Protein 8SMU (pdb70)

Solvent-accessible surface area: 63539 Å² total

Organism: Aequorea victoria (NCBI:txid6100)

B-factor: mean 62.25, std 14.94, range [24.39, 120.97]

Sequence (1572 aa):
SKGEELFTGVVPILVELDGDVNGHKFSVSGEGEGDATYGGSGVTQAHAAWGLKKSFQSYITGSIAKGQWNLDGVGYSNGEFTFSGASGAVDPQAKSGFVKFGGTMRFSGHHGILDLNISNPEIVFNGATGTLFAQVRSSDMEGKKSDYGRVAIGNLTFSSLNASETAASGKATMTLHPDGAGAFAGFYEAGSDLDPITFDAQLGGGKLTLKFICTTGKLPVPWPTLVTTLVQCFSRYPDHMKQHDFFKSAMPEGYVQERTIFFKDDGNYKTRAEVKFEGDTLVNRIELKGIDFKEDGNILGHKLEYNYNSHNVYIMADKQKNGIKVNFKIRHNIEDGSVQLADHYQQNTPIGDGPVLLPDNHYLSTQSALSKDPNEKRDHMVLKEFVTAAGITMSKGEELFTGVVPILVELDGDVNGHKFSVSGEGEGDATYGGSGVTQAHAAWGLKKSFQSYITGSIAKGQWNLDGVGYSNGEFTFSGASGAVDPQAKSGFVKFGGTMRFSGHHGILDLNISNPEIVFNGATGTLFAQVRSSDMEGKKSDYGRVAIGNLTFSSLNASETAASGKATMTLHPDGAGAFAGFYEAGSDLDPITFDAQLGGGKLTLKFICTTGKLPVPWPTLVTTLVQCFSRYPDHMKQHDFFKSAMPEGYVQERTIFFKDDGNYKTRAEVKFEGDTLVNRIELKGIDFKEDGNILGHKLEYNYNSHNVYIMADKQKNGIKVNFKIRHNIEDGSVQLADHYQQNTPIGDGPVLLPDNHYLSTQSALSKDPNEKRDHMVLKEFVTAAGISKGEELFTGVVPILVELDGDVNGHKFSVSGEGEGDATYGGSGVTQAHAAWGLKKSFQSYITGSIAKGQWNLDGVGYSNGEFTFSGASGAVDPQAKSGFVKFGGTMRFSGHHGILDLNISNPEIVFNGATGTLFAQVRSSDMEGKKSDYGRVAIGNLTFSSLNASETAASGKATMTLHPDGAGAFAGFYEAGSDLDPITFDAQLGGGKLTLKFICTTGKLPVPWPTLVTTLVQCFSRYPDHMKQHDFFKSAMPEGYVQERTIFFKDDGNYKTRAEVKFEGDTLVNRIELKGIDFKEDGNILGHKLEYNYNSHNVYIMADKQKNGIKVNFKIRHNIEDGSVQLADHYQQNTPIGDGPVLLPDNHYLSTQSALSKDPNEKRDHMVLKEFVTAAGIMSKGEELFTGVVPILVELDGDVNGHKFSVSGEGEGDATYGGSGVTQAHAAWGLKKSFQSYITGSIAKGQWNLDGVGYSNGEFTFSGASGAVDPQAKSGFVKFGGTMRFSGHHGILDLNISNPEIVFNGATGTLFAQVRSSDMEGKKSDYGRVAIGNLTFSSLNASETAASGKATMTLHPDGAGAFAGFYEAGSDLDPITFDAQLGGGKLTLKFICTTGKLPVPWPTLVTTLVQCFSRYPDHMKQHDFFKSAMPEGYVQERTIFFKDDGNYKTRAEVKFEGDTLVNRIELKGIDFKEDGNILGHKLEYNYNSHNVYIMADKQKNGIKVNFKIRHNIEDGSVQLADHYQQNTPIGDGPVLLPDNHYLSTQSALSKDPNEKRDHMVLKEFVTAAGIT

Foldseek 3Di:
DVLVVLQQAKFKAWEWEWEAAANDTFIKIKIFIWRLAWFDFWFQKKKKWFLFALVVQCVLVDPQFVHDKDKFQWPADPNTIMWMFGGWGADQVQLWIKTKTFMWMWGHGDPQLWTWIWTTWMWTDGFAKIWIWTFIKTHANVSHIDGLGTWTFWIWGWPDWHGDRFKIKTKTWIFGAQSCCVRVRVPDDGRHTTTIMIMMTTTFFTKIWMKMFTPVFADQWDPVVCVVVRACLSTHEPPVFPLARQQSQLPQQFKWKWKWKQWPVAKIKTKIWTWHDDDRYTYIYMYIYIDGGDCCDCTSVVFFDQWFAKWKKKWAFDVVQLWIWIWTWGWTQGNVSHTIIITMTMIMHHSDPDHGRGHHIWIKTKDKGWDDDPPDPGHMIIIMMGIYIGDDD/DAPLVVLQQAKFKAWEWEWEAAANDTFIKIKIFIWRLADFAFWFAKKKKKFLFAQVVQCVLVDPPFVWDKDKDQWDDDPNIIMWMDGGWGAPQVQLWIKDWTFIWIWRAGDPQQWTWIWTTWMWTDGPQWIWIWTFIWIHEPRSHIDTLGTWTFWIWGWPDWHGDSWKIWTKTWTFGDQSCCVRVNVPHDGRHTTTIMIMMTTGFWTKIWMKMFTPVFADQWDPVVCVVVRACLSTHEPPVFPLARQQSQLPQQFKWKWKWKQWPVAKIKTKIWTWHDDDRYTYIYMYIYIDRGDCCDCTSVVQFDQWFDKWKKKWAFDVVQLWIWIWTWGWTQGNVRHTIIITMTMIMHHNDPDHGRGHHIWIKTKDKGWDDDPPDPGDMIIIIMHIYIGDD/DVLVVLQQAKFKAWEWEWEAAANDTWIKIKIFIWRLAWFAFWFQKKKKKFLFALVVQCVLVDPPFVHDKDKAQWPADPNTIMWMFGGKGADQVQLWIKTKTFIWMWGAGPPQQWTKIWTTWMWTDGFFKIWIWTFIWTHENRNHIDTLGTWTFWIWGWPDWHGDRFKIWTKTWIFGDCSNCVRVRVPDDGRHTTTIMIMMTTTFFIKIWMKMFTPVFADQWDPVVCVVVRACLSTHEPPVFPLARQQSQLPQQFKWKWKWKQWPPAKIKTKIWTWHDDDRYTYIYMYIYIDGGDCCDCTSVVQFDQWFDKWKKKWAFDVVQLWIWIWTWGWTQGNVSHTIIITMTMIMHHNDPDHGRGHHIWIKTKDKGWDDDPPDPGDMIIIIMGIYIGDD/DAPLVVLQQAKFKAWEWEWEAAANDTFIKIKIFIKHQPDFFFWFQKKKKWFLFALVVQCVLVDPPFVHDKDKFQWPADPNTIMWMDGTKGAPQVQLWIKTKTFIWIWGHGPVQLWTWIWTTWMWTDGPFKIWIWTFIWTHENRSHIGTLGTWTFWIWGWPDWHGDRFKIWTKTWTFGDCSNCVRVRVPHDGRHTTTIMIMMTTGFWIKIWMKMFTPVFADQWDPVVCVVVRACLSTHEPPVFPLARQQSQLPQQFKWKWKWKQWPVAKIKTKIWTWHDDDRYTYIYMYIYIDRGDCCDCTSVVQFDQWFDKWKKKWAFDVVQLWIWIWTWGWTQGNVGHTIIITMTMIMHHSDPDHGRGHHIWIKTKHKGWDDDPPDPGDMIIIIMGIYIGDDD

InterPro domains:
  IPR000786 Green fluorescent protein, GFP [PR01229] (3-27)
  IPR000786 Green fluorescent protein, GFP [PR01229] (28-48)
  IPR000786 Green fluorescent protein, GFP [PR01229] (49-69)
  IPR000786 Green fluorescent protein, GFP [PR01229] (70-85)
  IPR000786 Green fluorescent protein, GFP [PR01229] (86-108)
  IPR000786 Green fluorescent protein, GFP [PR01229] (109-129)
  IPR000786 Green fluorescent protein, GFP [PR01229] (130-149)
  IPR000786 Green fluorescent protein, GFP [PR01229] (150-171)
  IPR000786 Green fluorescent protein, GFP [PR01229] (173-192)
  IPR000786 Green fluorescent protein, GFP [PR01229] (193-211)
  IPR000786 Green fluorescent protein, GFP [PR01229] (214-237)
  IPR009017 Green fluorescent protein [G3DSA:2.40.155.10] (1-145)
  IPR009017 Green fluorescent protein [G3DSA:2.40.155.10] (146-238)
  IPR009017 Green fluorescent protein [SSF54511] (2-228)
  IPR011584 Green fluorescent protein-related [PF01353] (14-227)

Radius of gyration: 45.18 Å; Cα contacts (8 Å, |Δi|>4): 4596; chains: 4; bounding box: 117×134×80 Å

Secondary structure (DSSP, 8-state):
-TTGGGGSS-EEEEEEEEEEETTEEEEEEEEEEEETT---SBEEEEEEEE-S-HHHHHHHTSTTT--EEEEES---BTTBEEEEEEEEEEETTTTEEEEEEE-EEEEEEGGGTEEEEEEEEEEEE-SSEEEEEEEEEEE-TTS-EEEEEEEEEEEEEEEEEEE-SSEEEEEEEEEE-HHHHGGGTTSS-TT-EEEEEEEEEEES-EEEEEEEEETTSS-SS-GGGGTTT--GGGSB--GGGGGG-HHHHTTTT-EEEEEEEEETTS-EEEEEEEEEEETTEEEEEEEEEEES--TTSTTTTT-B-S----EEEEEEEEGGGTEEEEEEEEEEEBTTS-EEEEEEEEEEEESSSS----PPSEEEEEEEEEE--TT--SSEEEEEEEEEEE---/--HHHHTTSS-EEEEEEEEEEETTEEEEEEEEEEEETT---SBEEEEEEEE-S-HHHHHHHTSTTT--EEEEES-EEETTEEEEEE-EEEEEGGGTEEEEE---EEEEEEGGGTEEEEEEEEEEEEETTEEEEEEEEEEE-TT--EEEEEEEEEEEEEEEEEEEETTEEEEEEEEEE-HHHHGGGTTSS-TT-EEEEEEEEEEE--EEEEEEEEETTSS-SS-GGGGTTT--GGGSB--GGGGGG-HHHHTTTT-EEEEEEEEETTS-EEEEEEEEEEETTEEEEEEEEEEES--TTSTTTTT-B-S----EEEEEEEEGGGTEEEEEEEEEEEBTTS-EEEEEEEEEEEESSSS----PPSEEEEEEEEEE--TT--SSEEEEEEEEEEE--/-HHHHTTSS-EEEEEEEEEEETTEEEEEEEEEEEETT---SBEEEEEEEE-S-HHHHHHHHSTTT--EEEEES-EEETTEEEEEEEEEEEETTTTEEEEEEE-EEEEEEGGGTEEEEEEEEEEEE-SSEEEEEEEEEEE-TT--EEEEEEEEEEEEEEEEEEE-SSEEEEEEEEEE-GGGGGGGTTSS-TT-EEEEEEEEEEES-EEEEEEEEETTSS-SS-GGGGTTT--GGGSB--GGGGGG-HHHHTTTT-EEEEEEEEETTS-EEEEEEEEEEETTEEEEEEEEEEES--TTSTTTTT-B-S----EEEEEEEEGGGTEEEEEEEEEEEBTTS-EEEEEEEEEEEESSSS----PPSEEEEEEEEEE--TT--SSEEEEEEEEEEE--/--TTGGGGSS-EEEEEEEEEEETTEEEEEEEEEEEETT---SBEEEEEEEE-S-HHHHHHHTSTTT--EEEEES-EE-SS-EEEEEEEEEEEGGGTEEEEEEE-EEEEEEGGGTEEEEEEEEEEEEETTEEEEEEEEEEE-TT--EEEEEEEEEEEEEEEEEEE-SSEEEEEEEEEE-GGGGGGGTTSS-TT-EEEEEEEEEEES-EEEEEEEEETTSS-SS-GGGGTTT--GGG-B--GGGGGG-HHHHTTTT-EEEEEEEEETTS-EEEEEEEEEEETTEEEEEEEEEEES--TTSTTTTT-B-S----EEEEEEEEGGGTEEEEEEEEEEEBTTS-EEEEEEEEEEEESSSS----PPSEEEEEEEEEE--TT--SSEEEEEEEEEEES--

GO terms:
  GO:0006091 generation of precursor metabolites and energy (P, TAS)
  GO:0008218 bioluminescence (P, TAS)

Structure (mmCIF, N/CA/C/O backbone):
data_8SMU
#
_entry.id   8SMU
#
_cell.length_a   63.826
_cell.length_b   272.783
_cell.length_c   73.518
_cell.angle_alpha   90
_cell.angle_beta   114.22
_cell.angle_gamma   90
#
_symmetry.space_group_name_H-M   'P 1 21 1'
#
loop_
_entity.id
_entity.type
_entity.pdbx_description
1 polymer 'HtaACR2 integral fusion within enhanced green fluorescent protein'
2 non-polymer 'PROTOPORPHYRIN IX CONTAINING FE'
3 non-polymer GLYCEROL
4 non-polymer 'PENTAETHYLENE GLYCOL'
5 non-polymer 'CHLORIDE ION'
6 water water
#
loop_
_atom_site.group_PDB
_atom_site.id
_atom_site.type_symbol
_atom_site.label_atom_id
_atom_site.label_alt_id
_atom_site.label_comp_id
_atom_site.label_asym_id
_atom_site.label_entity_id
_atom_site.label_seq_id
_atom_site.pdbx_PDB_ins_code
_atom_site.Cartn_x
_atom_site.Cartn_y
_atom_site.Cartn_z
_atom_site.occupancy
_atom_site.B_iso_or_equiv
_atom_site.auth_seq_id
_atom_site.auth_comp_id
_atom_site.auth_asym_id
_atom_site.auth_atom_id
_atom_site.pdbx_PDB_model_num
ATOM 1 N N . SER A 1 2 ? -47.611 190.948 3.311 1 83.38 2 SER A N 1
ATOM 2 C CA . SER A 1 2 ? -47.146 192.077 4.106 1 84.18 2 SER A CA 1
ATOM 3 C C . SER A 1 2 ? -48.193 192.498 5.152 1 83.77 2 SER A C 1
ATOM 4 O O . SER A 1 2 ? -47.858 192.662 6.328 1 84.17 2 SER A O 1
ATOM 7 N N . LYS A 1 3 ? -49.46 192.667 4.731 1 82.71 3 LYS A N 1
ATOM 8 C CA . LYS A 1 3 ? -50.529 193.02 5.67 1 81.71 3 LYS A CA 1
ATOM 9 C C . LYS A 1 3 ? -50.829 191.824 6.596 1 80.14 3 LYS A C 1
ATOM 10 O O . LYS A 1 3 ? -51.034 192.018 7.792 1 80.02 3 LYS A O 1
ATOM 12 N N . GLY A 1 4 ? -50.803 190.608 6.045 1 78.79 4 GLY A N 1
ATOM 13 C CA . GLY A 1 4 ? -51.035 189.387 6.812 1 77.94 4 GLY A CA 1
ATOM 14 C C . GLY A 1 4 ? -49.892 189.045 7.754 1 76.52 4 GLY A C 1
ATOM 15 O O . GLY A 1 4 ? -50.126 188.689 8.906 1 76.24 4 GLY A O 1
ATOM 16 N N . GLU A 1 5 ? -48.643 189.176 7.273 1 75.5 5 GLU A N 1
ATOM 17 C CA . GLU A 1 5 ? -47.416 188.933 8.039 1 74.99 5 GLU A CA 1
ATOM 18 C C . GLU A 1 5 ? -47.352 189.82 9.289 1 73.31 5 GLU A C 1
ATOM 19 O O . GLU A 1 5 ? -46.918 189.364 10.341 1 73.4 5 GLU A O 1
ATOM 25 N N . GLU A 1 6 ? -47.743 191.098 9.161 1 71.57 6 GLU A N 1
ATOM 26 C CA . GLU A 1 6 ? -47.722 192.064 10.259 1 70.56 6 GLU A CA 1
ATOM 27 C C . GLU A 1 6 ? -48.575 191.645 11.459 1 69.3 6 GLU A C 1
ATOM 28 O O . GLU A 1 6 ? -48.285 192.041 12.586 1 69.63 6 GLU A O 1
ATOM 30 N N . LEU A 1 7 ? -49.61 190.837 11.231 1 67.65 7 LEU A N 1
ATOM 31 C CA . LEU A 1 7 ? -50.472 190.362 12.31 1 66.32 7 LEU A CA 1
ATOM 32 C C . LEU A 1 7 ? -49.784 189.35 13.229 1 65.21 7 LEU A C 1
ATOM 33 O O . LEU A 1 7 ? -50.27 189.125 14.325 1 65.4 7 LEU A O 1
ATOM 38 N N . PHE A 1 8 ? -48.665 188.751 12.797 1 63.83 8 PHE A N 1
ATOM 39 C CA . PHE A 1 8 ? -47.983 187.686 13.526 1 62.72 8 PHE A CA 1
ATOM 40 C C . PHE A 1 8 ? -46.607 188.044 14.089 1 62.54 8 PHE A C 1
ATOM 41 O O . PHE A 1 8 ? -45.891 187.154 14.554 1 62.11 8 PHE A O 1
ATOM 49 N N . THR A 1 9 ? -46.247 189.334 14.08 1 62.78 9 THR A N 1
ATOM 50 C CA . THR A 1 9 ? -44.941 189.789 14.575 1 63.59 9 THR A CA 1
ATOM 51 C C . THR A 1 9 ? -44.744 189.63 16.096 1 63.63 9 THR A C 1
ATOM 52 O O . THR A 1 9 ? -43.606 189.651 16.575 1 63.98 9 THR A O 1
ATOM 56 N N . GLY A 1 10 ? -45.839 189.477 16.83 1 62.81 10 GLY A N 1
ATOM 57 C CA . GLY A 1 10 ? -45.787 189.306 18.272 1 62.24 10 GLY A CA 1
ATOM 58 C C . GLY A 1 10 ? -46.564 188.095 18.72 1 61.65 10 GLY A C 1
ATOM 59 O O . GLY A 1 10 ? -46.858 187.201 17.918 1 62.22 10 GLY A O 1
ATOM 60 N N . VAL A 1 11 ? -46.89 188.047 20.012 1 60.51 11 VAL A N 1
ATOM 61 C CA . VAL A 1 11 ? -47.656 186.942 20.58 1 59.8 11 VAL A CA 1
ATOM 62 C C . VAL A 1 11 ? -49.14 187.181 20.32 1 59.37 11 VAL A C 1
ATOM 63 O O . VAL A 1 11 ? -49.656 188.232 20.684 1 60.43 11 VAL A O 1
ATOM 67 N N . VAL A 1 12 ? -49.811 186.227 19.674 1 57.96 12 VAL A N 1
ATOM 68 C CA . VAL A 1 12 ? -51.218 186.333 19.301 1 57.19 12 VAL A CA 1
ATOM 69 C C . VAL A 1 12 ? -52.059 185.336 20.087 1 56.7 12 VAL A C 1
ATOM 70 O O . VAL A 1 12 ? -51.748 184.142 20.071 1 56.8 12 VAL A O 1
ATOM 74 N N . PRO A 1 13 ? -53.156 185.789 20.73 1 55.55 13 PRO A N 1
ATOM 75 C CA . PRO A 1 13 ? -54.02 184.831 21.439 1 54.3 13 PRO A CA 1
ATOM 76 C C . PRO A 1 13 ? -54.757 183.912 20.469 1 53.08 13 PRO A C 1
ATOM 77 O O . PRO A 1 13 ? -55.087 184.312 19.356 1 52.9 13 PRO A O 1
ATOM 81 N N . ILE A 1 14 ? -54.948 182.649 20.871 1 51.96 14 ILE A N 1
ATOM 82 C CA . ILE A 1 14 ? -55.617 181.645 20.07 1 51.36 14 ILE A CA 1
ATOM 83 C C . ILE A 1 14 ? -56.814 181.049 20.806 1 52.17 14 ILE A C 1
ATOM 84 O O . ILE A 1 14 ? -56.761 180.824 22.016 1 52.41 14 ILE A O 1
ATOM 89 N N . LEU A 1 15 ? -57.88 180.763 20.061 1 52.31 15 LEU A N 1
ATOM 90 C CA . LEU A 1 15 ? -59.064 180.093 20.571 1 52.83 15 LEU A CA 1
ATOM 91 C C . LEU A 1 15 ? -59.424 178.984 19.58 1 52.4 15 LEU A C 1
ATOM 92 O O . LEU A 1 15 ? -59.444 179.216 18.378 1 52.85 15 LEU A O 1
ATOM 97 N N . VAL A 1 16 ? -59.613 177.759 20.068 1 51.39 16 VAL A N 1
ATOM 98 C CA . VAL A 1 16 ? -59.948 176.62 19.214 1 50.8 16 VAL A CA 1
ATOM 99 C C . VAL A 1 16 ? -61.274 176.033 19.682 1 50.62 16 VAL A C 1
ATOM 100 O O . VAL A 1 16 ? -61.484 175.858 20.881 1 50.74 16 VAL A O 1
ATOM 104 N N . GLU A 1 17 ? -62.197 175.782 18.754 1 50.24 17 GLU A N 1
ATOM 105 C CA . GLU A 1 17 ? -63.487 175.18 19.092 1 50.13 17 GLU A CA 1
ATOM 106 C C . GLU A 1 17 ? -63.749 174.019 18.133 1 48.69 17 GLU A C 1
ATOM 107 O O . GLU A 1 17 ? -63.793 174.231 16.933 1 48.73 17 GLU A O 1
ATOM 113 N N . LEU A 1 18 ? -63.888 172.803 18.655 1 47.46 18 LEU A N 1
ATOM 114 C CA . LEU A 1 18 ? -64.108 171.625 17.829 1 47.76 18 LEU A CA 1
ATOM 115 C C . LEU A 1 18 ? -65.374 170.889 18.226 1 47.54 18 LEU A C 1
ATOM 116 O O . LEU A 1 18 ? -65.553 170.587 19.397 1 47.59 18 LEU A O 1
ATOM 121 N N . ASP A 1 19 ? -66.216 170.542 17.25 1 47.14 19 ASP A N 1
ATOM 122 C CA . ASP A 1 19 ? -67.379 169.696 17.485 1 47.4 19 ASP A CA 1
ATOM 123 C C . ASP A 1 19 ? -67.139 168.435 16.659 1 47.05 19 ASP A C 1
ATOM 124 O O . ASP A 1 19 ? -66.907 168.527 15.452 1 47.58 19 ASP A O 1
ATOM 129 N N . GLY A 1 20 ? -67.164 167.277 17.306 1 45.71 20 GLY A N 1
ATOM 130 C CA . GLY A 1 20 ? -66.907 166.013 16.631 1 44.51 20 GLY A CA 1
ATOM 131 C C . GLY A 1 20 ? -67.973 164.955 16.786 1 43.26 20 GLY A C 1
ATOM 132 O O . GLY A 1 20 ? -68.776 164.999 17.71 1 42.49 20 GLY A O 1
ATOM 133 N N . ASP A 1 21 ? -67.976 163.995 15.869 1 43.22 21 ASP A N 1
ATOM 134 C CA . ASP A 1 21 ? -68.873 162.838 15.883 1 43.54 21 ASP A CA 1
ATOM 135 C C . ASP A 1 21 ? -68.067 161.693 15.322 1 43.7 21 ASP A C 1
ATOM 136 O O . ASP A 1 21 ? -67.875 161.646 14.123 1 44.43 21 ASP A O 1
ATOM 141 N N . VAL A 1 22 ? -67.6 160.774 16.162 1 43.01 22 VAL A N 1
ATOM 142 C CA . VAL A 1 22 ? -66.831 159.626 15.699 1 42.81 22 VAL A CA 1
ATOM 143 C C . VAL A 1 22 ? -67.635 158.383 16.013 1 43.2 22 VAL A C 1
ATOM 144 O O . VAL A 1 22 ? -67.886 158.107 17.184 1 42.91 22 VAL A O 1
ATOM 148 N N . ASN A 1 23 ? -68.105 157.674 14.968 1 43.3 23 ASN A N 1
ATOM 149 C CA . ASN A 1 23 ? -68.934 156.484 15.103 1 43.3 23 ASN A CA 1
ATOM 150 C C . ASN A 1 23 ? -70.172 156.739 15.967 1 43.04 23 ASN A C 1
ATOM 151 O O . ASN A 1 23 ? -70.589 155.852 16.713 1 43.05 23 ASN A O 1
ATOM 156 N N . GLY A 1 24 ? -70.757 157.926 15.846 1 42.5 24 GLY A N 1
ATOM 157 C CA . GLY A 1 24 ? -71.958 158.268 16.601 1 43.17 24 GLY A CA 1
ATOM 158 C C . GLY A 1 24 ? -71.695 158.825 17.982 1 44.34 24 GLY A C 1
ATOM 159 O O . GLY A 1 24 ? -72.636 159.228 18.664 1 44.58 24 GLY A O 1
ATOM 160 N N . HIS A 1 25 ? -70.414 158.835 18.417 1 44.77 25 HIS A N 1
ATOM 161 C CA . HIS A 1 25 ? -69.992 159.389 19.701 1 44.82 25 HIS A CA 1
ATOM 162 C C . HIS A 1 25 ? -69.719 160.862 19.484 1 43.99 25 HIS A C 1
ATOM 163 O O . HIS A 1 25 ? -68.73 161.21 18.852 1 43.42 25 HIS A O 1
ATOM 170 N N . LYS A 1 26 ? -70.616 161.728 19.978 1 43.74 26 LYS A N 1
ATOM 171 C CA . LYS A 1 26 ? -70.455 163.169 19.82 1 43.31 26 LYS A CA 1
ATOM 172 C C . LYS A 1 26 ? -69.659 163.75 20.985 1 44.53 26 LYS A C 1
ATOM 173 O O . LYS A 1 26 ? -69.795 163.308 22.121 1 45.27 26 LYS A O 1
ATOM 179 N N . PHE A 1 27 ? -68.828 164.737 20.704 1 44.54 27 PHE A N 1
ATOM 180 C CA . PHE A 1 27 ? -68.003 165.379 21.719 1 44.57 27 PHE A CA 1
ATOM 181 C C . PHE A 1 27 ? -67.602 166.785 21.282 1 45.55 27 PHE A C 1
ATOM 182 O O . PHE A 1 27 ? -67.685 167.12 20.1 1 46.09 27 PHE A O 1
ATOM 190 N N . SER A 1 28 ? -67.162 167.612 22.233 1 45.3 28 SER A N 1
ATOM 191 C CA . SER A 1 28 ? -66.704 168.968 21.933 1 45.03 28 SER A CA 1
ATOM 192 C C . SER A 1 28 ? -65.422 169.263 22.688 1 44.58 28 SER A C 1
ATOM 193 O O . SER A 1 28 ? -65.236 168.805 23.815 1 44.8 28 SER A O 1
ATOM 196 N N . VAL A 1 29 ? -64.519 170.012 22.055 1 43.83 29 VAL A N 1
ATOM 197 C CA . VAL A 1 29 ? -63.232 170.382 22.634 1 43.45 29 VAL A CA 1
ATOM 198 C C . VAL A 1 29 ? -63.042 171.89 22.488 1 43.89 29 VAL A C 1
ATOM 199 O O . VAL A 1 29 ? -63.26 172.437 21.411 1 43.75 29 VAL A O 1
ATOM 203 N N . SER A 1 30 ? -62.67 172.564 23.575 1 44.42 30 SER A N 1
ATOM 204 C CA . SER A 1 30 ? -62.358 173.987 23.525 1 45.62 30 SER A CA 1
ATOM 205 C C . SER A 1 30 ? -60.889 174.126 23.887 1 46.74 30 SER A C 1
ATOM 206 O O . SER A 1 30 ? -60.393 173.4 24.745 1 47.24 30 SER A O 1
ATOM 209 N N . GLY A 1 31 ? -60.203 175.044 23.234 1 46.86 31 GLY A N 1
ATOM 210 C CA . GLY A 1 31 ? -58.795 175.278 23.481 1 47.81 31 GLY A CA 1
ATOM 211 C C . GLY A 1 31 ? -58.48 176.748 23.578 1 48.58 31 GLY A C 1
ATOM 212 O O . GLY A 1 31 ? -59.152 177.581 22.971 1 48.52 31 GLY A O 1
ATOM 213 N N . GLU A 1 32 ? -57.46 177.062 24.333 1 49.67 32 GLU A N 1
ATOM 214 C CA . GLU A 1 32 ? -56.99 178.431 24.578 1 51.33 32 GLU A CA 1
ATOM 215 C C . GLU A 1 32 ? -55.479 178.402 24.615 1 52.33 32 GLU A C 1
ATOM 216 O O . GLU A 1 32 ? -54.878 177.389 24.99 1 52.8 32 GLU A O 1
ATOM 222 N N . GLY A 1 33 ? -54.875 179.529 24.284 1 52.1 33 GLY A N 1
ATOM 223 C CA . GLY A 1 33 ? -53.433 179.643 24.334 1 52.46 33 GLY A CA 1
ATOM 224 C C . GLY A 1 33 ? -52.933 180.782 23.496 1 52.96 33 GLY A C 1
ATOM 225 O O . GLY A 1 33 ? -53.646 181.769 23.293 1 53.62 33 GLY A O 1
ATOM 226 N N . GLU A 1 34 ? -51.71 180.648 22.993 1 52.65 34 GLU A N 1
ATOM 227 C CA . GLU A 1 34 ? -51.12 181.708 22.194 1 52.64 34 GLU A CA 1
ATOM 228 C C . GLU A 1 34 ? -50.072 181.189 21.249 1 51.5 34 GLU A C 1
ATOM 229 O O . GLU A 1 34 ? -49.572 180.083 21.411 1 51.1 34 GLU A O 1
ATOM 235 N N . GLY A 1 35 ? -49.797 181.984 20.225 1 51.21 35 GLY A N 1
ATOM 236 C CA . GLY A 1 35 ? -48.819 181.644 19.206 1 51.49 35 GLY A CA 1
ATOM 237 C C . GLY A 1 35 ? -47.831 182.768 18.981 1 51.54 35 GLY A C 1
ATOM 238 O O . GLY A 1 35 ? -48.18 183.945 19.061 1 51.88 35 GLY A O 1
ATOM 239 N N . ASP A 1 36 ? -46.596 182.41 18.691 1 51.06 36 ASP A N 1
ATOM 240 C CA . ASP A 1 36 ? -45.534 183.359 18.44 1 51.07 36 ASP A CA 1
ATOM 241 C C . ASP A 1 36 ? -44.795 182.861 17.213 1 51.93 36 ASP A C 1
ATOM 242 O O . ASP A 1 36 ? -43.776 182.185 17.34 1 52.7 36 ASP A O 1
ATOM 247 N N . ALA A 1 37 ? -45.313 183.155 16.025 1 52.2 37 ALA A N 1
ATOM 248 C CA . ALA A 1 37 ? -44.68 182.713 14.785 1 53.85 37 ALA A CA 1
ATOM 249 C C . ALA A 1 37 ? -43.226 183.203 14.614 1 56.17 37 ALA A C 1
ATOM 250 O O . ALA A 1 37 ? -42.514 182.691 13.767 1 56.59 37 ALA A O 1
ATOM 252 N N . THR A 1 38 ? -42.796 184.205 15.389 1 57.72 38 THR A N 1
ATOM 253 C CA . THR A 1 38 ? -41.446 184.747 15.286 1 59.44 38 THR A CA 1
ATOM 254 C C . THR A 1 38 ? -40.47 184.175 16.338 1 60.51 38 THR A C 1
ATOM 255 O O . THR A 1 38 ? -39.316 184.622 16.379 1 61.33 38 THR A O 1
ATOM 259 N N . TYR A 1 39 ? -40.9 183.203 17.166 1 59.89 39 TYR A N 1
ATOM 260 C CA . TYR A 1 39 ? -40.034 182.683 18.216 1 60.44 39 TYR A CA 1
ATOM 261 C C . TYR A 1 39 ? -38.85 181.934 17.636 1 61.32 39 TYR A C 1
ATOM 262 O O . TYR A 1 39 ? -38.979 181.247 16.623 1 62.99 39 TYR A O 1
ATOM 271 N N . GLY A 1 40 ? -37.713 182.027 18.296 1 59.92 40 GLY A N 1
ATOM 272 C CA . GLY A 1 40 ? -36.535 181.3 17.858 1 58.43 40 GLY A CA 1
ATOM 273 C C . GLY A 1 40 ? -35.295 181.789 18.539 1 56.59 40 GLY A C 1
ATOM 274 O O . GLY A 1 40 ? -35.141 182.987 18.794 1 57.46 40 GLY A O 1
ATOM 275 N N . GLY A 1 41 ? -34.437 180.853 18.848 1 54.11 41 GLY A N 1
ATOM 276 C CA . GLY A 1 41 ? -33.155 181.136 19.448 1 52.6 41 GLY A CA 1
ATOM 277 C C . GLY A 1 41 ? -32.17 180.188 18.822 1 50.99 41 GLY A C 1
ATOM 278 O O . GLY A 1 41 ? -32.166 179.997 17.604 1 51.73 41 GLY A O 1
ATOM 279 N N . SER A 1 42 ? -31.378 179.551 19.654 1 48.74 42 SER A N 1
ATOM 280 C CA . SER A 1 42 ? -30.394 178.568 19.243 1 47.56 42 SER A CA 1
ATOM 281 C C . SER A 1 42 ? -30.713 177.134 19.721 1 45.45 42 SER A C 1
ATOM 282 O O . SER A 1 42 ? -29.99 176.218 19.36 1 45.24 42 SER A O 1
ATOM 285 N N . GLY A 1 43 ? -31.732 176.973 20.565 1 43.46 43 GLY A N 1
ATOM 286 C CA . GLY A 1 43 ? -32.106 175.694 21.121 1 42.16 43 GLY A CA 1
ATOM 287 C C . GLY A 1 43 ? -32.656 174.798 20.053 1 41.27 43 GLY A C 1
ATOM 288 O O . GLY A 1 43 ? -33.392 175.249 19.176 1 41.58 43 GLY A O 1
ATOM 289 N N . VAL A 1 44 ? -32.282 173.532 20.12 1 40.04 44 VAL A N 1
ATOM 290 C CA . VAL A 1 44 ? -32.707 172.534 19.171 1 39.85 44 VAL A CA 1
ATOM 291 C C . VAL A 1 44 ? -34.085 172.082 19.599 1 41.55 44 VAL A C 1
ATOM 292 O O . VAL A 1 44 ? -34.241 171.511 20.677 1 41.96 44 VAL A O 1
ATOM 296 N N . THR A 1 45 ? -35.1 172.436 18.82 1 42.28 45 THR A N 1
ATOM 297 C CA . THR A 1 45 ? -36.468 172.017 19.114 1 43.46 45 THR A CA 1
ATOM 298 C C . THR A 1 45 ? -36.804 170.68 18.443 1 44.66 45 THR A C 1
ATOM 299 O O . THR A 1 45 ? -37.813 170.066 18.783 1 45.7 45 THR A O 1
ATOM 303 N N . GLN A 1 46 ? -35.972 170.226 17.501 1 44.08 46 GLN A N 1
ATOM 304 C CA . GLN A 1 46 ? -36.165 168.989 16.772 1 44.16 46 GLN A CA 1
ATOM 305 C C . GLN A 1 46 ? -34.852 168.671 16.058 1 43.83 46 GLN A C 1
ATOM 306 O O . GLN A 1 46 ? -34.178 169.586 15.6 1 44.01 46 GLN A O 1
ATOM 312 N N . ALA A 1 47 ? -34.491 167.394 15.948 1 43.27 47 ALA A N 1
ATOM 313 C CA . ALA A 1 47 ? -33.285 166.964 15.226 1 43.21 47 ALA A CA 1
ATOM 314 C C . ALA A 1 47 ? -33.409 165.518 14.729 1 42.69 47 ALA A C 1
ATOM 315 O O . ALA A 1 47 ? -34.196 164.756 15.269 1 42.02 47 ALA A O 1
ATOM 317 N N . HIS A 1 48 ? -32.636 165.143 13.707 1 43.02 48 HIS A N 1
ATOM 318 C CA . HIS A 1 48 ? -32.653 163.794 13.15 1 43.88 48 HIS A CA 1
ATOM 319 C C . HIS A 1 48 ? -31.255 163.395 12.679 1 43.5 48 HIS A C 1
ATOM 320 O O . HIS A 1 48 ? -30.549 164.218 12.115 1 43.51 48 HIS A O 1
ATOM 327 N N . ALA A 1 49 ? -30.848 162.144 12.91 1 43.1 49 ALA A N 1
ATOM 328 C CA . ALA A 1 49 ? -29.548 161.657 12.441 1 42.85 49 ALA A CA 1
ATOM 329 C C . ALA A 1 49 ? -29.691 160.322 11.724 1 43.27 49 ALA A C 1
ATOM 330 O O . ALA A 1 49 ? -30.663 159.61 11.943 1 43.92 49 ALA A O 1
ATOM 332 N N . ALA A 1 50 ? -28.752 159.993 10.834 1 42.81 50 ALA A N 1
ATOM 333 C CA . ALA A 1 50 ? -28.742 158.694 10.156 1 42.72 50 ALA A CA 1
ATOM 334 C C . ALA A 1 50 ? -27.323 158.174 10.22 1 42.13 50 ALA A C 1
ATOM 335 O O . ALA A 1 50 ? -26.378 158.915 9.928 1 42.76 50 ALA A O 1
ATOM 337 N N . TRP A 1 51 ? -27.17 156.916 10.628 1 40.65 51 TRP A N 1
ATOM 338 C CA . TRP A 1 51 ? -25.872 156.309 10.797 1 39.8 51 TRP A CA 1
ATOM 339 C C . TRP A 1 51 ? -26.029 154.804 10.724 1 40.06 51 TRP A C 1
ATOM 340 O O . TRP A 1 51 ? -26.798 154.212 11.486 1 40.1 51 TRP A O 1
ATOM 351 N N . GLY A 1 52 ? -25.318 154.183 9.8 1 39.91 52 GLY A N 1
ATOM 352 C CA . GLY A 1 52 ? -25.356 152.739 9.652 1 39.73 52 GLY A CA 1
ATOM 353 C C . GLY A 1 52 ? -24.473 151.97 10.613 1 39.77 52 GLY A C 1
ATOM 354 O O . GLY A 1 52 ? -24.441 150.744 10.546 1 41.2 52 GLY A O 1
ATOM 355 N N . LEU A 1 53 ? -23.78 152.646 11.52 1 38.9 53 LEU A N 1
ATOM 356 C CA . LEU A 1 53 ? -22.808 152.069 12.453 1 39.52 53 LEU A CA 1
ATOM 357 C C . LEU A 1 53 ? -21.557 151.688 11.641 1 40.3 53 LEU A C 1
ATOM 358 O O . LEU A 1 53 ? -20.589 152.448 11.619 1 39.93 53 LEU A O 1
ATOM 363 N N . LYS A 1 54 ? -21.6 150.541 10.945 1 40.89 54 LYS A N 1
ATOM 364 C CA . LYS A 1 54 ? -20.581 150.084 10.019 1 41.72 54 LYS A CA 1
ATOM 365 C C . LYS A 1 54 ? -21.287 149.115 9.092 1 44 54 LYS A C 1
ATOM 366 O O . LYS A 1 54 ? -21.966 148.206 9.57 1 44.61 54 LYS A O 1
ATOM 372 N N . LYS A 1 55 ? -21.157 149.295 7.765 1 45.08 55 LYS A N 1
ATOM 373 C CA . LYS A 1 55 ? -21.842 148.451 6.788 1 46.41 55 LYS A CA 1
ATOM 374 C C . LYS A 1 55 ? -21.475 147.004 6.975 1 47.73 55 LYS A C 1
ATOM 375 O O . LYS A 1 55 ? -22.373 146.159 7.025 1 48.74 55 LYS A O 1
ATOM 381 N N . SER A 1 56 ? -20.168 146.722 7.178 1 47.52 56 SER A N 1
ATOM 382 C CA . SER A 1 56 ? -19.708 145.348 7.382 1 47.58 56 SER A CA 1
ATOM 383 C C . SER A 1 56 ? -20.169 144.764 8.724 1 47.52 56 SER A C 1
ATOM 384 O O . SER A 1 56 ? -20.287 143.544 8.831 1 47.81 56 SER A O 1
ATOM 387 N N . PHE A 1 57 ? -20.418 145.609 9.746 1 46.72 57 PHE A N 1
ATOM 388 C CA . PHE A 1 57 ? -20.905 145.098 11.022 1 46.73 57 PHE A CA 1
ATOM 389 C C . PHE A 1 57 ? -22.339 144.595 10.845 1 48.07 57 PHE A C 1
ATOM 390 O O . PHE A 1 57 ? -22.658 143.52 11.337 1 48.42 57 PHE A O 1
ATOM 398 N N . GLN A 1 58 ? -23.183 145.324 10.08 1 48.44 58 GLN A N 1
ATOM 399 C CA . GLN A 1 58 ? -24.555 144.899 9.802 1 48.93 58 GLN A CA 1
ATOM 400 C C . GLN A 1 58 ? -24.58 143.55 9.096 1 50.9 58 GLN A C 1
ATOM 401 O O . GLN A 1 58 ? -25.344 142.667 9.506 1 52.26 58 GLN A O 1
ATOM 407 N N . SER A 1 59 ? -23.757 143.362 8.035 1 50.81 59 SER A N 1
ATOM 408 C CA . SER A 1 59 ? -23.744 142.064 7.352 1 51.01 59 SER A CA 1
ATOM 409 C C . SER A 1 59 ? -23.229 140.974 8.263 1 51.15 59 SER A C 1
ATOM 410 O O . SER A 1 59 ? -23.685 139.85 8.132 1 52.21 59 SER A O 1
ATOM 413 N N . TYR A 1 60 ? -22.316 141.292 9.207 1 50.16 60 TYR A N 1
ATOM 414 C CA . TYR A 1 60 ? -21.782 140.33 10.171 1 49.42 60 TYR A CA 1
ATOM 415 C C . TYR A 1 60 ? -22.903 139.857 11.096 1 51.56 60 TYR A C 1
ATOM 416 O O . TYR A 1 60 ? -23.135 138.653 11.186 1 50.94 60 TYR A O 1
ATOM 425 N N . ILE A 1 61 ? -23.622 140.802 11.75 1 53.5 61 ILE A N 1
ATOM 426 C CA . ILE A 1 61 ? -24.719 140.474 12.669 1 55.57 61 ILE A CA 1
ATOM 427 C C . ILE A 1 61 ? -25.78 139.594 11.989 1 58.87 61 ILE A C 1
ATOM 428 O O . ILE A 1 61 ? -26.213 138.594 12.555 1 58.94 61 ILE A O 1
ATOM 433 N N . THR A 1 62 ? -26.138 139.923 10.749 1 61.25 62 THR A N 1
ATOM 434 C CA . THR A 1 62 ? -27.14 139.154 10.007 1 63.74 62 THR A CA 1
ATOM 435 C C . THR A 1 62 ? -26.555 138.033 9.132 1 65.44 62 THR A C 1
ATOM 436 O O . THR A 1 62 ? -27.296 137.358 8.418 1 66.49 62 THR A O 1
ATOM 440 N N . GLY A 1 63 ? -25.249 137.81 9.233 1 65.78 63 GLY A N 1
ATOM 441 C CA . GLY A 1 63 ? -24.524 136.797 8.479 1 66.06 63 GLY A CA 1
ATOM 442 C C . GLY A 1 63 ? -24.498 135.458 9.161 1 66.34 63 GLY A C 1
ATOM 443 O O . GLY A 1 63 ? -25.011 135.318 10.274 1 66.27 63 GLY A O 1
ATOM 444 N N . SER A 1 64 ? -23.894 134.454 8.485 1 66.48 64 SER A N 1
ATOM 445 C CA . SER A 1 64 ? -23.865 133.08 8.97 1 66.78 64 SER A CA 1
ATOM 446 C C . SER A 1 64 ? -22.829 132.78 10.077 1 66.18 64 SER A C 1
ATOM 447 O O . SER A 1 64 ? -22.774 131.634 10.534 1 66.85 64 SER A O 1
ATOM 450 N N . ILE A 1 65 ? -22.017 133.758 10.5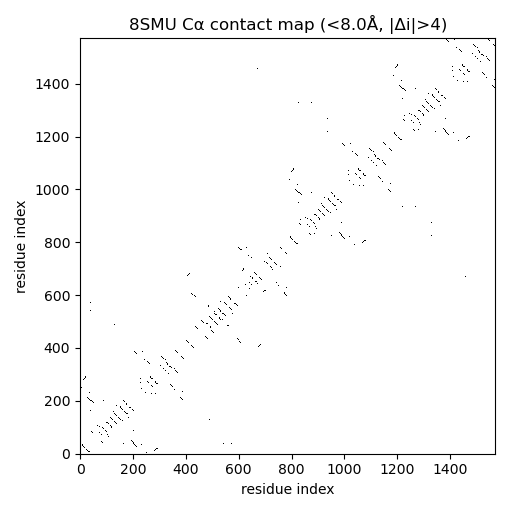01 1 65 65 ILE A N 1
ATOM 451 C CA . ILE A 1 65 ? -21.08 133.543 11.604 1 64.37 65 ILE A CA 1
ATOM 452 C C . ILE A 1 65 ? -21.806 133.985 12.879 1 65.92 65 ILE A C 1
ATOM 453 O O . ILE A 1 65 ? -21.969 133.169 13.789 1 65.88 65 ILE A O 1
ATOM 458 N N . ALA A 1 66 ? -22.313 135.245 12.926 1 66.74 66 ALA A N 1
ATOM 459 C CA . ALA A 1 66 ? -23.045 135.686 14.116 1 68.24 66 ALA A CA 1
ATOM 460 C C . ALA A 1 66 ? -24.454 135.048 14.251 1 70.17 66 ALA A C 1
ATOM 461 O O . ALA A 1 66 ? -24.86 134.684 15.357 1 70.43 66 ALA A O 1
ATOM 463 N N . LYS A 1 67 ? -25.175 134.877 13.123 1 71.18 67 LYS A N 1
ATOM 464 C CA . LYS A 1 67 ? -26.53 134.315 13.079 1 72.58 67 LYS A CA 1
ATOM 465 C C . LYS A 1 67 ? -27.46 135.057 14.041 1 73.73 67 LYS A C 1
ATOM 466 O O . LYS A 1 67 ? -28.132 134.448 14.873 1 73.97 67 LYS A O 1
ATOM 468 N N . GLY A 1 68 ? -27.429 136.377 13.954 1 74.25 68 GLY A N 1
ATOM 469 C CA . GLY A 1 68 ? -28.188 137.221 14.86 1 75.12 68 GLY A CA 1
ATOM 470 C C . GLY A 1 68 ? -29.136 138.227 14.246 1 75.5 68 GLY A C 1
ATOM 471 O O . GLY A 1 68 ? -29.668 138.023 13.153 1 76.35 68 GLY A O 1
ATOM 472 N N . GLN A 1 69 ? -29.36 139.319 14.965 1 74.79 69 GLN A N 1
ATOM 473 C CA . GLN A 1 69 ? -30.316 140.328 14.537 1 74.55 69 GLN A CA 1
ATOM 474 C C . GLN A 1 69 ? -30.175 141.639 15.328 1 73.1 69 GLN A C 1
ATOM 475 O O . GLN A 1 69 ? -29.35 141.737 16.226 1 72.92 69 GLN A O 1
ATOM 481 N N . TRP A 1 70 ? -30.98 142.64 14.99 1 72.05 70 TRP A N 1
ATOM 482 C CA . TRP A 1 70 ? -31.039 143.876 15.748 1 71.72 70 TRP A CA 1
ATOM 483 C C . TRP A 1 70 ? -32.473 144.229 16.124 1 72.84 70 TRP A C 1
ATOM 484 O O . TRP A 1 70 ? -33.406 143.898 15.39 1 73.51 70 TRP A O 1
ATOM 495 N N . ASN A 1 71 ? -32.656 144.831 17.308 1 72.63 71 ASN A N 1
ATOM 496 C CA . ASN A 1 71 ? -33.972 145.238 17.808 1 72.61 71 ASN A CA 1
ATOM 497 C C . ASN A 1 71 ? -33.881 146.708 18.224 1 71.86 71 ASN A C 1
ATOM 498 O O . ASN A 1 71 ? -33.019 147.098 19.012 1 71.98 71 ASN A O 1
ATOM 503 N N . LEU A 1 72 ? -34.772 147.522 17.677 1 70.36 72 LEU A N 1
ATOM 504 C CA . LEU A 1 72 ? -34.735 148.949 17.834 1 69.27 72 LEU A CA 1
ATOM 505 C C . LEU A 1 72 ? -35.945 149.505 18.593 1 70.03 72 LEU A C 1
ATOM 506 O O . LEU A 1 72 ? -37.08 149.163 18.285 1 70.08 72 LEU A O 1
ATOM 511 N N . ASP A 1 73 ? -35.694 150.381 19.575 1 70.33 73 ASP A N 1
ATOM 512 C CA . ASP A 1 73 ? -36.725 151.048 20.363 1 71.07 73 ASP A CA 1
ATOM 513 C C . ASP A 1 73 ? -36.413 152.545 20.236 1 70.87 73 ASP A C 1
ATOM 514 O O . ASP A 1 73 ? -35.435 153.027 20.812 1 70.81 73 ASP A O 1
ATOM 519 N N . GLY A 1 74 ? -37.217 153.253 19.451 1 70.22 74 GLY A N 1
ATOM 520 C CA . GLY A 1 74 ? -37.003 154.674 19.199 1 69.74 74 GLY A CA 1
ATOM 521 C C . GLY A 1 74 ? -36.098 154.968 18.012 1 69.29 74 GLY A C 1
ATOM 522 O O . GLY A 1 74 ? -35.95 156.13 17.623 1 69.43 74 GLY A O 1
ATOM 523 N N . VAL A 1 75 ? -35.463 153.921 17.434 1 68.45 75 VAL A N 1
ATOM 524 C CA . VAL A 1 75 ? -34.573 154.02 16.271 1 68.13 75 VAL A CA 1
ATOM 525 C C . VAL A 1 75 ? -35.269 153.371 15.068 1 68.74 75 VAL A C 1
ATOM 526 O O . VAL A 1 75 ? -35.976 152.384 15.23 1 68.98 75 VAL A O 1
ATOM 530 N N . GLY A 1 76 ? -35.101 153.939 13.883 1 68.97 76 GLY A N 1
ATOM 531 C CA . GLY A 1 76 ? -35.675 153.37 12.667 1 69.68 76 GLY A CA 1
ATOM 532 C C . GLY A 1 76 ? -34.606 152.737 11.795 1 70.4 76 GLY A C 1
ATOM 533 O O . GLY A 1 76 ? -33.492 152.479 12.259 1 70.71 76 GLY A O 1
ATOM 534 N N . TYR A 1 77 ? -34.905 152.532 10.515 1 70.48 77 TYR A N 1
ATOM 535 C CA . TYR A 1 77 ? -33.938 151.96 9.584 1 71.08 77 TYR A CA 1
ATOM 536 C C . TYR A 1 77 ? -34.376 152.23 8.151 1 72.04 77 TYR A C 1
ATOM 537 O O . TYR A 1 77 ? -35.426 151.754 7.72 1 72.88 77 TYR A O 1
ATOM 546 N N . SER A 1 78 ? -33.578 152.996 7.415 1 71.64 78 SER A N 1
ATOM 547 C CA . SER A 1 78 ? -33.878 153.302 6.021 1 71.55 78 SER A CA 1
ATOM 548 C C . SER A 1 78 ? -32.576 153.536 5.264 1 71.25 78 SER A C 1
ATOM 549 O O . SER A 1 78 ? -31.645 154.153 5.804 1 71.64 78 SER A O 1
ATOM 552 N N . ASN A 1 79 ? -32.5 153.006 4.025 1 70.07 79 ASN A N 1
ATOM 553 C CA . ASN A 1 79 ? -31.334 153.127 3.141 1 68.78 79 ASN A CA 1
ATOM 554 C C . ASN A 1 79 ? -30.071 152.609 3.813 1 66.47 79 ASN A C 1
ATOM 555 O O . ASN A 1 79 ? -29.022 153.258 3.757 1 66.57 7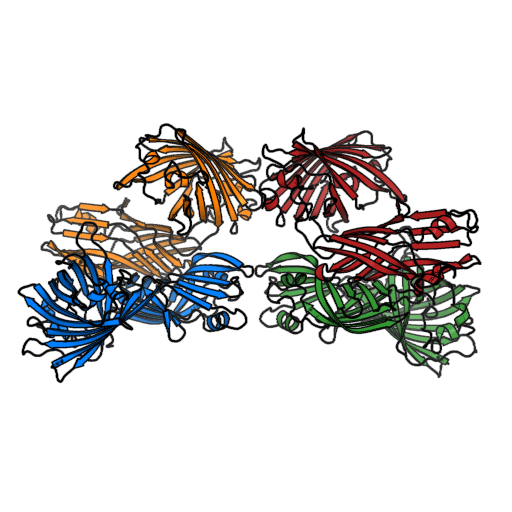9 ASN A O 1
ATOM 557 N N . GLY A 1 80 ? -30.205 151.476 4.5 1 64.1 80 GLY A N 1
ATOM 558 C CA . GLY A 1 80 ? -29.103 150.852 5.226 1 62.25 80 GLY A CA 1
ATOM 559 C C . GLY A 1 80 ? -28.579 151.596 6.446 1 59.83 80 GLY A C 1
ATOM 560 O O . GLY A 1 80 ? -27.515 151.25 6.97 1 59.54 80 GLY A O 1
ATOM 561 N N . GLU A 1 81 ? -29.299 152.633 6.909 1 58.01 81 GLU A N 1
ATOM 562 C CA . GLU A 1 81 ? -28.854 153.413 8.065 1 56.55 81 GLU A CA 1
ATOM 563 C C . GLU A 1 81 ? -29.88 153.404 9.184 1 55.34 81 GLU A C 1
ATOM 564 O O . GLU A 1 81 ? -31.082 153.393 8.919 1 55.13 81 GLU A O 1
ATOM 570 N N . PHE A 1 82 ? -29.408 153.423 10.432 1 54.35 82 PHE A N 1
ATOM 571 C CA . PHE A 1 82 ? -30.281 153.48 11.593 1 54.27 82 PHE A CA 1
ATOM 572 C C . PHE A 1 82 ? -30.593 154.951 11.8 1 54.98 82 PHE A C 1
ATOM 573 O O . PHE A 1 82 ? -29.68 155.765 11.882 1 55.17 82 PHE A O 1
ATOM 581 N N . THR A 1 83 ? -31.878 155.31 11.805 1 54.95 83 THR A N 1
ATOM 582 C CA . THR A 1 83 ? -32.3 156.703 11.925 1 54.81 83 THR A CA 1
ATOM 583 C C . THR A 1 83 ? -32.726 157.038 13.351 1 55.01 83 THR A C 1
ATOM 584 O O . THR A 1 83 ? -33.431 156.257 13.991 1 55.49 83 THR A O 1
ATOM 588 N N . PHE A 1 84 ? -32.258 158.178 13.864 1 54.57 84 PHE A N 1
ATOM 589 C CA . PHE A 1 84 ? -32.519 158.627 15.228 1 54.72 84 PHE A CA 1
ATOM 590 C C . PHE A 1 84 ? -33.225 159.985 15.236 1 56.15 84 PHE A C 1
ATOM 591 O O . PHE A 1 84 ? -33.172 160.737 14.262 1 56.33 84 PHE A O 1
ATOM 599 N N . SER A 1 85 ? -33.909 160.285 16.34 1 56.81 85 SER A N 1
ATOM 600 C CA . SER A 1 85 ? -34.601 161.547 16.525 1 57.59 85 SER A CA 1
ATOM 601 C C . SER A 1 85 ? -34.222 162.145 17.85 1 58.08 85 SER A C 1
ATOM 602 O O . SER A 1 85 ? -34.019 161.443 18.837 1 58.04 85 SER A O 1
ATOM 605 N N . GLY A 1 86 ? -34.17 163.463 17.864 1 58.45 86 GLY A N 1
ATOM 606 C CA . GLY A 1 86 ? -33.863 164.251 19.045 1 58.59 86 GLY A CA 1
ATOM 607 C C . GLY A 1 86 ? -34.755 165.47 19.138 1 58.38 86 GLY A C 1
ATOM 608 O O . GLY A 1 86 ? -35.636 165.701 18.291 1 58.99 86 GLY A O 1
ATOM 609 N N . ALA A 1 87 ? -34.542 166.25 20.197 1 56.75 87 ALA A N 1
ATOM 610 C CA . ALA A 1 87 ? -35.269 167.487 20.499 1 54.98 87 ALA A CA 1
ATOM 611 C C . ALA A 1 87 ? -34.603 168.216 21.658 1 52.6 87 ALA A C 1
ATOM 612 O O . ALA A 1 87 ? -35.288 168.893 22.443 1 53.3 87 ALA A O 1
ATOM 614 N N . SER A 1 88 ? -33.272 168.11 21.746 1 49.53 88 SER A N 1
ATOM 615 C CA . SER A 1 88 ? -32.484 168.754 22.764 1 47.46 88 SER A CA 1
ATOM 616 C C . SER A 1 88 ? -31.135 169.129 22.182 1 45.52 88 SER A C 1
ATOM 617 O O . SER A 1 88 ? -30.539 168.349 21.437 1 45.42 88 SER A O 1
ATOM 620 N N . GLY A 1 89 ? -30.656 170.315 22.539 1 43.82 89 GLY A N 1
ATOM 621 C CA . GLY A 1 89 ? -29.368 170.81 22.083 1 42.69 89 GLY A CA 1
ATOM 622 C C . GLY A 1 89 ? -29.307 172.311 21.98 1 41.97 89 GLY A C 1
ATOM 623 O O . GLY A 1 89 ? -30.223 173.012 22.421 1 42.42 89 GLY A O 1
ATOM 624 N N . ALA A 1 90 ? -28.233 172.818 21.382 1 40.76 90 ALA A N 1
ATOM 625 C CA . ALA A 1 90 ? -28.016 174.238 21.176 1 40.1 90 ALA A CA 1
ATOM 626 C C . ALA A 1 90 ? -26.986 174.419 20.091 1 39.89 90 ALA A C 1
ATOM 627 O O . ALA A 1 90 ? -25.955 173.758 20.117 1 39.85 90 ALA A O 1
ATOM 629 N N . VAL A 1 91 ? -27.236 175.332 19.147 1 39.9 91 VAL A N 1
ATOM 630 C CA . VAL A 1 91 ? -26.309 175.61 18.054 1 40.24 91 VAL A CA 1
ATOM 631 C C . VAL A 1 91 ? -25.973 177.109 17.948 1 41.91 91 VAL A C 1
ATOM 632 O O . VAL A 1 91 ? -26.858 177.959 18.03 1 42.27 91 VAL A O 1
ATOM 636 N N . ASP A 1 92 ? -24.692 177.44 17.768 1 42.77 92 ASP A N 1
ATOM 637 C CA . ASP A 1 92 ? -24.271 178.814 17.511 1 44.13 92 ASP A CA 1
ATOM 638 C C . ASP A 1 92 ? -24.096 178.872 15.984 1 46.24 92 ASP A C 1
ATOM 639 O O . ASP A 1 92 ? -23.097 178.372 15.466 1 46.77 92 ASP A O 1
ATOM 644 N N . PRO A 1 93 ? -25.082 179.389 15.233 1 47.21 93 PRO A N 1
ATOM 645 C CA . PRO A 1 93 ? -24.97 179.348 13.764 1 48.11 93 PRO A CA 1
ATOM 646 C C . PRO A 1 93 ? -23.791 180.118 13.183 1 49.39 93 PRO A C 1
ATOM 647 O O . PRO A 1 93 ? -23.205 179.694 12.186 1 50.01 93 PRO A O 1
ATOM 651 N N . GLN A 1 94 ? -23.438 181.249 13.797 1 49.36 94 GLN A N 1
ATOM 652 C CA . GLN A 1 94 ? -22.321 182.056 13.333 1 50.08 94 GLN A CA 1
ATOM 653 C C . GLN A 1 94 ? -21.019 181.27 13.413 1 49.88 94 GLN A C 1
ATOM 654 O O . GLN A 1 94 ? -20.212 181.312 12.484 1 50.43 94 GLN A O 1
ATOM 660 N N . ALA A 1 95 ? -20.832 180.531 14.511 1 48.79 95 ALA A N 1
ATOM 661 C CA . ALA A 1 95 ? -19.619 179.779 14.742 1 48.74 95 ALA A CA 1
ATOM 662 C C . ALA A 1 95 ? -19.63 178.374 14.157 1 49.62 95 ALA A C 1
ATOM 663 O O . ALA A 1 95 ? -18.582 177.722 14.143 1 50.52 95 ALA A O 1
ATOM 665 N N . LYS A 1 96 ? -20.802 177.892 13.693 1 49.18 96 LYS A N 1
ATOM 666 C CA . LYS A 1 96 ? -21.01 176.544 13.178 1 49.23 96 LYS A CA 1
ATOM 667 C C . LYS A 1 96 ? -20.609 175.52 14.251 1 48.32 96 LYS A C 1
ATOM 668 O O . LYS A 1 96 ? -19.983 174.52 13.944 1 49.01 96 LYS A O 1
ATOM 674 N N . SER A 1 97 ? -20.935 175.789 15.518 1 46.8 97 SER A N 1
ATOM 675 C CA . SER A 1 97 ? -20.599 174.9 16.622 1 45.81 97 SER A CA 1
ATOM 676 C C . SER A 1 97 ? -21.808 174.704 17.531 1 44.21 97 SER A C 1
ATOM 677 O O . SER A 1 97 ? -22.661 175.565 17.599 1 44.47 97 SER A O 1
ATOM 680 N N . GLY A 1 98 ? -21.858 173.589 18.242 1 42.81 98 GLY A N 1
ATOM 681 C CA . GLY A 1 98 ? -22.956 173.288 19.145 1 42 98 GLY A CA 1
ATOM 682 C C . GLY A 1 98 ? -23.052 171.812 19.475 1 41.66 98 GLY A C 1
ATOM 683 O O . GLY A 1 98 ? -22.094 171.063 19.299 1 41.78 98 GLY A O 1
ATOM 684 N N . PHE A 1 99 ? -24.209 171.383 19.969 1 40.96 99 PHE A N 1
ATOM 685 C CA . PHE A 1 99 ? -24.437 170.002 20.34 1 40.23 99 PHE A CA 1
ATOM 686 C C . PHE A 1 99 ? -25.897 169.579 20.117 1 39.84 99 PHE A C 1
ATOM 687 O O . PHE A 1 99 ? -26.813 170.394 20.205 1 38.78 99 PHE A O 1
ATOM 695 N N . VAL A 1 100 ? -26.101 168.3 19.778 1 40.15 100 VAL A N 1
ATOM 696 C CA . VAL A 1 100 ? -27.436 167.753 19.544 1 40.52 100 VAL A CA 1
ATOM 697 C C . VAL A 1 100 ? -27.551 166.432 20.311 1 41.16 100 VAL A C 1
ATOM 698 O O . VAL A 1 100 ? -26.658 165.616 20.216 1 41.35 100 VAL A O 1
ATOM 702 N N . LYS A 1 101 ? -28.582 166.258 21.133 1 41.72 101 LYS A N 1
ATOM 703 C CA . LYS A 1 101 ? -28.774 165.039 21.903 1 42.91 101 LYS A CA 1
ATOM 704 C C . LYS A 1 101 ? -29.932 164.261 21.298 1 44.52 101 LYS A C 1
ATOM 705 O O . LYS A 1 101 ? -30.964 164.848 20.983 1 45.23 101 LYS A O 1
ATOM 711 N N . PHE A 1 102 ? -29.774 162.944 21.126 1 45.02 102 PHE A N 1
ATOM 712 C CA . PHE A 1 102 ? -30.802 162.118 20.501 1 45.83 102 PHE A CA 1
ATOM 713 C C . PHE A 1 102 ? -31.344 161.06 21.449 1 48.3 102 PHE A C 1
ATOM 714 O O . PHE A 1 102 ? -30.833 160.893 22.562 1 49.19 102 PHE A O 1
ATOM 722 N N . GLY A 1 103 ? -32.395 160.375 21.004 1 49.13 103 GLY A N 1
ATOM 723 C CA . GLY A 1 103 ? -33.001 159.265 21.714 1 50.28 103 GLY A CA 1
ATOM 724 C C . GLY A 1 103 ? -33.055 157.991 20.878 1 51.78 103 GLY A C 1
ATOM 725 O O . GLY A 1 103 ? -32.898 158.011 19.646 1 51.1 103 GLY A O 1
ATOM 726 N N . GLY A 1 104 ? -33.313 156.882 21.572 1 53.21 104 GLY A N 1
ATOM 727 C CA . GLY A 1 104 ? -33.432 155.566 20.972 1 54.78 104 GLY A CA 1
ATOM 728 C C . GLY A 1 104 ? -32.395 154.586 21.469 1 56.42 104 GLY A C 1
ATOM 729 O O . GLY A 1 104 ? -31.438 154.982 22.134 1 57.04 104 GLY A O 1
ATOM 730 N N . THR A 1 105 ? -32.582 153.298 21.151 1 56.79 105 THR A N 1
ATOM 731 C CA . THR A 1 105 ? -31.65 152.225 21.481 1 57.59 105 THR A CA 1
ATOM 732 C C . THR A 1 105 ? -31.56 151.302 20.299 1 57.22 105 THR A C 1
ATOM 733 O O . THR A 1 105 ? -32.57 150.982 19.671 1 57.38 105 THR A O 1
ATOM 737 N N . MET A 1 106 ? -30.361 150.812 20.039 1 56.61 106 MET A N 1
ATOM 738 C CA . MET A 1 106 ? -30.093 149.795 19.036 1 55.99 106 MET A CA 1
ATOM 739 C C . MET A 1 106 ? -29.541 148.62 19.818 1 56.47 106 MET A C 1
ATOM 740 O O . MET A 1 106 ? -28.619 148.816 20.612 1 56.57 106 MET A O 1
ATOM 745 N N . ARG A 1 107 ? -30.058 147.413 19.602 1 56.98 107 ARG A N 1
ATOM 746 C CA . ARG A 1 107 ? -29.505 146.236 20.266 1 58.03 107 ARG A CA 1
ATOM 747 C C . ARG A 1 107 ? -29.086 145.264 19.196 1 58.35 107 ARG A C 1
ATOM 748 O O . ARG A 1 107 ? -29.857 144.997 18.294 1 58.47 107 ARG A O 1
ATOM 756 N N . PHE A 1 108 ? -27.858 144.772 19.265 1 58.31 108 PHE A N 1
ATOM 757 C CA . PHE A 1 108 ? -27.339 143.823 18.304 1 58.92 108 PHE A CA 1
ATOM 758 C C . PHE A 1 108 ? -27.114 142.488 19.017 1 61.86 108 PHE A C 1
ATOM 759 O O . PHE A 1 108 ? -26.528 142.47 20.102 1 62.45 108 PHE A O 1
ATOM 767 N N . SER A 1 109 ? -27.632 141.379 18.448 1 63.29 109 SER A N 1
ATOM 768 C CA . SER A 1 109 ? -27.5 140.045 19.044 1 65.1 109 SER A CA 1
ATOM 769 C C . SER A 1 109 ? -26.777 139.102 18.11 1 66.49 109 SER A C 1
ATOM 770 O O . SER A 1 109 ? -26.946 139.159 16.898 1 67.06 109 SER A O 1
ATOM 773 N N . GLY A 1 110 ? -25.991 138.225 18.682 1 67.01 110 GLY A N 1
ATOM 774 C CA . GLY A 1 110 ? -25.27 137.224 17.916 1 68.42 110 GLY A CA 1
ATOM 775 C C . GLY A 1 110 ? -24.71 136.136 18.796 1 69.74 110 GLY A C 1
ATOM 776 O O . GLY A 1 110 ? -24.816 136.204 20.022 1 70.42 110 GLY A O 1
ATOM 777 N N . HIS A 1 111 ? -24.144 135.101 18.185 1 69.98 111 HIS A N 1
ATOM 778 C CA . HIS A 1 111 ? -23.521 133.993 18.89 1 71.02 111 HIS A CA 1
ATOM 779 C C . HIS A 1 111 ? -24.332 133.48 20.095 1 73.82 111 HIS A C 1
ATOM 780 O O . HIS A 1 111 ? -23.862 133.542 21.221 1 74.17 111 HIS A O 1
ATOM 787 N N . HIS A 1 112 ? -25.578 133.059 19.856 1 75.46 112 HIS A N 1
ATOM 788 C CA . HIS A 1 112 ? -26.474 132.523 20.887 1 77.57 112 HIS A CA 1
ATOM 789 C C . HIS A 1 112 ? -26.596 133.426 22.126 1 78.15 112 HIS A C 1
ATOM 790 O O . HIS A 1 112 ? -26.716 132.908 23.241 1 79.7 112 HIS A O 1
ATOM 797 N N . GLY A 1 113 ? -26.549 134.743 21.949 1 76.88 113 GLY A N 1
ATOM 798 C CA . GLY A 1 113 ? -26.669 135.657 23.077 1 76.14 113 GLY A CA 1
ATOM 799 C C . GLY A 1 113 ? -25.357 136.133 23.673 1 75.31 113 GLY A C 1
ATOM 800 O O . GLY A 1 113 ? -25.36 137.07 24.477 1 75.58 113 GLY A O 1
ATOM 801 N N . ILE A 1 114 ? -24.217 135.522 23.277 1 73.9 114 ILE A N 1
ATOM 802 C CA . ILE A 1 114 ? -22.876 135.933 23.734 1 72.79 114 ILE A CA 1
ATOM 803 C C . ILE A 1 114 ? -22.634 137.401 23.384 1 72.05 114 ILE A C 1
ATOM 804 O O . ILE A 1 114 ? -22.129 138.154 24.214 1 72.42 114 ILE A O 1
ATOM 809 N N . LEU A 1 115 ? -23.063 137.814 22.17 1 70.72 115 LEU A N 1
ATOM 810 C CA . LEU A 1 115 ? -22.946 139.171 21.639 1 69.37 115 LEU A CA 1
ATOM 811 C C . LEU A 1 115 ? -24.238 139.908 21.965 1 68.38 115 LEU A C 1
ATOM 812 O O . LEU A 1 115 ? -25.311 139.491 21.526 1 68.57 115 LEU A O 1
ATOM 817 N N . ASP A 1 116 ? -24.136 141.006 22.727 1 67.02 116 ASP A N 1
ATOM 818 C CA . ASP A 1 116 ? -25.289 141.82 23.097 1 65.9 116 ASP A CA 1
ATOM 819 C C . ASP A 1 116 ? -24.847 143.276 23.194 1 63.53 116 ASP A C 1
ATOM 820 O O . ASP A 1 116 ? -24.663 143.806 24.291 1 63.75 116 ASP A O 1
ATOM 825 N N . LEU A 1 117 ? -24.679 143.918 22.034 1 61.07 117 LEU A N 1
ATOM 826 C CA . LEU A 1 117 ? -24.225 145.296 21.945 1 59.22 117 LEU A CA 1
ATOM 827 C C . LEU A 1 117 ? -25.412 146.235 21.965 1 59.16 117 LEU A C 1
ATOM 828 O O . LEU A 1 117 ? -26.319 146.095 21.162 1 59.66 117 LEU A O 1
ATOM 833 N N . ASN A 1 118 ? -25.412 147.182 22.899 1 58.14 118 ASN A N 1
ATOM 834 C CA . ASN A 1 118 ? -26.461 148.164 23.113 1 57.09 118 ASN A CA 1
ATOM 835 C C . ASN A 1 118 ? -25.895 149.557 23.032 1 55.14 118 ASN A C 1
ATOM 836 O O . ASN A 1 118 ? -25.047 149.925 23.833 1 54.98 118 ASN A O 1
ATOM 841 N N . ILE A 1 119 ? -26.371 150.341 22.071 1 53.54 119 ILE A N 1
ATOM 842 C CA . ILE A 1 119 ? -25.95 151.725 21.885 1 52.27 119 ILE A CA 1
ATOM 843 C C . ILE A 1 119 ? -27.222 152.543 22.019 1 50.91 119 ILE A C 1
ATOM 844 O O . ILE A 1 119 ? -28.187 152.281 21.308 1 51.13 119 ILE A O 1
ATOM 849 N N . SER A 1 120 ? -27.249 153.48 22.967 1 49.31 120 SER A N 1
ATOM 850 C CA . SER A 1 120 ? -28.44 154.258 23.257 1 48.43 120 SER A CA 1
ATOM 851 C C . SER A 1 120 ? -28.156 155.757 23.353 1 47.94 120 SER A C 1
ATOM 852 O O . SER A 1 120 ? -27.035 156.178 23.636 1 47.98 120 SER A O 1
ATOM 855 N N . ASN A 1 121 ? -29.188 156.559 23.115 1 46.97 121 ASN A N 1
ATOM 856 C CA . ASN A 1 121 ? -29.16 158.011 23.242 1 46.6 121 ASN A CA 1
ATOM 857 C C . ASN A 1 121 ? -27.892 158.69 22.698 1 45.09 121 ASN A C 1
ATOM 858 O O . ASN A 1 121 ? -27.142 159.3 23.459 1 44.91 121 ASN A O 1
ATOM 863 N N . PRO A 1 122 ? -27.621 158.591 21.389 1 43.54 122 PRO A N 1
ATOM 864 C CA . PRO A 1 122 ? -26.425 159.231 20.852 1 42.53 122 PRO A CA 1
ATOM 865 C C . PRO A 1 122 ? -26.469 160.758 20.95 1 42.59 122 PRO A C 1
ATOM 866 O O . PRO A 1 122 ? -27.536 161.349 20.969 1 43.71 122 PRO A O 1
ATOM 870 N N . GLU A 1 123 ? -25.314 161.394 21.096 1 41.3 123 GLU A N 1
ATOM 871 C CA . GLU A 1 123 ? -25.185 162.844 21.212 1 40.63 123 GLU A CA 1
ATOM 872 C C . GLU A 1 123 ? -24 163.283 20.355 1 40.52 123 GLU A C 1
ATOM 873 O O . GLU A 1 123 ? -23.01 162.568 20.282 1 40.23 123 GLU A O 1
ATOM 879 N N . ILE A 1 124 ? -24.044 164.493 19.791 1 40.41 124 ILE A N 1
ATOM 880 C CA . ILE A 1 124 ? -22.981 165.013 18.928 1 40.66 124 ILE A CA 1
ATOM 881 C C . ILE A 1 124 ? -22.43 166.352 19.423 1 40.04 124 ILE A C 1
ATOM 882 O O . ILE A 1 124 ? -23.231 167.218 19.688 1 40.29 124 ILE A O 1
ATOM 887 N N . VAL A 1 125 ? -21.092 166.538 19.553 1 39.33 125 VAL A N 1
ATOM 888 C CA . VAL A 1 125 ? -20.493 167.86 19.798 1 39.19 125 VAL A CA 1
ATOM 889 C C . VAL A 1 125 ? -19.845 168.172 18.484 1 39.68 125 VAL A C 1
ATOM 890 O O . VAL A 1 125 ? -19.195 167.297 17.93 1 39.68 125 VAL A O 1
ATOM 894 N N . PHE A 1 126 ? -20.029 169.383 17.951 1 40.16 126 PHE A N 1
ATOM 895 C CA . PHE A 1 126 ? -19.471 169.717 16.649 1 40.94 126 PHE A CA 1
ATOM 896 C C . PHE A 1 126 ? -18.902 171.121 16.578 1 43.69 126 PHE A C 1
ATOM 897 O O . PHE A 1 126 ? -19.23 171.984 17.417 1 43.74 126 PHE A O 1
ATOM 905 N N . ASN A 1 127 ? -18.025 171.355 15.57 1 45.22 127 ASN A N 1
ATOM 906 C CA . ASN A 1 127 ? -17.418 172.661 15.434 1 46.8 127 ASN A CA 1
ATOM 907 C C . ASN A 1 127 ? -17.199 173.128 14.006 1 48.95 127 ASN A C 1
ATOM 908 O O . ASN A 1 127 ? -16.683 174.237 13.839 1 51.06 127 ASN A O 1
ATOM 913 N N . GLY A 1 128 ? -17.605 172.366 13.002 1 48.58 128 GLY A N 1
ATOM 914 C CA . GLY A 1 128 ? -17.407 172.823 11.62 1 48.99 128 GLY A CA 1
ATOM 915 C C . GLY A 1 128 ? -16.241 172.156 10.931 1 49 128 GLY A C 1
ATOM 916 O O . GLY A 1 128 ? -16.207 172.061 9.698 1 49.76 128 GLY A O 1
ATOM 917 N N . ALA A 1 129 ? -15.273 171.688 11.72 1 47.55 129 ALA A N 1
ATOM 918 C CA . ALA A 1 129 ? -14.169 170.929 11.184 1 46.37 129 ALA A CA 1
ATOM 919 C C . ALA A 1 129 ? -14.372 169.481 11.744 1 45.83 129 ALA A C 1
ATOM 920 O O . ALA A 1 129 ? -14.659 168.566 10.96 1 46.38 129 ALA A O 1
ATOM 922 N N . THR A 1 130 ? -14.355 169.299 13.086 1 44.03 130 THR A N 1
ATOM 923 C CA . THR A 1 130 ? -14.528 167.998 13.668 1 43.4 130 THR A CA 1
ATOM 924 C C . THR A 1 130 ? -15.743 167.976 14.61 1 41.99 130 THR A C 1
ATOM 925 O O . THR A 1 130 ? -16.542 168.9 14.624 1 42.05 130 THR A O 1
ATOM 929 N N . GLY A 1 131 ? -15.915 166.857 15.308 1 40.67 131 GLY A N 1
ATOM 930 C CA . GLY A 1 131 ? -16.935 166.593 16.299 1 39.03 131 GLY A CA 1
ATOM 931 C C . GLY A 1 131 ? -16.718 165.223 16.907 1 37.47 131 GLY A C 1
ATOM 932 O O . GLY A 1 131 ? -15.845 164.451 16.481 1 37.71 131 GLY A O 1
ATOM 933 N N . THR A 1 132 ? -17.495 164.919 17.922 1 35.37 132 THR A N 1
ATOM 934 C CA . THR A 1 132 ? -17.467 163.616 18.554 1 33.22 132 THR A CA 1
ATOM 935 C C . THR A 1 132 ? -18.881 163.128 18.676 1 32.59 132 THR A C 1
ATOM 936 O O . THR A 1 132 ? -19.786 163.897 18.968 1 31.64 132 THR A O 1
ATOM 940 N N . LEU A 1 133 ? -19.076 161.838 18.459 1 33.47 133 LEU A N 1
ATOM 941 C CA . LEU A 1 133 ? -20.358 161.19 18.643 1 34.15 133 LEU A CA 1
ATOM 942 C C . LEU A 1 133 ? -20.22 160.39 19.927 1 35.66 133 LEU A C 1
ATOM 943 O O . LEU A 1 133 ? -19.294 159.594 20.062 1 36.81 133 LEU A O 1
ATOM 948 N N . PHE A 1 134 ? -21.105 160.629 20.883 1 35.82 134 PHE A N 1
ATOM 949 C CA . PHE A 1 134 ? -21.13 159.918 22.156 1 36.69 134 PHE A CA 1
ATOM 950 C C . PHE A 1 134 ? -22.372 159.052 22.197 1 38.56 134 PHE A C 1
ATOM 951 O O . PHE A 1 134 ? -23.354 159.355 21.531 1 38.77 134 PHE A O 1
ATOM 959 N N . ALA A 1 135 ? -22.347 157.984 22.989 1 39.9 135 ALA A N 1
ATOM 960 C CA . ALA A 1 135 ? -23.49 157.109 23.144 1 41.56 135 ALA A CA 1
ATOM 961 C C . ALA A 1 135 ? -23.388 156.351 24.467 1 44.02 135 ALA A C 1
ATOM 962 O O . ALA A 1 135 ? -22.302 156.225 25.032 1 43.85 135 ALA A O 1
ATOM 964 N N . GLN A 1 136 ? -24.518 155.853 24.974 1 45.73 136 GLN A N 1
ATOM 965 C CA . GLN A 1 136 ? -24.526 155.027 26.175 1 47.33 136 GLN A CA 1
ATOM 966 C C . GLN A 1 136 ? -24.352 153.625 25.669 1 49.4 136 GLN A C 1
ATOM 967 O O . GLN A 1 136 ? -25.163 153.169 24.871 1 49.67 136 GLN A O 1
ATOM 973 N N . VAL A 1 137 ? -23.244 152.967 26.037 1 51.02 137 VAL A N 1
ATOM 974 C CA . VAL A 1 137 ? -22.926 151.665 25.471 1 52.95 137 VAL A CA 1
ATOM 975 C C . VAL A 1 137 ? -22.797 150.564 26.472 1 56.66 137 VAL A C 1
ATOM 976 O O . VAL A 1 137 ? -22.099 150.695 27.464 1 57.11 137 VAL A O 1
ATOM 980 N N . ARG A 1 138 ? -23.46 149.455 26.193 1 59.43 138 ARG A N 1
ATOM 981 C CA . ARG A 1 138 ? -23.381 148.221 26.967 1 62.69 138 ARG A CA 1
ATOM 982 C C . ARG A 1 138 ? -23.017 147.151 25.971 1 65.1 138 ARG A C 1
ATOM 983 O O . ARG A 1 138 ? -23.606 147.11 24.901 1 65.18 138 ARG A O 1
ATOM 991 N N . SER A 1 139 ? -22.038 146.306 26.283 1 66.97 139 SER A N 1
ATOM 992 C CA . SER A 1 139 ? -21.657 145.242 25.355 1 68.97 139 SER A CA 1
ATOM 993 C C . SER A 1 139 ? -21.48 143.908 26.106 1 71.44 139 SER A C 1
ATOM 994 O O . SER A 1 139 ? -22.195 143.672 27.081 1 71.1 139 SER A O 1
ATOM 997 N N . SER A 1 140 ? -20.597 143.026 25.619 1 73.81 140 SER A N 1
ATOM 998 C CA . SER A 1 140 ? -20.297 141.724 26.2 1 76.47 140 SER A CA 1
ATOM 999 C C . SER A 1 140 ? -18.989 141.197 25.603 1 78.37 140 SER A C 1
ATOM 1000 O O . SER A 1 140 ? -18.626 141.562 24.478 1 78.45 140 SER A O 1
ATOM 1003 N N . ASP A 1 141 ? -18.286 140.332 26.348 1 79.74 141 ASP A N 1
ATOM 1004 C CA . ASP A 1 141 ? -17.054 139.714 25.843 1 81.46 141 ASP A CA 1
ATOM 1005 C C . ASP A 1 141 ? -17.351 138.389 25.124 1 83.23 141 ASP A C 1
ATOM 1006 O O . ASP A 1 141 ? -18.49 137.914 25.142 1 83.15 141 ASP A O 1
ATOM 1011 N N . MET A 1 142 ? -16.33 137.779 24.511 1 84.65 142 MET A N 1
ATOM 1012 C CA . MET A 1 142 ? -16.488 136.514 23.812 1 86.38 142 MET A CA 1
ATOM 1013 C C . MET A 1 142 ? -17.008 135.379 24.68 1 87.42 142 MET A C 1
ATOM 1014 O O . MET A 1 142 ? -17.471 134.387 24.133 1 87.78 142 MET A O 1
ATOM 1019 N N . GLU A 1 143 ? -16.968 135.517 26.016 1 87.92 143 GLU A N 1
ATOM 1020 C CA . GLU A 1 143 ? -17.531 134.497 26.909 1 88.84 143 GLU A CA 1
ATOM 1021 C C . GLU A 1 143 ? -18.954 134.869 27.429 1 89.84 143 GLU A C 1
ATOM 1022 O O . GLU A 1 143 ? -19.46 134.23 28.349 1 90.47 143 GLU A O 1
ATOM 1024 N N . GLY A 1 144 ? -19.578 135.887 26.848 1 89.86 144 GLY A N 1
ATOM 1025 C CA . GLY A 1 144 ? -20.914 136.305 27.241 1 90.35 144 GLY A CA 1
ATOM 1026 C C . GLY A 1 144 ? -20.987 137.416 28.27 1 90.52 144 GLY A C 1
ATOM 1027 O O . GLY A 1 144 ? -21.955 138.186 28.257 1 90.82 144 GLY A O 1
ATOM 1028 N N . LYS A 1 145 ? -19.979 137.509 29.178 1 89.99 145 LYS A N 1
ATOM 1029 C CA . LYS A 1 145 ? -19.953 138.521 30.252 1 89.73 145 LYS A CA 1
ATOM 1030 C C . LYS A 1 145 ? -20.117 139.98 29.759 1 89.06 145 LYS A C 1
ATOM 1031 O O . LYS A 1 145 ? -19.241 140.545 29.09 1 88.92 145 LYS A O 1
ATOM 1033 N N . LYS A 1 146 ? -21.262 140.577 30.131 1 88.16 146 LYS A N 1
ATOM 1034 C CA . LYS A 1 146 ? -21.643 141.942 29.798 1 87.68 146 LYS A CA 1
ATOM 1035 C C . LYS A 1 146 ? -20.705 142.982 30.42 1 86.53 146 LYS A C 1
ATOM 1036 O O . LYS A 1 146 ? -20.015 142.7 31.407 1 86.64 146 LYS A O 1
ATOM 1042 N N . SER A 1 147 ? -20.709 144.198 29.848 1 85.16 147 SER A N 1
ATOM 1043 C CA . SER A 1 147 ? -19.934 145.323 30.35 1 84.33 147 SER A CA 1
ATOM 1044 C C . SER A 1 147 ? -20.685 146.626 30.116 1 82.52 147 SER A C 1
ATOM 1045 O O . SER A 1 147 ? -21.244 146.832 29.035 1 82.37 147 SER A O 1
ATOM 1048 N N . ASP A 1 148 ? -20.688 147.509 31.125 1 80.66 148 ASP A N 1
ATOM 1049 C CA . ASP A 1 148 ? -21.326 148.804 30.973 1 79.21 148 ASP A CA 1
ATOM 1050 C C . ASP A 1 148 ? -20.256 149.851 30.803 1 76.59 148 ASP A C 1
ATOM 1051 O O . ASP A 1 148 ? -19.459 150.087 31.708 1 77.18 148 ASP A O 1
ATOM 1056 N N . TYR A 1 149 ? -20.227 150.456 29.63 1 73.52 149 TYR A N 1
ATOM 1057 C CA . TYR A 1 149 ? -19.276 151.508 29.296 1 71.12 149 TYR A CA 1
ATOM 1058 C C . TYR A 1 149 ? -19.796 152.92 29.654 1 68.34 149 TYR A C 1
ATOM 1059 O O . TYR A 1 149 ? -19.016 153.869 29.619 1 68.18 149 TYR A O 1
ATOM 1068 N N . GLY A 1 150 ? -21.089 153.042 29.979 1 65.54 150 GLY A N 1
ATOM 1069 C CA . GLY A 1 150 ? -21.73 154.302 30.316 1 62.63 150 GLY A CA 1
ATOM 1070 C C . GLY A 1 150 ? -21.8 155.208 29.116 1 59.26 150 GLY A C 1
ATOM 1071 O O . GLY A 1 150 ? -21.86 154.717 27.991 1 59.28 150 GLY A O 1
ATOM 1072 N N . ARG A 1 151 ? -21.791 156.533 29.342 1 56.16 151 ARG A N 1
ATOM 1073 C CA . ARG A 1 151 ? -21.771 157.512 28.256 1 53.49 151 ARG A CA 1
ATOM 1074 C C . ARG A 1 151 ? -20.327 157.504 27.792 1 51.45 151 ARG A C 1
ATOM 1075 O O . ARG A 1 151 ? -19.434 157.772 28.588 1 51.47 151 ARG A O 1
ATOM 1083 N N . VAL A 1 152 ? -20.088 157.131 26.538 1 49.54 152 VAL A N 1
ATOM 1084 C CA . VAL A 1 152 ? -18.736 156.961 26.03 1 47.95 152 VAL A CA 1
ATOM 1085 C C . VAL A 1 152 ? -18.568 157.601 24.641 1 46.63 152 VAL A C 1
ATOM 1086 O O . VAL A 1 152 ? -19.538 157.692 23.892 1 47.27 152 VAL A O 1
ATOM 1090 N N . ALA A 1 153 ? -17.364 158.093 24.318 1 44.2 153 ALA A N 1
ATOM 1091 C CA . ALA A 1 153 ? -17.107 158.685 23.015 1 42.52 153 ALA A CA 1
ATOM 1092 C C . ALA A 1 153 ? -16.844 157.527 22.057 1 41.27 153 ALA A C 1
ATOM 1093 O O . ALA A 1 153 ? -15.925 156.74 22.285 1 41.4 153 ALA A O 1
ATOM 1095 N N . ILE A 1 154 ? -17.692 157.362 21.035 1 40.27 154 ILE A N 1
ATOM 1096 C CA . ILE A 1 154 ? -17.546 156.246 20.109 1 39.91 154 ILE A CA 1
ATOM 1097 C C . ILE A 1 154 ? -17.011 156.633 18.738 1 38.82 154 ILE A C 1
ATOM 1098 O O . ILE A 1 154 ? -16.352 155.801 18.101 1 38.89 154 ILE A O 1
ATOM 1103 N N . GLY A 1 155 ? -17.233 157.871 18.304 1 37.51 155 GLY A N 1
ATOM 1104 C CA . GLY A 1 155 ? -16.783 158.285 16.983 1 37.02 155 GLY A CA 1
ATOM 1105 C C . GLY A 1 155 ? -16.152 159.653 16.862 1 37.25 155 GLY A C 1
ATOM 1106 O O . GLY A 1 155 ? -16.637 160.642 17.415 1 37.56 155 GLY A O 1
ATOM 1107 N N . ASN A 1 156 ? -15.082 159.71 16.096 1 36.71 156 ASN A N 1
ATOM 1108 C CA . ASN A 1 156 ? -14.37 160.923 15.791 1 36.97 156 ASN A CA 1
ATOM 1109 C C . ASN A 1 156 ? -14.935 161.401 14.457 1 38.56 156 ASN A C 1
ATOM 1110 O O . ASN A 1 156 ? -14.773 160.712 13.45 1 39.23 156 ASN A O 1
ATOM 1115 N N . LEU A 1 157 ? -15.606 162.563 14.44 1 38.89 157 LEU A N 1
ATOM 1116 C CA . LEU A 1 157 ? -16.249 163.117 13.245 1 39.53 157 LEU A CA 1
ATOM 1117 C C . LEU A 1 157 ? -15.374 164.125 12.496 1 41.37 157 LEU A C 1
ATOM 1118 O O . LEU A 1 157 ? -14.648 164.891 13.105 1 41.8 157 LEU A O 1
ATOM 1123 N N . THR A 1 158 ? -15.456 164.111 11.167 1 42.19 158 THR A N 1
ATOM 1124 C CA . THR A 1 158 ? -14.768 165.032 10.275 1 43.94 158 THR A CA 1
ATOM 1125 C C . THR A 1 158 ? -15.812 165.424 9.248 1 45.47 158 THR A C 1
ATOM 1126 O O . THR A 1 158 ? -16.177 164.608 8.408 1 46.01 158 THR A O 1
ATOM 1130 N N . PHE A 1 159 ? -16.342 166.644 9.347 1 45.83 159 PHE A N 1
ATOM 1131 C CA . PHE A 1 159 ? -17.425 167.085 8.483 1 46.26 159 PHE A CA 1
ATOM 1132 C C . PHE A 1 159 ? -17.035 167.388 7.054 1 48.1 159 PHE A C 1
ATOM 1133 O O . PHE A 1 159 ? -16.182 168.233 6.809 1 48.38 159 PHE A O 1
ATOM 1141 N N . SER A 1 160 ? -17.665 166.684 6.104 1 49.39 160 SER A N 1
ATOM 1142 C CA . SER A 1 160 ? -17.567 166.946 4.655 1 50.92 160 SER A CA 1
ATOM 1143 C C . SER A 1 160 ? -18.318 168.275 4.404 1 53.03 160 SER A C 1
ATOM 1144 O O . SER A 1 160 ? -17.868 169.095 3.599 1 53.87 160 SER A O 1
ATOM 1147 N N . SER A 1 161 ? -19.463 168.49 5.114 1 53.51 161 SER A N 1
ATOM 1148 C CA . SER A 1 161 ? -20.267 169.709 5.059 1 53.94 161 SER A CA 1
ATOM 1149 C C . SER A 1 161 ? -20.887 169.991 6.425 1 54.09 161 SER A C 1
ATOM 1150 O O . SER A 1 161 ? -21.232 169.072 7.176 1 54.53 161 SER A O 1
ATOM 1153 N N . LEU A 1 162 ? -21.005 171.269 6.752 1 53.54 162 LEU A N 1
ATOM 1154 C CA . LEU A 1 162 ? -21.655 171.725 7.967 1 53.16 162 LEU A CA 1
ATOM 1155 C C . LEU A 1 162 ? -22.226 173.083 7.64 1 54.53 162 LEU A C 1
ATOM 1156 O O . LEU A 1 162 ? -21.504 174.013 7.259 1 54.97 162 LEU A O 1
ATOM 1161 N N . ASN A 1 163 ? -23.543 173.169 7.687 1 54.92 163 ASN A N 1
ATOM 1162 C CA . ASN A 1 163 ? -24.264 174.403 7.393 1 55.32 163 ASN A CA 1
ATOM 1163 C C . ASN A 1 163 ? -25.137 174.762 8.58 1 54.99 163 ASN A C 1
ATOM 1164 O O . ASN A 1 163 ? -25.6 173.88 9.301 1 55.06 163 ASN A O 1
ATOM 1169 N N . ALA A 1 164 ? -25.307 176.05 8.821 1 54.32 164 ALA A N 1
ATOM 1170 C CA . ALA A 1 164 ? -26.087 176.528 9.94 1 54.2 164 ALA A CA 1
ATOM 1171 C C . ALA A 1 164 ? -26.561 177.914 9.605 1 54.75 164 ALA A C 1
ATOM 1172 O O . ALA A 1 164 ? -25.789 178.74 9.103 1 55.49 164 ALA A O 1
ATOM 1174 N N . SER A 1 165 ? -27.851 178.15 9.856 1 53.94 165 SER A N 1
ATOM 1175 C CA . SER A 1 165 ? -28.574 179.393 9.65 1 53.24 165 SER A CA 1
ATOM 1176 C C . SER A 1 165 ? -29.348 179.723 10.951 1 53.41 165 SER A C 1
ATOM 1177 O O . SER A 1 165 ? -29.247 178.999 11.938 1 53.48 165 SER A O 1
ATOM 1180 N N . GLU A 1 166 ? -30.108 180.815 10.958 1 53.45 166 GLU A N 1
ATOM 1181 C CA . GLU A 1 166 ? -30.871 181.263 12.106 1 53.81 166 GLU A CA 1
ATOM 1182 C C . GLU A 1 166 ? -31.907 180.217 12.593 1 53.21 166 GLU A C 1
ATOM 1183 O O . GLU A 1 166 ? -32.134 180.084 13.801 1 53.71 166 GLU A O 1
ATOM 1189 N N . THR A 1 167 ? -32.489 179.445 11.658 1 51.84 167 THR A N 1
ATOM 1190 C CA . THR A 1 167 ? -33.535 178.47 11.958 1 51.64 167 THR A CA 1
ATOM 1191 C C . THR A 1 167 ? -33.154 176.976 11.808 1 51.68 167 THR A C 1
ATOM 1192 O O . THR A 1 167 ? -33.998 176.121 12.089 1 52.27 167 THR A O 1
ATOM 1196 N N . ALA A 1 168 ? -31.927 176.644 11.345 1 50.39 168 ALA A N 1
ATOM 1197 C CA . ALA A 1 168 ? -31.552 175.256 11.124 1 49.59 168 ALA A CA 1
ATOM 1198 C C . ALA A 1 168 ? -30.036 175.01 11.086 1 49.18 168 ALA A C 1
ATOM 1199 O O . ALA A 1 168 ? -29.286 175.93 10.818 1 49.55 168 ALA A O 1
ATOM 1201 N N . ALA A 1 169 ? -29.592 173.751 11.319 1 48.02 169 ALA A N 1
ATOM 1202 C CA . ALA A 1 169 ? -28.201 173.304 11.216 1 47.41 169 ALA A CA 1
ATOM 1203 C C . ALA A 1 169 ? -28.2 171.897 10.583 1 48.06 169 ALA A C 1
ATOM 1204 O O . ALA A 1 169 ? -29.12 171.124 10.822 1 48.9 169 ALA A O 1
ATOM 1206 N N . SER A 1 170 ? -27.217 171.575 9.749 1 47.33 170 SER A N 1
ATOM 1207 C CA . SER A 1 170 ? -27.131 170.246 9.131 1 47.03 170 SER A CA 1
ATOM 1208 C C . SER A 1 170 ? -25.68 169.907 8.833 1 46.88 170 SER A C 1
ATOM 1209 O O . SER A 1 170 ? -24.854 170.813 8.691 1 47.26 170 SER A O 1
ATOM 1212 N N . GLY A 1 171 ? -25.376 168.624 8.71 1 46.32 171 GLY A N 1
ATOM 1213 C CA . GLY A 1 171 ? -24.019 168.215 8.387 1 46.48 171 GLY A CA 1
ATOM 1214 C C . GLY A 1 171 ? -23.842 166.748 8.106 1 46.71 171 GLY A C 1
ATOM 1215 O O . GLY A 1 171 ? -24.654 165.926 8.534 1 46.89 171 GLY A O 1
ATOM 1216 N N . LYS A 1 172 ? -22.771 166.413 7.381 1 46.07 172 LYS A N 1
ATOM 1217 C CA . LYS A 1 172 ? -22.425 165.031 7.097 1 45.85 172 LYS A CA 1
ATOM 1218 C C . LYS A 1 172 ? -20.97 164.869 7.458 1 45.26 172 LYS A C 1
ATOM 1219 O O . LYS A 1 172 ? -20.14 165.666 7.019 1 46.03 172 LYS A O 1
ATOM 1225 N N . ALA A 1 173 ? -20.651 163.866 8.284 1 43.42 173 ALA A N 1
ATOM 1226 C CA . ALA A 1 173 ? -19.285 163.654 8.727 1 41.84 173 ALA A CA 1
ATOM 1227 C C . ALA A 1 173 ? -18.827 162.225 8.534 1 40.91 173 ALA A C 1
ATOM 1228 O O . ALA A 1 173 ? -19.59 161.308 8.836 1 40.99 173 ALA A O 1
ATOM 1230 N N . THR A 1 174 ? -17.565 162.029 8.087 1 39.36 174 THR A N 1
ATOM 1231 C CA . THR A 1 174 ? -16.999 160.699 8.072 1 38.93 174 THR A CA 1
ATOM 1232 C C . THR A 1 174 ? -16.622 160.371 9.534 1 38.54 174 THR A C 1
ATOM 1233 O O . THR A 1 174 ? -16.429 161.285 10.35 1 38.91 174 THR A O 1
ATOM 1237 N N . MET A 1 175 ? -16.523 159.077 9.87 1 37.29 175 MET A N 1
ATOM 1238 C CA . MET A 1 175 ? -16.266 158.682 11.236 1 36.72 175 MET A CA 1
ATOM 1239 C C . MET A 1 175 ? -15.169 157.637 11.379 1 36.83 175 MET A C 1
ATOM 1240 O O . MET A 1 175 ? -15.011 156.764 10.521 1 37.42 175 MET A O 1
ATOM 1245 N N . THR A 1 176 ? -14.404 157.734 12.477 1 35.96 176 THR A N 1
ATOM 1246 C CA . THR A 1 176 ? -13.412 156.742 12.885 1 35.13 176 THR A CA 1
ATOM 1247 C C . THR A 1 176 ? -13.692 156.332 14.325 1 33.86 176 THR A C 1
ATOM 1248 O O . THR A 1 176 ? -14.212 157.11 15.1 1 33.32 176 THR A O 1
ATOM 1252 N N . LEU A 1 177 ? -13.397 155.084 14.663 1 33.8 177 LEU A N 1
ATOM 1253 C CA . LEU A 1 177 ? -13.644 154.555 15.992 1 33.63 177 LEU A CA 1
ATOM 1254 C C . LEU A 1 177 ? -12.809 155.249 17.06 1 34.44 177 LEU A C 1
ATOM 1255 O O . LEU A 1 177 ? -11.59 155.253 16.987 1 34.54 177 LEU A O 1
ATOM 1260 N N . HIS A 1 178 ? -13.468 155.852 18.038 1 34.52 178 HIS A N 1
ATOM 1261 C CA . HIS A 1 178 ? -12.789 156.515 19.139 1 35.63 178 HIS A CA 1
ATOM 1262 C C . HIS A 1 178 ? -12.208 155.445 20.065 1 37.24 178 HIS A C 1
ATOM 1263 O O . HIS A 1 178 ? -12.863 154.432 20.328 1 37.31 178 HIS A O 1
ATOM 1270 N N . PRO A 1 179 ? -10.973 155.631 20.571 1 38.17 179 PRO A N 1
ATOM 1271 C CA . PRO A 1 179 ? -10.375 154.616 21.455 1 39.22 179 PRO A CA 1
ATOM 1272 C C . PRO A 1 179 ? -11.264 154.177 22.621 1 41.45 179 PRO A C 1
ATOM 1273 O O . PRO A 1 179 ? -11.285 152.989 22.971 1 42.34 179 PRO A O 1
ATOM 1277 N N . ASP A 1 180 ? -12.037 155.118 23.174 1 42.35 180 ASP A N 1
ATOM 1278 C CA . ASP A 1 180 ? -12.959 154.877 24.284 1 43.76 180 ASP A CA 1
ATOM 1279 C C . ASP A 1 180 ? -14.118 153.926 23.947 1 46.02 180 ASP A C 1
ATOM 1280 O O . ASP A 1 180 ? -14.703 153.365 24.853 1 46.69 180 ASP A O 1
ATOM 1285 N N . GLY A 1 181 ? -14.456 153.77 22.673 1 46.62 181 GLY A N 1
ATOM 1286 C CA . GLY A 1 181 ? -15.538 152.887 22.26 1 46.99 181 GLY A CA 1
ATOM 1287 C C . GLY A 1 181 ? -15.072 151.604 21.59 1 47.62 181 GLY A C 1
ATOM 1288 O O . GLY A 1 181 ? -15.9 150.794 21.176 1 48.81 181 GLY A O 1
ATOM 1289 N N . ALA A 1 182 ? -13.755 151.382 21.477 1 46.86 182 ALA A N 1
ATOM 1290 C CA . ALA A 1 182 ? -13.223 150.179 20.829 1 46.19 182 ALA A CA 1
ATOM 1291 C C . ALA A 1 182 ? -13.491 148.9 21.614 1 46.12 182 ALA A C 1
ATOM 1292 O O . ALA A 1 182 ? -13.718 147.842 21.025 1 46.44 182 ALA A O 1
ATOM 1294 N N . GLY A 1 183 ? -13.47 148.999 22.934 1 45.49 183 GLY A N 1
ATOM 1295 C CA . GLY A 1 183 ? -13.727 147.853 23.796 1 45.25 183 GLY A CA 1
ATOM 1296 C C . GLY A 1 183 ? -15.101 147.249 23.583 1 45.55 183 GLY A C 1
ATOM 1297 O O . GLY A 1 183 ? -15.294 146.049 23.767 1 46.36 183 GLY A O 1
ATOM 1298 N N . ALA A 1 184 ? -16.07 148.074 23.174 1 45.35 184 ALA A N 1
ATOM 1299 C CA . ALA A 1 184 ? -17.427 147.6 22.914 1 45.18 184 ALA A CA 1
ATOM 1300 C C . ALA A 1 184 ? -17.472 146.609 21.734 1 45.04 184 ALA A C 1
ATOM 1301 O O . ALA A 1 184 ? -18.37 145.785 21.683 1 45.79 184 ALA A O 1
ATOM 1303 N N . PHE A 1 185 ? -16.491 146.648 20.822 1 44.07 185 PHE A N 1
ATOM 1304 C CA . PHE A 1 185 ? -16.453 145.753 19.669 1 43.52 185 PHE A CA 1
ATOM 1305 C C . PHE A 1 185 ? -15.532 144.543 19.881 1 44.34 185 PHE A C 1
ATOM 1306 O O . PHE A 1 185 ? -15.053 143.949 18.916 1 44.98 185 PHE A O 1
ATOM 1314 N N . ALA A 1 186 ? -15.332 144.16 21.152 1 43.98 186 ALA A N 1
ATOM 1315 C CA . ALA A 1 186 ? -14.596 143 21.618 1 44.22 186 ALA A CA 1
ATOM 1316 C C . ALA A 1 186 ? -13.181 142.803 21.043 1 44.42 186 ALA A C 1
ATOM 1317 O O . ALA A 1 186 ? -12.728 141.661 20.963 1 44.6 186 ALA A O 1
ATOM 1319 N N . GLY A 1 187 ? -12.462 143.87 20.722 1 43.82 187 GLY A N 1
ATOM 1320 C CA . GLY A 1 187 ? -11.098 143.738 20.207 1 43.53 187 GLY A CA 1
ATOM 1321 C C . GLY A 1 187 ? -11.022 143.493 18.716 1 43.31 187 GLY A C 1
ATOM 1322 O O . GLY A 1 187 ? -9.911 143.4 18.174 1 43.54 187 GLY A O 1
ATOM 1323 N N . PHE A 1 188 ? -12.208 143.442 18.023 1 42.45 188 PHE A N 1
ATOM 1324 C CA . PHE A 1 188 ? -12.295 143.199 16.574 1 41.69 188 PHE A CA 1
ATOM 1325 C C . PHE A 1 188 ? -12.003 144.423 15.73 1 41.56 188 PHE A C 1
ATOM 1326 O O . PHE A 1 188 ? -11.533 144.289 14.603 1 42.26 188 PHE A O 1
ATOM 1334 N N . TYR A 1 189 ? -12.275 145.615 16.267 1 40.55 189 TYR A N 1
ATOM 1335 C CA . TYR A 1 189 ? -11.98 146.857 15.575 1 39.97 189 TYR A CA 1
ATOM 1336 C C . TYR A 1 189 ? -10.887 147.591 16.334 1 41.26 189 TYR A C 1
ATOM 1337 O O . TYR A 1 189 ? -10.837 147.574 17.574 1 41.59 189 TYR A O 1
ATOM 1346 N N . GLU A 1 190 ? -10.027 148.255 15.588 1 41.71 190 GLU A N 1
ATOM 1347 C CA . GLU A 1 190 ? -8.969 149.049 16.175 1 42.76 190 GLU A CA 1
ATOM 1348 C C . GLU A 1 190 ? -9.435 150.478 16.326 1 42.53 190 GLU A C 1
ATOM 1349 O O . GLU A 1 190 ? -10.292 150.957 15.576 1 42.8 190 GLU A O 1
ATOM 1355 N N . ALA A 1 191 ? -8.823 151.205 17.259 1 41.65 191 ALA A N 1
ATOM 1356 C CA . ALA A 1 191 ? -9.077 152.629 17.422 1 40.72 191 ALA A CA 1
ATOM 1357 C C . ALA A 1 191 ? -8.579 153.335 16.141 1 41.95 191 ALA A C 1
ATOM 1358 O O . ALA A 1 191 ? -7.562 152.918 15.561 1 44.24 191 ALA A O 1
ATOM 1360 N N . GLY A 1 192 ? -9.344 154.288 15.641 1 40.67 192 GLY A N 1
ATOM 1361 C CA . GLY A 1 192 ? -9.015 154.994 14.412 1 40.59 192 GLY A CA 1
ATOM 1362 C C . GLY A 1 192 ? -9.483 154.313 13.133 1 41.06 192 GLY A C 1
ATOM 1363 O O . GLY A 1 192 ? -9.307 154.869 12.044 1 42.47 192 GLY A O 1
ATOM 1364 N N . SER A 1 193 ? -10.052 153.104 13.233 1 39.66 193 SER A N 1
ATOM 1365 C CA . SER A 1 193 ? -10.558 152.413 12.052 1 39.27 193 SER A CA 1
ATOM 1366 C C . SER A 1 193 ? -11.853 153.075 11.569 1 39.71 193 SER A C 1
ATOM 1367 O O . SER A 1 193 ? -12.563 153.685 12.358 1 39.46 193 SER A O 1
ATOM 1370 N N . ASP A 1 194 ? -12.145 152.979 10.272 1 40.13 194 ASP A N 1
ATOM 1371 C CA . ASP A 1 194 ? -13.301 153.645 9.691 1 41.01 194 ASP A CA 1
ATOM 1372 C C . ASP A 1 194 ? -14.631 153.055 10.093 1 41.2 194 ASP A C 1
ATOM 1373 O O . ASP A 1 194 ? -14.789 151.837 10.093 1 41.73 194 ASP A O 1
ATOM 1378 N N . LEU A 1 195 ? -15.59 153.926 10.451 1 40.42 195 LEU A N 1
ATOM 1379 C CA . LEU A 1 195 ? -16.978 153.562 10.75 1 39.87 195 LEU A CA 1
ATOM 1380 C C . LEU A 1 195 ? -17.869 154.211 9.66 1 40.33 195 LEU A C 1
ATOM 1381 O O . LEU A 1 195 ? -17.363 154.918 8.78 1 40.12 195 LEU A O 1
ATOM 1386 N N . ASP A 1 196 ? -19.185 153.992 9.715 1 40.98 196 ASP A N 1
ATOM 1387 C CA . ASP A 1 196 ? -20.087 154.61 8.742 1 41.93 196 ASP A CA 1
ATOM 1388 C C . ASP A 1 196 ? -20.229 156.097 9.006 1 41.78 196 ASP A C 1
ATOM 1389 O O . ASP A 1 196 ? -20.201 156.552 10.16 1 41.76 196 ASP A O 1
ATOM 1394 N N . PRO A 1 197 ? -20.398 156.876 7.933 1 41.27 197 PRO A N 1
ATOM 1395 C CA . PRO A 1 197 ? -20.592 158.309 8.125 1 41.06 197 PRO A CA 1
ATOM 1396 C C . PRO A 1 197 ? -21.939 158.633 8.763 1 41.51 197 PRO A C 1
ATOM 1397 O O . PRO A 1 197 ? -22.883 157.832 8.704 1 42.23 197 PRO A O 1
ATOM 1401 N N . ILE A 1 198 ? -22.018 159.809 9.405 1 40.46 198 ILE A N 1
ATOM 1402 C CA . ILE A 1 198 ? -23.239 160.227 10.067 1 39.64 198 ILE A CA 1
ATOM 1403 C C . ILE A 1 198 ? -23.764 161.506 9.423 1 40.45 198 ILE A C 1
ATOM 1404 O O . ILE A 1 198 ? -23.003 162.331 8.935 1 40.24 198 ILE A O 1
ATOM 1409 N N . THR A 1 199 ? -25.076 161.628 9.349 1 40.98 199 THR A N 1
ATOM 1410 C CA . THR A 1 199 ? -25.766 162.77 8.765 1 41.1 199 THR A CA 1
ATOM 1411 C C . THR A 1 199 ? -26.709 163.274 9.814 1 41.45 199 THR A C 1
ATOM 1412 O O . THR A 1 199 ? -27.344 162.469 10.471 1 42.17 199 THR A O 1
ATOM 1416 N N . PHE A 1 200 ? -26.79 164.578 10.017 1 41.53 200 PHE A N 1
ATOM 1417 C CA . PHE A 1 200 ? -27.726 165.15 10.985 1 42.11 200 PHE A CA 1
ATOM 1418 C C . PHE A 1 200 ? -28.357 166.428 10.444 1 43.74 200 PHE A C 1
ATOM 1419 O O . PHE A 1 200 ? -27.772 167.099 9.593 1 44.07 200 PHE A O 1
ATOM 1427 N N . ASP A 1 201 ? -29.556 166.758 10.935 1 44.6 201 ASP A N 1
ATOM 1428 C CA . ASP A 1 201 ? -30.247 168.019 10.64 1 45.52 201 ASP A CA 1
ATOM 1429 C C . ASP A 1 201 ? -31.009 168.421 11.894 1 46.11 201 ASP A C 1
ATOM 1430 O O . ASP A 1 201 ? -31.606 167.56 12.539 1 47.04 201 ASP A O 1
ATOM 1435 N N . ALA A 1 202 ? -30.946 169.695 12.272 1 45.09 202 ALA A N 1
ATOM 1436 C CA . ALA A 1 202 ? -31.607 170.211 13.452 1 44.86 202 ALA A CA 1
ATOM 1437 C C . ALA A 1 202 ? -32.394 171.46 13.105 1 46.59 202 ALA A C 1
ATOM 1438 O O . ALA A 1 202 ? -31.989 172.235 12.225 1 47.3 202 ALA A O 1
ATOM 1440 N N . GLN A 1 203 ? -33.52 171.668 13.818 1 46.58 203 GLN A N 1
ATOM 1441 C CA . GLN A 1 203 ? -34.384 172.845 13.728 1 46.49 203 GLN A CA 1
ATOM 1442 C C . GLN A 1 203 ? -34.04 173.724 14.945 1 45.95 203 GLN A C 1
ATOM 1443 O O . GLN A 1 203 ? -34.002 173.226 16.068 1 46.57 203 GLN A O 1
ATOM 1449 N N . LEU A 1 204 ? -33.732 175 14.727 1 44.92 204 LEU A N 1
ATOM 1450 C CA . LEU A 1 204 ? -33.393 175.92 15.812 1 44.42 204 LEU A CA 1
ATOM 1451 C C . LEU A 1 204 ? -34.578 176.816 16.035 1 45.78 204 LEU A C 1
ATOM 1452 O O . LEU A 1 204 ? -35.095 177.406 15.078 1 46.71 204 LEU A O 1
ATOM 1457 N N . GLY A 1 205 ? -35.078 176.831 17.267 1 45.71 205 GLY A N 1
ATOM 1458 C CA . GLY A 1 205 ? -36.274 177.591 17.6 1 46.13 205 GLY A CA 1
ATOM 1459 C C . GLY A 1 205 ? -37.49 177.086 16.845 1 46.49 205 GLY A C 1
ATOM 1460 O O . GLY A 1 205 ? -37.638 175.88 16.625 1 47.26 205 GLY A O 1
ATOM 1461 N N . GLY A 1 206 ? -38.327 177.999 16.407 1 45.97 206 GLY A N 1
ATOM 1462 C CA . GLY A 1 206 ? -39.498 177.656 15.627 1 46.6 206 GLY A CA 1
ATOM 1463 C C . GLY A 1 206 ? -40.706 178.435 16.074 1 47.86 206 GLY A C 1
ATOM 1464 O O . GLY A 1 206 ? -40.741 178.931 17.199 1 48.85 206 GLY A O 1
ATOM 1465 N N . GLY A 1 207 ? -41.72 178.525 15.219 1 46.9 207 GLY A N 1
ATOM 1466 C CA . GLY A 1 207 ? -42.962 179.193 15.572 1 46.37 207 GLY A CA 1
ATOM 1467 C C . GLY A 1 207 ? -43.635 178.4 16.671 1 45.77 207 GLY A C 1
ATOM 1468 O O . GLY A 1 207 ? -44.028 177.254 16.447 1 45.79 207 GLY A O 1
ATOM 1469 N N . LYS A 1 208 ? -43.633 178.966 17.891 1 45.02 208 LYS A N 1
ATOM 1470 C CA . LYS A 1 208 ? -44.072 178.32 19.124 1 44.73 208 LYS A CA 1
ATOM 1471 C C . LYS A 1 208 ? -45.553 178.508 19.475 1 44.76 208 LYS A C 1
ATOM 1472 O O . LYS A 1 208 ? -46.024 179.638 19.637 1 45.22 208 LYS A O 1
ATOM 1478 N N . LEU A 1 209 ? -46.276 177.376 19.624 1 44.09 209 LEU A N 1
ATOM 1479 C CA . LEU A 1 209 ? -47.687 177.339 20.023 1 43.9 209 LEU A CA 1
ATOM 1480 C C . LEU A 1 209 ? -47.761 176.752 21.424 1 43.85 209 LEU A C 1
ATOM 1481 O O . LEU A 1 209 ? -47.233 175.663 21.651 1 43.43 209 LEU A O 1
ATOM 1486 N N . THR A 1 210 ? -48.458 177.419 22.346 1 43.62 210 THR A N 1
ATOM 1487 C CA . THR A 1 210 ? -48.67 176.883 23.688 1 43.83 210 THR A CA 1
ATOM 1488 C C . THR A 1 210 ? -50.171 176.896 23.892 1 43.57 210 THR A C 1
ATOM 1489 O O . THR A 1 210 ? -50.766 177.963 23.9 1 43.83 210 THR A O 1
ATOM 1493 N N . LEU A 1 211 ? -50.802 175.716 23.96 1 43.12 211 LEU A N 1
ATOM 1494 C CA . LEU A 1 211 ? -52.253 175.632 24.074 1 43.11 211 LEU A CA 1
ATOM 1495 C C . LEU A 1 211 ? -52.712 174.567 25.06 1 42.92 211 LEU A C 1
ATOM 1496 O O . LEU A 1 211 ? -52.025 173.574 25.261 1 43.42 211 LEU A O 1
ATOM 1501 N N . LYS A 1 212 ? -53.899 174.759 25.64 1 42.21 212 LYS A N 1
ATOM 1502 C CA . LYS A 1 212 ? -54.52 173.789 26.534 1 42.17 212 LYS A CA 1
ATOM 1503 C C . LYS A 1 212 ? -55.943 173.535 26.033 1 42.39 212 LYS A C 1
ATOM 1504 O O . LYS A 1 212 ? -56.712 174.475 25.834 1 42.68 212 LYS A O 1
ATOM 1510 N N . PHE A 1 213 ? -56.279 172.263 25.833 1 41.98 213 PHE A N 1
ATOM 1511 C CA . PHE A 1 213 ? -57.573 171.821 25.336 1 41.91 213 PHE A CA 1
ATOM 1512 C C . PHE A 1 213 ? -58.317 171.067 26.4 1 43.63 213 PHE A C 1
ATOM 1513 O O . PHE A 1 213 ? -57.723 170.292 27.132 1 43.92 213 PHE A O 1
ATOM 1521 N N . ILE A 1 214 ? -59.626 171.261 26.464 1 44.57 214 ILE A N 1
ATOM 1522 C CA . ILE A 1 214 ? -60.487 170.582 27.42 1 45.52 214 ILE A CA 1
ATOM 1523 C C . ILE A 1 214 ? -61.658 169.952 26.684 1 46.18 214 ILE A C 1
ATOM 1524 O O . ILE A 1 214 ? -62.243 170.6 25.815 1 47.09 214 ILE A O 1
ATOM 1529 N N . CYS A 1 215 ? -62.002 168.698 27.016 1 45.68 215 CYS A N 1
ATOM 1530 C CA . CYS A 1 215 ? -63.182 168.076 26.437 1 45.73 215 CYS A CA 1
ATOM 1531 C C . CYS A 1 215 ? -64.352 168.601 27.286 1 46.53 215 CYS A C 1
ATOM 1532 O O . CYS A 1 215 ? -64.422 168.338 28.493 1 46.97 215 CYS A O 1
ATOM 1535 N N . THR A 1 216 ? -65.225 169.411 26.677 1 46.45 216 THR A N 1
ATOM 1536 C CA . THR A 1 216 ? -66.345 170.019 27.396 1 47.07 216 THR A CA 1
ATOM 1537 C C . THR A 1 216 ? -67.569 169.109 27.545 1 47.63 216 THR A C 1
ATOM 1538 O O . THR A 1 216 ? -68.523 169.482 28.226 1 47.82 216 THR A O 1
ATOM 1542 N N . THR A 1 217 ? -67.548 167.928 26.919 1 47.84 217 THR A N 1
ATOM 1543 C CA . THR A 1 217 ? -68.651 166.966 26.955 1 48.12 217 THR A CA 1
ATOM 1544 C C . THR A 1 217 ? -68.406 165.734 27.847 1 49.02 217 THR A C 1
ATOM 1545 O O . THR A 1 217 ? -69.239 164.829 27.874 1 49.74 217 THR A O 1
ATOM 1549 N N . GLY A 1 218 ? -67.318 165.735 28.609 1 48.87 218 GLY A N 1
ATOM 1550 C CA . GLY A 1 218 ? -66.976 164.648 29.513 1 49.33 218 GLY A CA 1
ATOM 1551 C C . GLY A 1 218 ? -65.685 163.977 29.078 1 49.95 218 GLY A C 1
ATOM 1552 O O . GLY A 1 218 ? -64.679 164.663 28.839 1 50.65 218 GLY A O 1
ATOM 1553 N N . LYS A 1 219 ? -65.711 162.632 28.944 1 48.68 219 LYS A N 1
ATOM 1554 C CA . LYS A 1 219 ? -64.555 161.874 28.516 1 48.19 219 LYS A CA 1
ATOM 1555 C C . LYS A 1 219 ? -64.473 161.919 26.983 1 47.6 219 LYS A C 1
ATOM 1556 O O . LYS A 1 219 ? -65.482 161.727 26.302 1 47.93 219 LYS A O 1
ATOM 1562 N N . LEU A 1 220 ? -63.27 162.167 26.445 1 46.36 220 LEU A N 1
ATOM 1563 C CA . LEU A 1 220 ? -63.045 162.19 25.008 1 45.72 220 LEU A CA 1
ATOM 1564 C C . LEU A 1 220 ? -63.148 160.743 24.486 1 46.09 220 LEU A C 1
ATOM 1565 O O . LEU A 1 220 ? -62.494 159.842 25.024 1 46.46 220 LEU A O 1
ATOM 1570 N N . PRO A 1 221 ? -63.991 160.483 23.466 1 45.7 221 PRO A N 1
ATOM 1571 C CA . PRO A 1 221 ? -64.162 159.096 22.972 1 45.36 221 PRO A CA 1
ATOM 1572 C C . PRO A 1 221 ? -63.063 158.559 22.053 1 45.59 221 PRO A C 1
ATOM 1573 O O . PRO A 1 221 ? -63.111 157.393 21.648 1 46 221 PRO A O 1
ATOM 1577 N N . VAL A 1 222 ? -62.089 159.404 21.702 1 44.88 222 VAL A N 1
ATOM 1578 C CA . VAL A 1 222 ? -60.936 159.03 20.886 1 44.15 222 VAL A CA 1
ATOM 1579 C C . VAL A 1 222 ? -59.665 159.497 21.616 1 44.57 222 VAL A C 1
ATOM 1580 O O . VAL A 1 222 ? -59.736 160.399 22.458 1 45.14 222 VAL A O 1
ATOM 1584 N N . PRO A 1 223 ? -58.483 158.932 21.305 1 44.21 223 PRO A N 1
ATOM 1585 C CA . PRO A 1 223 ? -57.26 159.406 21.972 1 43.96 223 PRO A CA 1
ATOM 1586 C C . PRO A 1 223 ? -56.928 160.861 21.601 1 43.24 223 PRO A C 1
ATOM 1587 O O . PRO A 1 223 ? -57.053 161.255 20.441 1 43.33 223 PRO A O 1
ATOM 1591 N N . TRP A 1 224 ? -56.481 161.648 22.585 1 42.39 224 TRP A N 1
ATOM 1592 C CA . TRP A 1 224 ? -56.059 163.027 22.359 1 42.7 224 TRP A CA 1
ATOM 1593 C C . TRP A 1 224 ? -55.045 163.177 21.209 1 43.16 224 TRP A C 1
ATOM 1594 O O . TRP A 1 224 ? -55.249 164.055 20.369 1 43.72 224 TRP A O 1
ATOM 1605 N N . PRO A 1 225 ? -53.995 162.317 21.093 1 42.83 225 PRO A N 1
ATOM 1606 C CA . PRO A 1 225 ? -53.059 162.465 19.97 1 42.78 225 PRO A CA 1
ATOM 1607 C C . PRO A 1 225 ? -53.695 162.446 18.572 1 43.04 225 PRO A C 1
ATOM 1608 O O . PRO A 1 225 ? -53.193 163.12 17.671 1 42.65 225 PRO A O 1
ATOM 1612 N N . THR A 1 226 ? -54.812 161.705 18.386 1 42.86 226 THR A N 1
ATOM 1613 C CA . THR A 1 226 ? -55.483 161.66 17.081 1 42.41 226 THR A CA 1
ATOM 1614 C C . THR A 1 226 ? -56.078 162.996 16.656 1 41.7 226 THR A C 1
ATOM 1615 O O . THR A 1 226 ? -56.368 163.166 15.474 1 42.17 226 THR A O 1
ATOM 1619 N N . LEU A 1 227 ? -56.274 163.933 17.601 1 40.76 227 LEU A N 1
ATOM 1620 C CA . LEU A 1 227 ? -56.863 165.248 17.318 1 40.52 227 LEU A CA 1
ATOM 1621 C C . LEU A 1 227 ? -55.853 166.388 17.171 1 40.98 227 LEU A C 1
ATOM 1622 O O . LEU A 1 227 ? -56.25 167.496 16.816 1 41.26 227 LEU A O 1
ATOM 1627 N N . VAL A 1 228 ? -54.564 166.147 17.446 1 40.68 228 VAL A N 1
ATOM 1628 C CA . VAL A 1 228 ? -53.55 167.194 17.375 1 40.56 228 VAL A CA 1
ATOM 1629 C C . VAL A 1 228 ? -53.543 167.95 16.042 1 41.49 228 VAL A C 1
ATOM 1630 O O . VAL A 1 228 ? -53.63 169.177 16.051 1 42.52 228 VAL A O 1
ATOM 1634 N N . THR A 1 229 ? -53.461 167.241 14.914 1 41.03 229 THR A N 1
ATOM 1635 C CA . THR A 1 229 ? -53.419 167.91 13.614 1 41.08 229 THR A CA 1
ATOM 1636 C C . THR A 1 229 ? -54.678 168.734 13.35 1 41.16 229 THR A C 1
ATOM 1637 O O . THR A 1 229 ? -54.607 169.753 12.676 1 41.92 229 THR A O 1
ATOM 1641 N N . THR A 1 230 ? -55.832 168.292 13.857 1 39.86 230 THR A N 1
ATOM 1642 C CA . THR A 1 230 ? -57.088 168.997 13.622 1 38.75 230 THR A CA 1
ATOM 1643 C C . THR A 1 230 ? -57.133 170.28 14.424 1 38.54 230 THR A C 1
ATOM 1644 O O . THR A 1 230 ? -57.533 171.328 13.912 1 38.43 230 THR A O 1
ATOM 1648 N N . LEU A 1 231 ? -56.733 170.19 15.694 1 38.24 231 LEU A N 1
ATOM 1649 C CA . LEU A 1 231 ? -56.743 171.297 16.637 1 37.86 231 LEU A CA 1
ATOM 1650 C C . LEU A 1 231 ? -55.676 172.338 16.3 1 39.7 231 LEU A C 1
ATOM 1651 O O . LEU A 1 231 ? -55.923 173.546 16.361 1 39.94 231 LEU A O 1
ATOM 1678 N N . VAL A 1 233 ? -53.496 175.443 13.128 1 42.2 235 VAL A N 1
ATOM 1679 C CA . VAL A 1 233 ? -53.239 176.876 12.997 1 42.99 235 VAL A CA 1
ATOM 1680 C C . VAL A 1 233 ? -51.825 177.102 12.413 1 45.13 235 VAL A C 1
ATOM 1681 O O . VAL A 1 233 ? -50.956 177.729 13.037 1 45.68 235 VAL A O 1
ATOM 1685 N N . GLN A 1 234 ? -51.621 176.595 11.188 1 45.42 236 GLN A N 1
ATOM 1686 C CA . GLN A 1 234 ? -50.338 176.622 10.5 1 46.2 236 GLN A CA 1
ATOM 1687 C C . GLN A 1 234 ? -49.844 178.026 10.114 1 47.1 236 GLN A C 1
ATOM 1688 O O . GLN A 1 234 ? -48.694 178.181 9.698 1 47.91 236 GLN A O 1
ATOM 1694 N N . CYS A 1 235 ? -50.658 179.055 10.336 1 46.83 237 CYS A N 1
ATOM 1695 C CA . CYS A 1 235 ? -50.237 180.444 10.165 1 46.22 237 CYS A CA 1
ATOM 1696 C C . CYS A 1 235 ? -49.186 180.819 11.234 1 46.9 237 CYS A C 1
ATOM 1697 O O . CYS A 1 235 ? -48.536 181.849 11.093 1 46.9 237 CYS A O 1
ATOM 1700 N N . PHE A 1 236 ? -49.025 180.004 12.317 1 47.24 238 PHE A N 1
ATOM 1701 C CA . PHE A 1 236 ? -48.009 180.238 13.342 1 47.67 238 PHE A CA 1
ATOM 1702 C C . PHE A 1 236 ? -46.644 179.588 13.015 1 47.78 238 PHE A C 1
ATOM 1703 O O . PHE A 1 236 ? -45.762 179.579 13.862 1 47.23 238 PHE A O 1
ATOM 1711 N N . SER A 1 237 ? -46.467 179.08 11.789 1 48.27 239 SER A N 1
ATOM 1712 C CA . SER A 1 237 ? -45.2 178.523 11.367 1 50.14 239 SER A CA 1
ATOM 1713 C C . SER A 1 237 ? -44.183 179.644 11.184 1 53.25 239 SER A C 1
ATOM 1714 O O . SER A 1 237 ? -44.545 180.752 10.769 1 53.91 239 SER A O 1
ATOM 1717 N N . ARG A 1 238 ? -42.911 179.36 11.461 1 54.75 240 ARG A N 1
ATOM 1718 C CA . ARG A 1 238 ? -41.869 180.351 11.248 1 56.94 240 ARG A CA 1
ATOM 1719 C C . ARG A 1 238 ? -41.326 180.176 9.853 1 58.99 240 ARG A C 1
ATOM 1720 O O . ARG A 1 238 ? -40.713 179.153 9.563 1 59.53 240 ARG A O 1
ATOM 1728 N N . TYR A 1 239 ? -41.561 181.155 8.98 1 60.1 241 TYR A N 1
ATOM 1729 C CA . TYR A 1 239 ? -41.028 181.09 7.629 1 61.17 241 TYR A CA 1
ATOM 1730 C C . TYR A 1 239 ? -39.753 181.873 7.614 1 62.94 241 TYR A C 1
ATOM 1731 O O . TYR A 1 239 ? -39.78 183.061 7.892 1 63.79 241 TYR A O 1
ATOM 1740 N N . PRO A 1 240 ? -38.615 181.243 7.287 1 63.92 242 PRO A N 1
ATOM 1741 C CA . PRO A 1 240 ? -37.351 181.988 7.188 1 65.11 242 PRO A CA 1
ATOM 1742 C C . PRO A 1 240 ? -37.46 183.166 6.224 1 67.87 242 PRO A C 1
ATOM 1743 O O . PRO A 1 240 ? -38.273 183.129 5.306 1 68.61 242 PRO A O 1
ATOM 1747 N N . ASP A 1 241 ? -36.656 184.208 6.423 1 69.36 243 ASP A N 1
ATOM 1748 C CA . ASP A 1 241 ? -36.667 185.396 5.581 1 71.43 243 ASP A CA 1
ATOM 1749 C C . ASP A 1 241 ? -36.671 185.101 4.064 1 72.81 243 ASP A C 1
ATOM 1750 O O . ASP A 1 241 ? -37.495 185.643 3.327 1 73.47 243 ASP A O 1
ATOM 1755 N N . HIS A 1 242 ? -35.8 184.189 3.62 1 73.07 244 HIS A N 1
ATOM 1756 C CA . HIS A 1 242 ? -35.698 183.819 2.21 1 73.69 244 HIS A CA 1
ATOM 1757 C C . HIS A 1 242 ? -36.909 183.014 1.667 1 73.23 244 HIS A C 1
ATOM 1758 O O . HIS A 1 242 ? -36.993 182.786 0.463 1 73.73 244 HIS A O 1
ATOM 1765 N N . MET A 1 243 ? -37.821 182.578 2.538 1 72.07 245 MET A N 1
ATOM 1766 C CA . MET A 1 243 ? -39.006 181.816 2.145 1 71.77 245 MET A CA 1
ATOM 1767 C C . MET A 1 243 ? -40.324 182.54 2.42 1 72.2 245 MET A C 1
ATOM 1768 O O . MET A 1 243 ? -41.374 181.916 2.289 1 72.6 245 MET A O 1
ATOM 1773 N N . LYS A 1 244 ? -40.296 183.813 2.832 1 71.92 246 LYS A N 1
ATOM 1774 C CA . LYS A 1 244 ? -41.518 184.516 3.219 1 72.21 246 LYS A CA 1
ATOM 1775 C C . LYS A 1 244 ? -42.527 184.689 2.083 1 71.81 246 LYS A C 1
ATOM 1776 O O . LYS A 1 244 ? -43.724 184.791 2.348 1 71.76 246 LYS A O 1
ATOM 1782 N N . GLN A 1 245 ? -42.065 184.644 0.829 1 71.35 247 GLN A N 1
ATOM 1783 C CA . GLN A 1 245 ? -42.961 184.727 -0.322 1 71.45 247 GLN A CA 1
ATOM 1784 C C . GLN A 1 245 ? -43.746 183.409 -0.566 1 70.67 247 GLN A C 1
ATOM 1785 O O . GLN A 1 245 ? -44.534 183.335 -1.509 1 70.88 247 GLN A O 1
ATOM 1791 N N . HIS A 1 246 ? -43.531 182.383 0.279 1 69.35 248 HIS A N 1
ATOM 1792 C CA . HIS A 1 246 ? -44.189 181.09 0.183 1 68.61 248 HIS A CA 1
ATOM 1793 C C . HIS A 1 246 ? -45.148 180.805 1.345 1 67.23 248 HIS A C 1
ATOM 1794 O O . HIS A 1 246 ? -45.619 179.671 1.48 1 67.12 248 HIS A O 1
ATOM 1801 N N . ASP A 1 247 ? -45.455 181.822 2.172 1 65.63 249 ASP A N 1
ATOM 1802 C CA . ASP A 1 247 ? -46.338 181.656 3.321 1 64.15 249 ASP A CA 1
ATOM 1803 C C . ASP A 1 247 ? -47.78 181.962 2.954 1 62.49 249 ASP A C 1
ATOM 1804 O O . ASP A 1 247 ? -48.235 183.096 3.109 1 63.21 249 ASP A O 1
ATOM 1809 N N . PHE A 1 248 ? -48.503 180.946 2.486 1 60.3 250 PHE A N 1
ATOM 1810 C CA . PHE A 1 248 ? -49.903 181.09 2.12 1 58.91 250 PHE A CA 1
ATOM 1811 C C . PHE A 1 248 ? -50.742 181.479 3.341 1 57.99 250 PHE A C 1
ATOM 1812 O O . PHE A 1 248 ? -51.616 182.342 3.244 1 58.15 250 PHE A O 1
ATOM 1820 N N . PHE A 1 249 ? -50.508 180.788 4.461 1 56.89 251 PHE A N 1
ATOM 1821 C CA . PHE A 1 249 ? -51.294 180.889 5.68 1 56.22 251 PHE A CA 1
ATOM 1822 C C . PHE A 1 249 ? -51.461 182.303 6.184 1 56.03 251 PHE A C 1
ATOM 1823 O O . PHE A 1 249 ? -52.591 182.733 6.401 1 56.04 251 PHE A O 1
ATOM 1831 N N . LYS A 1 250 ? -50.354 183.033 6.357 1 55.88 252 LYS A N 1
ATOM 1832 C CA . LYS A 1 250 ? -50.42 184.406 6.83 1 56.45 252 LYS A CA 1
ATOM 1833 C C . LYS A 1 250 ? -50.969 185.352 5.756 1 58.34 252 LYS A C 1
ATOM 1834 O O . LYS A 1 250 ? -51.649 186.322 6.096 1 58.5 252 LYS A O 1
ATOM 1840 N N . SER A 1 251 ? -50.695 185.08 4.467 1 59.39 253 SER A N 1
ATOM 1841 C CA . SER A 1 251 ? -51.187 185.933 3.371 1 60.4 253 SER A CA 1
ATOM 1842 C C . SER A 1 251 ? -52.72 185.964 3.281 1 60.88 253 SER A C 1
ATOM 1843 O O . SER A 1 251 ? -53.279 186.923 2.761 1 61.59 253 SER A O 1
ATOM 1846 N N . ALA A 1 252 ? -53.391 184.913 3.766 1 60.46 254 ALA A N 1
ATOM 1847 C CA . ALA A 1 252 ? -54.846 184.85 3.769 1 60.78 254 ALA A CA 1
ATOM 1848 C C . ALA A 1 252 ? -55.486 185.628 4.936 1 61.11 254 ALA A C 1
ATOM 1849 O O . ALA A 1 252 ? -56.706 185.785 4.957 1 61.74 254 ALA A O 1
ATOM 1851 N N . MET A 1 253 ? -54.678 186.106 5.899 1 60.59 255 MET A N 1
ATOM 1852 C CA . MET A 1 253 ? -55.145 186.824 7.078 1 60.64 255 MET A CA 1
ATOM 1853 C C . MET A 1 253 ? -55.351 188.318 6.832 1 62 255 MET A C 1
ATOM 1854 O O . MET A 1 253 ? -54.692 188.907 5.963 1 62.92 255 MET A O 1
ATOM 1859 N N . PRO A 1 254 ? -56.301 188.957 7.547 1 61.62 256 PRO A N 1
ATOM 1860 C CA . PRO A 1 254 ? -57.122 188.424 8.65 1 61.52 256 PRO A CA 1
ATOM 1861 C C . PRO A 1 254 ? -58.405 187.691 8.272 1 61.54 256 PRO A C 1
ATOM 1862 O O . PRO A 1 254 ? -58.982 187.04 9.137 1 62.1 256 PRO A O 1
ATOM 1866 N N . GLU A 1 255 ? -58.857 187.792 7.008 1 60.8 257 GLU A N 1
ATOM 1867 C CA . GLU A 1 255 ? -60.079 187.131 6.531 1 60.42 257 GLU A CA 1
ATOM 1868 C C . GLU A 1 255 ? -60.055 185.625 6.782 1 59.48 257 GLU A C 1
ATOM 1869 O O . GLU A 1 255 ? -61.081 185.033 7.113 1 59.79 257 GLU A O 1
ATOM 1875 N N . GLY A 1 256 ? -58.883 185.028 6.638 1 58.02 258 GLY A N 1
ATOM 1876 C CA . GLY A 1 256 ? -58.665 183.63 6.948 1 57.12 258 GLY A CA 1
ATOM 1877 C C . GLY A 1 256 ? -58.766 182.635 5.813 1 55.54 258 GLY A C 1
ATOM 1878 O O . GLY A 1 256 ? -58.822 183 4.636 1 55.82 258 GLY A O 1
ATOM 1879 N N . TYR A 1 257 ? -58.758 181.355 6.177 1 53.34 259 TYR A N 1
ATOM 1880 C CA . TYR A 1 257 ? -58.861 180.286 5.211 1 51.99 259 TYR A CA 1
ATOM 1881 C C . TYR A 1 257 ? -59.704 179.143 5.741 1 50.87 259 TYR A C 1
ATOM 1882 O O . TYR A 1 257 ? -59.923 179.01 6.946 1 51.25 259 TYR A O 1
ATOM 1891 N N . VAL A 1 258 ? -60.183 178.324 4.819 1 49.64 260 VAL A N 1
ATOM 1892 C CA . VAL A 1 258 ? -60.894 177.105 5.121 1 48.97 260 VAL A CA 1
ATOM 1893 C C . VAL A 1 258 ? -59.864 175.981 4.996 1 48.67 260 VAL A C 1
ATOM 1894 O O . VAL A 1 258 ? -59.159 175.899 3.996 1 48.8 260 VAL A O 1
ATOM 1898 N N . GLN A 1 259 ? -59.752 175.143 6.022 1 48.18 261 GLN A N 1
ATOM 1899 C CA . GLN A 1 259 ? -58.85 174.005 6.002 1 48.23 261 GLN A CA 1
ATOM 1900 C C . GLN A 1 259 ? -59.683 172.728 6.065 1 48.76 261 GLN A C 1
ATOM 1901 O O . GLN A 1 259 ? -60.44 172.53 7.014 1 49.01 261 GLN A O 1
ATOM 1907 N N . GLU A 1 260 ? -59.574 171.877 5.031 1 48.48 262 GLU A N 1
ATOM 1908 C CA . GLU A 1 260 ? -60.304 170.613 4.967 1 48.2 262 GLU A CA 1
ATOM 1909 C C . GLU A 1 260 ? -59.348 169.442 4.937 1 47 262 GLU A C 1
ATOM 1910 O O . GLU A 1 260 ? -58.307 169.513 4.293 1 47.2 262 GLU A O 1
ATOM 1916 N N . ARG A 1 261 ? -59.694 168.364 5.629 1 45.81 263 ARG A N 1
ATOM 1917 C CA . ARG A 1 261 ? -58.857 167.173 5.658 1 45.2 263 ARG A CA 1
ATOM 1918 C C . ARG A 1 261 ? -59.664 165.878 5.596 1 45.27 263 ARG A C 1
ATOM 1919 O O . ARG A 1 261 ? -60.838 165.828 5.963 1 45.17 263 ARG A O 1
ATOM 1927 N N . THR A 1 262 ? -58.979 164.814 5.177 1 45.2 264 THR A N 1
ATOM 1928 C CA . THR A 1 262 ? -59.415 163.44 5.235 1 45.95 264 THR A CA 1
ATOM 1929 C C . THR A 1 262 ? -58.204 162.724 5.822 1 46.09 264 THR A C 1
ATOM 1930 O O . THR A 1 262 ? -57.109 162.79 5.26 1 46.43 264 THR A O 1
ATOM 1934 N N . ILE A 1 263 ? -58.376 162.14 7.004 1 45.2 265 ILE A N 1
ATOM 1935 C CA . ILE A 1 263 ? -57.329 161.428 7.707 1 44.45 265 ILE A CA 1
ATOM 1936 C C . ILE A 1 263 ? -57.707 159.97 7.739 1 45.46 265 ILE A C 1
ATOM 1937 O O . ILE A 1 263 ? -58.694 159.611 8.37 1 45.66 265 ILE A O 1
ATOM 1942 N N . PHE A 1 264 ? -56.956 159.122 7.037 1 45.71 266 PHE A N 1
ATOM 1943 C CA . PHE A 1 264 ? -57.237 157.696 7.004 1 46 266 PHE A CA 1
ATOM 1944 C C . PHE A 1 264 ? -56.343 157.002 8.011 1 47.06 266 PHE A C 1
ATOM 1945 O O . PHE A 1 264 ? -55.123 157.061 7.875 1 47.8 266 PHE A O 1
ATOM 1953 N N . PHE A 1 265 ? -56.925 156.357 9.026 1 46.91 267 PHE A N 1
ATOM 1954 C CA . PHE A 1 265 ? -56.15 155.588 9.993 1 46.96 267 PHE A CA 1
ATOM 1955 C C . PHE A 1 265 ? -55.98 154.212 9.385 1 48.25 267 PHE A C 1
ATOM 1956 O O . PHE A 1 265 ? -56.978 153.579 9.028 1 48.76 267 PHE A O 1
ATOM 1964 N N . LYS A 1 266 ? -54.725 153.764 9.209 1 48.95 268 LYS A N 1
ATOM 1965 C CA . LYS A 1 266 ? -54.443 152.467 8.579 1 50.87 268 LYS A CA 1
ATOM 1966 C C . LYS A 1 266 ? -55.125 151.338 9.305 1 52.2 268 LYS A C 1
ATOM 1967 O O . LYS A 1 266 ? -55.09 151.315 10.534 1 53.09 268 LYS A O 1
ATOM 1973 N N . ASP A 1 267 ? -55.792 150.44 8.563 1 52.15 269 ASP A N 1
ATOM 1974 C CA . ASP A 1 267 ? -56.517 149.316 9.15 1 52.45 269 ASP A CA 1
ATOM 1975 C C . ASP A 1 267 ? -57.643 149.744 10.117 1 51.51 269 ASP A C 1
ATOM 1976 O O . ASP A 1 267 ? -58.072 148.945 10.938 1 51.26 269 ASP A O 1
ATOM 1981 N N . ASP A 1 268 ? -58.112 150.991 10.018 1 51.07 270 ASP A N 1
ATOM 1982 C CA . ASP A 1 268 ? -59.179 151.503 10.875 1 51.19 270 ASP A CA 1
ATOM 1983 C C . ASP A 1 268 ? -60.034 152.564 10.11 1 50.23 270 ASP A C 1
ATOM 1984 O O . ASP A 1 268 ? -59.974 152.637 8.884 1 50.38 270 ASP A O 1
ATOM 1989 N N . GLY A 1 269 ? -60.82 153.353 10.825 1 49.08 271 GLY A N 1
ATOM 1990 C CA . GLY A 1 269 ? -61.668 154.363 10.214 1 48.62 271 GLY A CA 1
ATOM 1991 C C . GLY A 1 269 ? -60.979 155.629 9.746 1 47.68 271 GLY A C 1
ATOM 1992 O O . GLY A 1 269 ? -59.75 155.703 9.678 1 48.25 271 GLY A O 1
ATOM 1993 N N . ASN A 1 270 ? -61.778 156.638 9.417 1 46.3 272 ASN A N 1
ATOM 1994 C CA . ASN A 1 270 ? -61.249 157.901 8.939 1 46.17 272 ASN A CA 1
ATOM 1995 C C . ASN A 1 270 ? -61.945 159.111 9.554 1 46.03 272 ASN A C 1
ATOM 1996 O O . ASN A 1 270 ? -63.12 159.036 9.923 1 46.69 272 ASN A O 1
ATOM 2001 N N . TYR A 1 271 ? -61.228 160.241 9.626 1 44.39 273 TYR A N 1
ATOM 2002 C CA . TYR A 1 271 ? -61.799 161.508 10.046 1 43.02 273 TYR A CA 1
ATOM 2003 C C . TYR A 1 271 ? -61.937 162.381 8.792 1 44.25 273 TYR A C 1
ATOM 2004 O O . TYR A 1 271 ? -61.085 162.353 7.913 1 44.81 273 TYR A O 1
ATOM 2013 N N . LYS A 1 272 ? -62.975 163.197 8.737 1 44.72 274 LYS A N 1
ATOM 2014 C CA . LYS A 1 272 ? -63.154 164.222 7.72 1 45.72 274 LYS A CA 1
ATOM 2015 C C . LYS A 1 272 ? -63.399 165.492 8.495 1 46.9 274 LYS A C 1
ATOM 2016 O O . LYS A 1 272 ? -64.279 165.53 9.355 1 47.1 274 LYS A O 1
ATOM 2022 N N . THR A 1 273 ? -62.572 166.509 8.265 1 47.46 275 THR A N 1
ATOM 2023 C CA . THR A 1 273 ? -62.677 167.759 8.998 1 48.09 275 THR A CA 1
ATOM 2024 C C . THR A 1 273 ? -62.837 168.971 8.091 1 48.92 275 THR A C 1
ATOM 2025 O O . THR A 1 273 ? -62.3 169.013 6.991 1 48.86 275 THR A O 1
ATOM 2029 N N . ARG A 1 274 ? -63.569 169.971 8.574 1 49.43 276 ARG A N 1
ATOM 2030 C CA . ARG A 1 274 ? -63.706 171.25 7.907 1 49.85 276 ARG A CA 1
ATOM 2031 C C . ARG A 1 274 ? -63.513 172.297 8.978 1 50.75 276 ARG A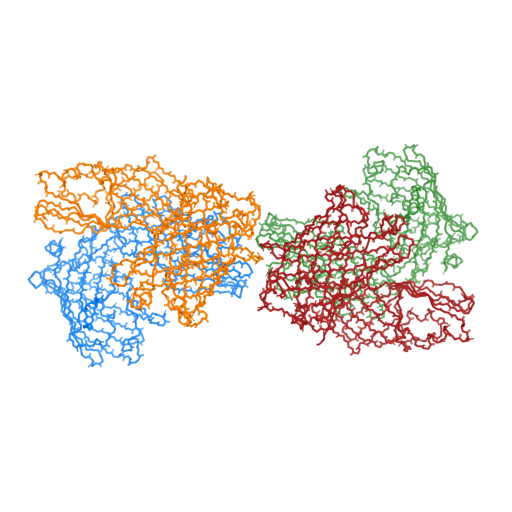 C 1
ATOM 2032 O O . ARG A 1 274 ? -64.2 172.264 10 1 51.49 276 ARG A O 1
ATOM 2040 N N . ALA A 1 275 ? -62.565 173.204 8.772 1 50.37 277 ALA A N 1
ATOM 2041 C CA . ALA A 1 275 ? -62.28 174.247 9.733 1 50.36 277 ALA A CA 1
ATOM 2042 C C . ALA A 1 275 ? -62.168 175.609 9.074 1 50.64 277 ALA A C 1
ATOM 2043 O O . ALA A 1 275 ? -61.843 175.716 7.899 1 50.6 277 ALA A O 1
ATOM 2045 N N . GLU A 1 276 ? -62.439 176.659 9.839 1 50.84 278 GLU A N 1
ATOM 2046 C CA . GLU A 1 276 ? -62.242 178.024 9.394 1 51.55 278 GLU A CA 1
ATOM 2047 C C . GLU A 1 276 ? -61.276 178.656 10.38 1 52.05 278 GLU A C 1
ATOM 2048 O O . GLU A 1 276 ? -61.498 178.598 11.593 1 51.92 278 GLU A O 1
ATOM 2054 N N . VAL A 1 277 ? -60.149 179.162 9.856 1 52.25 279 VAL A N 1
ATOM 2055 C CA . VAL A 1 277 ? -59.099 179.777 10.653 1 53.1 279 VAL A CA 1
ATOM 2056 C C . VAL A 1 277 ? -59.043 181.233 10.252 1 54.54 279 VAL A C 1
ATOM 2057 O O . VAL A 1 277 ? -58.697 181.536 9.119 1 54.89 279 VAL A O 1
ATOM 2061 N N . LYS A 1 278 ? -59.422 182.133 11.155 1 55.29 280 LYS A N 1
ATOM 2062 C CA . LYS A 1 278 ? -59.453 183.558 10.867 1 56.54 280 LYS A CA 1
ATOM 2063 C C . LYS A 1 278 ? -59.332 184.378 12.159 1 58.18 280 LYS A C 1
ATOM 2064 O O . LYS A 1 278 ? -59.409 183.812 13.252 1 58.65 280 LYS A O 1
ATOM 2070 N N . PHE A 1 279 ? -59.128 185.702 12.04 1 58.53 281 PHE A N 1
ATOM 2071 C CA . PHE A 1 279 ? -59.087 186.557 13.209 1 60.06 281 PHE A CA 1
ATOM 2072 C C . PHE A 1 279 ? -60.49 187.002 13.552 1 62.46 281 PHE A C 1
ATOM 2073 O O . PHE A 1 279 ? -61.278 187.395 12.676 1 62.6 281 PHE A O 1
ATOM 2081 N N . GLU A 1 280 ? -60.792 186.958 14.841 1 63.82 282 GLU A N 1
ATOM 2082 C CA . GLU A 1 280 ? -62.025 187.472 15.403 1 65.32 282 GLU A CA 1
ATOM 2083 C C . GLU A 1 280 ? -61.521 188.495 16.414 1 66.47 282 GLU A C 1
ATOM 2084 O O . GLU A 1 280 ? -61.131 188.128 17.528 1 66.48 282 GLU A O 1
ATOM 2090 N N . GLY A 1 281 ? -61.427 189.752 15.959 1 67.02 283 GLY A N 1
ATOM 2091 C CA . GLY A 1 281 ? -60.847 190.833 16.734 1 67.66 283 GLY A CA 1
ATOM 2092 C C . GLY A 1 281 ? -59.354 190.594 16.788 1 68.84 283 GLY A C 1
ATOM 2093 O O . GLY A 1 281 ? -58.723 190.341 15.758 1 69.59 283 GLY A O 1
ATOM 2094 N N . ASP A 1 282 ? -58.779 190.603 17.995 1 68.77 284 ASP A N 1
ATOM 2095 C CA . ASP A 1 282 ? -57.341 190.365 18.171 1 68.64 284 ASP A CA 1
ATOM 2096 C C . ASP A 1 282 ? -56.935 188.892 18.271 1 66.91 284 ASP A C 1
ATOM 2097 O O . ASP A 1 282 ? -55.742 188.578 18.295 1 67.17 284 ASP A O 1
ATOM 2102 N N . THR A 1 283 ? -57.921 187.996 18.321 1 64.84 285 THR A N 1
ATOM 2103 C CA . THR A 1 283 ? -57.719 186.575 18.533 1 62.74 285 THR A CA 1
ATOM 2104 C C . THR A 1 283 ? -57.78 185.741 17.265 1 60.46 285 THR A C 1
ATOM 2105 O O . THR A 1 283 ? -58.695 185.902 16.458 1 60.38 285 THR A O 1
ATOM 2109 N N . LEU A 1 284 ? -56.816 184.82 17.107 1 58.38 286 LEU A N 1
ATOM 2110 C CA . LEU A 1 284 ? -56.848 183.892 15.997 1 56.77 286 LEU A CA 1
ATOM 2111 C C . LEU A 1 284 ? -57.719 182.701 16.424 1 55.15 286 LEU A C 1
ATOM 2112 O O . LEU A 1 284 ? -57.424 182.037 17.417 1 55.15 286 LEU A O 1
ATOM 2117 N N . VAL A 1 285 ? -58.811 182.464 15.688 1 53.35 287 VAL A N 1
ATOM 2118 C CA . VAL A 1 285 ? -59.776 181.419 16 1 52.19 287 VAL A CA 1
ATOM 2119 C C . VAL A 1 285 ? -59.777 180.275 14.987 1 51.5 287 VAL A C 1
ATOM 2120 O O . VAL A 1 285 ? -59.809 180.521 13.783 1 52.03 287 VAL A O 1
ATOM 2124 N N . ASN A 1 286 ? -59.751 179.022 15.483 1 50.03 288 ASN A N 1
ATOM 2125 C CA . ASN A 1 286 ? -59.838 177.821 14.657 1 48.93 288 ASN A CA 1
ATOM 2126 C C . ASN A 1 286 ? -61.131 177.112 15.052 1 48.4 288 ASN A C 1
ATOM 2127 O O . ASN A 1 286 ? -61.207 176.566 16.15 1 48.55 288 ASN A O 1
ATOM 2132 N N . ARG A 1 287 ? -62.164 177.17 14.195 1 47.69 289 ARG A N 1
ATOM 2133 C CA . ARG A 1 287 ? -63.448 176.519 14.458 1 47.89 289 ARG A CA 1
ATOM 2134 C C . ARG A 1 287 ? -63.568 175.312 13.559 1 48.33 289 ARG A C 1
ATOM 2135 O O . ARG A 1 287 ? -63.552 175.476 12.342 1 49.48 289 ARG A O 1
ATOM 2143 N N . ILE A 1 288 ? -63.686 174.105 14.143 1 47.1 290 ILE A N 1
ATOM 2144 C CA . ILE A 1 288 ? -63.69 172.845 13.404 1 46.58 290 ILE A CA 1
ATOM 2145 C C . ILE A 1 288 ? -64.948 172.004 13.572 1 46.5 290 ILE A C 1
ATOM 2146 O O . ILE A 1 288 ? -65.539 171.943 14.649 1 45.8 290 ILE A O 1
ATOM 2151 N N . GLU A 1 289 ? -65.281 171.279 12.504 1 47.07 291 GLU A N 1
ATOM 2152 C CA . GLU A 1 289 ? -66.315 170.263 12.446 1 48.09 291 GLU A CA 1
ATOM 2153 C C . GLU A 1 289 ? -65.587 168.97 12.077 1 47.21 291 GLU A C 1
ATOM 2154 O O . GLU A 1 289 ? -64.862 168.951 11.089 1 47.5 291 GLU A O 1
ATOM 2160 N N . LEU A 1 290 ? -65.721 167.913 12.884 1 46.07 292 LEU A N 1
ATOM 2161 C CA . LEU A 1 290 ? -65.048 166.639 12.611 1 45.14 292 LEU A CA 1
ATOM 2162 C C . LEU A 1 290 ? -66.074 165.504 12.538 1 45.3 292 LEU A C 1
ATOM 2163 O O . LEU A 1 290 ? -66.961 165.424 13.375 1 45.31 292 LEU A O 1
ATOM 2168 N N . LYS A 1 291 ? -65.945 164.621 11.544 1 45.34 293 LYS A N 1
ATOM 2169 C CA . LYS A 1 291 ? -66.807 163.451 11.382 1 45.11 293 LYS A CA 1
ATOM 2170 C C . LYS A 1 291 ? -65.923 162.217 11.203 1 45.31 293 LYS A C 1
ATOM 2171 O O . LYS A 1 291 ? -65.121 162.173 10.284 1 45.46 293 LYS A O 1
ATOM 2177 N N . GLY A 1 292 ? -66.053 161.241 12.087 1 45.44 294 GLY A N 1
ATOM 2178 C CA . GLY A 1 292 ? -65.304 159.993 12.026 1 46.21 294 GLY A CA 1
ATOM 2179 C C . GLY A 1 292 ? -66.223 158.817 11.776 1 47.13 294 GLY A C 1
ATOM 2180 O O . GLY A 1 292 ? -67.268 158.706 12.409 1 47.27 294 GLY A O 1
ATOM 2181 N N . ILE A 1 293 ? -65.877 157.962 10.816 1 47.95 295 ILE A N 1
ATOM 2182 C CA . ILE A 1 293 ? -66.671 156.782 10.478 1 49.05 295 ILE A CA 1
ATOM 2183 C C . ILE A 1 293 ? -65.781 155.546 10.265 1 50.93 295 ILE A C 1
ATOM 2184 O O . ILE A 1 293 ? -64.581 155.684 10.023 1 51.09 295 ILE A O 1
ATOM 2189 N N . ASP A 1 294 ? -66.39 154.34 10.333 1 52.11 296 ASP A N 1
ATOM 2190 C CA . ASP A 1 294 ? -65.76 153.046 10.084 1 53.32 296 ASP A CA 1
ATOM 2191 C C . ASP A 1 294 ? -64.69 152.635 11.067 1 53.53 296 ASP A C 1
ATOM 2192 O O . ASP A 1 294 ? -63.849 151.804 10.734 1 53.98 296 ASP A O 1
ATOM 2197 N N . PHE A 1 295 ? -64.731 153.166 12.278 1 53.77 297 PHE A N 1
ATOM 2198 C CA . PHE A 1 295 ? -63.762 152.794 13.296 1 54.55 297 PHE A CA 1
ATOM 2199 C C . PHE A 1 295 ? -64.122 151.46 13.922 1 55.77 297 PHE A C 1
ATOM 2200 O O . PHE A 1 295 ? -65.298 151.139 14.079 1 55.98 297 PHE A O 1
ATOM 2208 N N . LYS A 1 296 ? -63.108 150.667 14.259 1 56.51 298 LYS A N 1
ATOM 2209 C CA . LYS A 1 296 ? -63.315 149.375 14.9 1 57.63 298 LYS A CA 1
ATOM 2210 C C . LYS A 1 296 ? -63.537 149.611 16.386 1 59.55 298 LYS A C 1
ATOM 2211 O O . LYS A 1 296 ? -62.794 150.378 17.003 1 59.44 298 LYS A O 1
ATOM 2217 N N . GLU A 1 297 ? -64.531 148.945 16.975 1 61.42 299 GLU A N 1
ATOM 2218 C CA . GLU A 1 297 ? -64.839 149.142 18.392 1 63.72 299 GLU A CA 1
ATOM 2219 C C . GLU A 1 297 ? -63.64 148.83 19.294 1 64.65 299 GLU A C 1
ATOM 2220 O O . GLU A 1 297 ? -63.396 149.561 20.265 1 64.64 299 GLU A O 1
ATOM 2226 N N . ASP A 1 298 ? -62.861 147.789 18.933 1 64.85 300 ASP A N 1
ATOM 2227 C CA . ASP A 1 298 ? -61.67 147.473 19.711 1 65.42 300 ASP A CA 1
ATOM 2228 C C . ASP A 1 298 ? -60.353 147.763 18.97 1 63.38 300 ASP A C 1
ATOM 2229 O O . ASP A 1 298 ? -59.341 147.105 19.206 1 63.66 300 ASP A O 1
ATOM 2234 N N . GLY A 1 299 ? -60.372 148.758 18.103 1 61.08 301 GLY A N 1
ATOM 2235 C CA . GLY A 1 299 ? -59.175 149.192 17.407 1 59.5 301 GLY A CA 1
ATOM 2236 C C . GLY A 1 299 ? -58.346 150.109 18.292 1 57.88 301 GLY A C 1
ATOM 2237 O O . GLY A 1 299 ? -58.685 150.341 19.459 1 58.08 301 GLY A O 1
ATOM 2238 N N . ASN A 1 300 ? -57.258 150.666 17.743 1 56.02 302 ASN A N 1
ATOM 2239 C CA . ASN A 1 300 ? -56.382 151.544 18.516 1 55 302 ASN A CA 1
ATOM 2240 C C . ASN A 1 300 ? -57.008 152.881 18.881 1 54.75 302 ASN A C 1
ATOM 2241 O O . ASN A 1 300 ? -56.595 153.497 19.861 1 54.7 302 ASN A O 1
ATOM 2246 N N . ILE A 1 301 ? -57.991 153.344 18.092 1 54.17 303 ILE A N 1
ATOM 2247 C CA . ILE A 1 301 ? -58.639 154.623 18.322 1 54 303 ILE A CA 1
ATOM 2248 C C . ILE A 1 301 ? -59.782 154.49 19.337 1 54.19 303 ILE A C 1
ATOM 2249 O O . ILE A 1 301 ? -59.651 155.003 20.443 1 54.45 303 ILE A O 1
ATOM 2254 N N . LEU A 1 302 ? -60.868 153.759 19.009 1 53.72 304 LEU A N 1
ATOM 2255 C CA . LEU A 1 302 ? -61.974 153.584 19.953 1 53.14 304 LEU A CA 1
ATOM 2256 C C . LEU A 1 302 ? -61.592 152.754 21.181 1 53.07 304 LEU A C 1
ATOM 2257 O O . LEU A 1 302 ? -62.213 152.9 22.232 1 52.93 304 LEU A O 1
ATOM 2262 N N . GLY A 1 303 ? -60.565 151.918 21.052 1 52.93 305 GLY A N 1
ATOM 2263 C CA . GLY A 1 303 ? -60.063 151.129 22.167 1 53.9 305 GLY A CA 1
ATOM 2264 C C . GLY A 1 303 ? -59.003 151.83 23.007 1 54.82 305 GLY A C 1
ATOM 2265 O O . GLY A 1 303 ? -58.493 151.238 23.962 1 55.07 305 GLY A O 1
ATOM 2266 N N . HIS A 1 304 ? -58.671 153.102 22.675 1 55.17 306 HIS A N 1
ATOM 2267 C CA . HIS A 1 304 ? -57.675 153.914 23.381 1 55.8 306 HIS A CA 1
ATOM 2268 C C . HIS A 1 304 ? -56.364 153.162 23.646 1 56.56 306 HIS A C 1
ATOM 2269 O O . HIS A 1 304 ? -55.949 152.996 24.799 1 57.29 306 HIS A O 1
ATOM 2276 N N . LYS A 1 305 ? -55.73 152.677 22.572 1 55.94 307 LYS A N 1
ATOM 2277 C CA . LYS A 1 305 ? -54.477 151.92 22.675 1 55.08 307 LYS A CA 1
ATOM 2278 C C . LYS A 1 305 ? -53.249 152.727 22.231 1 54.26 307 LYS A C 1
ATOM 2279 O O . LYS A 1 305 ? -52.18 152.154 22.036 1 54.44 307 LYS A O 1
ATOM 2285 N N . LEU A 1 306 ? -53.392 154.041 22.07 1 53.56 308 LEU A N 1
ATOM 2286 C CA . LEU A 1 306 ? -52.304 154.888 21.622 1 53.44 308 LEU A CA 1
ATOM 2287 C C . LEU A 1 306 ? -51.615 155.558 22.787 1 53.79 308 LEU A C 1
ATOM 2288 O O . LEU A 1 306 ? -52.284 156.058 23.69 1 54.08 308 LEU A O 1
ATOM 2293 N N . GLU A 1 307 ? -50.273 155.586 22.764 1 53.57 309 GLU A N 1
ATOM 2294 C CA . GLU A 1 307 ? -49.494 156.255 23.802 1 53.56 309 GLU A CA 1
ATOM 2295 C C . GLU A 1 307 ? -49.783 157.765 23.782 1 53.07 309 GLU A C 1
ATOM 2296 O O . GLU A 1 307 ? -50.08 158.329 22.718 1 53.37 309 GLU A O 1
ATOM 2302 N N . TYR A 1 308 ? -49.693 158.414 24.958 1 52.03 310 TYR A N 1
ATOM 2303 C CA . TYR A 1 308 ? -49.907 159.859 25.069 1 51.41 310 TYR A CA 1
ATOM 2304 C C . TYR A 1 308 ? -48.587 160.559 24.791 1 51.68 310 TYR A C 1
ATOM 2305 O O . TYR A 1 308 ? -47.869 160.949 25.708 1 52.06 310 TYR A O 1
ATOM 2314 N N . ASN A 1 309 ? -48.246 160.646 23.515 1 51.2 311 ASN A N 1
ATOM 2315 C CA . ASN A 1 309 ? -47.034 161.276 23.031 1 51.08 311 ASN A CA 1
ATOM 2316 C C . ASN A 1 309 ? -47.195 161.647 21.549 1 50.69 311 ASN A C 1
ATOM 2317 O O . ASN A 1 309 ? -48.239 161.356 20.944 1 50.94 311 ASN A O 1
ATOM 2322 N N . TYR A 1 310 ? -46.188 162.318 20.973 1 49.69 312 TYR A N 1
ATOM 2323 C CA . TYR A 1 310 ? -46.287 162.754 19.592 1 49.25 312 TYR A CA 1
ATOM 2324 C C . TYR A 1 310 ? -44.934 162.799 18.937 1 50.54 312 TYR A C 1
ATOM 2325 O O . TYR A 1 310 ? -43.953 163.199 19.558 1 51.24 312 TYR A O 1
ATOM 2334 N N . ASN A 1 311 ? -44.865 162.36 17.692 1 51.09 313 ASN A N 1
ATOM 2335 C CA . ASN A 1 311 ? -43.603 162.365 16.96 1 52.42 313 ASN A CA 1
ATOM 2336 C C . ASN A 1 311 ? -43.441 163.667 16.153 1 53.76 313 ASN A C 1
ATOM 2337 O O . ASN A 1 311 ? -44.346 164.497 16.123 1 53.77 313 ASN A O 1
ATOM 2342 N N . SER A 1 312 ? -42.269 163.89 15.573 1 54.77 314 SER A N 1
ATOM 2343 C CA . SER A 1 312 ? -42.016 165.075 14.76 1 55.89 314 SER A CA 1
ATOM 2344 C C . SER A 1 312 ? -42.168 164.676 13.298 1 56.2 314 SER A C 1
ATOM 2345 O O . SER A 1 312 ? -41.647 163.631 12.874 1 57.1 314 SER A O 1
ATOM 2348 N N . HIS A 1 313 ? -42.926 165.462 12.54 1 55.46 315 HIS A N 1
ATOM 2349 C CA . HIS A 1 313 ? -43.205 165.145 11.15 1 55.43 315 HIS A CA 1
ATOM 2350 C C . HIS A 1 313 ? -42.873 166.291 10.196 1 56.11 315 HIS A C 1
ATOM 2351 O O . HIS A 1 313 ? -42.666 167.437 10.606 1 56.61 315 HIS A O 1
ATOM 2358 N N . ASN A 1 314 ? -42.834 165.966 8.908 1 55.86 316 ASN A N 1
ATOM 2359 C CA . ASN A 1 314 ? -42.651 166.934 7.855 1 55.92 316 ASN A CA 1
ATOM 2360 C C . ASN A 1 314 ? -43.981 167.021 7.119 1 56.01 316 ASN A C 1
ATOM 2361 O O . ASN A 1 314 ? -44.532 165.999 6.699 1 56.38 316 ASN A O 1
ATOM 2366 N N . VAL A 1 315 ? -44.513 168.231 7.009 1 55.61 317 VAL A N 1
ATOM 2367 C CA . VAL A 1 315 ? -45.792 168.502 6.37 1 55.92 317 VAL A CA 1
ATOM 2368 C C . VAL A 1 315 ? -45.506 169.07 4.999 1 56.89 317 VAL A C 1
ATOM 2369 O O . VAL A 1 315 ? -44.964 170.16 4.905 1 56.86 317 VAL A O 1
ATOM 2373 N N . TYR A 1 316 ? -45.826 168.328 3.934 1 57.28 318 TYR A N 1
ATOM 2374 C CA . TYR A 1 316 ? -45.482 168.745 2.58 1 58.04 318 TYR A CA 1
ATOM 2375 C C . TYR A 1 316 ? -46.546 169.604 1.919 1 59.09 318 TYR A C 1
ATOM 2376 O O . TYR A 1 316 ? -47.692 169.187 1.808 1 59.39 318 TYR A O 1
ATOM 2385 N N . ILE A 1 317 ? -46.156 170.806 1.479 1 59.41 319 ILE A N 1
ATOM 2386 C CA . ILE A 1 317 ? -47.05 171.787 0.88 1 60.53 319 ILE A CA 1
ATOM 2387 C C . ILE A 1 317 ? -46.772 172.004 -0.593 1 62.39 319 ILE A C 1
ATOM 2388 O O . ILE A 1 317 ? -45.619 172.131 -0.994 1 62.4 319 ILE A O 1
ATOM 2393 N N . MET A 1 318 ? -47.84 172.068 -1.394 1 63.88 320 MET A N 1
ATOM 2394 C CA . MET A 1 318 ? -47.795 172.36 -2.826 1 65.75 320 MET A CA 1
ATOM 2395 C C . MET A 1 318 ? -48.859 173.411 -3.141 1 67.53 320 MET A C 1
ATOM 2396 O O . MET A 1 318 ? -49.894 173.454 -2.473 1 67.69 320 MET A O 1
ATOM 2401 N N . ALA A 1 319 ? -48.65 174.199 -4.203 1 68.73 321 ALA A N 1
ATOM 2402 C CA . ALA A 1 319 ? -49.664 175.154 -4.628 1 70.22 321 ALA A CA 1
ATOM 2403 C C . ALA A 1 319 ? -50.782 174.405 -5.36 1 72.03 321 ALA A C 1
ATOM 2404 O O . ALA A 1 319 ? -50.548 173.383 -6.004 1 71.71 321 ALA A O 1
ATOM 2406 N N . ASP A 1 320 ? -51.996 174.934 -5.259 1 73.57 322 ASP A N 1
ATOM 2407 C CA . ASP A 1 320 ? -53.184 174.446 -5.956 1 75.09 322 ASP A CA 1
ATOM 2408 C C . ASP A 1 320 ? -53.78 175.702 -6.623 1 75.93 322 ASP A C 1
ATOM 2409 O O . ASP A 1 320 ? -54.701 176.307 -6.076 1 76.09 322 ASP A O 1
ATOM 2414 N N . LYS A 1 321 ? -53.209 176.122 -7.769 1 76.11 323 LYS A N 1
ATOM 2415 C CA . LYS A 1 321 ? -53.572 177.364 -8.456 1 76.8 323 LYS A CA 1
ATOM 2416 C C . LYS A 1 321 ? -55.037 177.488 -8.87 1 77.69 323 LYS A C 1
ATOM 2417 O O . LYS A 1 321 ? -55.594 178.589 -8.795 1 78.2 323 LYS A O 1
ATOM 2419 N N . GLN A 1 322 ? -55.663 176.379 -9.296 1 77.48 324 GLN A N 1
ATOM 2420 C CA . GLN A 1 322 ? -57.06 176.38 -9.735 1 77.52 324 GLN A CA 1
ATOM 2421 C C . GLN A 1 322 ? -58.05 176.664 -8.592 1 77.33 324 GLN A C 1
ATOM 2422 O O . GLN A 1 322 ? -59.135 177.197 -8.846 1 77.81 324 GLN A O 1
ATOM 2424 N N . LYS A 1 323 ? -57.675 176.336 -7.341 1 76.26 325 LYS A N 1
ATOM 2425 C CA . LYS A 1 323 ? -58.517 176.647 -6.183 1 75.84 325 LYS A CA 1
ATOM 2426 C C . LYS A 1 323 ? -57.997 177.867 -5.379 1 75.04 325 LYS A C 1
ATOM 2427 O O . LYS A 1 323 ? -58.511 178.138 -4.287 1 75.6 325 LYS A O 1
ATOM 2429 N N . ASN A 1 324 ? -56.974 178.579 -5.912 1 73.4 326 ASN A N 1
ATOM 2430 C CA . ASN A 1 324 ? -56.331 179.724 -5.28 1 72.56 326 ASN A CA 1
ATOM 2431 C C . ASN A 1 324 ? -55.833 179.387 -3.868 1 70.79 326 ASN A C 1
ATOM 2432 O O . ASN A 1 324 ? -55.888 180.227 -2.972 1 70.87 326 ASN A O 1
ATOM 2437 N N . GLY A 1 325 ? -55.354 178.162 -3.678 1 68.83 327 GLY A N 1
ATOM 2438 C CA . GLY A 1 325 ? -54.88 177.726 -2.376 1 67.01 327 GLY A CA 1
ATOM 2439 C C . GLY A 1 325 ? -53.733 176.742 -2.42 1 64.74 327 GLY A C 1
ATOM 2440 O O . GLY A 1 325 ? -52.877 176.803 -3.304 1 65.01 327 GLY A O 1
ATOM 2441 N N . ILE A 1 326 ? -53.682 175.86 -1.434 1 62.64 328 ILE A N 1
ATOM 2442 C CA . ILE A 1 326 ? -52.626 174.865 -1.322 1 61.33 328 ILE A CA 1
ATOM 2443 C C . ILE A 1 326 ? -53.187 173.461 -1.075 1 60.58 328 ILE A C 1
ATOM 2444 O O . ILE A 1 326 ? -54.299 173.307 -0.576 1 60.69 328 ILE A O 1
ATOM 2449 N N . LYS A 1 327 ? -52.396 172.441 -1.427 1 59.89 329 LYS A N 1
ATOM 2450 C CA . LYS A 1 327 ? -52.679 171.026 -1.18 1 59.69 329 LYS A CA 1
ATOM 2451 C C . LYS A 1 327 ? -51.543 170.54 -0.28 1 59.3 329 LYS A C 1
ATOM 2452 O O . LYS A 1 327 ? -50.375 170.838 -0.541 1 59.79 329 LYS A O 1
ATOM 2458 N N . VAL A 1 328 ? -51.885 169.867 0.819 1 58.06 330 VAL A N 1
ATOM 2459 C CA . VAL A 1 328 ? -50.916 169.437 1.816 1 57.37 330 VAL A CA 1
ATOM 2460 C C . VAL A 1 328 ? -51.05 167.933 2.101 1 57.46 330 VAL A C 1
ATOM 2461 O O . VAL A 1 328 ? -52.16 167.416 2.156 1 57.7 330 VAL A O 1
ATOM 2465 N N . ASN A 1 329 ? -49.922 167.221 2.226 1 56.95 331 ASN A N 1
ATOM 2466 C CA . ASN A 1 329 ? -49.925 165.785 2.493 1 56.45 331 ASN A CA 1
ATOM 2467 C C . ASN A 1 329 ? -48.85 165.434 3.506 1 54.47 331 ASN A C 1
ATOM 2468 O O . ASN A 1 329 ? -47.754 166.006 3.487 1 54.53 331 ASN A O 1
ATOM 2473 N N . PHE A 1 330 ? -49.151 164.465 4.363 1 52.42 332 PHE A N 1
ATOM 2474 C CA . PHE A 1 330 ? -48.213 163.969 5.358 1 51.1 332 PHE A CA 1
ATOM 2475 C C . PHE A 1 330 ? -48.763 162.728 6.055 1 51.26 332 PHE A C 1
ATOM 2476 O O . PHE A 1 330 ? -49.959 162.479 6.036 1 51.04 332 PHE A O 1
ATOM 2484 N N . LYS A 1 331 ? -47.879 161.925 6.634 1 51.43 333 LYS A N 1
ATOM 2485 C CA . LYS A 1 331 ? -48.263 160.725 7.358 1 51.58 333 LYS A CA 1
ATOM 2486 C C . LYS A 1 331 ? -47.871 160.89 8.82 1 52.02 333 LYS A C 1
ATOM 2487 O O . LYS A 1 331 ? -46.694 161.082 9.132 1 52.65 333 LYS A O 1
ATOM 2491 N N . ILE A 1 332 ? -48.853 160.825 9.713 1 51.24 334 ILE A N 1
ATOM 2492 C CA . ILE A 1 332 ? -48.589 160.896 11.139 1 50.73 334 ILE A CA 1
ATOM 2493 C C . ILE A 1 332 ? -48.353 159.469 11.667 1 51.13 334 ILE A C 1
ATOM 2494 O O . ILE A 1 332 ? -49.055 158.539 11.28 1 51.48 334 ILE A O 1
ATOM 2499 N N . ARG A 1 333 ? -47.351 159.3 12.53 1 50.93 335 ARG A N 1
ATOM 2500 C CA . ARG A 1 333 ? -47.04 158.029 13.171 1 51.44 335 ARG A CA 1
ATOM 2501 C C . ARG A 1 333 ? -47.428 158.089 14.644 1 51.61 335 ARG A C 1
ATOM 2502 O O . ARG A 1 333 ? -46.785 158.795 15.407 1 52.36 335 ARG A O 1
ATOM 2510 N N . HIS A 1 334 ? -48.496 157.392 15.041 1 51.21 336 HIS A N 1
ATOM 2511 C CA . HIS A 1 334 ? -48.929 157.37 16.435 1 51.59 336 HIS A CA 1
ATOM 2512 C C . HIS A 1 334 ? -48.375 156.101 17.104 1 53.8 336 HIS A C 1
ATOM 2513 O O . HIS A 1 334 ? -48.678 155.002 16.649 1 53.4 336 HIS A O 1
ATOM 2520 N N . ASN A 1 335 ? -47.598 156.242 18.186 1 55.59 337 ASN A N 1
ATOM 2521 C CA . ASN A 1 335 ? -47.075 155.08 18.892 1 57.77 337 ASN A CA 1
ATOM 2522 C C . ASN A 1 335 ? -48.21 154.311 19.54 1 60.53 337 ASN A C 1
ATOM 2523 O O . ASN A 1 335 ? -49.066 154.913 20.191 1 60.89 337 ASN A O 1
ATOM 2528 N N . ILE A 1 336 ? -48.217 152.981 19.371 1 61.93 338 ILE A N 1
ATOM 2529 C CA . ILE A 1 336 ? -49.203 152.126 20.002 1 63.95 338 ILE A CA 1
ATOM 2530 C C . ILE A 1 336 ? -48.566 151.583 21.285 1 66.18 338 ILE A C 1
ATOM 2531 O O . ILE A 1 336 ? -47.351 151.349 21.338 1 66.28 338 ILE A O 1
ATOM 2536 N N . GLU A 1 337 ? -49.389 151.373 22.319 1 67.84 339 GLU A N 1
ATOM 2537 C CA . GLU A 1 337 ? -48.949 150.886 23.618 1 70.03 339 GLU A CA 1
ATOM 2538 C C . GLU A 1 337 ? -48.201 149.554 23.555 1 72.63 339 GLU A C 1
ATOM 2539 O O . GLU A 1 337 ? -47.396 149.269 24.447 1 74.07 339 GLU A O 1
ATOM 2545 N N . ASP A 1 338 ? -48.426 148.743 22.501 1 72.83 340 ASP A N 1
ATOM 2546 C CA . ASP A 1 338 ? -47.723 147.456 22.371 1 73.04 340 ASP A CA 1
ATOM 2547 C C . ASP A 1 338 ? -46.335 147.548 21.716 1 72.7 340 ASP A C 1
ATOM 2548 O O . ASP A 1 338 ? -45.697 146.521 21.513 1 73.99 340 ASP A O 1
ATOM 2553 N N . GLY A 1 339 ? -45.898 148.741 21.357 1 71.64 341 GLY A N 1
ATOM 2554 C CA . GLY A 1 339 ? -44.61 148.929 20.706 1 71.09 341 GLY A CA 1
ATOM 2555 C C . GLY A 1 339 ? -44.702 149.162 19.208 1 70.06 341 GLY A C 1
ATOM 2556 O O . GLY A 1 339 ? -43.689 149.471 18.571 1 70.58 341 GLY A O 1
ATOM 2557 N N . SER A 1 340 ? -45.901 148.987 18.619 1 68.07 342 SER A N 1
ATOM 2558 C CA . SER A 1 340 ? -46.074 149.198 17.193 1 66.4 342 SER A CA 1
ATOM 2559 C C . SER A 1 340 ? -46.462 150.659 16.878 1 64.57 342 SER A C 1
ATOM 2560 O O . SER A 1 340 ? -46.328 151.536 17.743 1 65.15 342 SER A O 1
ATOM 2563 N N . VAL A 1 341 ? -46.83 150.946 15.613 1 61.94 343 VAL A N 1
ATOM 2564 C CA . VAL A 1 341 ? -47.18 152.27 15.142 1 59.24 343 VAL A CA 1
ATOM 2565 C C . VAL A 1 341 ? -48.5 152.222 14.363 1 57.17 343 VAL A C 1
ATOM 2566 O O . VAL A 1 341 ? -48.728 151.316 13.565 1 57.31 343 VAL A O 1
ATOM 2570 N N . GLN A 1 342 ? -49.382 153.189 14.632 1 55.07 344 GLN A N 1
ATOM 2571 C CA . GLN A 1 342 ? -50.647 153.37 13.948 1 53.3 344 GLN A CA 1
ATOM 2572 C C . GLN A 1 342 ? -50.457 154.562 13.008 1 52.29 344 GLN A C 1
ATOM 2573 O O . GLN A 1 342 ? -50.231 155.676 13.46 1 52.06 344 GLN A O 1
ATOM 2579 N N . LEU A 1 343 ? -50.511 154.32 11.702 1 51.76 345 LEU A N 1
ATOM 2580 C CA . LEU A 1 343 ? -50.338 155.375 10.713 1 51.24 345 LEU A CA 1
ATOM 2581 C C . LEU A 1 343 ? -51.639 156.099 10.473 1 49.98 345 LEU A C 1
ATOM 2582 O O . LEU A 1 343 ? -52.691 155.473 10.397 1 50.02 345 LEU A O 1
ATOM 2587 N N . ALA A 1 344 ? -51.565 157.418 10.335 1 48.83 346 ALA A N 1
ATOM 2588 C CA . ALA A 1 344 ? -52.708 158.263 10.032 1 48.28 346 ALA A CA 1
ATOM 2589 C C . ALA A 1 344 ? -52.349 159.105 8.827 1 48.18 346 ALA A C 1
ATOM 2590 O O . ALA A 1 344 ? -51.598 160.063 8.953 1 48.17 346 ALA A O 1
ATOM 2592 N N . ASP A 1 345 ? -52.83 158.706 7.647 1 48.07 347 ASP A N 1
ATOM 2593 C CA . ASP A 1 345 ? -52.552 159.358 6.37 1 48.34 347 ASP A CA 1
ATOM 2594 C C . ASP A 1 345 ? -53.383 160.614 6.202 1 47.34 347 ASP A C 1
ATOM 2595 O O . ASP A 1 345 ? -54.598 160.532 6.14 1 47.32 347 ASP A O 1
ATOM 2600 N N . HIS A 1 346 ? -52.733 161.773 6.118 1 46.7 348 HIS A N 1
ATOM 2601 C CA . HIS A 1 346 ? -53.39 163.075 6.007 1 46.16 348 HIS A CA 1
ATOM 2602 C C . HIS A 1 346 ? -53.386 163.638 4.603 1 46.67 348 HIS A C 1
ATOM 2603 O O . HIS A 1 346 ? -52.336 163.72 3.959 1 47.5 348 HIS A O 1
ATOM 2610 N N . TYR A 1 347 ? -54.572 164.064 4.156 1 46.21 349 TYR A N 1
ATOM 2611 C CA . TYR A 1 347 ? -54.871 164.714 2.871 1 45.9 349 TYR A CA 1
ATOM 2612 C C . TYR A 1 347 ? -55.518 166.038 3.23 1 46.41 349 TYR A C 1
ATOM 2613 O O . TYR A 1 347 ? -56.513 166.042 3.942 1 46.67 349 TYR A O 1
ATOM 2622 N N . GLN A 1 348 ? -54.949 167.161 2.789 1 46.55 350 GLN A N 1
ATOM 2623 C CA . GLN A 1 348 ? -55.423 168.473 3.202 1 46.65 350 GLN A CA 1
ATOM 2624 C C . GLN A 1 348 ? -55.519 169.483 2.081 1 47.99 350 GLN A C 1
ATOM 2625 O O . GLN A 1 348 ? -54.724 169.469 1.153 1 47.41 350 GLN A O 1
ATOM 2631 N N . GLN A 1 349 ? -56.495 170.386 2.19 1 49.96 351 GLN A N 1
ATOM 2632 C CA . GLN A 1 349 ? -56.694 171.489 1.266 1 51.98 351 GLN A CA 1
ATOM 2633 C C . GLN A 1 349 ? -56.998 172.781 2.023 1 52.94 351 GLN A C 1
ATOM 2634 O O . GLN A 1 349 ? -57.766 172.778 2.985 1 52.78 351 GLN A O 1
ATOM 2640 N N . ASN A 1 350 ? -56.368 173.88 1.614 1 53.89 352 ASN A N 1
ATOM 2641 C CA . ASN A 1 350 ? -56.637 175.187 2.217 1 55.08 352 ASN A CA 1
ATOM 2642 C C . ASN A 1 350 ? -56.999 176.159 1.132 1 56.03 352 ASN A C 1
ATOM 2643 O O . ASN A 1 350 ? -56.29 176.241 0.138 1 55.68 352 ASN A O 1
ATOM 2648 N N . THR A 1 351 ? -58.113 176.87 1.297 1 57.3 353 THR A N 1
ATOM 2649 C CA . THR A 1 351 ? -58.552 177.874 0.329 1 59.21 353 THR A CA 1
ATOM 2650 C C . THR A 1 351 ? -58.899 179.147 1.088 1 60.86 353 THR A C 1
ATOM 2651 O O . THR A 1 351 ? -59.456 179.086 2.186 1 61.46 353 THR A O 1
ATOM 2655 N N . PRO A 1 352 ? -58.555 180.313 0.533 1 61.41 354 PRO A N 1
ATOM 2656 C CA . PRO A 1 352 ? -58.836 181.569 1.246 1 62.05 354 PRO A CA 1
ATOM 2657 C C . PRO A 1 352 ? -60.319 181.889 1.384 1 63.3 354 PRO A C 1
ATOM 2658 O O . PRO A 1 352 ? -61.113 181.548 0.515 1 63.16 354 PRO A O 1
ATOM 2662 N N . ILE A 1 353 ? -60.688 182.54 2.489 1 64.56 355 ILE A N 1
ATOM 2663 C CA . ILE A 1 353 ? -62.062 182.973 2.732 1 66.53 355 ILE A CA 1
ATOM 2664 C C . ILE A 1 353 ? -62.323 184.284 1.988 1 69.58 355 ILE A C 1
ATOM 2665 O O . ILE A 1 353 ? -63.359 184.428 1.329 1 69.84 355 ILE A O 1
ATOM 2670 N N . GLY A 1 354 ? -61.369 185.212 2.084 1 71.79 356 GLY A N 1
ATOM 2671 C CA . GLY A 1 354 ? -61.473 186.505 1.424 1 74.63 356 GLY A CA 1
ATOM 2672 C C . GLY A 1 354 ? -61.279 186.437 -0.075 1 77.28 356 GLY A C 1
ATOM 2673 O O . GLY A 1 354 ? -60.919 185.396 -0.637 1 77.82 356 GLY A O 1
ATOM 2674 N N . ASP A 1 355 ? -61.54 187.555 -0.728 1 78.62 357 ASP A N 1
ATOM 2675 C CA . ASP A 1 355 ? -61.383 187.665 -2.178 1 80.78 357 ASP A CA 1
ATOM 2676 C C . ASP A 1 355 ? -60.006 188.242 -2.594 1 81.96 357 ASP A C 1
ATOM 2677 O O . ASP A 1 355 ? -59.759 188.435 -3.787 1 82.64 357 ASP A O 1
ATOM 2682 N N . GLY A 1 356 ? -59.154 188.569 -1.624 1 81.81 358 GLY A N 1
ATOM 2683 C CA . GLY A 1 356 ? -57.866 189.189 -1.893 1 81.78 358 GLY A CA 1
ATOM 2684 C C . GLY A 1 356 ? -56.812 188.222 -2.377 1 81.12 358 GLY A C 1
ATOM 2685 O O . GLY A 1 356 ? -56.991 187.005 -2.311 1 81.35 358 GLY A O 1
ATOM 2686 N N . PRO A 1 357 ? -55.682 188.761 -2.86 1 79.97 359 PRO A N 1
ATOM 2687 C CA . PRO A 1 357 ? -54.611 187.886 -3.343 1 79.29 359 PRO A CA 1
ATOM 2688 C C . PRO A 1 357 ? -53.856 187.181 -2.221 1 78.72 359 PRO A C 1
ATOM 2689 O O . PRO A 1 357 ? -53.624 187.737 -1.142 1 79.37 359 PRO A O 1
ATOM 2693 N N . VAL A 1 358 ? -53.484 185.937 -2.483 1 77.16 360 VAL A N 1
ATOM 2694 C CA . VAL A 1 358 ? -52.731 185.131 -1.538 1 75.98 360 VAL A CA 1
ATOM 2695 C C . VAL A 1 358 ? -51.419 184.654 -2.178 1 75.13 360 VAL A C 1
ATOM 2696 O O . VAL A 1 358 ? -51.243 184.741 -3.396 1 75.47 360 VAL A O 1
ATOM 2700 N N . LEU A 1 359 ? -50.484 184.181 -1.354 1 73.85 361 LEU A N 1
ATOM 2701 C CA . LEU A 1 359 ? -49.214 183.667 -1.845 1 73.11 361 LEU A CA 1
ATOM 2702 C C . LEU A 1 359 ? -49.373 182.184 -2.195 1 72.91 361 LEU A C 1
ATOM 2703 O O . LEU A 1 359 ? -49.716 181.373 -1.326 1 73.22 361 LEU A O 1
ATOM 2708 N N . LEU A 1 360 ? -49.178 181.84 -3.473 1 72.22 362 LEU A N 1
ATOM 2709 C CA . LEU A 1 360 ? -49.241 180.451 -3.915 1 72.17 362 LEU A CA 1
ATOM 2710 C C . LEU A 1 360 ? -47.789 179.981 -3.941 1 71.96 362 LEU A C 1
ATOM 2711 O O . LEU A 1 360 ? -46.956 180.526 -4.67 1 71.93 362 LEU A O 1
ATOM 2716 N N . PRO A 1 361 ? -47.445 179.065 -3.022 1 71.58 363 PRO A N 1
ATOM 2717 C CA . PRO A 1 361 ? -46.04 178.722 -2.827 1 71.29 363 PRO A CA 1
ATOM 2718 C C . PRO A 1 361 ? -45.413 177.686 -3.732 1 70.65 363 PRO A C 1
ATOM 2719 O O . PRO A 1 361 ? -46.088 176.813 -4.268 1 70.7 363 PRO A O 1
ATOM 2723 N N . ASP A 1 362 ? -44.08 177.721 -3.8 1 69.84 364 ASP A N 1
ATOM 2724 C CA . ASP A 1 362 ? -43.332 176.656 -4.433 1 69.65 364 ASP A CA 1
ATOM 2725 C C . ASP A 1 362 ? -43.372 175.485 -3.428 1 68.84 364 ASP A C 1
ATOM 2726 O O . ASP A 1 362 ? -43.608 175.693 -2.227 1 68.8 364 ASP A O 1
ATOM 2731 N N . ASN A 1 363 ? -43.116 174.258 -3.908 1 67.8 365 ASN A N 1
ATOM 2732 C CA . ASN A 1 363 ? -43.091 173.085 -3.049 1 67.43 365 ASN A CA 1
ATOM 2733 C C . ASN A 1 363 ? -42.081 173.245 -1.917 1 66.54 365 ASN A C 1
ATOM 2734 O O . ASN A 1 363 ? -40.932 173.607 -2.162 1 66.77 365 ASN A O 1
ATOM 2739 N N . HIS A 1 364 ? -42.544 173.052 -0.686 1 64.96 366 HIS A N 1
ATOM 2740 C CA . HIS A 1 364 ? -41.728 173.139 0.515 1 63.39 366 HIS A CA 1
ATOM 2741 C C . HIS A 1 364 ? -42.399 172.307 1.622 1 61.91 366 HIS A C 1
ATOM 2742 O O . HIS A 1 364 ? -43.405 171.643 1.372 1 62.02 366 HIS A O 1
ATOM 2749 N N . TYR A 1 365 ? -41.833 172.311 2.826 1 60.58 367 TYR A N 1
ATOM 2750 C CA . TYR A 1 365 ? -42.414 171.592 3.939 1 59.53 367 TYR A CA 1
ATOM 2751 C C . TYR A 1 365 ? -42.298 172.349 5.256 1 57.97 367 TYR A C 1
ATOM 2752 O O . TYR A 1 365 ? -41.498 173.273 5.382 1 57.86 367 TYR A O 1
ATOM 2761 N N . LEU A 1 366 ? -43.111 171.951 6.238 1 56.6 368 LEU A N 1
ATOM 2762 C CA . LEU A 1 366 ? -43.054 172.499 7.58 1 55.54 368 LEU A CA 1
ATOM 2763 C C . LEU A 1 366 ? -42.542 171.397 8.471 1 55.97 368 LEU A C 1
ATOM 2764 O O . LEU A 1 366 ? -43.078 170.292 8.463 1 56.7 368 LEU A O 1
ATOM 2769 N N . SER A 1 367 ? -41.497 171.686 9.225 1 55.84 369 SER A N 1
ATOM 2770 C CA . SER A 1 367 ? -40.903 170.751 10.154 1 56.5 369 SER A CA 1
ATOM 2771 C C . SER A 1 367 ? -41.606 170.997 11.482 1 56.61 369 SER A C 1
ATOM 2772 O O . SER A 1 367 ? -41.415 172.056 12.092 1 56.97 369 SER A O 1
ATOM 2775 N N . THR A 1 368 ? -42.465 170.058 11.902 1 55.89 370 THR A N 1
ATOM 2776 C CA . THR A 1 368 ? -43.238 170.238 13.123 1 56.23 370 THR A CA 1
ATOM 2777 C C . THR A 1 368 ? -42.746 169.363 14.26 1 56.13 370 THR A C 1
ATOM 2778 O O . THR A 1 368 ? -42.377 168.222 14.047 1 56.36 370 THR A O 1
ATOM 2782 N N . GLN A 1 369 ? -42.843 169.871 15.469 1 55.72 371 GLN A N 1
ATOM 2783 C CA . GLN A 1 369 ? -42.47 169.158 16.675 1 55.48 371 GLN A CA 1
ATOM 2784 C C . GLN A 1 369 ? -43.592 169.42 17.663 1 54.22 371 GLN A C 1
ATOM 2785 O O . GLN A 1 369 ? -44.001 170.567 17.79 1 53.94 371 GLN A O 1
ATOM 2791 N N . SER A 1 370 ? -44.108 168.368 18.339 1 52.83 372 SER A N 1
ATOM 2792 C CA . SER A 1 370 ? -45.163 168.536 19.329 1 51.69 372 SER A CA 1
ATOM 2793 C C . SER A 1 370 ? -44.855 167.756 20.589 1 51.43 372 SER A C 1
ATOM 2794 O O . SER A 1 370 ? -44.333 166.645 20.512 1 52.2 372 SER A O 1
ATOM 2797 N N . ALA A 1 371 ? -45.185 168.33 21.752 1 50.27 373 ALA A N 1
ATOM 2798 C CA . ALA A 1 371 ? -44.996 167.672 23.038 1 49.62 373 ALA A CA 1
ATOM 2799 C C . ALA A 1 371 ? -46.317 167.737 23.781 1 49.49 373 ALA A C 1
ATOM 2800 O O . ALA A 1 371 ? -46.911 168.815 23.919 1 49.68 373 ALA A O 1
ATOM 2802 N N . LEU A 1 372 ? -46.8 166.584 24.232 1 49.11 374 LEU A N 1
ATOM 2803 C CA . LEU A 1 372 ? -48.065 166.517 24.947 1 49.53 374 LEU A CA 1
ATOM 2804 C C . LEU A 1 372 ? -47.817 166.328 26.422 1 51.26 374 LEU A C 1
ATOM 2805 O O . LEU A 1 372 ? -46.952 165.544 26.81 1 51.56 374 LEU A O 1
ATOM 2810 N N . SER A 1 373 ? -48.596 167.023 27.248 1 52.39 375 SER A N 1
ATOM 2811 C CA . SER A 1 373 ? -48.47 166.944 28.698 1 53.87 375 SER A CA 1
ATOM 2812 C C . SER A 1 373 ? -49.838 167.129 29.39 1 55.66 375 SER A C 1
ATOM 2813 O O . SER A 1 373 ? -50.859 167.304 28.721 1 56.17 375 SER A O 1
ATOM 2816 N N . LYS A 1 374 ? -49.862 167.035 30.722 1 56.27 376 LYS A N 1
ATOM 2817 C CA . LYS A 1 374 ? -51.072 167.22 31.498 1 57.38 376 LYS A CA 1
ATOM 2818 C C . LYS A 1 374 ? -50.834 168.307 32.556 1 59.64 376 LYS A C 1
ATOM 2819 O O . LYS A 1 374 ? -49.716 168.5 33.05 1 59.45 376 LYS A O 1
ATOM 2825 N N . ASP A 1 375 ? -51.897 169.017 32.895 1 61.44 377 ASP A N 1
ATOM 2826 C CA . ASP A 1 375 ? -51.908 170.029 33.929 1 63.68 377 ASP A CA 1
ATOM 2827 C C . ASP A 1 375 ? -52.257 169.253 35.197 1 65.59 377 ASP A C 1
ATOM 2828 O O . ASP A 1 375 ? -53.315 168.62 35.282 1 65.99 377 ASP A O 1
ATOM 2833 N N . PRO A 1 376 ? -51.34 169.237 36.176 1 66.47 378 PRO A N 1
ATOM 2834 C CA . PRO A 1 376 ? -51.589 168.464 37.402 1 67.05 378 PRO A CA 1
ATOM 2835 C C . PRO A 1 376 ? -52.794 168.927 38.211 1 68.17 378 PRO A C 1
ATOM 2836 O O . PRO A 1 376 ? -53.289 168.174 39.047 1 68.55 378 PRO A O 1
ATOM 2840 N N . ASN A 1 377 ? -53.257 170.16 37.982 1 68.54 379 ASN A N 1
ATOM 2841 C CA . ASN A 1 377 ? -54.406 170.688 38.702 1 69.53 379 ASN A CA 1
ATOM 2842 C C . ASN A 1 377 ? -55.722 170.649 37.908 1 68.99 379 ASN A C 1
ATOM 2843 O O . ASN A 1 377 ? -56.751 171.116 38.399 1 69.24 379 ASN A O 1
ATOM 2848 N N . GLU A 1 378 ? -55.7 170.072 36.706 1 68.04 380 GLU A N 1
ATOM 2849 C CA . GLU A 1 378 ? -56.884 169.978 35.875 1 67.7 380 GLU A CA 1
ATOM 2850 C C . GLU A 1 378 ? -57.562 168.616 36.043 1 67.57 380 GLU A C 1
ATOM 2851 O O . GLU A 1 378 ? -56.976 167.579 35.711 1 67.8 380 GLU A O 1
ATOM 2857 N N . LYS A 1 379 ? -58.801 168.624 36.567 1 66.68 381 LYS A N 1
ATOM 2858 C CA . LYS A 1 379 ? -59.574 167.408 36.777 1 66.2 381 LYS A CA 1
ATOM 2859 C C . LYS A 1 379 ? -60.361 166.971 35.527 1 65.73 381 LYS A C 1
ATOM 2860 O O . LYS A 1 379 ? -60.729 165.798 35.427 1 66.49 381 LYS A O 1
ATOM 2862 N N . ARG A 1 380 ? -60.619 167.89 34.578 1 64.25 382 ARG A N 1
ATOM 2863 C CA . ARG A 1 380 ? -61.337 167.53 33.349 1 63.49 382 ARG A CA 1
ATOM 2864 C C . ARG A 1 380 ? -60.421 166.777 32.378 1 61.47 382 ARG A C 1
ATOM 2865 O O . ARG A 1 380 ? -59.2 166.833 32.526 1 61.62 382 ARG A O 1
ATOM 2873 N N . ASP A 1 381 ? -60.999 166.072 31.377 1 59.43 383 ASP A N 1
ATOM 2874 C CA . ASP A 1 381 ? -60.211 165.366 30.357 1 57.37 383 ASP A CA 1
ATOM 2875 C C . ASP A 1 381 ? -59.608 166.457 29.488 1 55.79 383 ASP A C 1
ATOM 2876 O O . ASP A 1 381 ? -60.347 167.282 28.959 1 55.7 383 ASP A O 1
ATOM 2881 N N . HIS A 1 382 ? -58.276 166.509 29.401 1 54.61 384 HIS A N 1
ATOM 2882 C CA . HIS A 1 382 ? -57.608 167.609 28.726 1 53.85 384 HIS A CA 1
ATOM 2883 C C . HIS A 1 382 ? -56.278 167.247 28.067 1 52.82 384 HIS A C 1
ATOM 2884 O O . HIS A 1 382 ? -55.769 166.144 28.252 1 53.67 384 HIS A O 1
ATOM 2891 N N . MET A 1 383 ? -55.693 168.201 27.331 1 50.94 385 MET A N 1
ATOM 2892 C CA . MET A 1 383 ? -54.396 168.021 26.703 1 49.3 385 MET A CA 1
ATOM 2893 C C . MET A 1 383 ? -53.665 169.356 26.69 1 49.21 385 MET A C 1
ATOM 2894 O O . MET A 1 383 ? -54.216 170.353 26.237 1 49.66 385 MET A O 1
ATOM 2899 N N . VAL A 1 384 ? -52.42 169.369 27.163 1 48.31 386 VAL A N 1
ATOM 2900 C CA . VAL A 1 384 ? -51.564 170.537 27.083 1 47.65 386 VAL A CA 1
ATOM 2901 C C . VAL A 1 384 ? -50.601 170.235 25.936 1 48.3 386 VAL A C 1
ATOM 2902 O O . VAL A 1 384 ? -50.02 169.153 25.868 1 48.46 386 VAL A O 1
ATOM 2906 N N . LEU A 1 385 ? -50.482 171.163 25.005 1 48.5 387 LEU A N 1
ATOM 2907 C CA . LEU A 1 385 ? -49.678 170.978 23.817 1 48.98 387 LEU A CA 1
ATOM 2908 C C . LEU A 1 385 ? -48.708 172.143 23.633 1 49.67 387 LEU A C 1
ATOM 2909 O O . LEU A 1 385 ? -49.089 173.304 23.768 1 50.16 387 LEU A O 1
ATOM 2914 N N . LYS A 1 386 ? -47.446 171.815 23.338 1 49.75 388 LYS A N 1
ATOM 2915 C CA . LYS A 1 386 ? -46.389 172.758 23.032 1 49.99 388 LYS A CA 1
ATOM 2916 C C . LYS A 1 386 ? -45.842 172.333 21.667 1 49.59 388 LYS A C 1
ATOM 2917 O O . LYS A 1 386 ? -45.445 171.181 21.501 1 50 388 LYS A O 1
ATOM 2923 N N . GLU A 1 387 ? -45.869 173.234 20.681 1 48.7 389 GLU A N 1
ATOM 2924 C CA . GLU A 1 387 ? -45.401 172.944 19.328 1 48.36 389 GLU A CA 1
ATOM 2925 C C . GLU A 1 387 ? -44.37 173.946 18.83 1 49.07 389 GLU A C 1
ATOM 2926 O O . GLU A 1 387 ? -44.429 175.114 19.192 1 48.92 389 GLU A O 1
ATOM 2932 N N . PHE A 1 388 ? -43.48 173.503 17.934 1 49.56 390 PHE A N 1
ATOM 2933 C CA . PHE A 1 388 ? -42.465 174.34 17.293 1 50.7 390 PHE A CA 1
ATOM 2934 C C . PHE A 1 388 ? -42.467 173.993 15.821 1 52.45 390 PHE A C 1
ATOM 2935 O O . PHE A 1 388 ? -42.228 172.83 15.472 1 52.95 390 PHE A O 1
ATOM 2943 N N . VAL A 1 389 ? -42.771 174.974 14.948 1 52.96 391 VAL A N 1
ATOM 2944 C CA . VAL A 1 389 ? -42.861 174.706 13.509 1 53.74 391 VAL A CA 1
ATOM 2945 C C . VAL A 1 389 ? -42.014 175.657 12.685 1 55.67 391 VAL A C 1
ATOM 2946 O O . VAL A 1 389 ? -42.124 176.87 12.847 1 55.87 391 VAL A O 1
ATOM 2950 N N . THR A 1 390 ? -41.183 175.115 11.783 1 56.85 392 THR A N 1
ATOM 2951 C CA . THR A 1 390 ? -40.338 175.936 10.924 1 58.72 392 THR A CA 1
ATOM 2952 C C . THR A 1 390 ? -40.486 175.502 9.474 1 60.83 392 THR A C 1
ATOM 2953 O O . THR A 1 390 ? -40.429 174.312 9.199 1 61.46 392 THR A O 1
ATOM 2957 N N . ALA A 1 391 ? -40.647 176.448 8.544 1 61.82 393 ALA A N 1
ATOM 2958 C CA . ALA A 1 391 ? -40.704 176.111 7.126 1 63.63 393 ALA A CA 1
ATOM 2959 C C . ALA A 1 391 ? -39.284 175.848 6.609 1 66.19 393 ALA A C 1
ATOM 2960 O O . ALA A 1 391 ? -38.322 176.49 7.04 1 66.91 393 ALA A O 1
ATOM 2962 N N . ALA A 1 392 ? -39.152 174.898 5.685 1 67.16 394 ALA A N 1
ATOM 2963 C CA . ALA A 1 392 ? -37.868 174.504 5.112 1 68.52 394 ALA A CA 1
ATOM 2964 C C . ALA A 1 392 ? -38.085 173.883 3.688 1 70.09 394 ALA A C 1
ATOM 2965 O O . ALA A 1 392 ? -39.227 173.794 3.237 1 70.14 394 ALA A O 1
ATOM 2967 N N . GLY A 1 393 ? -37.013 173.509 2.98 1 71.2 395 GLY A N 1
ATOM 2968 C CA . GLY A 1 393 ? -37.143 172.861 1.681 1 72.84 395 GLY A CA 1
ATOM 2969 C C . GLY A 1 393 ? -36.822 173.719 0.478 1 74.26 395 GLY A C 1
ATOM 2970 O O . GLY A 1 393 ? -36.736 173.206 -0.64 1 74.44 395 GLY A O 1
ATOM 2971 N N . ILE A 1 394 ? -36.668 175.028 0.681 1 75.12 396 ILE A N 1
ATOM 2972 C CA . ILE A 1 394 ? -36.309 175.943 -0.395 1 76.68 396 ILE A CA 1
ATOM 2973 C C . ILE A 1 394 ? -34.917 176.499 -0.043 1 79.17 396 ILE A C 1
ATOM 2974 O O . ILE A 1 394 ? -34.726 177.018 1.059 1 80.01 396 ILE A O 1
ATOM 2979 N N . THR A 1 395 ? -33.916 176.245 -0.902 1 80.09 397 THR A N 1
ATOM 2980 C CA . THR A 1 395 ? -32.544 176.682 -0.62 1 81.56 397 THR A CA 1
ATOM 2981 C C . THR A 1 395 ? -32.372 178.203 -0.854 1 82.38 397 THR A C 1
ATOM 2982 O O . THR A 1 395 ? -31.49 178.848 -0.276 1 82.79 397 THR A O 1
ATOM 2986 N N . MET B 1 1 ? 2.841 149.533 40.869 1 91.65 1 MET B N 1
ATOM 2987 C CA . MET B 1 1 ? 1.562 149.823 41.525 1 92.04 1 MET B CA 1
ATOM 2988 C C . MET B 1 1 ? 1.53 149.306 42.967 1 92.11 1 MET B C 1
ATOM 2989 O O . MET B 1 1 ? 2.292 148.396 43.31 1 92.51 1 MET B O 1
ATOM 2994 N N . SER B 1 2 ? 0.636 149.862 43.813 1 91.39 2 SER B N 1
ATOM 2995 C CA . SER B 1 2 ? 0.5 149.367 45.185 1 90.96 2 SER B CA 1
ATOM 2996 C C . SER B 1 2 ? -0.212 148.012 45.178 1 89.97 2 SER B C 1
ATOM 2997 O O . SER B 1 2 ? -0.851 147.66 44.183 1 90.07 2 SER B O 1
ATOM 3000 N N . LYS B 1 3 ? -0.069 147.225 46.258 1 88.78 3 LYS B N 1
ATOM 3001 C CA . LYS B 1 3 ? -0.727 145.922 46.334 1 87.95 3 LYS B CA 1
ATOM 3002 C C . LYS B 1 3 ? -2.25 146.101 46.434 1 87.21 3 LYS B C 1
ATOM 3003 O O . LYS B 1 3 ? -2.984 145.361 45.78 1 87.46 3 LYS B O 1
ATOM 3005 N N . GLY B 1 4 ? -2.7 147.099 47.202 1 85.96 4 GLY B N 1
ATOM 3006 C CA . GLY B 1 4 ? -4.123 147.378 47.359 1 85.49 4 GLY B CA 1
ATOM 3007 C C . GLY B 1 4 ? -4.757 147.974 46.114 1 84.5 4 GLY B C 1
ATOM 3008 O O . GLY B 1 4 ? -5.851 147.567 45.714 1 84.59 4 GLY B O 1
ATOM 3009 N N . GLU B 1 5 ? -4.06 148.939 45.484 1 83.35 5 GLU B N 1
ATOM 3010 C CA . GLU B 1 5 ? -4.488 149.614 44.25 1 82.7 5 GLU B CA 1
ATOM 3011 C C . GLU B 1 5 ? -4.729 148.616 43.114 1 82.14 5 GLU B C 1
ATOM 3012 O O . GLU B 1 5 ? -5.676 148.767 42.348 1 82 5 GLU B O 1
ATOM 3018 N N . GLU B 1 6 ? -3.839 147.618 42.983 1 81.67 6 GLU B N 1
ATOM 3019 C CA . GLU B 1 6 ? -3.917 146.601 41.939 1 81.61 6 GLU B CA 1
ATOM 3020 C C . GLU B 1 6 ? -5.207 145.792 41.966 1 80.33 6 GLU B C 1
ATOM 3021 O O . GLU B 1 6 ? -5.636 145.294 40.928 1 80.88 6 GLU B O 1
ATOM 3027 N N . LEU B 1 7 ? -5.83 145.665 43.133 1 78.6 7 LEU B N 1
ATOM 3028 C CA . LEU B 1 7 ? -7.077 144.922 43.259 1 77.63 7 LEU B CA 1
ATOM 3029 C C . LEU B 1 7 ? -8.267 145.624 42.607 1 76.77 7 LEU B C 1
ATOM 3030 O O . LEU B 1 7 ? -9.286 144.986 42.377 1 76.92 7 LEU B O 1
ATOM 3035 N N . PHE B 1 8 ? -8.152 146.931 42.317 1 75.69 8 PHE B N 1
ATOM 3036 C CA . PHE B 1 8 ? -9.259 147.729 41.8 1 74.58 8 PHE B CA 1
ATOM 3037 C C . PHE B 1 8 ? -9.112 148.206 40.371 1 75.35 8 PHE B C 1
ATOM 3038 O O . PHE B 1 8 ? -9.934 149.004 39.93 1 75.47 8 PHE B O 1
ATOM 3046 N N . THR B 1 9 ? -8.105 147.709 39.635 1 75.84 9 THR B N 1
ATOM 3047 C CA . THR B 1 9 ? -7.854 148.121 38.257 1 76.71 9 THR B CA 1
ATOM 3048 C C . THR B 1 9 ? -8.955 147.707 37.267 1 76.89 9 THR B C 1
ATOM 3049 O O . THR B 1 9 ? -9.048 148.295 36.187 1 77.82 9 THR B O 1
ATOM 3053 N N . GLY B 1 10 ? -9.759 146.709 37.626 1 75.66 10 GLY B N 1
ATOM 3054 C CA . GLY B 1 10 ? -10.852 146.244 36.786 1 74.96 10 GLY B CA 1
ATOM 3055 C C . GLY B 1 10 ? -12.186 146.279 37.496 1 74.16 10 GLY B C 1
ATOM 3056 O O . GLY B 1 10 ? -12.341 146.947 38.526 1 74.49 10 GLY B O 1
ATOM 3057 N N . VAL B 1 11 ? -13.161 145.554 36.949 1 73.07 11 VAL B N 1
ATOM 3058 C CA . VAL B 1 11 ? -14.483 145.455 37.549 1 72.59 11 VAL B CA 1
ATOM 3059 C C . VAL B 1 11 ? -14.448 144.398 38.657 1 71.53 11 VAL B C 1
ATOM 3060 O O . VAL B 1 11 ? -14.041 143.258 38.412 1 72.14 11 VAL B O 1
ATOM 3064 N N . VAL B 1 12 ? -14.839 144.786 39.874 1 69.82 12 VAL B N 1
ATOM 3065 C CA . VAL B 1 12 ? -14.816 143.916 41.044 1 69.13 12 VAL B CA 1
ATOM 3066 C C . VAL B 1 12 ? -16.229 143.604 41.516 1 68.57 12 VAL B C 1
ATOM 3067 O O . VAL B 1 12 ? -16.998 144.533 41.76 1 68.86 12 VAL B O 1
ATOM 3071 N N . PRO B 1 13 ? -16.574 142.321 41.721 1 67.66 13 PRO B N 1
ATOM 3072 C CA . PRO B 1 13 ? -17.913 142.009 42.243 1 67.29 13 PRO B CA 1
ATOM 3073 C C . PRO B 1 13 ? -18.078 142.457 43.691 1 67.07 13 PRO B C 1
ATOM 3074 O O . PRO B 1 13 ? -17.12 142.469 44.457 1 67.03 13 PRO B O 1
ATOM 3078 N N . ILE B 1 14 ? -19.283 142.89 44.043 1 66.88 14 ILE B N 1
ATOM 3079 C CA . ILE B 1 14 ? -19.597 143.378 45.377 1 67.06 14 ILE B CA 1
ATOM 3080 C C . ILE B 1 14 ? -20.765 142.612 45.98 1 67.65 14 ILE B C 1
ATOM 3081 O O . ILE B 1 14 ? -21.722 142.262 45.283 1 67.66 14 ILE B O 1
ATOM 3086 N N . LEU B 1 15 ? -20.689 142.369 47.291 1 67.86 15 LEU B N 1
ATOM 3087 C CA . LEU B 1 15 ? -21.748 141.736 48.067 1 67.85 15 LEU B CA 1
ATOM 3088 C C . LEU B 1 15 ? -21.935 142.556 49.32 1 66.43 15 LEU B C 1
ATOM 3089 O O . LEU B 1 15 ? -20.965 142.891 49.977 1 66 15 LEU B O 1
ATOM 3094 N N . VAL B 1 16 ? -23.168 142.96 49.608 1 66.03 16 VAL B N 1
ATOM 3095 C CA . VAL B 1 16 ? -23.468 143.767 50.791 1 66.45 16 VAL B CA 1
ATOM 3096 C C . VAL B 1 16 ? -24.482 143.015 51.649 1 67.34 16 VAL B C 1
ATOM 3097 O O . VAL B 1 16 ? -25.464 142.495 51.127 1 67.27 16 VAL B O 1
ATOM 3101 N N . GLU B 1 17 ? -24.227 142.909 52.957 1 67.89 17 GLU B N 1
ATOM 3102 C CA . GLU B 1 17 ? -25.153 142.251 53.865 1 68.97 17 GLU B CA 1
ATOM 3103 C C . GLU B 1 17 ? -25.351 143.13 55.081 1 68.66 17 GLU B C 1
ATOM 3104 O O . GLU B 1 17 ? -24.384 143.444 55.747 1 68.58 17 GLU B O 1
ATOM 3110 N N . LEU B 1 18 ? -26.582 143.556 55.363 1 68.57 18 LEU B N 1
ATOM 3111 C CA . LEU B 1 18 ? -26.856 144.432 56.497 1 68.84 18 LEU B CA 1
ATOM 3112 C C . LEU B 1 18 ? -27.951 143.871 57.379 1 69.79 18 LEU B C 1
ATOM 3113 O O . LEU B 1 18 ? -29.014 143.513 56.881 1 69.89 18 LEU B O 1
ATOM 3118 N N . ASP B 1 19 ? -27.716 143.859 58.694 1 70.38 19 ASP B N 1
ATOM 3119 C CA . ASP B 1 19 ? -28.72 143.478 59.681 1 71.5 19 ASP B CA 1
ATOM 3120 C C . ASP B 1 19 ? -29.013 144.735 60.495 1 72.04 19 ASP B C 1
ATOM 3121 O O . ASP B 1 19 ? -28.09 145.345 61.032 1 72.12 19 ASP B O 1
ATOM 3126 N N . GLY B 1 20 ? -30.275 145.143 60.538 1 72.31 20 GLY B N 1
ATOM 3127 C CA . GLY B 1 20 ? -30.668 146.352 61.24 1 73.11 20 GLY B CA 1
ATOM 3128 C C . GLY B 1 20 ? -31.762 146.19 62.273 1 73.91 20 GLY B C 1
ATOM 3129 O O . GLY B 1 20 ? -32.522 145.219 62.263 1 73.91 20 GLY B O 1
ATOM 3130 N N . ASP B 1 21 ? -31.832 147.155 63.18 1 74.69 21 ASP B N 1
ATOM 3131 C CA . ASP B 1 21 ? -32.852 147.227 64.206 1 75.98 21 ASP B CA 1
ATOM 3132 C C . ASP B 1 21 ? -33.095 148.704 64.42 1 76.58 21 ASP B C 1
ATOM 3133 O O . ASP B 1 21 ? -32.272 149.359 65.037 1 76.57 21 ASP B O 1
ATOM 3138 N N . VAL B 1 22 ? -34.208 149.232 63.915 1 77.02 22 VAL B N 1
ATOM 3139 C CA . VAL B 1 22 ? -34.546 150.638 64.102 1 77.98 22 VAL B CA 1
ATOM 3140 C C . VAL B 1 22 ? -35.813 150.707 64.939 1 78.82 22 VAL B C 1
ATOM 3141 O O . VAL B 1 22 ? -36.859 150.226 64.504 1 78.88 22 VAL B O 1
ATOM 3145 N N . ASN B 1 23 ? -35.709 151.236 66.165 1 79.18 23 ASN B N 1
ATOM 3146 C CA . ASN B 1 23 ? -36.83 151.329 67.098 1 79.98 23 ASN B CA 1
ATOM 3147 C C . ASN B 1 23 ? -37.49 149.976 67.351 1 81.19 23 ASN B C 1
ATOM 3148 O O . ASN B 1 23 ? -38.707 149.908 67.528 1 81.83 23 ASN B O 1
ATOM 3153 N N . GLY B 1 24 ? -36.695 148.911 67.378 1 81.41 24 GLY B N 1
ATOM 3154 C CA . GLY B 1 24 ? -37.227 147.574 67.613 1 82.04 24 GLY B CA 1
ATOM 3155 C C . GLY B 1 24 ? -37.714 146.863 66.365 1 82.53 24 GLY B C 1
ATOM 3156 O O . GLY B 1 24 ? -38.134 145.706 66.441 1 83.04 24 GLY B O 1
ATOM 3157 N N . HIS B 1 25 ? -37.714 147.559 65.209 1 82.2 25 HIS B N 1
ATOM 3158 C CA . HIS B 1 25 ? -38.109 146.989 63.925 1 82.41 25 HIS B CA 1
ATOM 3159 C C . HIS B 1 25 ? -36.867 146.366 63.321 1 81.7 25 HIS B C 1
ATOM 3160 O O . HIS B 1 25 ? -35.963 147.08 62.904 1 81.67 25 HIS B O 1
ATOM 3167 N N . LYS B 1 26 ? -36.798 145.036 63.317 1 81.06 26 LYS B N 1
ATOM 3168 C CA . LYS B 1 26 ? -35.644 144.325 62.783 1 80.77 26 LYS B CA 1
ATOM 3169 C C . LYS B 1 26 ? -35.827 144.029 61.31 1 79.94 26 LYS B C 1
ATOM 3170 O O . LYS B 1 26 ? -36.929 143.717 60.869 1 80.1 26 LYS B O 1
ATOM 3176 N N . PHE B 1 27 ? -34.749 144.13 60.547 1 78.89 27 PHE B N 1
ATOM 3177 C CA . PHE B 1 27 ? -34.787 143.899 59.109 1 78.12 27 PHE B CA 1
ATOM 3178 C C . PHE B 1 27 ? -33.409 143.505 58.582 1 77.28 27 PHE B C 1
ATOM 3179 O O . PHE B 1 27 ? -32.397 143.718 59.248 1 77.44 27 PHE B O 1
ATOM 3187 N N . SER B 1 28 ? -33.367 142.945 57.376 1 76.09 28 SER B N 1
ATOM 3188 C CA . SER B 1 28 ? -32.109 142.58 56.743 1 75.3 28 SER B CA 1
ATOM 3189 C C . SER B 1 28 ? -32.14 142.99 55.282 1 74.11 28 SER B C 1
ATOM 3190 O O . SER B 1 28 ? -33.191 142.927 54.637 1 74.34 28 SER B O 1
ATOM 3193 N N . VAL B 1 29 ? -30.987 143.433 54.764 1 72.73 29 VAL B N 1
ATOM 3194 C CA . VAL B 1 29 ? -30.845 143.862 53.374 1 71.94 29 VAL B CA 1
ATOM 3195 C C . VAL B 1 29 ? -29.652 143.142 52.756 1 71.84 29 VAL B C 1
ATOM 3196 O O . VAL B 1 29 ? -28.591 143.082 53.365 1 71.86 29 VAL B O 1
ATOM 3200 N N . SER B 1 30 ? -29.832 142.567 51.567 1 71.67 30 SER B N 1
ATOM 3201 C CA . SER B 1 30 ? -28.742 141.93 50.83 1 71.81 30 SER B CA 1
ATOM 3202 C C . SER B 1 30 ? -28.572 142.706 49.539 1 70.91 30 SER B C 1
ATOM 3203 O O . SER B 1 30 ? -29.551 143.146 48.952 1 70.84 30 SER B O 1
ATOM 3206 N N . GLY B 1 31 ? -27.341 142.876 49.105 1 70.15 31 GLY B N 1
ATOM 3207 C CA . GLY B 1 31 ? -27.045 143.602 47.885 1 70.18 31 GLY B CA 1
ATOM 3208 C C . GLY B 1 31 ? -26.007 142.899 47.05 1 70.37 31 GLY B C 1
ATOM 3209 O O . GLY B 1 31 ? -25.161 142.18 47.578 1 71.07 31 GLY B O 1
ATOM 3210 N N . GLU B 1 32 ? -26.105 143.056 45.739 1 69.64 32 GLU B N 1
ATOM 3211 C CA . GLU B 1 32 ? -25.196 142.475 44.758 1 69.57 32 GLU B CA 1
ATOM 3212 C C . GLU B 1 32 ? -24.911 143.508 43.695 1 68.52 32 GLU B C 1
ATOM 3213 O O . GLU B 1 32 ? -25.757 144.357 43.412 1 68.53 32 GLU B O 1
ATOM 3219 N N . GLY B 1 33 ? -23.762 143.388 43.054 1 67.56 33 GLY B N 1
ATOM 3220 C CA . GLY B 1 33 ? -23.398 144.294 41.983 1 67.33 33 GLY B CA 1
ATOM 3221 C C . GLY B 1 33 ? -21.917 144.312 41.727 1 66.89 33 GLY B C 1
ATOM 3222 O O . GLY B 1 33 ? -21.233 143.322 41.983 1 66.27 33 GLY B O 1
ATOM 3223 N N . GLU B 1 34 ? -21.412 145.444 41.231 1 66.91 34 GLU B N 1
ATOM 3224 C CA . GLU B 1 34 ? -19.998 145.557 40.922 1 67.14 34 GLU B CA 1
ATOM 3225 C C . GLU B 1 34 ? -19.499 146.979 40.981 1 66.54 34 GLU B C 1
ATOM 3226 O O . GLU B 1 34 ? -20.28 147.922 40.954 1 66.47 34 GLU B O 1
ATOM 3232 N N . GLY B 1 35 ? -18.192 147.114 41.117 1 66.28 35 GLY B N 1
ATOM 3233 C CA . GLY B 1 35 ? -17.541 148.405 41.192 1 66.96 35 GLY B CA 1
ATOM 3234 C C . GLY B 1 35 ? -16.395 148.509 40.212 1 67.89 35 GLY B C 1
ATOM 3235 O O . GLY B 1 35 ? -15.683 147.535 39.975 1 68.44 35 GLY B O 1
ATOM 3236 N N . ASP B 1 36 ? -16.23 149.687 39.619 1 68.05 36 ASP B N 1
ATOM 3237 C CA . ASP B 1 36 ? -15.173 149.979 38.664 1 68.83 36 ASP B CA 1
ATOM 3238 C C . ASP B 1 36 ? -14.503 151.3 39.12 1 69.94 36 ASP B C 1
ATOM 3239 O O . ASP B 1 36 ? -14.901 152.386 38.693 1 70.25 36 ASP B O 1
ATOM 3244 N N . ALA B 1 37 ? -13.517 151.205 40.033 1 70.18 37 ALA B N 1
ATOM 3245 C CA . ALA B 1 37 ? -12.798 152.374 40.571 1 70.53 37 ALA B CA 1
ATOM 3246 C C . ALA B 1 37 ? -11.984 153.156 39.533 1 70.77 37 ALA B C 1
ATOM 3247 O O . ALA B 1 37 ? -11.498 154.239 39.824 1 70.54 37 ALA B O 1
ATOM 3249 N N . THR B 1 38 ? -11.793 152.589 38.352 1 71.32 38 THR B N 1
ATOM 3250 C CA . THR B 1 38 ? -11.034 153.224 37.287 1 72.67 38 THR B CA 1
ATOM 3251 C C . THR B 1 38 ? -11.919 153.759 36.148 1 73.79 38 THR B C 1
ATOM 3252 O O . THR B 1 38 ? -11.385 154.236 35.135 1 74.4 38 THR B O 1
ATOM 3256 N N . TYR B 1 39 ? -13.261 153.699 36.305 1 72.94 39 TYR B N 1
ATOM 3257 C CA . TYR B 1 39 ? -14.192 154.165 35.295 1 72.39 39 TYR B CA 1
ATOM 3258 C C . TYR B 1 39 ? -13.915 155.618 34.892 1 71.8 39 TYR B C 1
ATOM 3259 O O . TYR B 1 39 ? -13.599 156.458 35.733 1 71.9 39 TYR B O 1
ATOM 3268 N N . GLY B 1 40 ? -13.953 155.868 33.596 1 70.8 40 GLY B N 1
ATOM 3269 C CA . GLY B 1 40 ? -13.736 157.2 33.058 1 69.86 40 GLY B CA 1
ATOM 3270 C C . GLY B 1 40 ? -15.018 157.748 32.477 1 68.53 40 GLY B C 1
ATOM 3271 O O . GLY B 1 40 ? -15.723 158.513 33.134 1 69.41 40 GLY B O 1
ATOM 3272 N N . GLY B 1 41 ? -15.325 157.357 31.25 1 66.31 41 GLY B N 1
ATOM 3273 C CA . GLY B 1 41 ? -16.536 157.813 30.589 1 64.66 41 GLY B CA 1
ATOM 3274 C C . GLY B 1 41 ? -16.45 159.245 30.114 1 62.58 41 GLY B C 1
ATOM 3275 O O . GLY B 1 41 ? -15.461 159.943 30.344 1 62.3 41 GLY B O 1
ATOM 3276 N N . SER B 1 42 ? -17.485 159.677 29.424 1 61.07 42 SER B N 1
ATOM 3277 C CA . SER B 1 42 ? -17.558 161.026 28.892 1 60.18 42 SER B CA 1
ATOM 3278 C C . SER B 1 42 ? -18.7 161.856 29.464 1 59.44 42 SER B C 1
ATOM 3279 O O . SER B 1 42 ? -18.726 163.051 29.237 1 59.81 42 SER B O 1
ATOM 3282 N N . GLY B 1 43 ? -19.621 161.243 30.198 1 58.33 43 GLY B N 1
ATOM 3283 C CA . GLY B 1 43 ? -20.738 161.953 30.798 1 57.35 43 GLY B CA 1
ATOM 3284 C C . GLY B 1 43 ? -20.316 162.776 31.993 1 56.27 43 GLY B C 1
ATOM 3285 O O . GLY B 1 43 ? -19.572 162.291 32.843 1 55.86 43 GLY B O 1
ATOM 3286 N N . VAL B 1 44 ? -20.777 164.042 32.049 1 55.66 44 VAL B N 1
ATOM 3287 C CA . VAL B 1 44 ? -20.489 164.982 33.124 1 55.44 44 VAL B CA 1
ATOM 3288 C C . VAL B 1 44 ? -21.354 164.599 34.316 1 56.11 44 VAL B C 1
ATOM 3289 O O . VAL B 1 44 ? -22.559 164.389 34.165 1 56.1 44 VAL B O 1
ATOM 3293 N N . THR B 1 45 ? -20.716 164.416 35.482 1 56.62 45 THR B N 1
ATOM 3294 C CA . THR B 1 45 ? -21.377 164.039 36.738 1 57.72 45 THR B CA 1
ATOM 3295 C C . THR B 1 45 ? -21.46 165.187 37.744 1 58.84 45 THR B C 1
ATOM 3296 O O . THR B 1 45 ? -22.284 165.141 38.66 1 59.42 45 THR B O 1
ATOM 3300 N N . GLN B 1 46 ? -20.592 166.201 37.583 1 58.88 46 GLN B N 1
ATOM 3301 C CA . GLN B 1 46 ? -20.509 167.406 38.395 1 59.33 46 GLN B CA 1
ATOM 3302 C C . GLN B 1 46 ? -19.706 168.441 37.618 1 58.62 46 GLN B C 1
ATOM 3303 O O . GLN B 1 46 ? -18.744 168.102 36.936 1 58.23 46 GLN B O 1
ATOM 3309 N N . ALA B 1 47 ? -20.115 169.707 37.696 1 58.08 47 ALA B N 1
ATOM 3310 C CA . ALA B 1 47 ? -19.451 170.792 36.982 1 57.63 47 ALA B CA 1
ATOM 3311 C C . ALA B 1 47 ? -19.743 172.106 37.662 1 57.59 47 ALA B C 1
ATOM 3312 O O . ALA B 1 47 ? -20.76 172.249 38.34 1 57.86 47 ALA B O 1
ATOM 3314 N N . HIS B 1 48 ? -18.858 173.081 37.488 1 57.14 48 HIS B N 1
ATOM 3315 C CA . HIS B 1 48 ? -19.029 174.397 38.097 1 56.84 48 HIS B CA 1
ATOM 3316 C C . HIS B 1 48 ? -18.55 175.47 37.165 1 55.49 48 HIS B C 1
ATOM 3317 O O . HIS B 1 48 ? -17.592 175.266 36.44 1 55.52 48 HIS B O 1
ATOM 3324 N N . ALA B 1 49 ? -19.176 176.63 37.211 1 54.56 49 ALA B N 1
ATOM 3325 C CA . ALA B 1 49 ? -18.775 177.773 36.406 1 53.72 49 ALA B CA 1
ATOM 3326 C C . ALA B 1 49 ? -18.939 179.048 37.216 1 53.36 49 ALA B C 1
ATOM 3327 O O . ALA B 1 49 ? -19.827 179.108 38.049 1 53.53 49 ALA B O 1
ATOM 3329 N N . ALA B 1 50 ? -18.08 180.064 36.982 1 52.74 50 ALA B N 1
ATOM 3330 C CA . ALA B 1 50 ? -18.13 181.389 37.627 1 52.33 50 ALA B CA 1
ATOM 3331 C C . ALA B 1 50 ? -18.196 182.45 36.531 1 51.92 50 ALA B C 1
ATOM 3332 O O . ALA B 1 50 ? -17.447 182.362 35.56 1 52.24 50 ALA B O 1
ATOM 3334 N N . TRP B 1 51 ? -19.089 183.438 36.667 1 51.17 51 TRP B N 1
ATOM 3335 C CA . TRP B 1 51 ? -19.262 184.482 35.657 1 51.01 51 TRP B CA 1
ATOM 3336 C C . TRP B 1 51 ? -19.996 185.649 36.277 1 52.17 51 TRP B C 1
ATOM 3337 O O . TRP B 1 51 ? -21.1 185.451 36.779 1 52.94 51 TRP B O 1
ATOM 3348 N N . GLY B 1 52 ? -19.414 186.846 36.252 1 52.06 52 GLY B N 1
ATOM 3349 C CA . GLY B 1 52 ? -20.055 188.008 36.854 1 51.94 52 GLY B CA 1
ATOM 3350 C C . GLY B 1 52 ? -21.025 188.75 35.954 1 52.04 52 GLY B C 1
ATOM 3351 O O . GLY B 1 52 ? -21.498 189.819 36.334 1 53.06 52 GLY B O 1
ATOM 3352 N N . LEU B 1 53 ? -21.337 188.204 34.768 1 50.97 53 LEU B N 1
ATOM 3353 C CA . LEU B 1 53 ? -22.184 188.821 33.749 1 50.72 53 LEU B CA 1
ATOM 3354 C C . LEU B 1 53 ? -21.382 189.97 33.114 1 51.77 53 LEU B C 1
ATOM 3355 O O . LEU B 1 53 ? -20.709 189.744 32.104 1 52.24 53 LEU B O 1
ATOM 3360 N N . LYS B 1 54 ? -21.358 191.149 33.75 1 51.9 54 LYS B N 1
ATOM 3361 C CA . LYS B 1 54 ? -20.556 192.303 33.37 1 52.85 54 LYS B CA 1
ATOM 3362 C C . LYS B 1 54 ? -20.401 193.17 34.628 1 55.62 54 LYS B C 1
ATOM 3363 O O . LYS B 1 54 ? -21.406 193.427 35.291 1 56.48 54 LYS B O 1
ATOM 3369 N N . LYS B 1 55 ? -19.161 193.607 34.983 1 56.74 55 LYS B N 1
ATOM 3370 C CA . LYS B 1 55 ? -18.926 194.408 36.192 1 58.24 55 LYS B CA 1
ATOM 3371 C C . LYS B 1 55 ? -19.836 195.606 36.321 1 59.45 55 LYS B C 1
ATOM 3372 O O . LYS B 1 55 ? -20.434 195.792 37.384 1 60.38 55 LYS B O 1
ATOM 3374 N N . SER B 1 56 ? -19.963 196.417 35.252 1 59.35 56 SER B N 1
ATOM 3375 C CA . SER B 1 56 ? -20.785 197.626 35.337 1 59.38 56 SER B CA 1
ATOM 3376 C C . SER B 1 56 ? -22.289 197.334 35.352 1 59.6 56 SER B C 1
ATOM 3377 O O . SER B 1 56 ? -23.057 198.184 35.802 1 60.04 56 SER B O 1
ATOM 3380 N N . PHE B 1 57 ? -22.709 196.131 34.926 1 59.17 57 PHE B N 1
ATOM 3381 C CA . PHE B 1 57 ? -24.119 195.757 34.978 1 59.18 57 PHE B CA 1
ATOM 3382 C C . PHE B 1 57 ? -24.539 195.525 36.425 1 59.43 57 PHE B C 1
ATOM 3383 O O . PHE B 1 57 ? -25.637 195.924 36.808 1 59.47 57 PHE B O 1
ATOM 3391 N N . GLN B 1 58 ? -23.66 194.901 37.237 1 59.37 58 GLN B N 1
ATOM 3392 C CA . GLN B 1 58 ? -23.931 194.675 38.655 1 59.82 58 GLN B CA 1
ATOM 3393 C C . GLN B 1 58 ? -24.051 196.044 39.377 1 61.52 58 GLN B C 1
ATOM 3394 O O . GLN B 1 58 ? -24.967 196.264 40.18 1 61.62 58 GLN B O 1
ATOM 3400 N N . SER B 1 59 ? -23.128 196.969 39.065 1 62.09 59 SER B N 1
ATOM 3401 C CA . SER B 1 59 ? -23.135 198.283 39.674 1 62.86 59 SER B CA 1
ATOM 3402 C C . SER B 1 59 ? -24.366 199.087 39.231 1 62.63 59 SER B C 1
ATOM 3403 O O . SER B 1 59 ? -24.909 199.828 40.036 1 62.5 59 SER B O 1
ATOM 3406 N N . TYR B 1 60 ? -24.836 198.894 37.983 1 62.47 60 TYR B N 1
ATOM 3407 C CA . TYR B 1 60 ? -26.034 199.547 37.454 1 62.73 60 TYR B CA 1
ATOM 3408 C C . TYR B 1 60 ? -27.305 198.998 38.129 1 64.39 60 TYR B C 1
ATOM 3409 O O . TYR B 1 60 ? -28.101 199.775 38.648 1 64.54 60 TYR B O 1
ATOM 3418 N N . ILE B 1 61 ? -27.487 197.669 38.15 1 65.53 61 ILE B N 1
ATOM 3419 C CA . ILE B 1 61 ? -28.644 197.03 38.783 1 67.02 61 ILE B CA 1
ATOM 3420 C C . ILE B 1 61 ? -28.772 197.45 40.252 1 69.16 61 ILE B C 1
ATOM 3421 O O . ILE B 1 61 ? -29.869 197.759 40.699 1 68.88 61 ILE B O 1
ATOM 3426 N N . THR B 1 62 ? -27.642 197.544 40.961 1 71.22 62 THR B N 1
ATOM 3427 C CA . THR B 1 62 ? -27.625 197.948 42.365 1 73.86 62 THR B CA 1
ATOM 3428 C C . THR B 1 62 ? -27.377 199.463 42.584 1 76.06 62 THR B C 1
ATOM 3429 O O . THR B 1 62 ? -27.338 199.918 43.725 1 76.87 62 THR B O 1
ATOM 3433 N N . GLY B 1 63 ? -27.282 200.233 41.507 1 76.83 63 GLY B N 1
ATOM 3434 C CA . GLY B 1 63 ? -27.029 201.666 41.563 1 77.8 63 GLY B CA 1
ATOM 3435 C C . GLY B 1 63 ? -28.258 202.509 41.794 1 78.98 63 GLY B C 1
ATOM 3436 O O . GLY B 1 63 ? -29.374 201.993 41.792 1 79.17 63 GLY B O 1
ATOM 3437 N N . SER B 1 64 ? -28.055 203.831 41.983 1 79.64 64 SER B N 1
ATOM 3438 C CA . SER B 1 64 ? -29.135 204.776 42.254 1 80.54 64 SER B CA 1
ATOM 3439 C C . SER B 1 64 ? -30.02 205.117 41.051 1 80.6 64 SER B C 1
ATOM 3440 O O . SER B 1 64 ? -30.947 205.91 41.195 1 81.11 64 SER B O 1
ATOM 3443 N N . ILE B 1 65 ? -29.746 204.542 39.877 1 79.87 65 ILE B N 1
ATOM 3444 C CA . ILE B 1 65 ? -30.55 204.802 38.693 1 79.44 65 ILE B CA 1
ATOM 3445 C C . ILE B 1 65 ? -31.573 203.692 38.538 1 78.5 65 ILE B C 1
ATOM 3446 O O . ILE B 1 65 ? -32.776 203.962 38.517 1 78.44 65 ILE B O 1
ATOM 3451 N N . ALA B 1 66 ? -31.104 202.442 38.508 1 77.57 66 ALA B N 1
ATOM 3452 C CA . ALA B 1 66 ? -32.005 201.308 38.389 1 76.99 66 ALA B CA 1
ATOM 3453 C C . ALA B 1 66 ? -32.678 200.987 39.713 1 76.16 66 ALA B C 1
ATOM 3454 O O . ALA B 1 66 ? -33.796 200.487 39.699 1 76.32 66 ALA B O 1
ATOM 3456 N N . LYS B 1 67 ? -32.012 201.264 40.863 1 75.29 67 LYS B N 1
ATOM 3457 C CA . LYS B 1 67 ? -32.533 201.018 42.221 1 74.99 67 LYS B CA 1
ATOM 3458 C C . LYS B 1 67 ? -33.123 199.607 42.336 1 74.44 67 LYS B C 1
ATOM 3459 O O . LYS B 1 67 ? -34.267 199.429 42.76 1 74.22 67 LYS B O 1
ATOM 3465 N N . GLY B 1 68 ? -32.363 198.636 41.843 1 74.05 68 GLY B N 1
ATOM 3466 C CA . GLY B 1 68 ? -32.805 197.254 41.772 1 73.84 68 GLY B CA 1
ATOM 3467 C C . GLY B 1 68 ? -32.009 196.252 42.567 1 73.54 68 GLY B C 1
ATOM 3468 O O . GLY B 1 68 ? -31.28 196.596 43.496 1 73.24 68 GLY B O 1
ATOM 3469 N N . GLN B 1 69 ? -32.129 194.996 42.174 1 73.83 69 GLN B N 1
ATOM 3470 C CA . GLN B 1 69 ? -31.513 193.897 42.895 1 74.14 69 GLN B CA 1
ATOM 3471 C C . GLN B 1 69 ? -31.448 192.631 42.029 1 73.97 69 GLN B C 1
ATOM 3472 O O . GLN B 1 69 ? -31.956 192.618 40.909 1 74.49 69 GLN B O 1
ATOM 3478 N N . TRP B 1 70 ? -30.84 191.561 42.552 1 73.17 70 TRP B N 1
ATOM 3479 C CA . TRP B 1 70 ? -30.861 190.272 41.889 1 73.01 70 TRP B CA 1
ATOM 3480 C C . TRP B 1 70 ? -31.309 189.189 42.863 1 73.72 70 TRP B C 1
ATOM 3481 O O . TRP B 1 70 ? -31.084 189.295 44.073 1 73.77 70 TRP B O 1
ATOM 3492 N N . ASN B 1 71 ? -32.007 188.177 42.343 1 74.01 71 ASN B N 1
ATOM 3493 C CA . ASN B 1 71 ? -32.48 187.043 43.134 1 74.35 71 ASN B CA 1
ATOM 3494 C C . ASN B 1 71 ? -31.994 185.774 42.436 1 73.9 71 ASN B C 1
ATOM 3495 O O . ASN B 1 71 ? -32.287 185.549 41.26 1 74.22 71 ASN B O 1
ATOM 3500 N N . LEU B 1 72 ? -31.178 184.997 43.136 1 72.97 72 LEU B N 1
ATOM 3501 C CA . LEU B 1 72 ? -30.583 183.798 42.575 1 72.39 72 LEU B CA 1
ATOM 3502 C C . LEU B 1 72 ? -31.276 182.54 43.095 1 72.5 72 LEU B C 1
ATOM 3503 O O . LEU B 1 72 ? -31.547 182.429 44.287 1 72.46 72 LEU B O 1
ATOM 3508 N N . ASP B 1 73 ? -31.592 181.609 42.192 1 72.58 73 ASP B N 1
ATOM 3509 C CA . ASP B 1 73 ? -32.26 180.347 42.518 1 72.85 73 ASP B CA 1
ATOM 3510 C C . ASP B 1 73 ? -31.396 179.244 41.963 1 72.38 73 ASP B C 1
ATOM 3511 O O . ASP B 1 73 ? -31.488 178.958 40.783 1 72.73 73 ASP B O 1
ATOM 3516 N N . GLY B 1 74 ? -30.569 178.629 42.793 1 71.77 74 GLY B N 1
ATOM 3517 C CA . GLY B 1 74 ? -29.641 177.597 42.323 1 71.69 74 GLY B CA 1
ATOM 3518 C C . GLY B 1 74 ? -28.293 178.145 41.873 1 71.52 74 GLY B C 1
ATOM 3519 O O . GLY B 1 74 ? -27.399 177.385 41.505 1 71.51 74 GLY B O 1
ATOM 3520 N N . VAL B 1 75 ? -28.154 179.483 41.887 1 71.48 75 VAL B N 1
ATOM 3521 C CA . VAL B 1 75 ? -26.969 180.264 41.545 1 71.6 75 VAL B CA 1
ATOM 3522 C C . VAL B 1 75 ? -26.413 180.835 42.851 1 72.71 75 VAL B C 1
ATOM 3523 O O . VAL B 1 75 ? -27.174 181.225 43.742 1 73.25 75 VAL B O 1
ATOM 3527 N N . GLY B 1 76 ? -25.1 180.872 42.962 1 73 76 GLY B N 1
ATOM 3528 C CA . GLY B 1 76 ? -24.444 181.48 44.107 1 73.89 76 GLY B CA 1
ATOM 3529 C C . GLY B 1 76 ? -23.798 182.798 43.725 1 74.65 76 GLY B C 1
ATOM 3530 O O . GLY B 1 76 ? -23.982 183.291 42.607 1 74.73 76 GLY B O 1
ATOM 3531 N N . TYR B 1 77 ? -22.987 183.35 44.623 1 75.04 77 TYR B N 1
ATOM 3532 C CA . TYR B 1 77 ? -22.282 184.596 44.355 1 75.86 77 TYR B CA 1
ATOM 3533 C C . TYR B 1 77 ? -21.052 184.687 45.236 1 77.4 77 TYR B C 1
ATOM 3534 O O . TYR B 1 77 ? -21.172 184.732 46.46 1 78.06 77 TYR B O 1
ATOM 3543 N N . SER B 1 78 ? -19.869 184.716 44.62 1 77.58 78 SER B N 1
ATOM 3544 C CA . SER B 1 78 ? -18.626 184.828 45.366 1 78.04 78 SER B CA 1
ATOM 3545 C C . SER B 1 78 ? -17.575 185.542 44.535 1 78.32 78 SER B C 1
ATOM 3546 O O . SER B 1 78 ? -17.453 185.276 43.336 1 78.87 78 SER B O 1
ATOM 3549 N N . ASN B 1 79 ? -16.839 186.465 45.174 1 77.8 79 ASN B N 1
ATOM 3550 C CA . ASN B 1 79 ? -15.783 187.264 44.565 1 77.54 79 ASN B CA 1
ATOM 3551 C C . ASN B 1 79 ? -16.252 188.013 43.313 1 75.98 79 ASN B C 1
ATOM 3552 O O . ASN B 1 79 ? -15.574 188.009 42.287 1 76.09 79 ASN B O 1
ATOM 3557 N N . GLY B 1 80 ? -17.418 188.645 43.427 1 74.25 80 GLY B N 1
ATOM 3558 C CA . GLY B 1 80 ? -18.016 189.45 42.368 1 72.75 80 GLY B CA 1
ATOM 3559 C C . GLY B 1 80 ? -18.539 188.675 41.18 1 70.51 80 GLY B C 1
ATOM 3560 O O . GLY B 1 80 ? -18.804 189.27 40.129 1 70.4 80 GLY B O 1
ATOM 3561 N N . GLU B 1 81 ? -18.72 187.346 41.346 1 68.53 81 GLU B N 1
ATOM 3562 C CA . GLU B 1 81 ? -19.185 186.461 40.279 1 67.06 81 GLU B CA 1
ATOM 3563 C C . GLU B 1 81 ? -20.342 185.582 40.669 1 65.73 81 GLU B C 1
ATOM 3564 O O . GLU B 1 81 ? -20.379 185.079 41.785 1 65.35 81 GLU B O 1
ATOM 3570 N N . PHE B 1 82 ? -21.23 185.302 39.709 1 65.08 82 PHE B N 1
ATOM 3571 C CA . PHE B 1 82 ? -22.337 184.368 39.89 1 65.08 82 PHE B CA 1
ATOM 3572 C C . PHE B 1 82 ? -21.79 182.956 39.645 1 65.44 82 PHE B C 1
ATOM 3573 O O . PHE B 1 82 ? -21.176 182.687 38.605 1 65.45 82 PHE B O 1
ATOM 3581 N N . THR B 1 83 ? -21.978 182.065 40.619 1 65.3 83 THR B N 1
ATOM 3582 C CA . THR B 1 83 ? -21.469 180.703 40.514 1 65.28 83 THR B CA 1
ATOM 3583 C C . THR B 1 83 ? -22.585 179.705 40.185 1 64.97 83 THR B C 1
ATOM 3584 O O . THR B 1 83 ? -23.671 179.761 40.748 1 65.13 83 THR B O 1
ATOM 3588 N N . PHE B 1 84 ? -22.309 178.808 39.245 1 64.39 84 PHE B N 1
ATOM 3589 C CA . PHE B 1 84 ? -23.263 177.826 38.763 1 64.08 84 PHE B CA 1
ATOM 3590 C C . PHE B 1 84 ? -22.783 176.415 39 1 64.2 84 PHE B C 1
ATOM 3591 O O . PHE B 1 84 ? -21.585 176.163 39.111 1 64.15 84 PHE B O 1
ATOM 3599 N N . SER B 1 85 ? -23.732 175.497 39.1 1 64.29 85 SER B N 1
ATOM 3600 C CA . SER B 1 85 ? -23.456 174.082 39.278 1 64.71 85 SER B CA 1
ATOM 3601 C C . SER B 1 85 ? -24.487 173.289 38.485 1 64.33 85 SER B C 1
ATOM 3602 O O . SER B 1 85 ? -25.667 173.626 38.43 1 64.63 85 SER B O 1
ATOM 3605 N N . GLY B 1 86 ? -24.014 172.259 37.837 1 63.53 86 GLY B N 1
ATOM 3606 C CA . GLY B 1 86 ? -24.85 171.367 37.053 1 62.64 86 GLY B CA 1
ATOM 3607 C C . GLY B 1 86 ? -24.298 169.964 37.09 1 61.29 86 GLY B C 1
ATOM 3608 O O . GLY B 1 86 ? -23.229 169.719 37.671 1 61.58 86 GLY B O 1
ATOM 3609 N N . ALA B 1 87 ? -25.037 169.028 36.501 1 59.65 87 ALA B N 1
ATOM 3610 C CA . ALA B 1 87 ? -24.588 167.646 36.478 1 58.53 87 ALA B CA 1
ATOM 3611 C C . ALA B 1 87 ? -24.982 166.943 35.181 1 57.18 87 ALA B C 1
ATOM 3612 O O . ALA B 1 87 ? -25.26 165.734 35.196 1 57.61 87 ALA B O 1
ATOM 3614 N N . SER B 1 88 ? -24.99 167.692 34.061 1 55.09 88 SER B N 1
ATOM 3615 C CA . SER B 1 88 ? -25.334 167.144 32.756 1 53.78 88 SER B CA 1
ATOM 3616 C C . SER B 1 88 ? -24.335 167.583 31.677 1 51.8 88 SER B C 1
ATOM 3617 O O . SER B 1 88 ? -23.735 168.651 31.775 1 51.83 88 SER B O 1
ATOM 3620 N N . GLY B 1 89 ? -24.16 166.75 30.666 1 49.79 89 GLY B N 1
ATOM 3621 C CA . GLY B 1 89 ? -23.24 167.046 29.581 1 48.39 89 GLY B CA 1
ATOM 3622 C C . GLY B 1 89 ? -22.375 165.873 29.176 1 46.76 89 GLY B C 1
ATOM 3623 O O . GLY B 1 89 ? -22.546 164.766 29.686 1 46.88 89 GLY B O 1
ATOM 3624 N N . ALA B 1 90 ? -21.462 166.107 28.227 1 45.43 90 ALA B N 1
ATOM 3625 C CA . ALA B 1 90 ? -20.503 165.133 27.711 1 44.88 90 ALA B CA 1
ATOM 3626 C C . ALA B 1 90 ? -19.267 165.845 27.173 1 44.76 90 ALA B C 1
ATOM 3627 O O . ALA B 1 90 ? -19.383 166.858 26.493 1 44.62 90 ALA B O 1
ATOM 3629 N N . VAL B 1 91 ? -18.078 165.356 27.531 1 44.27 91 VAL B N 1
ATOM 3630 C CA . VAL B 1 91 ? -16.833 165.949 27.07 1 44.07 91 VAL B CA 1
ATOM 3631 C C . VAL B 1 91 ? -15.969 164.835 26.494 1 44.3 91 VAL B C 1
ATOM 3632 O O . VAL B 1 91 ? -15.947 163.744 27.052 1 44.49 91 VAL B O 1
ATOM 3636 N N . ASP B 1 92 ? -15.267 165.092 25.377 1 44.05 92 ASP B N 1
ATOM 3637 C CA . ASP B 1 92 ? -14.252 164.2 24.823 1 44.28 92 ASP B CA 1
ATOM 3638 C C . ASP B 1 92 ? -12.983 164.943 25.228 1 45.67 92 ASP B C 1
ATOM 3639 O O . ASP B 1 92 ? -12.588 165.87 24.528 1 46.69 92 ASP B O 1
ATOM 3644 N N . PRO B 1 93 ? -12.413 164.674 26.419 1 45.81 93 PRO B N 1
ATOM 3645 C CA . PRO B 1 93 ? -11.271 165.481 26.89 1 45.94 93 PRO B CA 1
ATOM 3646 C C . PRO B 1 93 ? -10.083 165.501 25.956 1 46.86 93 PRO B C 1
ATOM 3647 O O . PRO B 1 93 ? -9.49 166.551 25.728 1 47.45 93 PRO B O 1
ATOM 3651 N N . GLN B 1 94 ? -9.778 164.359 25.375 1 47.43 94 GLN B N 1
ATOM 3652 C CA . GLN B 1 94 ? -8.662 164.199 24.454 1 48.31 94 GLN B CA 1
ATOM 3653 C C . GLN B 1 94 ? -8.764 165.129 23.228 1 47.37 94 GLN B C 1
ATOM 3654 O O . GLN B 1 94 ? -7.732 165.53 22.689 1 47.86 94 GLN B O 1
ATOM 3660 N N . ALA B 1 95 ? -9.999 165.52 22.836 1 45.44 95 ALA B N 1
ATOM 3661 C CA . ALA B 1 95 ? -10.229 166.43 21.718 1 44.31 95 ALA B CA 1
ATOM 3662 C C . ALA B 1 95 ? -10.494 167.88 22.181 1 44.57 95 ALA B C 1
ATOM 3663 O O . ALA B 1 95 ? -10.881 168.714 21.352 1 44.92 95 ALA B O 1
ATOM 3665 N N . LYS B 1 96 ? -10.359 168.172 23.51 1 43.87 96 LYS B N 1
ATOM 3666 C CA . LYS B 1 96 ? -10.656 169.467 24.141 1 43.58 96 LYS B CA 1
ATOM 3667 C C . LYS B 1 96 ? -12.014 169.997 23.676 1 42.64 96 LYS B C 1
ATOM 3668 O O . LYS B 1 96 ? -12.149 171.178 23.401 1 41.9 96 LYS B O 1
ATOM 3674 N N . SER B 1 97 ? -12.987 169.087 23.517 1 42.31 97 SER B N 1
ATOM 3675 C CA . SER B 1 97 ? -14.289 169.451 22.989 1 42.52 97 SER B CA 1
ATOM 3676 C C . SER B 1 97 ? -15.449 168.739 23.723 1 42.23 97 SER B C 1
ATOM 3677 O O . SER B 1 97 ? -15.356 167.543 23.991 1 42.27 97 SER B O 1
ATOM 3680 N N . GLY B 1 98 ? -16.501 169.494 24.055 1 41.2 98 GLY B N 1
ATOM 3681 C CA . GLY B 1 98 ? -17.655 168.953 24.761 1 40.76 98 GLY B CA 1
ATOM 3682 C C . GLY B 1 98 ? -18.679 169.999 25.155 1 40.28 98 GLY B C 1
ATOM 3683 O O . GLY B 1 98 ? -18.478 171.185 24.908 1 40.55 98 GLY B O 1
ATOM 3684 N N . PHE B 1 99 ? -19.795 169.571 25.762 1 39.46 99 PHE B N 1
ATOM 3685 C CA . PHE B 1 99 ? -20.858 170.463 26.218 1 39.52 99 PHE B CA 1
ATOM 3686 C C . PHE B 1 99 ? -21.182 170.236 27.702 1 40.89 99 PHE B C 1
ATOM 3687 O O . PHE B 1 99 ? -21.209 169.101 28.16 1 41.16 99 PHE B O 1
ATOM 3695 N N . VAL B 1 100 ? -21.383 171.312 28.471 1 41.53 100 VAL B N 1
ATOM 3696 C CA . VAL B 1 100 ? -21.702 171.202 29.892 1 42.16 100 VAL B CA 1
ATOM 3697 C C . VAL B 1 100 ? -22.954 171.99 30.182 1 42.21 100 VAL B C 1
ATOM 3698 O O . VAL B 1 100 ? -22.997 173.167 29.866 1 42.36 100 VAL B O 1
ATOM 3702 N N . LYS B 1 101 ? -23.979 171.348 30.752 1 42.21 101 LYS B N 1
ATOM 3703 C CA . LYS B 1 101 ? -25.233 172.007 31.059 1 43.15 101 LYS B CA 1
ATOM 3704 C C . LYS B 1 101 ? -25.326 172.276 32.562 1 44.4 101 LYS B C 1
ATOM 3705 O O . LYS B 1 101 ? -25.04 171.4 33.369 1 43.99 101 LYS B O 1
ATOM 3711 N N . PHE B 1 102 ? -25.661 173.516 32.938 1 45.94 102 PHE B N 1
ATOM 3712 C CA . PHE B 1 102 ? -25.769 173.94 34.339 1 47.5 102 PHE B CA 1
ATOM 3713 C C . PHE B 1 102 ? -27.228 174.254 34.669 1 49.83 102 PHE B C 1
ATOM 3714 O O . PHE B 1 102 ? -28.023 174.548 33.769 1 50.99 102 PHE B O 1
ATOM 3722 N N . GLY B 1 103 ? -27.563 174.253 35.947 1 50.31 103 GLY B N 1
ATOM 3723 C CA . GLY B 1 103 ? -28.895 174.667 36.375 1 51.54 103 GLY B CA 1
ATOM 3724 C C . GLY B 1 103 ? -28.909 176.096 36.905 1 52.22 103 GLY B C 1
ATOM 3725 O O . GLY B 1 103 ? -27.923 176.831 36.772 1 52.26 103 GLY B O 1
ATOM 3726 N N . GLY B 1 104 ? -30.024 176.486 37.517 1 52.63 104 GLY B N 1
ATOM 3727 C CA . GLY B 1 104 ? -30.175 177.789 38.158 1 53.47 104 GLY B CA 1
ATOM 3728 C C . GLY B 1 104 ? -30.768 178.937 37.368 1 54.43 104 GLY B C 1
ATOM 3729 O O . GLY B 1 104 ? -30.653 178.984 36.143 1 54.42 104 GLY B O 1
ATOM 3730 N N . THR B 1 105 ? -31.361 179.92 38.094 1 55.28 105 THR B N 1
ATOM 3731 C CA . THR B 1 105 ? -31.928 181.159 37.527 1 56.01 105 THR B CA 1
ATOM 3732 C C . THR B 1 105 ? -31.351 182.399 38.193 1 56.27 105 THR B C 1
ATOM 3733 O O . THR B 1 105 ? -31.207 182.438 39.41 1 56.38 105 THR B O 1
ATOM 3737 N N . MET B 1 106 ? -31.034 183.411 37.389 1 56.39 106 MET B N 1
ATOM 3738 C CA . MET B 1 106 ? -30.584 184.721 37.84 1 57.11 106 MET B CA 1
ATOM 3739 C C . MET B 1 106 ? -31.696 185.679 37.427 1 58.07 106 MET B C 1
ATOM 3740 O O . MET B 1 106 ? -32.002 185.743 36.232 1 57.89 106 MET B O 1
ATOM 3745 N N . ARG B 1 107 ? -32.306 186.412 38.372 1 59.16 107 ARG B N 1
ATOM 3746 C CA . ARG B 1 107 ? -33.317 187.392 37.992 1 61 107 ARG B CA 1
ATOM 3747 C C . ARG B 1 107 ? -32.956 188.783 38.459 1 62.4 107 ARG B C 1
ATOM 3748 O O . ARG B 1 107 ? -32.981 189.074 39.655 1 63.29 107 ARG B O 1
ATOM 3756 N N . PHE B 1 108 ? -32.631 189.66 37.51 1 62.66 108 PHE B N 1
ATOM 3757 C CA . PHE B 1 108 ? -32.277 191.054 37.796 1 62.89 108 PHE B CA 1
ATOM 3758 C C . PHE B 1 108 ? -33.508 191.9 37.626 1 63.95 108 PHE B C 1
ATOM 3759 O O . PHE B 1 108 ? -34.138 191.883 36.573 1 63.68 108 PHE B O 1
ATOM 3767 N N . SER B 1 109 ? -33.872 192.61 38.685 1 65.31 109 SER B N 1
ATOM 3768 C CA . SER B 1 109 ? -35.023 193.514 38.745 1 66.65 109 SER B CA 1
ATOM 3769 C C . SER B 1 109 ? -34.526 194.961 38.852 1 67.7 109 SER B C 1
ATOM 3770 O O . SER B 1 109 ? -33.447 195.214 39.385 1 68.1 109 SER B O 1
ATOM 3773 N N . GLY B 1 110 ? -35.311 195.898 38.348 1 68.01 110 GLY B N 1
ATOM 3774 C CA . GLY B 1 110 ? -34.958 197.307 38.402 1 69.05 110 GLY B CA 1
ATOM 3775 C C . GLY B 1 110 ? -36.04 198.216 37.856 1 70.23 110 GLY B C 1
ATOM 3776 O O . GLY B 1 110 ? -37.047 197.745 37.323 1 70.99 110 GLY B O 1
ATOM 3777 N N . HIS B 1 111 ? -35.851 199.532 38.003 1 70.15 111 HIS B N 1
ATOM 3778 C CA . HIS B 1 111 ? -36.764 200.552 37.511 1 70.72 111 HIS B CA 1
ATOM 3779 C C . HIS B 1 111 ? -38.224 200.28 37.872 1 72.69 111 HIS B C 1
ATOM 3780 O O . HIS B 1 111 ? -39.087 200.264 36.99 1 73.27 111 HIS B O 1
ATOM 3787 N N . HIS B 1 112 ? -38.478 199.993 39.162 1 73.31 112 HIS B N 1
ATOM 3788 C CA . HIS B 1 112 ? -39.821 199.712 39.672 1 74.16 112 HIS B CA 1
ATOM 3789 C C . HIS B 1 112 ? -40.538 198.574 38.936 1 73.84 112 HIS B C 1
ATOM 3790 O O . HIS B 1 112 ? -41.751 198.645 38.729 1 74.31 112 HIS B O 1
ATOM 3797 N N . GLY B 1 113 ? -39.789 197.542 38.543 1 72.37 113 GLY B N 1
ATOM 3798 C CA . GLY B 1 113 ? -40.382 196.404 37.858 1 71.47 113 GLY B CA 1
ATOM 3799 C C . GLY B 1 113 ? -40.271 196.428 36.349 1 70.38 113 GLY B C 1
ATOM 3800 O O . GLY B 1 113 ? -40.45 195.388 35.703 1 70.58 113 GLY B O 1
ATOM 3801 N N . ILE B 1 114 ? -39.973 197.609 35.764 1 69.13 114 ILE B N 1
ATOM 3802 C CA . ILE B 1 114 ? -39.801 197.76 34.306 1 68.28 114 ILE B CA 1
ATOM 3803 C C . ILE B 1 114 ? -38.707 196.824 33.798 1 66.64 114 ILE B C 1
ATOM 3804 O O . ILE B 1 114 ? -38.87 196.183 32.762 1 67.16 114 ILE B O 1
ATOM 3809 N N . LEU B 1 115 ? -37.638 196.687 34.575 1 64.74 115 LEU B N 1
ATOM 3810 C CA . LEU B 1 115 ? -36.555 195.79 34.231 1 63.72 115 LEU B CA 1
ATOM 3811 C C . LEU B 1 115 ? -36.801 194.389 34.845 1 62.69 115 LEU B C 1
ATOM 3812 O O . LEU B 1 115 ? -36.945 194.242 36.063 1 62.77 115 LEU B O 1
ATOM 3817 N N . ASP B 1 116 ? -36.874 193.373 33.985 1 61.41 116 ASP B N 1
ATOM 3818 C CA . ASP B 1 116 ? -37.059 191.992 34.411 1 60.52 116 ASP B CA 1
ATOM 3819 C C . ASP B 1 116 ? -36.162 191.113 33.565 1 59.32 116 ASP B C 1
ATOM 3820 O O . ASP B 1 116 ? -36.634 190.49 32.623 1 59.64 116 ASP B O 1
ATOM 3825 N N . LEU B 1 117 ? -34.859 191.074 33.882 1 57.87 117 LEU B N 1
ATOM 3826 C CA . LEU B 1 117 ? -33.916 190.247 33.129 1 56.62 117 LEU B CA 1
ATOM 3827 C C . LEU B 1 117 ? -33.729 188.882 33.796 1 56.06 117 LEU B C 1
ATOM 3828 O O . LEU B 1 117 ? -33.143 188.781 34.876 1 56.23 117 LEU B O 1
ATOM 3833 N N . ASN B 1 118 ? -34.236 187.834 33.144 1 55 118 ASN B N 1
ATOM 3834 C CA . ASN B 1 118 ? -34.166 186.457 33.603 1 54.21 118 ASN B CA 1
ATOM 3835 C C . ASN B 1 118 ? -33.192 185.631 32.766 1 51.76 118 ASN B C 1
ATOM 3836 O O . ASN B 1 118 ? -33.447 185.418 31.589 1 51.86 118 ASN B O 1
ATOM 3841 N N . ILE B 1 119 ? -32.089 185.156 33.365 1 49.83 119 ILE B N 1
ATOM 3842 C CA . ILE B 1 119 ? -31.099 184.31 32.668 1 48.69 119 ILE B CA 1
ATOM 3843 C C . ILE B 1 119 ? -31.089 182.937 33.368 1 48.74 119 ILE B C 1
ATOM 3844 O O . ILE B 1 119 ? -30.785 182.878 34.556 1 49.47 119 ILE B O 1
ATOM 3849 N N . SER B 1 120 ? -31.464 181.851 32.671 1 47.78 120 SER B N 1
ATOM 3850 C CA . SER B 1 120 ? -31.563 180.527 33.305 1 47.46 120 SER B CA 1
ATOM 3851 C C . SER B 1 120 ? -30.803 179.424 32.567 1 46.83 120 SER B C 1
ATOM 3852 O O . SER B 1 120 ? -30.483 179.552 31.392 1 46.79 120 SER B O 1
ATOM 3855 N N . ASN B 1 121 ? -30.495 178.352 33.283 1 46.18 121 ASN B N 1
ATOM 3856 C CA . ASN B 1 121 ? -29.828 177.138 32.798 1 45.77 121 ASN B CA 1
ATOM 3857 C C . ASN B 1 121 ? -28.721 177.387 31.776 1 44.62 121 ASN B C 1
ATOM 3858 O O . ASN B 1 121 ? -28.812 176.94 30.634 1 44.67 121 ASN B O 1
ATOM 3863 N N . PRO B 1 122 ? -27.64 178.065 32.188 1 43.49 122 PRO B N 1
ATOM 3864 C CA . PRO B 1 122 ? -26.528 178.287 31.245 1 42.85 122 PRO B CA 1
ATOM 3865 C C . PRO B 1 122 ? -25.873 176.988 30.763 1 42.89 122 PRO B C 1
ATOM 3866 O O . PRO B 1 122 ? -25.889 175.976 31.469 1 43.42 122 PRO B O 1
ATOM 3870 N N . GLU B 1 123 ? -25.353 176.995 29.52 1 42.05 123 GLU B N 1
ATOM 3871 C CA . GLU B 1 123 ? -24.675 175.843 28.912 1 41.17 123 GLU B CA 1
ATOM 3872 C C . GLU B 1 123 ? -23.454 176.339 28.191 1 40.66 123 GLU B C 1
ATOM 3873 O O . GLU B 1 123 ? -23.502 177.368 27.523 1 40.75 123 GLU B O 1
ATOM 3879 N N . ILE B 1 124 ? -22.354 175.592 28.321 1 40.03 124 ILE B N 1
ATOM 3880 C CA . ILE B 1 124 ? -21.099 175.904 27.649 1 39.65 124 ILE B CA 1
ATOM 3881 C C . ILE B 1 124 ? -20.761 174.814 26.63 1 39.87 124 ILE B C 1
ATOM 3882 O O . ILE B 1 124 ? -20.689 173.653 26.99 1 39.95 124 ILE B O 1
ATOM 3887 N N . VAL B 1 125 ? -20.553 175.191 25.366 1 39.43 125 VAL B N 1
ATOM 3888 C CA . VAL B 1 125 ? -20.053 174.288 24.343 1 39.2 125 VAL B CA 1
ATOM 3889 C C . VAL B 1 125 ? -18.63 174.765 24.069 1 38.62 125 VAL B C 1
ATOM 3890 O O . VAL B 1 125 ? -18.417 175.958 23.956 1 38.59 125 VAL B O 1
ATOM 3894 N N . PHE B 1 126 ? -17.648 173.869 24.082 1 38.56 126 PHE B N 1
ATOM 3895 C CA . PHE B 1 126 ? -16.252 174.24 23.834 1 39.09 126 PHE B CA 1
ATOM 3896 C C . PHE B 1 126 ? -15.592 173.316 22.821 1 39.57 126 PHE B C 1
ATOM 3897 O O . PHE B 1 126 ? -15.95 172.149 22.691 1 39.37 126 PHE B O 1
ATOM 3905 N N . ASN B 1 127 ? -14.681 173.866 22.058 1 40.39 127 ASN B N 1
ATOM 3906 C CA . ASN B 1 127 ? -13.966 173.156 21.012 1 41.49 127 ASN B CA 1
ATOM 3907 C C . ASN B 1 127 ? -12.584 173.877 20.848 1 43.28 127 ASN B C 1
ATOM 3908 O O . ASN B 1 127 ? -12.503 174.941 20.226 1 43.52 127 ASN B O 1
ATOM 3913 N N . GLY B 1 128 ? -11.547 173.336 21.475 1 44.14 128 GLY B N 1
ATOM 3914 C CA . GLY B 1 128 ? -10.207 173.896 21.389 1 46.3 128 GLY B CA 1
ATOM 3915 C C . GLY B 1 128 ? -10.006 175.252 22.048 1 49.07 128 GLY B C 1
ATOM 3916 O O . GLY B 1 128 ? -9.991 175.351 23.281 1 50.35 128 GLY B O 1
ATOM 3917 N N . ALA B 1 129 ? -9.802 176.316 21.238 1 49.01 129 ALA B N 1
ATOM 3918 C CA . ALA B 1 129 ? -9.591 177.651 21.792 1 49.03 129 ALA B CA 1
ATOM 3919 C C . ALA B 1 129 ? -10.85 178.521 21.867 1 49.11 129 ALA B C 1
ATOM 3920 O O . ALA B 1 129 ? -10.736 179.671 22.298 1 50.19 129 ALA B O 1
ATOM 3922 N N . THR B 1 130 ? -12.011 178.054 21.37 1 47.46 130 THR B N 1
ATOM 3923 C CA . THR B 1 130 ? -13.226 178.879 21.408 1 46.36 130 THR B CA 1
ATOM 3924 C C . THR B 1 130 ? -14.453 178.069 21.876 1 45.42 130 THR B C 1
ATOM 3925 O O . THR B 1 130 ? -14.421 176.83 21.901 1 45.78 130 THR B O 1
ATOM 3929 N N . GLY B 1 131 ? -15.522 178.78 22.225 1 43.92 131 GLY B N 1
ATOM 3930 C CA . GLY B 1 131 ? -16.777 178.182 22.636 1 42.86 131 GLY B CA 1
ATOM 3931 C C . GLY B 1 131 ? -17.918 179.166 22.607 1 41.73 131 GLY B C 1
ATOM 3932 O O . GLY B 1 131 ? -17.765 180.298 22.138 1 41.93 131 GLY B O 1
ATOM 3933 N N . THR B 1 132 ? -19.081 178.741 23.097 1 40.49 132 THR B N 1
ATOM 3934 C CA . THR B 1 132 ? -20.25 179.619 23.188 1 39.8 132 THR B CA 1
ATOM 3935 C C . THR B 1 132 ? -20.933 179.356 24.512 1 39.17 132 THR B C 1
ATOM 3936 O O . THR B 1 132 ? -21.012 178.21 24.949 1 39.34 132 THR B O 1
ATOM 3940 N N . LEU B 1 133 ? -21.427 180.412 25.152 1 38.21 133 LEU B N 1
ATOM 3941 C CA . LEU B 1 133 ? -22.205 180.311 26.367 1 37.58 133 LEU B CA 1
ATOM 3942 C C . LEU B 1 133 ? -23.652 180.596 25.947 1 37.3 133 LEU B C 1
ATOM 3943 O O . LEU B 1 133 ? -23.936 181.618 25.327 1 37.64 133 LEU B O 1
ATOM 3948 N N . PHE B 1 134 ? -24.539 179.675 26.237 1 36.54 134 PHE B N 1
ATOM 3949 C CA . PHE B 1 134 ? -25.954 179.799 25.927 1 36.21 134 PHE B CA 1
ATOM 3950 C C . PHE B 1 134 ? -26.717 179.901 27.236 1 38.02 134 PHE B C 1
ATOM 3951 O O . PHE B 1 134 ? -26.264 179.392 28.266 1 39.28 134 PHE B O 1
ATOM 3959 N N . ALA B 1 135 ? -27.894 180.508 27.196 1 37.6 135 ALA B N 1
ATOM 3960 C CA . ALA B 1 135 ? -28.749 180.584 28.374 1 37.92 135 ALA B CA 1
ATOM 3961 C C . ALA B 1 135 ? -30.166 180.786 27.935 1 38.69 135 ALA B C 1
ATOM 3962 O O . ALA B 1 135 ? -30.403 181.292 26.843 1 38.94 135 ALA B O 1
ATOM 3964 N N . GLN B 1 136 ? -31.12 180.38 28.762 1 39.12 136 GLN B N 1
ATOM 3965 C CA . GLN B 1 136 ? -32.518 180.647 28.491 1 40.16 136 GLN B CA 1
ATOM 3966 C C . GLN B 1 136 ? -32.697 182.109 28.919 1 41.67 136 GLN B C 1
ATOM 3967 O O . GLN B 1 136 ? -32.432 182.442 30.082 1 42.09 136 GLN B O 1
ATOM 3973 N N . VAL B 1 137 ? -33.025 183.003 27.974 1 42.2 137 VAL B N 1
ATOM 3974 C CA . VAL B 1 137 ? -33.124 184.425 28.308 1 43.33 137 VAL B CA 1
ATOM 3975 C C . VAL B 1 137 ? -34.543 184.984 28.136 1 45.13 137 VAL B C 1
ATOM 3976 O O . VAL B 1 137 ? -35.141 184.843 27.088 1 44.91 137 VAL B O 1
ATOM 3980 N N . ARG B 1 138 ? -35.077 185.61 29.169 1 47.14 138 ARG B N 1
ATOM 3981 C CA . ARG B 1 138 ? -36.332 186.353 29.109 1 49.84 138 ARG B CA 1
ATOM 3982 C C . ARG B 1 138 ? -35.989 187.757 29.589 1 51.97 138 ARG B C 1
ATOM 3983 O O . ARG B 1 138 ? -35.287 187.891 30.587 1 52.98 138 ARG B O 1
ATOM 3991 N N . SER B 1 139 ? -36.454 188.798 28.902 1 52.31 139 SER B N 1
ATOM 3992 C CA . SER B 1 139 ? -36.187 190.161 29.345 1 53.1 139 SER B CA 1
ATOM 3993 C C . SER B 1 139 ? -37.49 190.998 29.322 1 55.09 139 SER B C 1
ATOM 3994 O O . SER B 1 139 ? -38.582 190.435 29.513 1 55.53 139 SER B O 1
ATOM 3997 N N . SER B 1 140 ? -37.363 192.33 29.197 1 55.82 140 SER B N 1
ATOM 3998 C CA . SER B 1 140 ? -38.439 193.295 29.129 1 56.9 140 SER B CA 1
ATOM 3999 C C . SER B 1 140 ? -37.933 194.523 28.374 1 58.41 140 SER B C 1
ATOM 4000 O O . SER B 1 140 ? -36.726 194.777 28.309 1 57.75 140 SER B O 1
ATOM 4003 N N . ASP B 1 141 ? -38.867 195.303 27.82 1 60.36 141 ASP B N 1
ATOM 4004 C CA . ASP B 1 141 ? -38.513 196.523 27.106 1 61.84 141 ASP B CA 1
ATOM 4005 C C . ASP B 1 141 ? -38.609 197.757 28.029 1 63.42 141 ASP B C 1
ATOM 4006 O O . ASP B 1 141 ? -38.982 197.625 29.193 1 63.18 141 ASP B O 1
ATOM 4011 N N . MET B 1 142 ? -38.262 198.942 27.506 1 64.77 142 MET B N 1
ATOM 4012 C CA . MET B 1 142 ? -38.275 200.223 28.201 1 66.94 142 MET B CA 1
ATOM 4013 C C . MET B 1 142 ? -39.647 200.556 28.849 1 69.43 142 MET B C 1
ATOM 4014 O O . MET B 1 142 ? -39.718 201.431 29.725 1 69.41 142 MET B O 1
ATOM 4019 N N . GLU B 1 143 ? -40.734 199.865 28.42 1 70.79 143 GLU B N 1
ATOM 4020 C CA . GLU B 1 143 ? -42.087 200.05 28.979 1 72.13 143 GLU B CA 1
ATOM 4021 C C . GLU B 1 143 ? -42.569 198.857 29.852 1 72.66 143 GLU B C 1
ATOM 4022 O O . GLU B 1 143 ? -43.716 198.85 30.3 1 73.31 143 GLU B O 1
ATOM 4028 N N . GLY B 1 144 ? -41.713 197.866 30.071 1 71.97 144 GLY B N 1
ATOM 4029 C CA . GLY B 1 144 ? -42.034 196.719 30.906 1 71.87 144 GLY B CA 1
ATOM 4030 C C . GLY B 1 144 ? -42.505 195.479 30.178 1 71.61 144 GLY B C 1
ATOM 4031 O O . GLY B 1 144 ? -42.617 194.415 30.795 1 71.69 144 GLY B O 1
ATOM 4032 N N . LYS B 1 145 ? -42.806 195.611 28.867 1 70.8 145 LYS B N 1
ATOM 4033 C CA . LYS B 1 145 ? -43.298 194.522 28.023 1 69.86 145 LYS B CA 1
ATOM 4034 C C . LYS B 1 145 ? -42.278 193.382 27.915 1 69.02 145 LYS B C 1
ATOM 4035 O O . LYS B 1 145 ? -41.183 193.572 27.378 1 69.36 145 LYS B O 1
ATOM 4041 N N . LYS B 1 146 ? -42.655 192.193 28.437 1 67.5 146 LYS B N 1
ATOM 4042 C CA . LYS B 1 146 ? -41.811 191.005 28.462 1 66.25 146 LYS B CA 1
ATOM 4043 C C . LYS B 1 146 ? -41.578 190.412 27.086 1 64.39 146 LYS B C 1
ATOM 4044 O O . LYS B 1 146 ? -42.405 190.537 26.182 1 64.4 146 LYS B O 1
ATOM 4050 N N . SER B 1 147 ? -40.44 189.74 26.954 1 62.64 147 SER B N 1
ATOM 4051 C CA . SER B 1 147 ? -40.017 189.099 25.729 1 61.45 147 SER B CA 1
ATOM 4052 C C . SER B 1 147 ? -39.201 187.854 26.064 1 59.27 147 SER B C 1
ATOM 4053 O O . SER B 1 147 ? -38.375 187.88 26.967 1 58.68 147 SER B O 1
ATOM 4056 N N . ASP B 1 148 ? -39.482 186.743 25.372 1 58.16 148 ASP B N 1
ATOM 4057 C CA . ASP B 1 148 ? -38.783 185.476 25.581 1 56.93 148 ASP B CA 1
ATOM 4058 C C . ASP B 1 148 ? -37.822 185.181 24.424 1 54.77 148 ASP B C 1
ATOM 4059 O O . ASP B 1 148 ? -38.243 184.889 23.306 1 55.06 148 ASP B O 1
ATOM 4064 N N . TYR B 1 149 ? -36.536 185.269 24.695 1 52.71 149 TYR B N 1
ATOM 4065 C CA . TYR B 1 149 ? -35.504 184.974 23.709 1 51.92 149 TYR B CA 1
ATOM 4066 C C . TYR B 1 149 ? -35.274 183.449 23.518 1 50.31 149 TYR B C 1
ATOM 4067 O O . TYR B 1 149 ? -34.593 183.045 22.577 1 50.53 149 TYR B O 1
ATOM 4076 N N . GLY B 1 150 ? -35.846 182.629 24.402 1 48.49 150 GLY B N 1
ATOM 4077 C CA . GLY B 1 150 ? -35.665 181.188 24.388 1 47.03 150 GLY B CA 1
ATOM 4078 C C . GLY B 1 150 ? -34.258 180.849 24.819 1 45.67 150 GLY B C 1
ATOM 4079 O O . GLY B 1 150 ? -33.63 181.613 25.55 1 46.12 150 GLY B O 1
ATOM 4080 N N . ARG B 1 151 ? -33.744 179.714 24.376 1 44.4 151 ARG B N 1
ATOM 4081 C CA . ARG B 1 151 ? -32.354 179.314 24.594 1 43.48 151 ARG B CA 1
ATOM 4082 C C . ARG B 1 151 ? -31.59 180.162 23.583 1 42.53 151 ARG B C 1
ATOM 4083 O O . ARG B 1 151 ? -31.821 180.018 22.383 1 43.15 151 ARG B O 1
ATOM 4091 N N . VAL B 1 152 ? -30.787 181.105 24.049 1 41.03 152 VAL B N 1
ATOM 4092 C CA . VAL B 1 152 ? -30.111 182.02 23.151 1 40.29 152 VAL B CA 1
ATOM 4093 C C . VAL B 1 152 ? -28.578 182.037 23.386 1 39.57 152 VAL B C 1
ATOM 4094 O O . VAL B 1 152 ? -28.126 181.762 24.494 1 39.51 152 VAL B O 1
ATOM 4098 N N . ALA B 1 153 ? -27.789 182.255 22.328 1 39.06 153 ALA B N 1
ATOM 4099 C CA . ALA B 1 153 ? -26.344 182.332 22.461 1 39.69 153 ALA B CA 1
ATOM 4100 C C . ALA B 1 153 ? -26.038 183.74 22.985 1 42.05 153 ALA B C 1
ATOM 4101 O O . ALA B 1 153 ? -26.396 184.732 22.338 1 41.99 153 ALA B O 1
ATOM 4103 N N . ILE B 1 154 ? -25.463 183.838 24.19 1 43.45 154 ILE B N 1
ATOM 4104 C CA . ILE B 1 154 ? -25.183 185.131 24.781 1 45.38 154 ILE B CA 1
ATOM 4105 C C . ILE B 1 154 ? -23.715 185.515 24.762 1 46.06 154 ILE B C 1
ATOM 4106 O O . ILE B 1 154 ? -23.427 186.713 24.676 1 47.17 154 ILE B O 1
ATOM 4111 N N . GLY B 1 155 ? -22.799 184.555 24.866 1 44.99 155 GLY B N 1
ATOM 4112 C CA . GLY B 1 155 ? -21.383 184.895 24.909 1 44.71 155 GLY B CA 1
ATOM 4113 C C . GLY B 1 155 ? -20.469 184.099 24.006 1 44.63 155 GLY B C 1
ATOM 4114 O O . GLY B 1 155 ? -20.52 182.877 23.99 1 44.14 155 GLY B O 1
ATOM 4115 N N . ASN B 1 156 ? -19.591 184.797 23.285 1 44.58 156 ASN B N 1
ATOM 4116 C CA . ASN B 1 156 ? -18.593 184.211 22.422 1 45.07 156 ASN B CA 1
ATOM 4117 C C . ASN B 1 156 ? -17.363 184.035 23.28 1 46.44 156 ASN B C 1
ATOM 4118 O O . ASN B 1 156 ? -16.801 185.026 23.744 1 46.77 156 ASN B O 1
ATOM 4123 N N . LEU B 1 157 ? -16.948 182.788 23.511 1 46.96 157 LEU B N 1
ATOM 4124 C CA . LEU B 1 157 ? -15.802 182.492 24.36 1 48.04 157 LEU B CA 1
ATOM 4125 C C . LEU B 1 157 ? -14.496 182.318 23.572 1 49.96 157 LEU B C 1
ATOM 4126 O O . LEU B 1 157 ? -14.497 181.756 22.472 1 49.89 157 LEU B O 1
ATOM 4131 N N . THR B 1 158 ? -13.387 182.806 24.161 1 50.9 158 THR B N 1
ATOM 4132 C CA . THR B 1 158 ? -12.029 182.695 23.637 1 52.17 158 THR B CA 1
ATOM 4133 C C . THR B 1 158 ? -11.194 182.274 24.828 1 53.03 158 THR B C 1
ATOM 4134 O O . THR B 1 158 ? -10.939 183.077 25.727 1 53.38 158 THR B O 1
ATOM 4138 N N . PHE B 1 159 ? -10.811 181.007 24.866 1 53.32 159 PHE B N 1
ATOM 4139 C CA . PHE B 1 159 ? -10.081 180.453 25.992 1 54.24 159 PHE B CA 1
ATOM 4140 C C . PHE B 1 159 ? -8.628 180.878 26.111 1 55.11 159 PHE B C 1
ATOM 4141 O O . PHE B 1 159 ? -7.831 180.644 25.203 1 54.87 159 PHE B O 1
ATOM 4149 N N . SER B 1 160 ? -8.296 181.51 27.256 1 56.01 160 SER B N 1
ATOM 4150 C CA . SER B 1 160 ? -6.927 181.851 27.67 1 56.87 160 SER B CA 1
ATOM 4151 C C . SER B 1 160 ? -6.24 180.506 27.996 1 58.03 160 SER B C 1
ATOM 4152 O O . SER B 1 160 ? -5.06 180.304 27.669 1 59.29 160 SER B O 1
ATOM 4155 N N . SER B 1 161 ? -6.98 179.579 28.648 1 57.62 161 SER B N 1
ATOM 4156 C CA . SER B 1 161 ? -6.512 178.236 28.967 1 57.68 161 SER B CA 1
ATOM 4157 C C . SER B 1 161 ? -7.67 177.233 28.849 1 56.53 161 SER B C 1
ATOM 4158 O O . SER B 1 161 ? -8.823 177.542 29.154 1 56.54 161 SER B O 1
ATOM 4161 N N . LEU B 1 162 ? -7.358 176.051 28.37 1 55.47 162 LEU B N 1
ATOM 4162 C CA . LEU B 1 162 ? -8.29 174.947 28.299 1 55.18 162 LEU B CA 1
ATOM 4163 C C . LEU B 1 162 ? -7.458 173.704 28.478 1 55.55 162 LEU B C 1
ATOM 4164 O O . LEU B 1 162 ? -6.521 173.452 27.719 1 55.46 162 LEU B O 1
ATOM 4169 N N . ASN B 1 163 ? -7.72 172.995 29.562 1 55.7 163 ASN B N 1
ATOM 4170 C CA . ASN B 1 163 ? -6.975 171.797 29.9 1 55.9 163 ASN B CA 1
ATOM 4171 C C . ASN B 1 163 ? -7.933 170.65 30.048 1 56.28 163 ASN B C 1
ATOM 4172 O O . ASN B 1 163 ? -9.084 170.837 30.446 1 56.08 163 ASN B O 1
ATOM 4177 N N . ALA B 1 164 ? -7.454 169.455 29.732 1 56.58 164 ALA B N 1
ATOM 4178 C CA . ALA B 1 164 ? -8.269 168.268 29.81 1 57.67 164 ALA B CA 1
ATOM 4179 C C . ALA B 1 164 ? -7.417 167.051 30.113 1 59.26 164 ALA B C 1
ATOM 4180 O O . ALA B 1 164 ? -6.196 167.089 29.987 1 59.8 164 ALA B O 1
ATOM 4182 N N . SER B 1 165 ? -8.046 166.002 30.618 1 60.1 165 SER B N 1
ATOM 4183 C CA . SER B 1 165 ? -7.413 164.745 30.965 1 61.36 165 SER B CA 1
ATOM 4184 C C . SER B 1 165 ? -8.488 163.651 30.89 1 63.13 165 SER B C 1
ATOM 4185 O O . SER B 1 165 ? -9.657 163.953 30.678 1 63.77 165 SER B O 1
ATOM 4188 N N . GLU B 1 166 ? -8.117 162.392 31.083 1 63.91 166 GLU B N 1
ATOM 4189 C CA . GLU B 1 166 ? -9.047 161.263 31.082 1 65.27 166 GLU B CA 1
ATOM 4190 C C . GLU B 1 166 ? -10.315 161.5 31.967 1 65.83 166 GLU B C 1
ATOM 4191 O O . GLU B 1 166 ? -11.416 161.123 31.572 1 66.11 166 GLU B O 1
ATOM 4197 N N . THR B 1 167 ? -10.157 162.201 33.103 1 65.55 167 THR B N 1
ATOM 4198 C CA . THR B 1 167 ? -11.194 162.405 34.111 1 65.75 167 THR B CA 1
ATOM 4199 C C . THR B 1 167 ? -11.844 163.801 34.228 1 65.18 167 THR B C 1
ATOM 4200 O O . THR B 1 167 ? -12.817 163.944 34.987 1 65.28 167 THR B O 1
ATOM 4204 N N . ALA B 1 168 ? -11.249 164.842 33.62 1 64.02 168 ALA B N 1
ATOM 4205 C CA . ALA B 1 168 ? -11.728 166.209 33.83 1 63.21 168 ALA B CA 1
ATOM 4206 C C . ALA B 1 168 ? -11.32 167.16 32.692 1 62.43 168 ALA B C 1
ATOM 4207 O O . ALA B 1 168 ? -10.472 166.807 31.882 1 62.51 168 ALA B O 1
ATOM 4209 N N . ALA B 1 169 ? -11.952 168.359 32.623 1 61.48 169 ALA B N 1
ATOM 4210 C CA . ALA B 1 169 ? -11.685 169.427 31.668 1 60.64 169 ALA B CA 1
ATOM 4211 C C . ALA B 1 169 ? -11.98 170.769 32.37 1 59.81 169 ALA B C 1
ATOM 4212 O O . ALA B 1 169 ? -13.027 170.894 32.977 1 60.12 169 ALA B O 1
ATOM 4214 N N . SER B 1 170 ? -11.052 171.743 32.332 1 58.57 170 SER B N 1
ATOM 4215 C CA . SER B 1 170 ? -11.209 173.059 32.957 1 57.98 170 SER B CA 1
ATOM 4216 C C . SER B 1 170 ? -10.775 174.158 31.978 1 57.96 170 SER B C 1
ATOM 4217 O O . SER B 1 170 ? -10.017 173.882 31.045 1 58.21 170 SER B O 1
ATOM 4220 N N . GLY B 1 171 ? -11.218 175.39 32.209 1 57.29 171 GLY B N 1
ATOM 4221 C CA . GLY B 1 171 ? -10.828 176.492 31.344 1 57.52 171 GLY B CA 1
ATOM 4222 C C . GLY B 1 171 ? -11.281 177.862 31.779 1 57.66 171 GLY B C 1
ATOM 4223 O O . GLY B 1 171 ? -12.206 177.993 32.581 1 57.7 171 GLY B O 1
ATOM 4224 N N . LYS B 1 172 ? -10.613 178.894 31.259 1 57.48 172 LYS B N 1
ATOM 4225 C CA . LYS B 1 172 ? -10.971 180.284 31.512 1 57.49 172 LYS B CA 1
ATOM 4226 C C . LYS B 1 172 ? -11.044 180.972 30.163 1 57.06 172 LYS B C 1
ATOM 4227 O O . LYS B 1 172 ? -10.108 180.878 29.376 1 56.78 172 LYS B O 1
ATOM 4233 N N . ALA B 1 173 ? -12.162 181.638 29.884 1 56.82 173 ALA B N 1
ATOM 4234 C CA . ALA B 1 173 ? -12.351 182.293 28.602 1 56.65 173 ALA B CA 1
ATOM 4235 C C . ALA B 1 173 ? -12.793 183.729 28.738 1 55.75 173 ALA B C 1
ATOM 4236 O O . ALA B 1 173 ? -13.633 184.033 29.58 1 55.76 173 ALA B O 1
ATOM 4238 N N . THR B 1 174 ? -12.263 184.612 27.88 1 54.72 174 THR B N 1
ATOM 4239 C CA . THR B 1 174 ? -12.772 185.978 27.822 1 53.7 174 THR B CA 1
ATOM 4240 C C . THR B 1 174 ? -14.078 185.878 27.018 1 51.88 174 THR B C 1
ATOM 4241 O O . THR B 1 174 ? -14.267 184.941 26.222 1 51.66 174 THR B O 1
ATOM 4245 N N . MET B 1 175 ? -14.982 186.833 27.232 1 50.26 175 MET B N 1
ATOM 4246 C CA . MET B 1 175 ? -16.282 186.786 26.593 1 48.61 175 MET B CA 1
ATOM 4247 C C . MET B 1 175 ? -16.663 188.088 25.909 1 47.27 175 MET B C 1
ATOM 4248 O O . MET B 1 175 ? -16.317 189.167 26.382 1 47.36 175 MET B O 1
ATOM 4253 N N . THR B 1 176 ? -17.331 187.975 24.762 1 46.09 176 THR B N 1
ATOM 4254 C CA . THR B 1 176 ? -17.917 189.092 24.043 1 45.77 176 THR B CA 1
ATOM 4255 C C . THR B 1 176 ? -19.405 188.797 23.818 1 46.74 176 THR B C 1
ATOM 4256 O O . THR B 1 176 ? -19.809 187.636 23.723 1 47.2 176 THR B O 1
ATOM 4260 N N . LEU B 1 177 ? -20.229 189.845 23.812 1 46.49 177 LEU B N 1
ATOM 4261 C CA . LEU B 1 177 ? -21.662 189.692 23.641 1 46.11 177 LEU B CA 1
ATOM 4262 C C . LEU B 1 177 ? -22.014 189.142 22.255 1 46.41 177 LEU B C 1
ATOM 4263 O O . LEU B 1 177 ? -21.648 189.71 21.235 1 47.24 177 LEU B O 1
ATOM 4268 N N . HIS B 1 178 ? -22.696 188.021 22.227 1 45.85 178 HIS B N 1
ATOM 4269 C CA . HIS B 1 178 ? -23.136 187.402 20.988 1 45.9 178 HIS B CA 1
ATOM 4270 C C . HIS B 1 178 ? -24.296 188.239 20.432 1 47.5 178 HIS B C 1
ATOM 4271 O O . HIS B 1 178 ? -25.174 188.673 21.193 1 47.67 178 HIS B O 1
ATOM 4278 N N . PRO B 1 179 ? -24.331 188.482 19.107 1 48.3 179 PRO B N 1
ATOM 4279 C CA . PRO B 1 179 ? -25.431 189.288 18.541 1 49.39 179 PRO B CA 1
ATOM 4280 C C . PRO B 1 179 ? -26.831 188.826 18.953 1 51.1 179 PRO B C 1
ATOM 4281 O O . PRO B 1 179 ? -27.713 189.661 19.18 1 52.1 179 PRO B O 1
ATOM 4285 N N . ASP B 1 180 ? -27.011 187.508 19.107 1 51.24 180 ASP B N 1
ATOM 4286 C CA . ASP B 1 180 ? -28.277 186.897 19.496 1 52.3 180 ASP B CA 1
ATOM 4287 C C . ASP B 1 180 ? -28.75 187.257 20.898 1 52.78 180 ASP B C 1
ATOM 4288 O O . ASP B 1 180 ? -29.939 187.13 21.187 1 52.5 180 ASP B O 1
ATOM 4293 N N . GLY B 1 181 ? -27.832 187.662 21.765 1 53.47 181 GLY B N 1
ATOM 4294 C CA . GLY B 1 181 ? -28.177 188.02 23.133 1 54.72 181 GLY B CA 1
ATOM 4295 C C . GLY B 1 181 ? -28.17 189.508 23.415 1 55.91 181 GLY B C 1
ATOM 4296 O O . GLY B 1 181 ? -28.446 189.915 24.54 1 56.26 181 GLY B O 1
ATOM 4297 N N . ALA B 1 182 ? -27.874 190.338 22.412 1 56.32 182 ALA B N 1
ATOM 4298 C CA . ALA B 1 182 ? -27.807 191.782 22.608 1 56.78 182 ALA B CA 1
ATOM 4299 C C . ALA B 1 182 ? -29.158 192.418 22.884 1 57.66 182 ALA B C 1
ATOM 4300 O O . ALA B 1 182 ? -29.247 193.363 23.669 1 58.5 182 ALA B O 1
ATOM 4302 N N . GLY B 1 183 ? -30.205 191.897 22.254 1 57.39 183 GLY B N 1
ATOM 4303 C CA . GLY B 1 183 ? -31.554 192.426 22.423 1 56.89 183 GLY B CA 1
ATOM 4304 C C . GLY B 1 183 ? -32.038 192.384 23.853 1 56.26 183 GLY B C 1
ATOM 4305 O O . GLY B 1 183 ? -32.786 193.264 24.267 1 56.1 183 GLY B O 1
ATOM 4306 N N . ALA B 1 184 ? -31.617 191.36 24.616 1 55.93 184 ALA B N 1
ATOM 4307 C CA . ALA B 1 184 ? -31.958 191.186 26.025 1 56.01 184 ALA B CA 1
ATOM 4308 C C . ALA B 1 184 ? -31.462 192.348 26.89 1 56.6 184 ALA B C 1
ATOM 4309 O O . ALA B 1 184 ? -32.031 192.595 27.95 1 57.61 184 ALA B O 1
ATOM 4311 N N . PHE B 1 185 ? -30.393 193.046 26.471 1 55.79 185 PHE B N 1
ATOM 4312 C CA . PHE B 1 185 ? -29.86 194.18 27.234 1 55.32 185 PHE B CA 1
ATOM 4313 C C . PHE B 1 185 ? -30.398 195.531 26.745 1 56.45 185 PHE B C 1
ATOM 4314 O O . PHE B 1 185 ? -29.755 196.565 26.95 1 57 185 PHE B O 1
ATOM 4322 N N . ALA B 1 186 ? -31.611 195.513 26.139 1 56.45 186 ALA B N 1
ATOM 4323 C CA . ALA B 1 186 ? -32.379 196.658 25.663 1 56.72 186 ALA B CA 1
ATOM 4324 C C . ALA B 1 186 ? -31.599 197.643 24.8 1 57.15 186 ALA B C 1
ATOM 4325 O O . ALA B 1 186 ? -31.929 198.829 24.774 1 57.9 186 ALA B O 1
ATOM 4327 N N . GLY B 1 187 ? -30.602 197.125 24.083 1 56.77 187 GLY B N 1
ATOM 4328 C CA . GLY B 1 187 ? -29.757 197.895 23.178 1 56.72 187 GLY B CA 1
ATOM 4329 C C . GLY B 1 187 ? -28.623 198.663 23.828 1 56.47 187 GLY B C 1
ATOM 4330 O O . GLY B 1 187 ? -27.86 199.356 23.136 1 56.38 187 GLY B O 1
ATOM 4331 N N . PHE B 1 188 ? -28.533 198.588 25.166 1 56.24 188 PHE B N 1
ATOM 4332 C CA . PHE B 1 188 ? -27.498 199.282 25.92 1 56.91 188 PHE B CA 1
ATOM 4333 C C . PHE B 1 188 ? -26.101 198.717 25.646 1 56.74 188 PHE B C 1
ATOM 4334 O O . PHE B 1 188 ? -25.129 199.437 25.746 1 56.95 188 PHE B O 1
ATOM 4342 N N . TYR B 1 189 ? -26.001 197.446 25.26 1 56.52 189 TYR B N 1
ATOM 4343 C CA . TYR B 1 189 ? -24.735 196.799 24.91 1 55.79 189 TYR B CA 1
ATOM 4344 C C . TYR B 1 189 ? -24.755 196.43 23.433 1 55.78 189 TYR B C 1
ATOM 4345 O O . TYR B 1 189 ? -25.775 196.003 22.899 1 55.16 189 TYR B O 1
ATOM 4354 N N . GLU B 1 190 ? -23.619 196.576 22.781 1 56.22 190 GLU B N 1
ATOM 4355 C CA . GLU B 1 190 ? -23.473 196.249 21.372 1 56.82 190 GLU B CA 1
ATOM 4356 C C . GLU B 1 190 ? -22.965 194.843 21.207 1 56.7 190 GLU B C 1
ATOM 4357 O O . GLU B 1 190 ? -22.288 194.322 22.089 1 57.31 190 GLU B O 1
ATOM 4363 N N . ALA B 1 191 ? -23.236 194.23 20.044 1 55.7 191 ALA B N 1
ATOM 4364 C CA . ALA B 1 191 ? -22.725 192.903 19.726 1 54.91 191 ALA B CA 1
ATOM 4365 C C . ALA B 1 191 ? -21.202 193.008 19.622 1 54.83 191 ALA B C 1
ATOM 4366 O O . ALA B 1 191 ? -20.7 194.016 19.124 1 55.17 191 ALA B O 1
ATOM 4368 N N . GLY B 1 192 ? -20.491 192.048 20.194 1 54.11 192 GLY B N 1
ATOM 4369 C CA . GLY B 1 192 ? -19.035 192.055 20.201 1 54.17 192 GLY B CA 1
ATOM 4370 C C . GLY B 1 192 ? -18.4 192.818 21.346 1 54.28 192 GLY B C 1
ATOM 4371 O O . GLY B 1 192 ? -17.175 192.804 21.489 1 54.36 192 GLY B O 1
ATOM 4372 N N . SER B 1 193 ? -19.211 193.509 22.166 1 54.09 193 SER B N 1
ATOM 4373 C CA . SER B 1 193 ? -18.679 194.249 23.31 1 54.21 193 SER B CA 1
ATOM 4374 C C . SER B 1 193 ? -18.233 193.263 24.395 1 54.04 193 SER B C 1
ATOM 4375 O O . SER B 1 193 ? -18.758 192.16 24.474 1 53.67 193 SER B O 1
ATOM 4378 N N . ASP B 1 194 ? -17.245 193.647 25.202 1 54 194 ASP B N 1
ATOM 4379 C CA . ASP B 1 194 ? -16.712 192.77 26.233 1 54.22 194 ASP B CA 1
ATOM 4380 C C . ASP B 1 194 ? -17.672 192.52 27.39 1 54.41 194 ASP B C 1
ATOM 4381 O O . ASP B 1 194 ? -18.309 193.449 27.893 1 54.71 194 ASP B O 1
ATOM 4386 N N . LEU B 1 195 ? -17.77 191.25 27.8 1 53.72 195 LEU B N 1
ATOM 4387 C CA . LEU B 1 195 ? -18.524 190.811 28.967 1 53.65 195 LEU B CA 1
ATOM 4388 C C . LEU B 1 195 ? -17.499 190.28 30.005 1 54.65 195 LEU B C 1
ATOM 4389 O O . LEU B 1 195 ? -16.296 190.242 29.722 1 54.45 195 LEU B O 1
ATOM 4394 N N . ASP B 1 196 ? -17.958 189.893 31.207 1 55.54 196 ASP B N 1
ATOM 4395 C CA . ASP B 1 196 ? -17.06 189.359 32.231 1 56.68 196 ASP B CA 1
ATOM 4396 C C . ASP B 1 196 ? -16.563 187.956 31.807 1 56.4 196 ASP B C 1
ATOM 4397 O O . ASP B 1 196 ? -17.307 187.22 31.167 1 56.23 196 ASP B O 1
ATOM 4402 N N . PRO B 1 197 ? -15.288 187.603 32.072 1 56.28 197 PRO B N 1
ATOM 4403 C CA . PRO B 1 197 ? -14.789 186.273 31.666 1 56.08 197 PRO B CA 1
ATOM 4404 C C . PRO B 1 197 ? -15.426 185.141 32.457 1 56.26 197 PRO B C 1
ATOM 4405 O O . PRO B 1 197 ? -15.95 185.361 33.55 1 56.95 197 PRO B O 1
ATOM 4409 N N . ILE B 1 198 ? -15.396 183.93 31.905 1 55.65 198 ILE B N 1
ATOM 4410 C CA . ILE B 1 198 ? -15.995 182.776 32.557 1 55.59 198 ILE B CA 1
ATOM 4411 C C . ILE B 1 198 ? -14.945 181.721 32.876 1 55.84 198 ILE B C 1
ATOM 4412 O O . ILE B 1 198 ? -13.967 181.568 32.156 1 55.81 198 ILE B O 1
ATOM 4417 N N . THR B 1 199 ? -15.119 181.041 33.993 1 55.98 199 THR B N 1
ATOM 4418 C CA . THR B 1 199 ? -14.23 179.982 34.438 1 56.79 199 THR B CA 1
ATOM 4419 C C . THR B 1 199 ? -15.084 178.735 34.635 1 57.81 199 THR B C 1
ATOM 4420 O O . THR B 1 199 ? -16.173 178.847 35.179 1 58.41 199 THR B O 1
ATOM 4424 N N . PHE B 1 200 ? -14.623 177.567 34.18 1 57.61 200 PHE B N 1
ATOM 4425 C CA . PHE B 1 200 ? -15.378 176.339 34.362 1 57.88 200 PHE B CA 1
ATOM 4426 C C . PHE B 1 200 ? -14.458 175.171 34.678 1 58.94 200 PHE B C 1
ATOM 4427 O O . PHE B 1 200 ? -13.274 175.186 34.331 1 59.45 200 PHE B O 1
ATOM 4435 N N . ASP B 1 201 ? -15.034 174.121 35.276 1 59.05 201 ASP B N 1
ATOM 4436 C CA . ASP B 1 201 ? -14.391 172.84 35.52 1 59 201 ASP B CA 1
ATOM 4437 C C . ASP B 1 201 ? -15.485 171.773 35.443 1 58.72 201 ASP B C 1
ATOM 4438 O O . ASP B 1 201 ? -16.606 172.003 35.899 1 58.49 201 ASP B O 1
ATOM 4443 N N . ALA B 1 202 ? -15.19 170.652 34.769 1 58.69 202 ALA B N 1
ATOM 4444 C CA . ALA B 1 202 ? -16.131 169.547 34.574 1 58.89 202 ALA B CA 1
ATOM 4445 C C . ALA B 1 202 ? -15.531 168.217 35.032 1 58.99 202 ALA B C 1
ATOM 4446 O O . ALA B 1 202 ? -14.342 167.972 34.837 1 58.86 202 ALA B O 1
ATOM 4448 N N . GLN B 1 203 ? -16.356 167.376 35.666 1 58.91 203 GLN B N 1
ATOM 4449 C CA . GLN B 1 203 ? -15.968 166.064 36.183 1 59.2 203 GLN B CA 1
ATOM 4450 C C . GLN B 1 203 ? -16.586 164.971 35.318 1 58.45 203 GLN B C 1
ATOM 4451 O O . GLN B 1 203 ? -17.805 164.913 35.16 1 58.08 203 GLN B O 1
ATOM 4457 N N . LEU B 1 204 ? -15.742 164.123 34.742 1 58.24 204 LEU B N 1
ATOM 4458 C CA . LEU B 1 204 ? -16.219 163.057 33.868 1 58.44 204 LEU B CA 1
ATOM 4459 C C . LEU B 1 204 ? -16.333 161.725 34.596 1 59.83 204 LEU B C 1
ATOM 4460 O O . LEU B 1 204 ? -15.328 161.14 34.978 1 60.07 204 LEU B O 1
ATOM 4465 N N . GLY B 1 205 ? -17.561 161.266 34.788 1 60.5 205 GLY B N 1
ATOM 4466 C CA . GLY B 1 205 ? -17.841 160.012 35.467 1 61.4 205 GLY B CA 1
ATOM 4467 C C . GLY B 1 205 ? -17.415 160.017 36.919 1 62.81 205 GLY B C 1
ATOM 4468 O O . GLY B 1 205 ? -17.728 160.939 37.679 1 63.67 205 GLY B O 1
ATOM 4469 N N . GLY B 1 206 ? -16.673 158.985 37.275 1 63.01 206 GLY B N 1
ATOM 4470 C CA . GLY B 1 206 ? -16.134 158.722 38.603 1 63.7 206 GLY B CA 1
ATOM 4471 C C . GLY B 1 206 ? -16.024 157.225 38.823 1 64.58 206 GLY B C 1
ATOM 4472 O O . GLY B 1 206 ? -16.308 156.443 37.913 1 65.45 206 GLY B O 1
ATOM 4473 N N . GLY B 1 207 ? -15.643 156.806 40.025 1 64.05 207 GLY B N 1
ATOM 4474 C CA . GLY B 1 207 ? -15.575 155.389 40.357 1 63.95 207 GLY B CA 1
ATOM 4475 C C . GLY B 1 207 ? -16.982 154.832 40.407 1 63.84 207 GLY B C 1
ATOM 4476 O O . GLY B 1 207 ? -17.724 155.127 41.346 1 64.01 207 GLY B O 1
ATOM 4477 N N . LYS B 1 208 ? -17.386 154.084 39.357 1 63.26 208 LYS B N 1
ATOM 4478 C CA . LYS B 1 208 ? -18.758 153.587 39.209 1 63.44 208 LYS B CA 1
ATOM 4479 C C . LYS B 1 208 ? -19.144 152.39 40.114 1 64.07 208 LYS B C 1
ATOM 4480 O O . LYS B 1 208 ? -18.402 151.423 40.239 1 64.39 208 LYS B O 1
ATOM 4486 N N . LEU B 1 209 ? -20.326 152.471 40.742 1 63.91 209 LEU B N 1
ATOM 4487 C CA . LEU B 1 209 ? -20.893 151.393 41.552 1 64.07 209 LEU B CA 1
ATOM 4488 C C . LEU B 1 209 ? -22.268 151.116 40.977 1 65.47 209 LEU B C 1
ATOM 4489 O O . LEU B 1 209 ? -23.063 152.038 40.838 1 65.69 209 LEU B O 1
ATOM 4494 N N . THR B 1 210 ? -22.554 149.873 40.617 1 66.37 210 THR B N 1
ATOM 4495 C CA . THR B 1 210 ? -23.879 149.493 40.115 1 67.51 210 THR B CA 1
ATOM 4496 C C . THR B 1 210 ? -24.339 148.351 41.01 1 68.25 210 THR B C 1
ATOM 4497 O O . THR B 1 210 ? -23.712 147.3 41.017 1 67.95 210 THR B O 1
ATOM 4501 N N . LEU B 1 211 ? -25.345 148.597 41.856 1 68.79 211 LEU B N 1
ATOM 4502 C CA . LEU B 1 211 ? -25.794 147.601 42.824 1 69.24 211 LEU B CA 1
ATOM 4503 C C . LEU B 1 211 ? -27.309 147.53 42.948 1 69.53 211 LEU B C 1
ATOM 4504 O O . LEU B 1 211 ? -28.001 148.523 42.745 1 69.46 211 LEU B O 1
ATOM 4509 N N . LYS B 1 212 ? -27.816 146.362 43.341 1 69.88 212 LYS B N 1
ATOM 4510 C CA . LYS B 1 212 ? -29.235 146.142 43.605 1 70.6 212 LYS B CA 1
ATOM 4511 C C . LYS B 1 212 ? -29.376 145.541 44.996 1 71.43 212 LYS B C 1
ATOM 4512 O O . LYS B 1 212 ? -28.744 144.536 45.301 1 71.09 212 LYS B O 1
ATOM 4518 N N . PHE B 1 213 ? -30.203 146.17 45.833 1 72.48 213 PHE B N 1
ATOM 4519 C CA . PHE B 1 213 ? -30.459 145.765 47.211 1 73.9 213 PHE B CA 1
ATOM 4520 C C . PH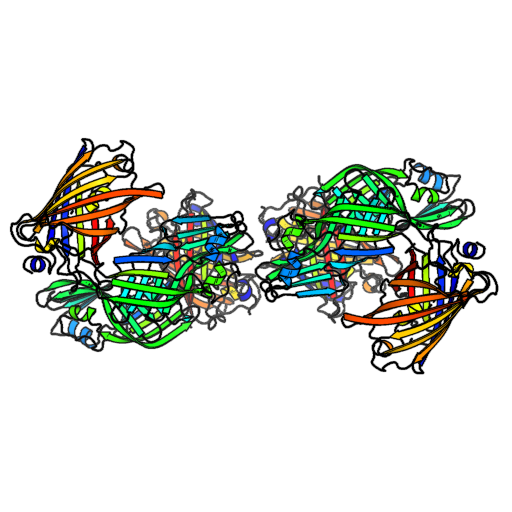E B 1 213 ? -31.875 145.263 47.37 1 75.65 213 PHE B C 1
ATOM 4521 O O . PHE B 1 213 ? -32.796 145.818 46.789 1 75.82 213 PHE B O 1
ATOM 4529 N N . ILE B 1 214 ? -32.054 144.23 48.177 1 76.62 214 ILE B N 1
ATOM 4530 C CA . ILE B 1 214 ? -33.356 143.652 48.443 1 77.74 214 ILE B CA 1
ATOM 4531 C C . ILE B 1 214 ? -33.547 143.537 49.95 1 78.81 214 ILE B C 1
ATOM 4532 O O . ILE B 1 214 ? -32.623 143.129 50.653 1 78.73 214 ILE B O 1
ATOM 4537 N N . CYS B 1 215 ? -34.731 143.909 50.449 1 79.57 215 CYS B N 1
ATOM 4538 C CA . CYS B 1 215 ? -35.037 143.706 51.857 1 80.52 215 CYS B CA 1
ATOM 4539 C C . CYS B 1 215 ? -35.486 142.243 51.949 1 81.61 215 CYS B C 1
ATOM 4540 O O . CYS B 1 215 ? -36.506 141.861 51.355 1 81.84 215 CYS B O 1
ATOM 4543 N N . THR B 1 216 ? -34.684 141.41 52.628 1 81.86 216 THR B N 1
ATOM 4544 C CA . THR B 1 216 ? -34.973 139.981 52.732 1 82.52 216 THR B CA 1
ATOM 4545 C C . THR B 1 216 ? -35.98 139.609 53.828 1 82.62 216 THR B C 1
ATOM 4546 O O . THR B 1 216 ? -36.377 138.444 53.926 1 83.06 216 THR B O 1
ATOM 4550 N N . THR B 1 217 ? -36.401 140.584 54.639 1 81.92 217 THR B N 1
ATOM 4551 C CA . THR B 1 217 ? -37.343 140.352 55.731 1 81.55 217 THR B CA 1
ATOM 4552 C C . THR B 1 217 ? -38.783 140.843 55.454 1 82.05 217 THR B C 1
ATOM 4553 O O . THR B 1 217 ? -39.651 140.698 56.318 1 82.35 217 THR B O 1
ATOM 4557 N N . GLY B 1 218 ? -39.035 141.354 54.251 1 81.74 218 GLY B N 1
ATOM 4558 C CA . GLY B 1 218 ? -40.345 141.855 53.863 1 81.97 218 GLY B CA 1
ATOM 4559 C C . GLY B 1 218 ? -40.26 143.317 53.487 1 82.21 218 GLY B C 1
ATOM 4560 O O . GLY B 1 218 ? -39.407 143.702 52.678 1 83.04 218 GLY B O 1
ATOM 4561 N N . LYS B 1 219 ? -41.124 144.152 54.088 1 81.25 219 LYS B N 1
ATOM 4562 C CA . LYS B 1 219 ? -41.13 145.591 53.832 1 80.46 219 LYS B CA 1
ATOM 4563 C C . LYS B 1 219 ? -40.044 146.251 54.688 1 79.88 219 LYS B C 1
ATOM 4564 O O . LYS B 1 219 ? -39.927 145.936 55.877 1 80.3 219 LYS B O 1
ATOM 4570 N N . LEU B 1 220 ? -39.243 147.152 54.081 1 78.48 220 LEU B N 1
ATOM 4571 C CA . LEU B 1 220 ? -38.197 147.876 54.792 1 77.47 220 LEU B CA 1
ATOM 4572 C C . LEU B 1 220 ? -38.891 148.883 55.73 1 76.96 220 LEU B C 1
ATOM 4573 O O . LEU B 1 220 ? -39.757 149.634 55.283 1 77.04 220 LEU B O 1
ATOM 4578 N N . PRO B 1 221 ? -38.563 148.883 57.042 1 76.01 221 PRO B N 1
ATOM 4579 C CA . PRO B 1 221 ? -39.25 149.796 57.976 1 75.23 221 PRO B CA 1
ATOM 4580 C C . PRO B 1 221 ? -38.77 151.25 57.974 1 74.42 221 PRO B C 1
ATOM 4581 O O . PRO B 1 221 ? -39.32 152.075 58.692 1 74.1 221 PRO B O 1
ATOM 4585 N N . VAL B 1 222 ? -37.727 151.559 57.198 1 73.77 222 VAL B N 1
ATOM 4586 C CA . VAL B 1 222 ? -37.183 152.905 57.03 1 73.07 222 VAL B CA 1
ATOM 4587 C C . VAL B 1 222 ? -37.063 153.196 55.526 1 72.66 222 VAL B C 1
ATOM 4588 O O . VAL B 1 222 ? -37.001 152.264 54.723 1 73.08 222 VAL B O 1
ATOM 4592 N N . PRO B 1 223 ? -37.005 154.472 55.107 1 71.77 223 PRO B N 1
ATOM 4593 C CA . PRO B 1 223 ? -36.86 154.76 53.671 1 70.96 223 PRO B CA 1
ATOM 4594 C C . PRO B 1 223 ? -35.513 154.294 53.128 1 69.35 223 PRO B C 1
ATOM 4595 O O . PRO B 1 223 ? -34.484 154.453 53.783 1 69.36 223 PRO B O 1
ATOM 4599 N N . TRP B 1 224 ? -35.521 153.739 51.91 1 67.86 224 TRP B N 1
ATOM 4600 C CA . TRP B 1 224 ? -34.307 153.294 51.232 1 66.83 224 TRP B CA 1
ATOM 4601 C C . TRP B 1 224 ? -33.207 154.367 51.187 1 64.73 224 TRP B C 1
ATOM 4602 O O . TRP B 1 224 ? -32.066 154.048 51.523 1 64.18 224 TRP B O 1
ATOM 4613 N N . PRO B 1 225 ? -33.515 155.651 50.857 1 63.27 225 PRO B N 1
ATOM 4614 C CA . PRO B 1 225 ? -32.453 156.668 50.845 1 61.93 225 PRO B CA 1
ATOM 4615 C C . PRO B 1 225 ? -31.68 156.82 52.157 1 60.4 225 PRO B C 1
ATOM 4616 O O . PRO B 1 225 ? -30.494 157.143 52.113 1 60.75 225 PRO B O 1
ATOM 4620 N N . THR B 1 226 ? -32.316 156.561 53.319 1 58.73 226 THR B N 1
ATOM 4621 C CA . THR B 1 226 ? -31.612 156.666 54.603 1 57.79 226 THR B CA 1
ATOM 4622 C C . THR B 1 226 ? -30.496 155.626 54.778 1 56.74 226 THR B C 1
ATOM 4623 O O . THR B 1 226 ? -29.64 155.794 55.648 1 56.95 226 THR B O 1
ATOM 4627 N N . LEU B 1 227 ? -30.514 154.546 53.976 1 55.29 227 LEU B N 1
ATOM 4628 C CA . LEU B 1 227 ? -29.527 153.475 54.064 1 54.21 227 LEU B CA 1
ATOM 4629 C C . LEU B 1 227 ? -28.408 153.559 53.029 1 54.06 227 LEU B C 1
ATOM 4630 O O . LEU B 1 227 ? -27.474 152.765 53.1 1 54.5 227 LEU B O 1
ATOM 4635 N N . VAL B 1 228 ? -28.489 154.477 52.063 1 53.33 228 VAL B N 1
ATOM 4636 C CA . VAL B 1 228 ? -27.487 154.576 51.003 1 53.53 228 VAL B CA 1
ATOM 4637 C C . VAL B 1 228 ? -26.053 154.669 51.532 1 53.15 228 VAL B C 1
ATOM 4638 O O . VAL B 1 228 ? -25.213 153.874 51.122 1 52.54 228 VAL B O 1
ATOM 4642 N N . THR B 1 229 ? -25.777 155.62 52.439 1 53.03 229 THR B N 1
ATOM 4643 C CA . THR B 1 229 ? -24.42 155.779 52.958 1 52.71 229 THR B CA 1
ATOM 4644 C C . THR B 1 229 ? -23.927 154.528 53.69 1 52.84 229 THR B C 1
ATOM 4645 O O . THR B 1 229 ? -22.734 154.238 53.672 1 52.87 229 THR B O 1
ATOM 4649 N N . THR B 1 230 ? -24.828 153.802 54.354 1 52.8 230 THR B N 1
ATOM 4650 C CA . THR B 1 230 ? -24.445 152.603 55.096 1 53.11 230 THR B CA 1
ATOM 4651 C C . THR B 1 230 ? -24.088 151.462 54.149 1 53.95 230 THR B C 1
ATOM 4652 O O . THR B 1 230 ? -23.078 150.775 54.342 1 54.07 230 THR B O 1
ATOM 4656 N N . LEU B 1 231 ? -24.928 151.274 53.126 1 54.18 231 LEU B N 1
ATOM 4657 C CA . LEU B 1 231 ? -24.778 150.226 52.134 1 54.99 231 LEU B CA 1
ATOM 4658 C C . LEU B 1 231 ? -23.59 150.479 51.199 1 56.1 231 LEU B C 1
ATOM 4659 O O . LEU B 1 231 ? -22.837 149.561 50.859 1 56.8 231 LEU B O 1
ATOM 4686 N N . VAL B 1 233 ? -18.793 151.436 50.462 1 56.44 235 VAL B N 1
ATOM 4687 C CA . VAL B 1 233 ? -17.639 150.815 49.828 1 56.73 235 VAL B CA 1
ATOM 4688 C C . VAL B 1 233 ? -16.782 151.883 49.133 1 57.26 235 VAL B C 1
ATOM 4689 O O . VAL B 1 233 ? -16.604 151.881 47.912 1 57.63 235 VAL B O 1
ATOM 4693 N N . GLN B 1 234 ? -16.249 152.806 49.941 1 57.11 236 GLN B N 1
ATOM 4694 C CA . GLN B 1 234 ? -15.484 153.956 49.462 1 57.37 236 GLN B CA 1
ATOM 4695 C C . GLN B 1 234 ? -14.125 153.601 48.832 1 58.06 236 GLN B C 1
ATOM 4696 O O . GLN B 1 234 ? -13.48 154.469 48.239 1 58.48 236 GLN B O 1
ATOM 4702 N N . CYS B 1 235 ? -13.738 152.325 48.862 1 58.12 237 CYS B N 1
ATOM 4703 C CA . CYS B 1 235 ? -12.558 151.843 48.143 1 59.02 237 CYS B CA 1
ATOM 4704 C C . CYS B 1 235 ? -12.783 151.933 46.612 1 60.46 237 CYS B C 1
ATOM 4705 O O . CYS B 1 235 ? -11.823 151.856 45.85 1 60.58 237 CYS B O 1
ATOM 4708 N N . PHE B 1 236 ? -14.046 152.078 46.155 1 61.13 238 PHE B N 1
ATOM 4709 C CA . PHE B 1 236 ? -14.361 152.226 44.737 1 61.79 238 PHE B CA 1
ATOM 4710 C C . PHE B 1 236 ? -14.315 153.683 44.251 1 62.58 238 PHE B C 1
ATOM 4711 O O . PHE B 1 236 ? -14.746 153.961 43.134 1 62.85 238 PHE B O 1
ATOM 4719 N N . SER B 1 237 ? -13.79 154.607 45.072 1 62.59 239 SER B N 1
ATOM 4720 C CA . SER B 1 237 ? -13.649 155.992 44.663 1 63.05 239 SER B CA 1
ATOM 4721 C C . SER B 1 237 ? -12.526 156.09 43.642 1 64.02 239 SER B C 1
ATOM 4722 O O . SER B 1 237 ? -11.542 155.348 43.728 1 63.76 239 SER B O 1
ATOM 4725 N N . ARG B 1 238 ? -12.653 157.017 42.691 1 64.92 240 ARG B N 1
ATOM 4726 C CA . ARG B 1 238 ? -11.593 157.222 41.72 1 66.31 240 ARG B CA 1
ATOM 4727 C C . ARG B 1 238 ? -10.645 158.267 42.262 1 67.44 240 ARG B C 1
ATOM 4728 O O . ARG B 1 238 ? -11.029 159.431 42.389 1 67.42 240 ARG B O 1
ATOM 4736 N N . TYR B 1 239 ? -9.416 157.858 42.603 1 68.17 241 TYR B N 1
ATOM 4737 C CA . TYR B 1 239 ? -8.425 158.806 43.074 1 69.49 241 TYR B CA 1
ATOM 4738 C C . TYR B 1 239 ? -7.576 159.19 41.887 1 71.66 241 TYR B C 1
ATOM 4739 O O . TYR B 1 239 ? -6.927 158.329 41.29 1 71.97 241 TYR B O 1
ATOM 4748 N N . PRO B 1 240 ? -7.547 160.485 41.532 1 72.58 242 PRO B N 1
ATOM 4749 C CA . PRO B 1 240 ? -6.666 160.921 40.434 1 73.85 242 PRO B CA 1
ATOM 4750 C C . PRO B 1 240 ? -5.21 160.519 40.672 1 75.59 242 PRO B C 1
ATOM 4751 O O . PRO B 1 240 ? -4.794 160.366 41.815 1 75.35 242 PRO B O 1
ATOM 4755 N N . ASP B 1 241 ? -4.435 160.351 39.605 1 77.38 243 ASP B N 1
ATOM 4756 C CA . ASP B 1 241 ? -3.023 159.958 39.697 1 79.23 243 ASP B CA 1
ATOM 4757 C C . ASP B 1 241 ? -2.213 160.754 40.737 1 79.87 243 ASP B C 1
ATOM 4758 O O . ASP B 1 241 ? -1.521 160.159 41.567 1 80.16 243 ASP B O 1
ATOM 4763 N N . HIS B 1 242 ? -2.36 162.092 40.73 1 79.52 244 HIS B N 1
ATOM 4764 C CA . HIS B 1 242 ? -1.646 162.971 41.656 1 79.44 244 HIS B CA 1
ATOM 4765 C C . HIS B 1 242 ? -2.116 162.867 43.129 1 78.78 244 HIS B C 1
ATOM 4766 O O . HIS B 1 242 ? -1.487 163.45 44.009 1 79.2 244 HIS B O 1
ATOM 4773 N N . MET B 1 243 ? -3.213 162.153 43.392 1 77.55 245 MET B N 1
ATOM 4774 C CA . MET B 1 243 ? -3.744 161.979 44.744 1 77.06 245 MET B CA 1
ATOM 4775 C C . MET B 1 243 ? -3.708 160.532 45.236 1 76.04 245 MET B C 1
ATOM 4776 O O . MET B 1 243 ? -4.282 160.257 46.283 1 75.93 245 MET B O 1
ATOM 4781 N N . LYS B 1 244 ? -3.083 159.605 44.494 1 74.88 246 LYS B N 1
ATOM 4782 C CA . LYS B 1 244 ? -3.108 158.194 44.854 1 74.19 246 LYS B CA 1
ATOM 4783 C C . LYS B 1 244 ? -2.429 157.876 46.185 1 73.21 246 LYS B C 1
ATOM 4784 O O . LYS B 1 244 ? -2.785 156.88 46.822 1 73.02 246 LYS B O 1
ATOM 4790 N N . GLN B 1 245 ? -1.516 158.746 46.644 1 72.18 247 GLN B N 1
ATOM 4791 C CA . GLN B 1 245 ? -0.872 158.572 47.948 1 71.55 247 GLN B CA 1
ATOM 4792 C C . GLN B 1 245 ? -1.815 158.918 49.132 1 70.43 247 GLN B C 1
ATOM 4793 O O . GLN B 1 245 ? -1.408 158.813 50.286 1 70.5 247 GLN B O 1
ATOM 4799 N N . HIS B 1 246 ? -3.058 159.337 48.844 1 69.15 248 HIS B N 1
ATOM 4800 C CA . HIS B 1 246 ? -4.053 159.7 49.849 1 68.37 248 HIS B CA 1
ATOM 4801 C C . HIS B 1 246 ? -5.245 158.742 49.903 1 66.11 248 HIS B C 1
ATOM 4802 O O . HIS B 1 246 ? -6.238 159.046 50.564 1 66.18 248 HIS B O 1
ATOM 4809 N N . ASP B 1 247 ? -5.153 157.594 49.226 1 64.13 249 ASP B N 1
ATOM 4810 C CA . ASP B 1 247 ? -6.233 156.625 49.199 1 63.18 249 ASP B CA 1
ATOM 4811 C C . ASP B 1 247 ? -6.073 155.596 50.313 1 61.51 249 ASP B C 1
ATOM 4812 O O . ASP B 1 247 ? -5.48 154.539 50.113 1 61.47 249 ASP B O 1
ATOM 4817 N N . PHE B 1 248 ? -6.63 155.898 51.479 1 60.1 250 PHE B N 1
ATOM 4818 C CA . PHE B 1 248 ? -6.579 155.003 52.623 1 59.2 250 PHE B CA 1
ATOM 4819 C C . PHE B 1 248 ? -7.311 153.696 52.305 1 58.07 250 PHE B C 1
ATOM 4820 O O . PHE B 1 248 ? -6.828 152.621 52.643 1 57.69 250 PHE B O 1
ATOM 4828 N N . PHE B 1 249 ? -8.508 153.819 51.712 1 57.22 251 PHE B N 1
ATOM 4829 C CA . PHE B 1 249 ? -9.427 152.723 51.467 1 56.29 251 PHE B CA 1
ATOM 4830 C C . PHE B 1 249 ? -8.799 151.554 50.739 1 56.17 251 PHE B C 1
ATOM 4831 O O . PHE B 1 249 ? -8.87 150.428 51.234 1 55.67 251 PHE B O 1
ATOM 4839 N N . LYS B 1 250 ? -8.161 151.808 49.586 1 56.26 252 LYS B N 1
ATOM 4840 C CA . LYS B 1 250 ? -7.506 150.757 48.814 1 56.4 252 LYS B CA 1
ATOM 4841 C C . LYS B 1 250 ? -6.24 150.254 49.497 1 57.08 252 LYS B C 1
ATOM 4842 O O . LYS B 1 250 ? -5.93 149.069 49.376 1 57.4 252 LYS B O 1
ATOM 4848 N N . SER B 1 251 ? -5.512 151.127 50.227 1 56.91 253 SER B N 1
ATOM 4849 C CA . SER B 1 251 ? -4.281 150.72 50.931 1 56.87 253 SER B CA 1
ATOM 4850 C C . SER B 1 251 ? -4.526 149.685 52.032 1 57.31 253 SER B C 1
ATOM 4851 O O . SER B 1 251 ? -3.625 148.939 52.384 1 57.29 253 SER B O 1
ATOM 4854 N N . ALA B 1 252 ? -5.738 149.652 52.581 1 57.89 254 ALA B N 1
ATOM 4855 C CA . ALA B 1 252 ? -6.101 148.684 53.607 1 59.12 254 ALA B CA 1
ATOM 4856 C C . ALA B 1 252 ? -6.49 147.312 53.025 1 60.62 254 ALA B C 1
ATOM 4857 O O . ALA B 1 252 ? -6.652 146.361 53.788 1 61.62 254 ALA B O 1
ATOM 4859 N N . MET B 1 253 ? -6.631 147.2 51.689 1 60.64 255 MET B N 1
ATOM 4860 C CA . MET B 1 253 ? -7.026 145.973 51.007 1 60.89 255 MET B CA 1
ATOM 4861 C C . MET B 1 253 ? -5.856 145.033 50.734 1 61.74 255 MET B C 1
ATOM 4862 O O . MET B 1 253 ? -4.714 145.486 50.596 1 61.85 255 MET B O 1
ATOM 4867 N N . PRO B 1 254 ? -6.106 143.71 50.698 1 62.22 256 PRO B N 1
ATOM 4868 C CA . PRO B 1 254 ? -7.406 143.022 50.795 1 62.71 256 PRO B CA 1
ATOM 4869 C C . PRO B 1 254 ? -7.949 142.739 52.195 1 63.63 256 PRO B C 1
ATOM 4870 O O . PRO B 1 254 ? -9.121 142.394 52.316 1 63.63 256 PRO B O 1
ATOM 4874 N N . GLU B 1 255 ? -7.118 142.87 53.243 1 64.07 257 GLU B N 1
ATOM 4875 C CA . GLU B 1 255 ? -7.529 142.608 54.629 1 64.6 257 GLU B CA 1
ATOM 4876 C C . GLU B 1 255 ? -8.751 143.433 55.031 1 63.45 257 GLU B C 1
ATOM 4877 O O . GLU B 1 255 ? -9.609 142.955 55.765 1 63.48 257 GLU B O 1
ATOM 4883 N N . GLY B 1 256 ? -8.815 144.66 54.537 1 62.3 258 GLY B N 1
ATOM 4884 C CA . GLY B 1 256 ? -9.954 145.541 54.714 1 61.43 258 GLY B CA 1
ATOM 4885 C C . GLY B 1 256 ? -9.899 146.518 55.858 1 60.2 258 GLY B C 1
ATOM 4886 O O . GLY B 1 256 ? -8.859 146.726 56.48 1 60.73 258 GLY B O 1
ATOM 4887 N N . TYR B 1 257 ? -11.043 147.13 56.126 1 58.52 259 TYR B N 1
ATOM 4888 C CA . TYR B 1 257 ? -11.17 148.084 57.205 1 57.21 259 TYR B CA 1
ATOM 4889 C C . TYR B 1 257 ? -12.523 147.974 57.891 1 55.53 259 TYR B C 1
ATOM 4890 O O . TYR B 1 257 ? -13.484 147.425 57.348 1 55.09 259 TYR B O 1
ATOM 4899 N N . VAL B 1 258 ? -12.58 148.508 59.102 1 54.34 260 VAL B N 1
ATOM 4900 C CA . VAL B 1 258 ? -13.795 148.627 59.871 1 53.28 260 VAL B CA 1
ATOM 4901 C C . VAL B 1 258 ? -14.282 150.051 59.662 1 53.03 260 VAL B C 1
ATOM 4902 O O . VAL B 1 258 ? -13.512 150.99 59.819 1 53.44 260 VAL B O 1
ATOM 4906 N N . GLN B 1 259 ? -15.544 150.215 59.272 1 52.47 261 GLN B N 1
ATOM 4907 C CA . GLN B 1 259 ? -16.146 151.531 59.093 1 52.34 261 GLN B CA 1
ATOM 4908 C C . GLN B 1 259 ? -17.275 151.703 60.107 1 52.98 261 GLN B C 1
ATOM 4909 O O . GLN B 1 259 ? -18.226 150.92 60.119 1 53.71 261 GLN B O 1
ATOM 4915 N N . GLU B 1 260 ? -17.148 152.7 60.985 1 52.44 262 GLU B N 1
ATOM 4916 C CA . GLU B 1 260 ? -18.147 152.971 62.005 1 52.62 262 GLU B CA 1
ATOM 4917 C C . GLU B 1 260 ? -18.747 154.346 61.809 1 52.17 262 GLU B C 1
ATOM 4918 O O . GLU B 1 260 ? -18.037 155.289 61.474 1 51.73 262 GLU B O 1
ATOM 4924 N N . ARG B 1 261 ? -20.059 154.468 62.019 1 52.12 263 ARG B N 1
ATOM 4925 C CA . ARG B 1 261 ? -20.741 155.747 61.869 1 52.31 263 ARG B CA 1
ATOM 4926 C C . ARG B 1 261 ? -21.787 155.993 62.952 1 53.36 263 ARG B C 1
ATOM 4927 O O . ARG B 1 261 ? -22.309 155.057 63.575 1 53.49 263 ARG B O 1
ATOM 4935 N N . THR B 1 262 ? -22.109 157.28 63.127 1 53.6 264 THR B N 1
ATOM 4936 C CA . THR B 1 262 ? -23.2 157.792 63.93 1 54.19 264 THR B CA 1
ATOM 4937 C C . THR B 1 262 ? -23.858 158.816 63.007 1 54.5 264 THR B C 1
ATOM 4938 O O . THR B 1 262 ? -23.206 159.76 62.565 1 54.7 264 THR B O 1
ATOM 4942 N N . ILE B 1 263 ? -25.109 158.564 62.631 1 54.06 265 ILE B N 1
ATOM 4943 C CA . ILE B 1 263 ? -25.864 159.417 61.73 1 54.09 265 ILE B CA 1
ATOM 4944 C C . ILE B 1 263 ? -27.001 160.016 62.507 1 55.53 265 ILE B C 1
ATOM 4945 O O . ILE B 1 263 ? -27.877 159.297 62.963 1 56.11 265 ILE B O 1
ATOM 4950 N N . PHE B 1 264 ? -26.996 161.33 62.667 1 56.09 266 PHE B N 1
ATOM 4951 C CA . PHE B 1 264 ? -28.033 162.033 63.398 1 56.87 266 PHE B CA 1
ATOM 4952 C C . PHE B 1 264 ? -29.038 162.641 62.438 1 58 266 PHE B C 1
ATOM 4953 O O . PHE B 1 264 ? -28.685 163.555 61.698 1 58.08 266 PHE B O 1
ATOM 4961 N N . PHE B 1 265 ? -30.291 162.172 62.464 1 58.64 267 PHE B N 1
ATOM 4962 C CA . PHE B 1 265 ? -31.328 162.766 61.632 1 59.72 267 PHE B CA 1
ATOM 4963 C C . PHE B 1 265 ? -31.879 163.949 62.408 1 61.77 267 PHE B C 1
ATOM 4964 O O . PHE B 1 265 ? -32.318 163.769 63.543 1 62.19 267 PHE B O 1
ATOM 4972 N N . LYS B 1 266 ? -31.795 165.172 61.835 1 62.78 268 LYS B N 1
ATOM 4973 C CA . LYS B 1 266 ? -32.254 166.399 62.502 1 64.37 268 LYS B CA 1
ATOM 4974 C C . LYS B 1 266 ? -33.7 166.292 62.941 1 66.65 268 LYS B C 1
ATOM 4975 O O . LYS B 1 266 ? -34.544 165.829 62.172 1 66.7 268 LYS B O 1
ATOM 4978 N N . ASP B 1 267 ? -33.968 166.654 64.204 1 68.38 269 ASP B N 1
ATOM 4979 C CA . ASP B 1 267 ? -35.303 166.584 64.811 1 70.28 269 ASP B CA 1
ATOM 4980 C C . ASP B 1 267 ? -35.9 165.165 64.806 1 71.22 269 ASP B C 1
ATOM 4981 O O . ASP B 1 267 ? -37.116 165.011 64.891 1 71.76 269 ASP B O 1
ATOM 4986 N N . ASP B 1 268 ? -35.044 164.136 64.714 1 70.96 270 ASP B N 1
ATOM 4987 C CA . ASP B 1 268 ? -35.476 162.744 64.722 1 71.08 270 ASP B CA 1
ATOM 4988 C C . ASP B 1 268 ? -34.381 161.852 65.372 1 70.39 270 ASP B C 1
ATOM 4989 O O . ASP B 1 268 ? -33.495 162.367 66.069 1 70.94 270 ASP B O 1
ATOM 4994 N N . GLY B 1 269 ? -34.459 160.539 65.178 1 68.81 271 GLY B N 1
ATOM 4995 C CA . GLY B 1 269 ? -33.516 159.611 65.78 1 67.58 271 GLY B CA 1
ATOM 4996 C C . GLY B 1 269 ? -32.151 159.531 65.141 1 65.99 271 GLY B C 1
ATOM 4997 O O . GLY B 1 269 ? -31.79 160.359 64.307 1 66.36 271 GLY B O 1
ATOM 4998 N N . ASN B 1 270 ? -31.386 158.515 65.531 1 64.28 272 ASN B N 1
ATOM 4999 C CA . ASN B 1 270 ? -30.049 158.318 65.004 1 63.29 272 ASN B CA 1
ATOM 5000 C C . ASN B 1 270 ? -29.744 156.863 64.677 1 61.6 272 ASN B C 1
ATOM 5001 O O . ASN B 1 270 ? -30.281 155.955 65.305 1 61.59 272 ASN B O 1
ATOM 5006 N N . TYR B 1 271 ? -28.844 156.654 63.714 1 60.05 273 TYR B N 1
ATOM 5007 C CA . TYR B 1 271 ? -28.341 155.333 63.381 1 59.26 273 TYR B CA 1
ATOM 5008 C C . TYR B 1 271 ? -26.902 155.238 63.915 1 58.6 273 TYR B C 1
ATOM 5009 O O . TYR B 1 271 ? -26.144 156.206 63.883 1 58.68 273 TYR B O 1
ATOM 5018 N N . LYS B 1 272 ? -26.512 154.049 64.338 1 57.69 274 LYS B N 1
ATOM 5019 C CA . LYS B 1 272 ? -25.145 153.734 64.712 1 57.08 274 LYS B CA 1
ATOM 5020 C C . LYS B 1 272 ? -24.812 152.476 63.941 1 56.7 274 LYS B C 1
ATOM 5021 O O . LYS B 1 272 ? -25.543 151.498 64.024 1 56.97 274 LYS B O 1
ATOM 5027 N N . THR B 1 273 ? -23.767 152.528 63.119 1 56.42 275 THR B N 1
ATOM 5028 C CA . THR B 1 273 ? -23.397 151.394 62.278 1 56.76 275 THR B CA 1
ATOM 5029 C C . THR B 1 273 ? -21.959 150.924 62.483 1 57.09 275 THR B C 1
ATOM 5030 O O . THR B 1 273 ? -21.072 151.723 62.778 1 57.91 275 THR B O 1
ATOM 5034 N N . ARG B 1 274 ? -21.734 149.628 62.308 1 56.21 276 ARG B N 1
ATOM 5035 C CA . ARG B 1 274 ? -20.405 149.047 62.333 1 56.1 276 ARG B CA 1
ATOM 5036 C C . ARG B 1 274 ? -20.347 148.106 61.158 1 56.12 276 ARG B C 1
ATOM 5037 O O . ARG B 1 274 ? -21.189 147.214 61.035 1 56.16 276 ARG B O 1
ATOM 5045 N N . ALA B 1 275 ? -19.375 148.317 60.277 1 55.86 277 ALA B N 1
ATOM 5046 C CA . ALA B 1 275 ? -19.226 147.499 59.095 1 55.9 277 ALA B CA 1
ATOM 5047 C C . ALA B 1 275 ? -17.799 147.034 58.899 1 55.91 277 ALA B C 1
ATOM 5048 O O . ALA B 1 275 ? -16.864 147.678 59.35 1 55.97 277 ALA B O 1
ATOM 5050 N N . GLU B 1 276 ? -17.634 145.899 58.228 1 55.79 278 GLU B N 1
ATOM 5051 C CA . GLU B 1 276 ? -16.328 145.413 57.841 1 56.22 278 GLU B CA 1
ATOM 5052 C C . GLU B 1 276 ? -16.348 145.309 56.323 1 56.46 278 GLU B C 1
ATOM 5053 O O . GLU B 1 276 ? -17.248 144.685 55.754 1 55.77 278 GLU B O 1
ATOM 5059 N N . VAL B 1 277 ? -15.407 146.013 55.669 1 57.04 279 VAL B N 1
ATOM 5060 C CA . VAL B 1 277 ? -15.279 146.048 54.221 1 57.62 279 VAL B CA 1
ATOM 5061 C C . VAL B 1 277 ? -13.964 145.383 53.868 1 59.24 279 VAL B C 1
ATOM 5062 O O . VAL B 1 277 ? -12.909 145.905 54.192 1 59.13 279 VAL B O 1
ATOM 5066 N N . LYS B 1 278 ? -14.02 144.215 53.25 1 60.74 280 LYS B N 1
ATOM 5067 C CA . LYS B 1 278 ? -12.829 143.453 52.915 1 62.25 280 LYS B CA 1
ATOM 5068 C C . LYS B 1 278 ? -13.111 142.515 51.743 1 64.5 280 LYS B C 1
ATOM 5069 O O . LYS B 1 278 ? -14.267 142.344 51.353 1 64.79 280 LYS B O 1
ATOM 5075 N N . PHE B 1 279 ? -12.06 141.896 51.185 1 65.69 281 PHE B N 1
ATOM 5076 C CA . PHE B 1 279 ? -12.245 140.916 50.138 1 67.15 281 PHE B CA 1
ATOM 5077 C C . PHE B 1 279 ? -12.464 139.55 50.764 1 68.38 281 PHE B C 1
ATOM 5078 O O . PHE B 1 279 ? -11.777 139.179 51.71 1 68.52 281 PHE B O 1
ATOM 5086 N N . GLU B 1 280 ? -13.392 138.773 50.209 1 69.09 282 GLU B N 1
ATOM 5087 C CA . GLU B 1 280 ? -13.585 137.368 50.583 1 69.36 282 GLU B CA 1
ATOM 5088 C C . GLU B 1 280 ? -13.467 136.687 49.248 1 70.06 282 GLU B C 1
ATOM 5089 O O . GLU B 1 280 ? -14.431 136.644 48.482 1 70.5 282 GLU B O 1
ATOM 5095 N N . GLY B 1 281 ? -12.251 136.276 48.93 1 70.18 283 GLY B N 1
ATOM 5096 C CA . GLY B 1 281 ? -11.942 135.705 47.634 1 70.81 283 GLY B CA 1
ATOM 5097 C C . GLY B 1 281 ? -11.873 136.845 46.645 1 71.21 283 GLY B C 1
ATOM 5098 O O . GLY B 1 281 ? -11.263 137.866 46.938 1 70.92 283 GLY B O 1
ATOM 5099 N N . ASP B 1 282 ? -12.555 136.722 45.505 1 71.66 284 ASP B N 1
ATOM 5100 C CA . ASP B 1 282 ? -12.56 137.777 44.494 1 72.3 284 ASP B CA 1
ATOM 5101 C C . ASP B 1 282 ? -13.583 138.874 44.712 1 71.87 284 ASP B C 1
ATOM 5102 O O . ASP B 1 282 ? -13.57 139.87 43.98 1 72.74 284 ASP B O 1
ATOM 5107 N N . THR B 1 283 ? -14.453 138.714 45.712 1 70.31 285 THR B N 1
ATOM 5108 C CA . THR B 1 283 ? -15.548 139.62 45.967 1 69.06 285 THR B CA 1
ATOM 5109 C C . THR B 1 283 ? -15.288 140.614 47.083 1 68.54 285 THR B C 1
ATOM 5110 O O . THR B 1 283 ? -14.827 140.223 48.156 1 69.26 285 THR B O 1
ATOM 5114 N N . LEU B 1 284 ? -15.612 141.905 46.842 1 66.9 286 LEU B N 1
ATOM 5115 C CA . LEU B 1 284 ? -15.521 142.905 47.878 1 65.8 286 LEU B CA 1
ATOM 5116 C C . LEU B 1 284 ? -16.828 142.861 48.659 1 65.53 286 LEU B C 1
ATOM 5117 O O . LEU B 1 284 ? -17.905 143.054 48.097 1 65.26 286 LEU B O 1
ATOM 5122 N N . VAL B 1 285 ? -16.726 142.574 49.958 1 65.1 287 VAL B N 1
ATOM 5123 C CA . VAL B 1 285 ? -17.865 142.409 50.838 1 64.41 287 VAL B CA 1
ATOM 5124 C C . VAL B 1 285 ? -17.992 143.53 51.842 1 63.39 287 VAL B C 1
ATOM 5125 O O . VAL B 1 285 ? -17.008 143.944 52.429 1 63.43 287 VAL B O 1
ATOM 5129 N N . ASN B 1 286 ? -19.212 144.013 52.04 1 62.51 288 ASN B N 1
ATOM 5130 C CA . ASN B 1 286 ? -19.516 145.012 53.042 1 62.49 288 ASN B CA 1
ATOM 5131 C C . ASN B 1 286 ? -20.559 144.375 53.967 1 62.49 288 ASN B C 1
ATOM 5132 O O . ASN B 1 286 ? -21.699 144.194 53.553 1 62.77 288 ASN B O 1
ATOM 5137 N N . ARG B 1 287 ? -20.16 143.989 55.194 1 61.93 289 ARG B N 1
ATOM 5138 C CA . ARG B 1 287 ? -21.065 143.395 56.175 1 61.69 289 ARG B CA 1
ATOM 5139 C C . ARG B 1 287 ? -21.317 144.402 57.251 1 60.63 289 ARG B C 1
ATOM 5140 O O . ARG B 1 287 ? -20.371 144.814 57.909 1 60.39 289 ARG B O 1
ATOM 5148 N N . ILE B 1 288 ? -22.588 144.787 57.448 1 60.06 290 ILE B N 1
ATOM 5149 C CA . ILE B 1 288 ? -22.985 145.838 58.38 1 59.89 290 ILE B CA 1
ATOM 5150 C C . ILE B 1 288 ? -23.945 145.392 59.486 1 60.36 290 ILE B C 1
ATOM 5151 O O . ILE B 1 288 ? -24.812 144.533 59.28 1 60.37 290 ILE B O 1
ATOM 5156 N N . GLU B 1 289 ? -23.814 146.049 60.646 1 60.4 291 GLU B N 1
ATOM 5157 C CA . GLU B 1 289 ? -24.703 145.961 61.793 1 61.12 291 GLU B CA 1
ATOM 5158 C C . GLU B 1 289 ? -25.224 147.399 61.999 1 61.91 291 GLU B C 1
ATOM 5159 O O . GLU B 1 289 ? -24.422 148.318 62.094 1 61.96 291 GLU B O 1
ATOM 5161 N N . LEU B 1 290 ? -26.542 147.608 61.997 1 62.33 292 LEU B N 1
ATOM 5162 C CA . LEU B 1 290 ? -27.118 148.943 62.167 1 63.08 292 LEU B CA 1
ATOM 5163 C C . LEU B 1 290 ? -28.095 148.96 63.343 1 64.53 292 LEU B C 1
ATOM 5164 O O . LEU B 1 290 ? -28.902 148.047 63.493 1 64.8 292 LEU B O 1
ATOM 5169 N N . LYS B 1 291 ? -28.034 150.004 64.167 1 65.34 293 LYS B N 1
ATOM 5170 C CA . LYS B 1 291 ? -28.944 150.178 65.3 1 66.65 293 LYS B CA 1
ATOM 5171 C C . LYS B 1 291 ? -29.507 151.602 65.268 1 67.63 293 LYS B C 1
ATOM 5172 O O . LYS B 1 291 ? -28.752 152.563 65.299 1 67.53 293 LYS B O 1
ATOM 5174 N N . GLY B 1 292 ? -30.819 151.723 65.195 1 68.41 294 GLY B N 1
ATOM 5175 C CA . GLY B 1 292 ? -31.493 153.008 65.173 1 69.98 294 GLY B CA 1
ATOM 5176 C C . GLY B 1 292 ? -32.365 153.178 66.397 1 71.84 294 GLY B C 1
ATOM 5177 O O . GLY B 1 292 ? -33.096 152.258 66.767 1 71.64 294 GLY B O 1
ATOM 5178 N N . ILE B 1 293 ? -32.266 154.338 67.067 1 73.42 295 ILE B N 1
ATOM 5179 C CA . ILE B 1 293 ? -33.064 154.644 68.262 1 75.49 295 ILE B CA 1
ATOM 5180 C C . ILE B 1 293 ? -33.603 156.081 68.218 1 77.15 295 ILE B C 1
ATOM 5181 O O . ILE B 1 293 ? -33.086 156.908 67.466 1 77.22 295 ILE B O 1
ATOM 5186 N N . ASP B 1 294 ? -34.632 156.371 69.045 1 78.26 296 ASP B N 1
ATOM 5187 C CA . ASP B 1 294 ? -35.239 157.692 69.214 1 79.78 296 ASP B CA 1
ATOM 5188 C C . ASP B 1 294 ? -35.975 158.235 68.011 1 80.05 296 ASP B C 1
ATOM 5189 O O . ASP B 1 294 ? -36.167 159.45 67.923 1 80.28 296 ASP B O 1
ATOM 5194 N N . PHE B 1 295 ? -36.405 157.366 67.102 1 79.84 297 PHE B N 1
ATOM 5195 C CA . PHE B 1 295 ? -37.146 157.82 65.939 1 80.23 297 PHE B CA 1
ATOM 5196 C C . PHE B 1 295 ? -38.591 158.099 66.291 1 81.76 297 PHE B C 1
ATOM 5197 O O . PHE B 1 295 ? -39.172 157.405 67.128 1 82.23 297 PHE B O 1
ATOM 5205 N N . LYS B 1 296 ? -39.169 159.134 65.676 1 82.26 298 LYS B N 1
ATOM 5206 C CA . LYS B 1 296 ? -40.56 159.481 65.911 1 83.22 298 LYS B CA 1
ATOM 5207 C C . LYS B 1 296 ? -41.436 158.556 65.075 1 84.53 298 LYS B C 1
ATOM 5208 O O . LYS B 1 296 ? -41.149 158.358 63.893 1 84.47 298 LYS B O 1
ATOM 5214 N N . GLU B 1 297 ? -42.513 158.002 65.669 1 85.48 299 GLU B N 1
ATOM 5215 C CA . GLU B 1 297 ? -43.39 157.079 64.944 1 86.85 299 GLU B CA 1
ATOM 5216 C C . GLU B 1 297 ? -43.975 157.699 63.667 1 88.03 299 GLU B C 1
ATOM 5217 O O . GLU B 1 297 ? -44.041 157.024 62.629 1 88.23 299 GLU B O 1
ATOM 5223 N N . ASP B 1 298 ? -44.313 159 63.717 1 88.45 300 ASP B N 1
ATOM 5224 C CA . ASP B 1 298 ? -44.811 159.679 62.526 1 89.35 300 ASP B CA 1
ATOM 5225 C C . ASP B 1 298 ? -43.847 160.729 61.976 1 88.71 300 ASP B C 1
ATOM 5226 O O . ASP B 1 298 ? -44.271 161.717 61.378 1 88.85 300 ASP B O 1
ATOM 5231 N N . GLY B 1 299 ? -42.555 160.501 62.162 1 87.89 301 GLY B N 1
ATOM 5232 C CA . GLY B 1 299 ? -41.529 161.372 61.608 1 87.58 301 GLY B CA 1
ATOM 5233 C C . GLY B 1 299 ? -41.271 161.039 60.153 1 87.16 301 GLY B C 1
ATOM 5234 O O . GLY B 1 299 ? -41.951 160.187 59.578 1 87.57 301 GLY B O 1
ATOM 5235 N N . ASN B 1 300 ? -40.276 161.685 59.544 1 86.22 302 ASN B N 1
ATOM 5236 C CA . ASN B 1 300 ? -39.962 161.457 58.134 1 85.59 302 ASN B CA 1
ATOM 5237 C C . ASN B 1 300 ? -39.39 160.079 57.84 1 84.93 302 ASN B C 1
ATOM 5238 O O . ASN B 1 300 ? -39.514 159.596 56.719 1 84.73 302 ASN B O 1
ATOM 5243 N N . ILE B 1 301 ? -38.752 159.455 58.832 1 84.48 303 ILE B N 1
ATOM 5244 C CA . ILE B 1 301 ? -38.123 158.155 58.659 1 84.21 303 ILE B CA 1
ATOM 5245 C C . ILE B 1 301 ? -39.138 157.027 58.871 1 84 303 ILE B C 1
ATOM 5246 O O . ILE B 1 301 ? -39.481 156.356 57.9 1 84.08 303 ILE B O 1
ATOM 5251 N N . LEU B 1 302 ? -39.667 156.844 60.096 1 83.58 304 LEU B N 1
ATOM 5252 C CA . LEU B 1 302 ? -40.654 155.788 60.335 1 83.61 304 LEU B CA 1
ATOM 5253 C C . LEU B 1 302 ? -41.988 156.022 59.616 1 83.62 304 LEU B C 1
ATOM 5254 O O . LEU B 1 302 ? -42.701 155.068 59.33 1 83.58 304 LEU B O 1
ATOM 5259 N N . GLY B 1 303 ? -42.295 157.274 59.303 1 83.53 305 GLY B N 1
ATOM 5260 C CA . GLY B 1 303 ? -43.497 157.622 58.56 1 83.89 305 GLY B CA 1
ATOM 5261 C C . GLY B 1 303 ? -43.323 157.609 57.048 1 83.9 305 GLY B C 1
ATOM 5262 O O . GLY B 1 303 ? -44.27 157.922 56.329 1 84.37 305 GLY B O 1
ATOM 5263 N N . HIS B 1 304 ? -42.125 157.235 56.548 1 83.35 306 HIS B N 1
ATOM 5264 C CA . HIS B 1 304 ? -41.796 157.157 55.121 1 83.3 306 HIS B CA 1
ATOM 5265 C C . HIS B 1 304 ? -42.229 158.407 54.342 1 83.37 306 HIS B C 1
ATOM 5266 O O . HIS B 1 304 ? -43.042 158.328 53.414 1 83.96 306 HIS B O 1
ATOM 5273 N N . LYS B 1 305 ? -41.716 159.566 54.748 1 82.49 307 LYS B N 1
ATOM 5274 C CA . LYS B 1 305 ? -42.056 160.837 54.104 1 81.97 307 LYS B CA 1
ATOM 5275 C C . LYS B 1 305 ? -40.918 161.387 53.225 1 82.12 307 LYS B C 1
ATOM 5276 O O . LYS B 1 305 ? -40.968 162.546 52.814 1 82.47 307 LYS B O 1
ATOM 5282 N N . LEU B 1 306 ? -39.898 160.572 52.939 1 81.76 308 LEU B N 1
ATOM 5283 C CA . LEU B 1 306 ? -38.762 161.006 52.144 1 81.74 308 LEU B CA 1
ATOM 5284 C C . LEU B 1 306 ? -38.912 160.599 50.694 1 81.94 308 LEU B C 1
ATOM 5285 O O . LEU B 1 306 ? -39.302 159.466 50.41 1 82.35 308 LEU B O 1
ATOM 5290 N N . GLU B 1 307 ? -38.592 161.519 49.773 1 81.43 309 GLU B N 1
ATOM 5291 C CA . GLU B 1 307 ? -38.642 161.233 48.344 1 81.27 309 GLU B CA 1
ATOM 5292 C C . GLU B 1 307 ? -37.61 160.152 47.986 1 80.71 309 GLU B C 1
ATOM 5293 O O . GLU B 1 307 ? -36.561 160.046 48.629 1 80.89 309 GLU B O 1
ATOM 5299 N N . TYR B 1 308 ? -37.92 159.345 46.963 1 79.87 310 TYR B N 1
ATOM 5300 C CA . TYR B 1 308 ? -37.029 158.293 46.483 1 79.13 310 TYR B CA 1
ATOM 5301 C C . TYR B 1 308 ? -36.072 158.899 45.471 1 77.38 310 TYR B C 1
ATOM 5302 O O . TYR B 1 308 ? -36.257 158.775 44.261 1 77.73 310 TYR B O 1
ATOM 5311 N N . ASN B 1 309 ? -35.084 159.612 45.981 1 75.35 311 ASN B N 1
ATOM 5312 C CA . ASN B 1 309 ? -34.053 160.27 45.196 1 73.83 311 ASN B CA 1
ATOM 5313 C C . ASN B 1 309 ? -32.83 160.547 46.082 1 71.97 311 ASN B C 1
ATOM 5314 O O . ASN B 1 309 ? -32.851 160.255 47.287 1 72.12 311 ASN B O 1
ATOM 5319 N N . TYR B 1 310 ? -31.756 161.066 45.485 1 70.21 312 TYR B N 1
ATOM 5320 C CA . TYR B 1 310 ? -30.536 161.308 46.224 1 69.06 312 TYR B CA 1
ATOM 5321 C C . TYR B 1 310 ? -29.772 162.485 45.667 1 69.18 312 TYR B C 1
ATOM 5322 O O . TYR B 1 310 ? -29.687 162.66 44.452 1 69.32 312 TYR B O 1
ATOM 5331 N N . ASN B 1 311 ? -29.246 163.316 46.563 1 68.74 313 ASN B N 1
ATOM 5332 C CA . ASN B 1 311 ? -28.488 164.485 46.16 1 68.75 313 ASN B CA 1
ATOM 5333 C C . ASN B 1 311 ? -26.985 164.172 46.051 1 68.05 313 ASN B C 1
ATOM 5334 O O . ASN B 1 311 ? -26.56 163.061 46.365 1 68.41 313 ASN B O 1
ATOM 5339 N N . SER B 1 312 ? -26.193 165.122 45.541 1 67.03 314 SER B N 1
ATOM 5340 C CA . SER B 1 312 ? -24.755 164.936 45.411 1 66.74 314 SER B CA 1
ATOM 5341 C C . SER B 1 312 ? -24.091 165.633 46.584 1 66.24 314 SER B C 1
ATOM 5342 O O . SER B 1 312 ? -24.446 166.768 46.906 1 66.89 314 SER B O 1
ATOM 5345 N N . HIS B 1 313 ? -23.161 164.948 47.249 1 65.22 315 HIS B N 1
ATOM 5346 C CA . HIS B 1 313 ? -22.508 165.498 48.429 1 64.73 315 HIS B CA 1
ATOM 5347 C C . HIS B 1 313 ? -20.985 165.428 48.355 1 64 315 HIS B C 1
ATOM 5348 O O . HIS B 1 313 ? -20.417 164.714 47.53 1 64.72 315 HIS B O 1
ATOM 5355 N N . ASN B 1 314 ? -20.332 166.177 49.233 1 62.5 316 ASN B N 1
ATOM 5356 C CA . ASN B 1 314 ? -18.896 166.139 49.378 1 61.81 316 ASN B CA 1
ATOM 5357 C C . ASN B 1 314 ? -18.619 165.464 50.719 1 61.15 316 ASN B C 1
ATOM 5358 O O . ASN B 1 314 ? -19.174 165.862 51.744 1 61.92 316 ASN B O 1
ATOM 5363 N N . VAL B 1 315 ? -17.806 164.417 50.704 1 59.61 317 VAL B N 1
ATOM 5364 C CA . VAL B 1 315 ? -17.457 163.642 51.884 1 58.93 317 VAL B CA 1
ATOM 5365 C C . VAL B 1 315 ? -16.069 164.058 52.313 1 58.67 317 VAL B C 1
ATOM 5366 O O . VAL B 1 315 ? -15.123 163.824 51.582 1 58.81 317 VAL B O 1
ATOM 5370 N N . TYR B 1 316 ? -15.939 164.706 53.465 1 58.55 318 TYR B N 1
ATOM 5371 C CA . TYR B 1 316 ? -14.657 165.25 53.906 1 59.16 318 TYR B CA 1
ATOM 5372 C C . TYR B 1 316 ? -13.836 164.278 54.733 1 59.41 318 TYR B C 1
ATOM 5373 O O . TYR B 1 316 ? -14.297 163.786 55.755 1 59.07 318 TYR B O 1
ATOM 5382 N N . ILE B 1 317 ? -12.605 164.009 54.279 1 59.95 319 ILE B N 1
ATOM 5383 C CA . ILE B 1 317 ? -11.698 163.051 54.9 1 60.94 319 ILE B CA 1
ATOM 5384 C C . ILE B 1 317 ? -10.485 163.712 55.529 1 63.01 319 ILE B C 1
ATOM 5385 O O . ILE B 1 317 ? -9.878 164.599 54.93 1 63.47 319 ILE B O 1
ATOM 5390 N N . MET B 1 318 ? -10.132 163.271 56.74 1 64.06 320 MET B N 1
ATOM 5391 C CA . MET B 1 318 ? -8.949 163.713 57.476 1 65.46 320 MET B CA 1
ATOM 5392 C C . MET B 1 318 ? -8.225 162.469 58.013 1 66.13 320 MET B C 1
ATOM 5393 O O . MET B 1 318 ? -8.867 161.459 58.304 1 65.74 320 MET B O 1
ATOM 5398 N N . ALA B 1 319 ? -6.914 162.571 58.228 1 66.83 321 ALA B N 1
ATOM 5399 C CA . ALA B 1 319 ? -6.168 161.483 58.843 1 67.79 321 ALA B CA 1
ATOM 5400 C C . ALA B 1 319 ? -6.445 161.466 60.352 1 69.22 321 ALA B C 1
ATOM 5401 O O . ALA B 1 319 ? -6.667 162.51 60.974 1 69.53 321 ALA B O 1
ATOM 5403 N N . ASP B 1 320 ? -6.414 160.275 60.936 1 69.92 322 ASP B N 1
ATOM 5404 C CA . ASP B 1 320 ? -6.552 160.041 62.373 1 71.01 322 ASP B CA 1
ATOM 5405 C C . ASP B 1 320 ? -5.347 159.15 62.726 1 71.6 322 ASP B C 1
ATOM 5406 O O . ASP B 1 320 ? -5.486 157.929 62.795 1 72.03 322 ASP B O 1
ATOM 5411 N N . LYS B 1 321 ? -4.161 159.758 62.885 1 71.59 323 LYS B N 1
ATOM 5412 C CA . LYS B 1 321 ? -2.901 159.043 63.093 1 72.39 323 LYS B CA 1
ATOM 5413 C C . LYS B 1 321 ? -2.861 158.127 64.317 1 73.05 323 LYS B C 1
ATOM 5414 O O . LYS B 1 321 ? -2.252 157.053 64.244 1 73.55 323 LYS B O 1
ATOM 5416 N N . GLN B 1 322 ? -3.511 158.533 65.423 1 72.68 324 GLN B N 1
ATOM 5417 C CA . GLN B 1 322 ? -3.527 157.753 66.658 1 72.84 324 GLN B CA 1
ATOM 5418 C C . GLN B 1 322 ? -4.312 156.43 66.53 1 72.43 324 GLN B C 1
ATOM 5419 O O . GLN B 1 322 ? -4.011 155.471 67.247 1 73.33 324 GLN B O 1
ATOM 5421 N N . LYS B 1 323 ? -5.281 156.363 65.611 1 70.76 325 LYS B N 1
ATOM 5422 C CA . LYS B 1 323 ? -6.014 155.122 65.362 1 69.84 325 LYS B CA 1
ATOM 5423 C C . LYS B 1 323 ? -5.568 154.422 64.055 1 68.82 325 LYS B C 1
ATOM 5424 O O . LYS B 1 323 ? -6.202 153.442 63.641 1 68.87 325 LYS B O 1
ATOM 5426 N N . ASN B 1 324 ? -4.486 154.928 63.413 1 67.75 326 ASN B N 1
ATOM 5427 C CA . ASN B 1 324 ? -3.943 154.432 62.152 1 67.28 326 ASN B CA 1
ATOM 5428 C C . ASN B 1 324 ? -5.029 154.394 61.065 1 65.98 326 ASN B C 1
ATOM 5429 O O . ASN B 1 324 ? -5.048 153.483 60.238 1 66.31 326 ASN B O 1
ATOM 5434 N N . GLY B 1 325 ? -5.92 155.382 61.073 1 64.2 327 GLY B N 1
ATOM 5435 C CA . GLY B 1 325 ? -7 155.436 60.104 1 62.98 327 GLY B CA 1
ATOM 5436 C C . GLY B 1 325 ? -7.416 156.835 59.705 1 61.23 327 GLY B C 1
ATOM 5437 O O . GLY B 1 325 ? -6.588 157.746 59.631 1 61.28 327 GLY B O 1
ATOM 5438 N N . ILE B 1 326 ? -8.705 157.004 59.402 1 59.32 328 ILE B N 1
ATOM 5439 C CA . ILE B 1 326 ? -9.255 158.285 58.975 1 57.8 328 ILE B CA 1
ATOM 5440 C C . ILE B 1 326 ? -10.531 158.647 59.742 1 57.48 328 ILE B C 1
ATOM 5441 O O . ILE B 1 326 ? -11.219 157.767 60.266 1 57.67 328 ILE B O 1
ATOM 5446 N N . LYS B 1 327 ? -10.833 159.959 59.808 1 56.79 329 LYS B N 1
ATOM 5447 C CA . LYS B 1 327 ? -12.055 160.52 60.385 1 57.1 329 LYS B CA 1
ATOM 5448 C C . LYS B 1 327 ? -12.763 161.227 59.239 1 57.56 329 LYS B C 1
ATOM 5449 O O . LYS B 1 327 ? -12.127 161.97 58.488 1 57.73 329 LYS B O 1
ATOM 5452 N N . VAL B 1 328 ? -14.057 160.938 59.047 1 57.65 330 VAL B N 1
ATOM 5453 C CA . VAL B 1 328 ? -14.825 161.451 57.918 1 58.22 330 VAL B CA 1
ATOM 5454 C C . VAL B 1 328 ? -16.108 162.151 58.396 1 58.71 330 VAL B C 1
ATOM 5455 O O . VAL B 1 328 ? -16.754 161.678 59.325 1 58.95 330 VAL B O 1
ATOM 5459 N N . ASN B 1 329 ? -16.455 163.295 57.794 1 58.64 331 ASN B N 1
ATOM 5460 C CA . ASN B 1 329 ? -17.657 164.045 58.158 1 58.93 331 ASN B CA 1
ATOM 5461 C C . ASN B 1 329 ? -18.353 164.566 56.917 1 57.99 331 ASN B C 1
ATOM 5462 O O . ASN B 1 329 ? -17.698 164.973 55.957 1 58.03 331 ASN B O 1
ATOM 5467 N N . PHE B 1 330 ? -19.681 164.585 56.953 1 56.94 332 PHE B N 1
ATOM 5468 C CA . PHE B 1 330 ? -20.504 165.11 55.87 1 56.6 332 PHE B CA 1
ATOM 5469 C C . PHE B 1 330 ? -21.966 165.181 56.28 1 57.39 332 PHE B C 1
ATOM 5470 O O . PHE B 1 330 ? -22.385 164.507 57.214 1 57.13 332 PHE B O 1
ATOM 5478 N N . LYS B 1 331 ? -22.736 166.033 55.609 1 58.25 333 LYS B N 1
ATOM 5479 C CA . LYS B 1 331 ? -24.162 166.19 55.88 1 59.36 333 LYS B CA 1
ATOM 5480 C C . LYS B 1 331 ? -24.947 165.762 54.654 1 60.55 333 LYS B C 1
ATOM 5481 O O . LYS B 1 331 ? -24.776 166.325 53.575 1 61.09 333 LYS B O 1
ATOM 5484 N N . ILE B 1 332 ? -25.799 164.772 54.812 1 61.18 334 ILE B N 1
ATOM 5485 C CA . ILE B 1 332 ? -26.658 164.315 53.731 1 62.57 334 ILE B CA 1
ATOM 5486 C C . ILE B 1 332 ? -27.982 165.108 53.777 1 64.73 334 ILE B C 1
ATOM 5487 O O . ILE B 1 332 ? -28.545 165.336 54.849 1 64.76 334 ILE B O 1
ATOM 5492 N N . ARG B 1 333 ? -28.472 165.524 52.612 1 66.24 335 ARG B N 1
ATOM 5493 C CA . ARG B 1 333 ? -29.735 166.234 52.504 1 68.04 335 ARG B CA 1
ATOM 5494 C C . ARG B 1 333 ? -30.761 165.32 51.843 1 69.11 335 ARG B C 1
ATOM 5495 O O . ARG B 1 333 ? -30.619 164.99 50.668 1 69.4 335 ARG B O 1
ATOM 5503 N N . HIS B 1 334 ? -31.764 164.869 52.602 1 69.72 336 HIS B N 1
ATOM 5504 C CA . HIS B 1 334 ? -32.806 164.004 52.059 1 71.15 336 HIS B CA 1
ATOM 5505 C C . HIS B 1 334 ? -34.029 164.859 51.737 1 74.11 336 HIS B C 1
ATOM 5506 O O . HIS B 1 334 ? -34.563 165.503 52.637 1 74.53 336 HIS B O 1
ATOM 5513 N N . ASN B 1 335 ? -34.494 164.856 50.481 1 75.9 337 ASN B N 1
ATOM 5514 C CA . ASN B 1 335 ? -35.684 165.625 50.126 1 78.16 337 ASN B CA 1
ATOM 5515 C C . ASN B 1 335 ? -36.909 165.034 50.808 1 80.31 337 ASN B C 1
ATOM 5516 O O . ASN B 1 335 ? -37.104 163.82 50.78 1 80.51 337 ASN B O 1
ATOM 5521 N N . ILE B 1 336 ? -37.735 165.889 51.409 1 81.6 338 ILE B N 1
ATOM 5522 C CA . ILE B 1 336 ? -38.981 165.458 52.023 1 83.26 338 ILE B CA 1
ATOM 5523 C C . ILE B 1 336 ? -40.098 165.69 50.995 1 85.22 338 ILE B C 1
ATOM 5524 O O . ILE B 1 336 ? -40.043 166.648 50.205 1 85.35 338 ILE B O 1
ATOM 5529 N N . GLU B 1 337 ? -41.114 164.815 51.008 1 86.49 339 GLU B N 1
ATOM 5530 C CA . GLU B 1 337 ? -42.236 164.868 50.078 1 88.28 339 GLU B CA 1
ATOM 5531 C C . GLU B 1 337 ? -42.992 166.203 50.1 1 89.85 339 GLU B C 1
ATOM 5532 O O . GLU B 1 337 ? -43.626 166.557 49.106 1 90.32 339 GLU B O 1
ATOM 5538 N N . ASP B 1 338 ? -42.907 166.963 51.203 1 90.59 340 ASP B N 1
ATOM 5539 C CA . ASP B 1 338 ? -43.594 168.262 51.293 1 91.68 340 ASP B CA 1
ATOM 5540 C C . ASP B 1 338 ? -42.805 169.447 50.697 1 91.77 340 ASP B C 1
ATOM 5541 O O . ASP B 1 338 ? -43.276 170.582 50.765 1 92.32 340 ASP B O 1
ATOM 5546 N N . GLY B 1 339 ? -41.613 169.191 50.169 1 90.99 341 GLY B N 1
ATOM 5547 C CA . GLY B 1 339 ? -40.781 170.25 49.614 1 90.49 341 GLY B CA 1
ATOM 5548 C C . GLY B 1 339 ? -39.631 170.669 50.512 1 89.72 341 GLY B C 1
ATOM 5549 O O . GLY B 1 339 ? -38.773 171.454 50.093 1 89.97 341 GLY B O 1
ATOM 5550 N N . SER B 1 340 ? -39.604 170.177 51.763 1 88.29 342 SER B N 1
ATOM 5551 C CA . SER B 1 340 ? -38.53 170.524 52.684 1 86.84 342 SER B CA 1
ATOM 5552 C C . SER B 1 340 ? -37.347 169.524 52.589 1 84.8 342 SER B C 1
ATOM 5553 O O . SER B 1 340 ? -37.28 168.734 51.64 1 84.86 342 SER B O 1
ATOM 5556 N N . VAL B 1 341 ? -36.37 169.629 53.507 1 82.83 343 VAL B N 1
ATOM 5557 C CA . VAL B 1 341 ? -35.183 168.789 53.538 1 81.43 343 VAL B CA 1
ATOM 5558 C C . VAL B 1 341 ? -34.966 168.237 54.947 1 79.88 343 VAL B C 1
ATOM 5559 O O . VAL B 1 341 ? -35.113 168.96 55.933 1 80.14 343 VAL B O 1
ATOM 5563 N N . GLN B 1 342 ? -34.644 166.941 55.032 1 77.89 344 GLN B N 1
ATOM 5564 C CA . GLN B 1 342 ? -34.333 166.238 56.266 1 76.25 344 GLN B CA 1
ATOM 5565 C C . GLN B 1 342 ? -32.813 166.05 56.272 1 74.68 344 GLN B C 1
ATOM 5566 O O . GLN B 1 342 ? -32.272 165.336 55.424 1 74.63 344 GLN B O 1
ATOM 5572 N N . LEU B 1 343 ? -32.122 166.715 57.2 1 73.06 345 LEU B N 1
ATOM 5573 C CA . LEU B 1 343 ? -30.665 166.596 57.293 1 71.61 345 LEU B CA 1
ATOM 5574 C C . LEU B 1 343 ? -30.263 165.357 58.06 1 69.23 345 LEU B C 1
ATOM 5575 O O . LEU B 1 343 ? -30.89 165.02 59.062 1 69.38 345 LEU B O 1
ATOM 5580 N N . ALA B 1 344 ? -29.211 164.689 57.599 1 66.91 346 ALA B N 1
ATOM 5581 C CA . ALA B 1 344 ? -28.651 163.516 58.256 1 65.61 346 ALA B CA 1
ATOM 5582 C C . ALA B 1 344 ? -27.162 163.756 58.436 1 64.42 346 ALA B C 1
ATOM 5583 O O . ALA B 1 344 ? -26.406 163.627 57.487 1 64.11 346 ALA B O 1
ATOM 5585 N N . ASP B 1 345 ? -26.752 164.164 59.639 1 63.7 347 ASP B N 1
ATOM 5586 C CA . ASP B 1 345 ? -25.374 164.49 59.989 1 63.2 347 ASP B CA 1
ATOM 5587 C C . ASP B 1 345 ? -24.556 163.227 60.197 1 62.04 347 ASP B C 1
ATOM 5588 O O . ASP B 1 345 ? -24.836 162.465 61.114 1 62.25 347 ASP B O 1
ATOM 5593 N N . HIS B 1 346 ? -23.533 163.012 59.357 1 60.57 348 HIS B N 1
ATOM 5594 C CA . HIS B 1 346 ? -22.689 161.82 59.396 1 58.94 348 HIS B CA 1
ATOM 5595 C C . HIS B 1 346 ? -21.341 162.061 60.045 1 57.69 348 HIS B C 1
ATOM 5596 O O . HIS B 1 346 ? -20.62 163.001 59.687 1 58.12 348 HIS B O 1
ATOM 5603 N N . TYR B 1 347 ? -21 161.17 60.977 1 55.95 349 TYR B N 1
ATOM 5604 C CA . TYR B 1 347 ? -19.741 161.108 61.71 1 54.9 349 TYR B CA 1
ATOM 5605 C C . TYR B 1 347 ? -19.195 159.714 61.442 1 53.39 349 TYR B C 1
ATOM 5606 O O . TYR B 1 347 ? -19.891 158.742 61.694 1 53.07 349 TYR B O 1
ATOM 5615 N N . GLN B 1 348 ? -17.977 159.611 60.92 1 52.4 350 GLN B N 1
ATOM 5616 C CA . GLN B 1 348 ? -17.429 158.331 60.51 1 52.22 350 GLN B CA 1
ATOM 5617 C C . GLN B 1 348 ? -15.968 158.116 60.893 1 53.3 350 GLN B C 1
ATOM 5618 O O . GLN B 1 348 ? -15.18 159.057 60.932 1 54 350 GLN B O 1
ATOM 5624 N N . GLN B 1 349 ? -15.613 156.86 61.158 1 53.22 351 GLN B N 1
ATOM 5625 C CA . GLN B 1 349 ? -14.252 156.456 61.477 1 53.61 351 GLN B CA 1
ATOM 5626 C C . GLN B 1 349 ? -13.914 155.158 60.735 1 54.37 351 GLN B C 1
ATOM 5627 O O . GLN B 1 349 ? -14.733 154.243 60.673 1 54.39 351 GLN B O 1
ATOM 5629 N N . ASN B 1 350 ? -12.726 155.097 60.128 1 54.9 352 ASN B N 1
ATOM 5630 C CA . ASN B 1 350 ? -12.273 153.883 59.452 1 55.71 352 ASN B CA 1
ATOM 5631 C C . ASN B 1 350 ? -10.93 153.489 60.002 1 57.16 352 ASN B C 1
ATOM 5632 O O . ASN B 1 350 ? -10.044 154.328 60.092 1 57.49 352 ASN B O 1
ATOM 5637 N N . THR B 1 351 ? -10.777 152.228 60.399 1 58.13 353 THR B N 1
ATOM 5638 C CA . THR B 1 351 ? -9.508 151.714 60.909 1 59.53 353 THR B CA 1
ATOM 5639 C C . THR B 1 351 ? -9.196 150.399 60.193 1 60.87 353 THR B C 1
ATOM 5640 O O . THR B 1 351 ? -10.098 149.603 59.927 1 61.21 353 THR B O 1
ATOM 5644 N N . PRO B 1 352 ? -7.923 150.168 59.852 1 61.23 354 PRO B N 1
ATOM 5645 C CA . PRO B 1 352 ? -7.577 148.932 59.138 1 61.89 354 PRO B CA 1
ATOM 5646 C C . PRO B 1 352 ? -7.762 147.655 59.953 1 63.65 354 PRO B C 1
ATOM 5647 O O . PRO B 1 352 ? -7.588 147.655 61.175 1 63.59 354 PRO B O 1
ATOM 5651 N N . ILE B 1 353 ? -8.119 146.557 59.266 1 64.74 355 ILE B N 1
ATOM 5652 C CA . ILE B 1 353 ? -8.28 145.248 59.895 1 66.22 355 ILE B CA 1
ATOM 5653 C C . ILE B 1 353 ? -6.912 144.57 60.033 1 68.89 355 ILE B C 1
ATOM 5654 O O . ILE B 1 353 ? -6.596 144.004 61.08 1 69.23 355 ILE B O 1
ATOM 5659 N N . GLY B 1 354 ? -6.11 144.641 58.982 1 70.74 356 GLY B N 1
ATOM 5660 C CA . GLY B 1 354 ? -4.778 144.06 59.001 1 73.07 356 GLY B CA 1
ATOM 5661 C C . GLY B 1 354 ? -3.778 144.872 59.8 1 75.72 356 GLY B C 1
ATOM 5662 O O . GLY B 1 354 ? -4.058 145.991 60.245 1 75.57 356 GLY B O 1
ATOM 5663 N N . ASP B 1 355 ? -2.604 144.286 60.008 1 77.93 357 ASP B N 1
ATOM 5664 C CA . ASP B 1 355 ? -1.514 144.939 60.725 1 80.43 357 ASP B CA 1
ATOM 5665 C C . ASP B 1 355 ? -0.505 145.653 59.791 1 81.51 357 ASP B C 1
ATOM 5666 O O . ASP B 1 355 ? 0.496 146.193 60.265 1 82.09 357 ASP B O 1
ATOM 5671 N N . GLY B 1 356 ? -0.765 145.652 58.488 1 81.43 358 GLY B N 1
ATOM 5672 C CA . GLY B 1 356 ? 0.122 146.287 57.526 1 81.83 358 GLY B CA 1
ATOM 5673 C C . GLY B 1 356 ? -0.004 147.796 57.467 1 81.88 358 GLY B C 1
ATOM 5674 O O . GLY B 1 356 ? -0.942 148.381 58.023 1 82.16 358 GLY B O 1
ATOM 5675 N N . PRO B 1 357 ? 0.947 148.457 56.785 1 81.2 359 PRO B N 1
ATOM 5676 C CA . PRO B 1 357 ? 0.883 149.918 56.692 1 80.53 359 PRO B CA 1
ATOM 5677 C C . PRO B 1 357 ? -0.203 150.412 55.744 1 79.7 359 PRO B C 1
ATOM 5678 O O . PRO B 1 357 ? -0.479 149.812 54.7 1 79.84 359 PRO B O 1
ATOM 5682 N N . VAL B 1 358 ? -0.83 151.511 56.129 1 78.54 360 VAL B N 1
ATOM 5683 C CA . VAL B 1 358 ? -1.866 152.13 55.327 1 78.09 360 VAL B CA 1
ATOM 5684 C C . VAL B 1 358 ? -1.489 153.585 54.991 1 77.29 360 VAL B C 1
ATOM 5685 O O . VAL B 1 358 ? -0.576 154.158 55.596 1 77.41 360 VAL B O 1
ATOM 5689 N N . LEU B 1 359 ? -2.186 154.177 54.013 1 76.16 361 LEU B N 1
ATOM 5690 C CA . LEU B 1 359 ? -1.949 155.555 53.628 1 75.44 361 LEU B CA 1
ATOM 5691 C C . LEU B 1 359 ? -2.796 156.469 54.503 1 75.23 361 LEU B C 1
ATOM 5692 O O . LEU B 1 359 ? -4.021 156.357 54.508 1 75.15 361 LEU B O 1
ATOM 5697 N N . LEU B 1 360 ? -2.143 157.336 55.283 1 74.99 362 LEU B N 1
ATOM 5698 C CA . LEU B 1 360 ? -2.845 158.3 56.12 1 75.22 362 LEU B CA 1
ATOM 5699 C C . LEU B 1 360 ? -2.844 159.584 55.305 1 75.14 362 LEU B C 1
ATOM 5700 O O . LEU B 1 360 ? -1.782 160.122 54.967 1 75.5 362 LEU B O 1
ATOM 5705 N N . PRO B 1 361 ? -4.038 159.995 54.842 1 74.24 363 PRO B N 1
ATOM 5706 C CA . PRO B 1 361 ? -4.108 161.082 53.872 1 73.71 363 PRO B CA 1
ATOM 5707 C C . PRO B 1 361 ? -4.087 162.502 54.378 1 73.08 363 PRO B C 1
ATOM 5708 O O . PRO B 1 361 ? -4.487 162.78 55.499 1 73.21 363 PRO B O 1
ATOM 5712 N N . ASP B 1 362 ? -3.721 163.425 53.481 1 72.3 364 ASP B N 1
ATOM 5713 C CA . ASP B 1 362 ? -3.871 164.845 53.744 1 71.93 364 ASP B CA 1
ATOM 5714 C C . ASP B 1 362 ? -5.377 165.117 53.579 1 70.79 364 ASP B C 1
ATOM 5715 O O . ASP B 1 362 ? -6.1 164.332 52.944 1 70.63 364 ASP B O 1
ATOM 5720 N N . ASN B 1 363 ? -5.865 166.224 54.158 1 69.64 365 ASN B N 1
ATOM 5721 C CA . ASN B 1 363 ? -7.279 166.591 54.064 1 68.54 365 ASN B CA 1
ATOM 5722 C C . ASN B 1 363 ? -7.718 166.721 52.606 1 66.95 365 ASN B C 1
ATOM 5723 O O . ASN B 1 363 ? -7.049 167.372 51.811 1 67.49 365 ASN B O 1
ATOM 5728 N N . HIS B 1 364 ? -8.777 166.035 52.251 1 65.17 366 HIS B N 1
ATOM 5729 C CA . HIS B 1 364 ? -9.341 166.045 50.909 1 64.33 366 HIS B CA 1
ATOM 5730 C C . HIS B 1 364 ? -10.833 165.619 51.01 1 63.15 366 HIS B C 1
ATOM 5731 O O . HIS B 1 364 ? -11.359 165.432 52.116 1 62.65 366 HIS B O 1
ATOM 5738 N N . TYR B 1 365 ? -11.519 165.5 49.869 1 62.36 367 TYR B N 1
ATOM 5739 C CA . TYR B 1 365 ? -12.907 165.087 49.864 1 62.02 367 TYR B CA 1
ATOM 5740 C C . TYR B 1 365 ? -13.246 164.179 48.693 1 61.76 367 TYR B C 1
ATOM 5741 O O . TYR B 1 365 ? -12.508 164.109 47.715 1 61.79 367 TYR B O 1
ATOM 5750 N N . LEU B 1 366 ? -14.364 163.473 48.805 1 61.64 368 LEU B N 1
ATOM 5751 C CA . LEU B 1 366 ? -14.874 162.637 47.74 1 62.32 368 LEU B CA 1
ATOM 5752 C C . LEU B 1 366 ? -16.148 163.29 47.255 1 63.32 368 LEU B C 1
ATOM 5753 O O . LEU B 1 366 ? -17.033 163.599 48.052 1 63.45 368 LEU B O 1
ATOM 5758 N N . SER B 1 367 ? -16.238 163.521 45.954 1 63.8 369 SER B N 1
ATOM 5759 C CA . SER B 1 367 ? -17.407 164.111 45.318 1 64.42 369 SER B CA 1
ATOM 5760 C C . SER B 1 367 ? -18.282 162.945 44.914 1 65.38 369 SER B C 1
ATOM 5761 O O . SER B 1 367 ? -17.896 162.181 44.032 1 66.28 369 SER B O 1
ATOM 5764 N N . THR B 1 368 ? -19.417 162.748 45.598 1 65.35 370 THR B N 1
ATOM 5765 C CA . THR B 1 368 ? -20.288 161.604 45.325 1 65.94 370 THR B CA 1
ATOM 5766 C C . THR B 1 368 ? -21.577 162.004 44.62 1 66.35 370 THR B C 1
ATOM 5767 O O . THR B 1 368 ? -22.147 163.04 44.92 1 66.37 370 THR B O 1
ATOM 5771 N N . GLN B 1 369 ? -22.059 161.15 43.733 1 66.57 371 GLN B N 1
ATOM 5772 C CA . GLN B 1 369 ? -23.308 161.34 43.003 1 67.01 371 GLN B CA 1
ATOM 5773 C C . GLN B 1 369 ? -24.01 159.987 43.052 1 67.82 371 GLN B C 1
ATOM 5774 O O . GLN B 1 369 ? -23.376 158.964 42.807 1 67.47 371 GLN B O 1
ATOM 5780 N N . SER B 1 370 ? -25.301 159.973 43.376 1 68.66 372 SER B N 1
ATOM 5781 C CA . SER B 1 370 ? -26.063 158.729 43.435 1 69.98 372 SER B CA 1
ATOM 5782 C C . SER B 1 370 ? -27.396 158.88 42.737 1 71.52 372 SER B C 1
ATOM 5783 O O . SER B 1 370 ? -28.026 159.936 42.828 1 72.36 372 SER B O 1
ATOM 5786 N N . ALA B 1 371 ? -27.834 157.823 42.049 1 71.85 373 ALA B N 1
ATOM 5787 C CA . ALA B 1 371 ? -29.117 157.802 41.36 1 72.65 373 ALA B CA 1
ATOM 5788 C C . ALA B 1 371 ? -29.858 156.55 41.794 1 73.27 373 ALA B C 1
ATOM 5789 O O . ALA B 1 371 ? -29.317 155.444 41.711 1 73.17 373 ALA B O 1
ATOM 5791 N N . LEU B 1 372 ? -31.088 156.726 42.284 1 73.65 374 LEU B N 1
ATOM 5792 C CA . LEU B 1 372 ? -31.888 155.603 42.753 1 74.24 374 LEU B CA 1
ATOM 5793 C C . LEU B 1 372 ? -32.959 155.271 41.74 1 75.66 374 LEU B C 1
ATOM 5794 O O . LEU B 1 372 ? -33.576 156.172 41.167 1 75.55 374 LEU B O 1
ATOM 5799 N N . SER B 1 373 ? -33.189 153.972 41.528 1 76.74 375 SER B N 1
ATOM 5800 C CA . SER B 1 373 ? -34.191 153.491 40.582 1 78.12 375 SER B CA 1
ATOM 5801 C C . SER B 1 373 ? -34.821 152.165 41.048 1 80.35 375 SER B C 1
ATOM 5802 O O . SER B 1 373 ? -34.465 151.639 42.104 1 80.99 375 SER B O 1
ATOM 5805 N N . LYS B 1 374 ? -35.787 151.645 40.288 1 81.5 376 LYS B N 1
ATOM 5806 C CA . LYS B 1 374 ? -36.433 150.383 40.605 1 83.16 376 LYS B CA 1
ATOM 5807 C C . LYS B 1 374 ? -36.334 149.448 39.394 1 85.95 376 LYS B C 1
ATOM 5808 O O . LYS B 1 374 ? -36.319 149.897 38.242 1 86.22 376 LYS B O 1
ATOM 5814 N N . ASP B 1 375 ? -36.271 148.146 39.666 1 87.68 377 ASP B N 1
ATOM 5815 C CA . ASP B 1 375 ? -36.257 147.09 38.673 1 89.84 377 ASP B CA 1
ATOM 5816 C C . ASP B 1 375 ? -37.735 146.788 38.423 1 92.3 377 ASP B C 1
ATOM 5817 O O . ASP B 1 375 ? -38.468 146.415 39.339 1 92.59 377 ASP B O 1
ATOM 5822 N N . PRO B 1 376 ? -38.205 147.011 37.193 1 93.95 378 PRO B N 1
ATOM 5823 C CA . PRO B 1 376 ? -39.63 146.795 36.899 1 95.41 378 PRO B CA 1
ATOM 5824 C C . PRO B 1 376 ? -40.109 145.359 37.075 1 97.22 378 PRO B C 1
ATOM 5825 O O . PRO B 1 376 ? -41.315 145.124 37.168 1 97.61 378 PRO B O 1
ATOM 5829 N N . ASN B 1 377 ? -39.182 144.398 37.095 1 98.01 379 ASN B N 1
ATOM 5830 C CA . ASN B 1 377 ? -39.546 142.995 37.261 1 99.15 379 ASN B CA 1
ATOM 5831 C C . ASN B 1 377 ? -39.326 142.455 38.689 1 98.95 379 ASN B C 1
ATOM 5832 O O . ASN B 1 377 ? -39.553 141.271 38.942 1 99.03 379 ASN B O 1
ATOM 5837 N N . GLU B 1 378 ? -38.919 143.325 39.619 1 98.2 380 GLU B N 1
ATOM 5838 C CA . GLU B 1 378 ? -38.684 142.928 40.991 1 98.27 380 GLU B CA 1
ATOM 5839 C C . GLU B 1 378 ? -39.9 143.216 41.858 1 97.81 380 GLU B C 1
ATOM 5840 O O . GLU B 1 378 ? -40.277 144.376 42.034 1 98.09 380 GLU B O 1
ATOM 5846 N N . LYS B 1 379 ? -40.517 142.151 42.397 1 96.79 381 LYS B N 1
ATOM 5847 C CA . LYS B 1 379 ? -41.696 142.248 43.257 1 95.91 381 LYS B CA 1
ATOM 5848 C C . LYS B 1 379 ? -41.348 142.529 44.732 1 95.14 381 LYS B C 1
ATOM 5849 O O . LYS B 1 379 ? -42.19 143.052 45.462 1 95.89 381 LYS B O 1
ATOM 5855 N N . ARG B 1 380 ? -40.119 142.203 45.166 1 93.31 382 ARG B N 1
ATOM 5856 C CA . ARG B 1 380 ? -39.71 142.452 46.547 1 91.89 382 ARG B CA 1
ATOM 5857 C C . ARG B 1 380 ? -39.392 143.934 46.768 1 90.17 382 ARG B C 1
ATOM 5858 O O . ARG B 1 380 ? -39.192 144.671 45.801 1 90.52 382 ARG B O 1
ATOM 5860 N N . ASP B 1 381 ? -39.331 144.376 48.043 1 88.09 383 ASP B N 1
ATOM 5861 C CA . ASP B 1 381 ? -38.968 145.754 48.377 1 86.28 383 ASP B CA 1
ATOM 5862 C C . ASP B 1 381 ? -37.477 145.871 48.082 1 84.23 383 ASP B C 1
ATOM 5863 O O . ASP B 1 381 ? -36.69 145.089 48.613 1 84.32 383 ASP B O 1
ATOM 5868 N N . HIS B 1 382 ? -37.099 146.788 47.183 1 82.2 384 HIS B N 1
ATOM 5869 C CA . HIS B 1 382 ? -35.723 146.86 46.725 1 80.55 384 HIS B CA 1
ATOM 5870 C C . HIS B 1 382 ? -35.251 148.265 46.324 1 77.69 384 HIS B C 1
ATOM 5871 O O . HIS B 1 382 ? -36.046 149.195 46.257 1 77.4 384 HIS B O 1
ATOM 5878 N N . MET B 1 383 ? -33.954 148.395 46.017 1 75.34 385 MET B N 1
ATOM 5879 C CA . MET B 1 383 ? -33.375 149.64 45.559 1 73.45 385 MET B CA 1
ATOM 5880 C C . MET B 1 383 ? -32.27 149.348 44.563 1 71.67 385 MET B C 1
ATOM 5881 O O . MET B 1 383 ? -31.376 148.568 44.861 1 71.62 385 MET B O 1
ATOM 5886 N N . VAL B 1 384 ? -32.313 149.992 43.398 1 70.01 386 VAL B N 1
ATOM 5887 C CA . VAL B 1 384 ? -31.242 149.903 42.421 1 69.15 386 VAL B CA 1
ATOM 5888 C C . VAL B 1 384 ? -30.472 151.219 42.553 1 68.48 386 VAL B C 1
ATOM 5889 O O . VAL B 1 384 ? -31.066 152.297 42.583 1 68.43 386 VAL B O 1
ATOM 5893 N N . LEU B 1 385 ? -29.158 151.126 42.69 1 67.86 387 LEU B N 1
ATOM 5894 C CA . LEU B 1 385 ? -28.315 152.284 42.92 1 67.79 387 LEU B CA 1
ATOM 5895 C C . LEU B 1 385 ? -27.166 152.338 41.927 1 67.24 387 LEU B C 1
ATOM 5896 O O . LEU B 1 385 ? -26.527 151.319 41.667 1 67.38 387 LEU B O 1
ATOM 5901 N N . LYS B 1 386 ? -26.922 153.532 41.367 1 66.36 388 LYS B N 1
ATOM 5902 C CA . LYS B 1 386 ? -25.815 153.818 40.465 1 66.36 388 LYS B CA 1
ATOM 5903 C C . LYS B 1 386 ? -25.079 155.008 41.071 1 65.93 388 LYS B C 1
ATOM 5904 O O . LYS B 1 386 ? -25.693 156.044 41.309 1 65.91 388 LYS B O 1
ATOM 5910 N N . GLU B 1 387 ? -23.783 154.848 41.373 1 65.45 389 GLU B N 1
ATOM 5911 C CA . GLU B 1 387 ? -22.987 155.903 41.988 1 65.27 389 GLU B CA 1
ATOM 5912 C C . GLU B 1 387 ? -21.719 156.224 41.224 1 65.16 389 GLU B C 1
ATOM 5913 O O . GLU B 1 387 ? -21.122 155.327 40.632 1 65.57 389 GLU B O 1
ATOM 5919 N N . PHE B 1 388 ? -21.261 157.486 41.309 1 64.26 390 PHE B N 1
ATOM 5920 C CA . PHE B 1 388 ? -20.003 157.938 40.718 1 64 390 PHE B CA 1
ATOM 5921 C C . PHE B 1 388 ? -19.278 158.744 41.768 1 63.94 390 PHE B C 1
ATOM 5922 O O . PHE B 1 388 ? -19.832 159.721 42.257 1 64.06 390 PHE B O 1
ATOM 5930 N N . VAL B 1 389 ? -18.07 158.309 42.17 1 63.34 391 VAL B N 1
ATOM 5931 C CA . VAL B 1 389 ? -17.308 159.004 43.203 1 63.01 391 VAL B CA 1
ATOM 5932 C C . VAL B 1 389 ? -15.887 159.354 42.758 1 63.4 391 VAL B C 1
ATOM 5933 O O . VAL B 1 389 ? -15.154 158.488 42.289 1 63.25 391 VAL B O 1
ATOM 5937 N N . THR B 1 390 ? -15.494 160.624 42.905 1 63.53 392 THR B N 1
ATOM 5938 C CA . THR B 1 390 ? -14.157 161.061 42.525 1 63.93 392 THR B CA 1
ATOM 5939 C C . THR B 1 390 ? -13.505 161.811 43.673 1 64.85 392 THR B C 1
ATOM 5940 O O . THR B 1 390 ? -14.138 162.676 44.253 1 64.96 392 THR B O 1
ATOM 5944 N N . ALA B 1 391 ? -12.241 161.507 43.992 1 65.5 393 ALA B N 1
ATOM 5945 C CA . ALA B 1 391 ? -11.519 162.245 45.024 1 66.69 393 ALA B CA 1
ATOM 5946 C C . ALA B 1 391 ? -11.045 163.577 44.447 1 67.89 393 ALA B C 1
ATOM 5947 O O . ALA B 1 391 ? -10.682 163.675 43.268 1 68.27 393 ALA B O 1
ATOM 5949 N N . ALA B 1 392 ? -11.046 164.606 45.283 1 68.13 394 ALA B N 1
ATOM 5950 C CA . ALA B 1 392 ? -10.655 165.953 44.888 1 68.98 394 ALA B CA 1
ATOM 5951 C C . ALA B 1 392 ? -10.167 166.76 46.143 1 69.78 394 ALA B C 1
ATOM 5952 O O . ALA B 1 392 ? -10.165 166.216 47.249 1 69.69 394 ALA B O 1
ATOM 5954 N N . GLY B 1 393 ? -9.724 168.012 45.967 1 70.33 395 GLY B N 1
ATOM 5955 C CA . GLY B 1 393 ? -9.319 168.844 47.087 1 71.48 395 GLY B CA 1
ATOM 5956 C C . GLY B 1 393 ? -7.83 169.027 47.26 1 72.81 395 GLY B C 1
ATOM 5957 O O . GLY B 1 393 ? -7.407 169.838 48.087 1 73.01 395 GLY B O 1
ATOM 5958 N N . ILE B 1 394 ? -7.019 168.265 46.511 1 73.5 396 ILE B N 1
ATOM 5959 C CA . ILE B 1 394 ? -5.566 168.39 46.573 1 74.62 396 ILE B CA 1
ATOM 5960 C C . ILE B 1 394 ? -5.043 168.836 45.194 1 75.75 396 ILE B C 1
ATOM 5961 O O . ILE B 1 394 ? -5.448 168.281 44.17 1 76.29 396 ILE B O 1
ATOM 5966 N N . SER C 1 2 ? 21.778 80.874 7.865 1 95.87 2 SER C N 1
ATOM 5967 C CA . SER C 1 2 ? 21.286 79.883 8.825 1 96.16 2 SER C CA 1
ATOM 5968 C C . SER C 1 2 ? 22.307 79.617 9.929 1 95.6 2 SER C C 1
ATOM 5969 O O . SER C 1 2 ? 21.933 79.593 11.107 1 96.36 2 SER C O 1
ATOM 5972 N N . LYS C 1 3 ? 23.589 79.435 9.564 1 93.78 3 LYS C N 1
ATOM 5973 C CA . LYS C 1 3 ? 24.622 79.223 10.574 1 92.3 3 LYS C CA 1
ATOM 5974 C C . LYS C 1 3 ? 24.867 80.524 11.37 1 89.97 3 LYS C C 1
ATOM 5975 O O . LYS C 1 3 ? 25.015 80.481 12.592 1 89.85 3 LYS C O 1
ATOM 5977 N N . GLY C 1 4 ? 24.853 81.662 10.68 1 88.08 4 GLY C N 1
ATOM 5978 C CA . GLY C 1 4 ? 25.045 82.96 11.318 1 86.82 4 GLY C CA 1
ATOM 5979 C C . GLY C 1 4 ? 23.86 83.392 12.163 1 85.35 4 GLY C C 1
ATOM 5980 O O . GLY C 1 4 ? 24.037 83.877 13.28 1 84.88 4 GLY C O 1
ATOM 5981 N N . GLU C 1 5 ? 22.636 83.192 11.638 1 84.58 5 GLU C N 1
ATOM 5982 C CA . GLU C 1 5 ? 21.367 83.508 12.308 1 83.98 5 GLU C CA 1
ATOM 5983 C C . GLU C 1 5 ? 21.253 82.784 13.647 1 82.77 5 GLU C C 1
ATOM 5984 O O . GLU C 1 5 ? 20.766 83.363 14.612 1 83.09 5 GLU C O 1
ATOM 5990 N N . GLU C 1 6 ? 21.66 81.505 13.694 1 81.23 6 GLU C N 1
ATOM 5991 C CA . GLU C 1 6 ? 21.583 80.681 14.897 1 80.52 6 GLU C CA 1
ATOM 5992 C C . GLU C 1 6 ? 22.36 81.247 16.082 1 77.93 6 GLU C C 1
ATOM 5993 O O . GLU C 1 6 ? 22.005 80.989 17.231 1 78.12 6 GLU C O 1
ATOM 5999 N N . LEU C 1 7 ? 23.404 82.028 15.811 1 75.37 7 LEU C N 1
ATOM 6000 C CA . LEU C 1 7 ? 24.206 82.636 16.866 1 73.27 7 LEU C CA 1
ATOM 6001 C C . LEU C 1 7 ? 23.469 83.737 17.623 1 71.45 7 LEU C C 1
ATOM 6002 O O . LEU C 1 7 ? 23.895 84.091 18.708 1 71.26 7 LEU C O 1
ATOM 6007 N N . PHE C 1 8 ? 22.372 84.271 17.069 1 70.14 8 PHE C N 1
ATOM 6008 C CA . PHE C 1 8 ? 21.652 85.402 17.638 1 69.39 8 PHE C CA 1
ATOM 6009 C C . PHE C 1 8 ? 20.255 85.104 18.168 1 69.07 8 PHE C C 1
ATOM 6010 O O . PHE C 1 8 ? 19.532 86.042 18.512 1 69.46 8 PHE C O 1
ATOM 6018 N N . THR C 1 9 ? 19.876 83.82 18.265 1 68.25 9 THR C N 1
ATOM 6019 C CA . THR C 1 9 ? 18.544 83.429 18.731 1 67.76 9 THR C CA 1
ATOM 6020 C C . THR C 1 9 ? 18.271 83.76 20.213 1 66.71 9 THR C C 1
ATOM 6021 O O . THR C 1 9 ? 17.107 83.824 20.616 1 67.12 9 THR C O 1
ATOM 6025 N N . GLY C 1 10 ? 19.33 83.957 20.998 1 65.09 10 GLY C N 1
ATOM 6026 C CA . GLY C 1 10 ? 19.222 84.297 22.411 1 63.77 10 GLY C CA 1
ATOM 6027 C C . GLY C 1 10 ? 19.961 85.585 22.745 1 62.31 10 GLY C C 1
ATOM 6028 O O . GLY C 1 10 ? 20.286 86.383 21.86 1 62.11 10 GLY C O 1
ATOM 6029 N N . VAL C 1 11 ? 20.226 85.795 24.033 1 60.78 11 VAL C N 1
ATOM 6030 C CA . VAL C 1 11 ? 20.962 86.954 24.509 1 59.45 11 VAL C CA 1
ATOM 6031 C C . VAL C 1 11 ? 22.454 86.688 24.346 1 58.3 11 VAL C C 1
ATOM 6032 O O . VAL C 1 11 ? 22.957 85.66 24.821 1 58.3 11 VAL C O 1
ATOM 6036 N N . VAL C 1 12 ? 23.151 87.588 23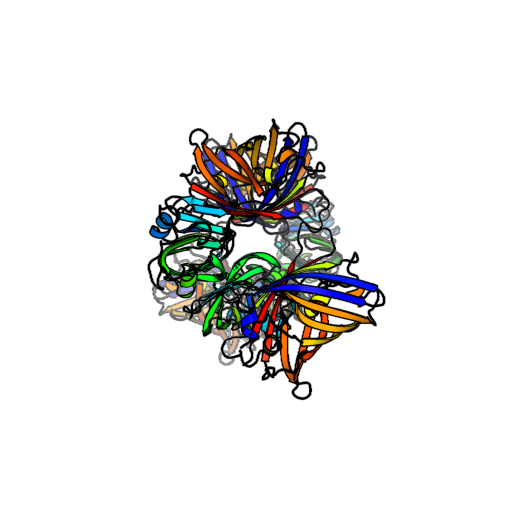.643 1 56.95 12 VAL C N 1
ATOM 6037 C CA . VAL C 1 12 ? 24.576 87.454 23.344 1 56.49 12 VAL C CA 1
ATOM 6038 C C . VAL C 1 12 ? 25.379 88.536 24.053 1 56.88 12 VAL C C 1
ATOM 6039 O O . VAL C 1 12 ? 25.078 89.717 23.884 1 57.43 12 VAL C O 1
ATOM 6043 N N . PRO C 1 13 ? 26.438 88.17 24.797 1 56.32 13 PRO C N 1
ATOM 6044 C CA . PRO C 1 13 ? 27.255 89.211 25.444 1 55.74 13 PRO C CA 1
ATOM 6045 C C . PRO C 1 13 ? 28.036 90.028 24.416 1 55.12 13 PRO C C 1
ATOM 6046 O O . PRO C 1 13 ? 28.423 89.512 23.375 1 55.47 13 PRO C O 1
ATOM 6050 N N . ILE C 1 14 ? 28.209 91.321 24.687 1 54.16 14 ILE C N 1
ATOM 6051 C CA . ILE C 1 14 ? 28.91 92.242 23.808 1 53.74 14 ILE C CA 1
ATOM 6052 C C . ILE C 1 14 ? 30.067 92.925 24.528 1 53.8 14 ILE C C 1
ATOM 6053 O O . ILE C 1 14 ? 29.944 93.293 25.695 1 53.82 14 ILE C O 1
ATOM 6058 N N . LEU C 1 15 ? 31.172 93.139 23.803 1 53.49 15 LEU C N 1
ATOM 6059 C CA . LEU C 1 15 ? 32.326 93.874 24.285 1 53.58 15 LEU C CA 1
ATOM 6060 C C . LEU C 1 15 ? 32.728 94.865 23.194 1 52.04 15 LEU C C 1
ATOM 6061 O O . LEU C 1 15 ? 32.822 94.494 22.036 1 51.58 15 LEU C O 1
ATOM 6066 N N . VAL C 1 16 ? 32.885 96.141 23.548 1 51.39 16 VAL C N 1
ATOM 6067 C CA . VAL C 1 16 ? 33.252 97.185 22.583 1 50.95 16 VAL C CA 1
ATOM 6068 C C . VAL C 1 16 ? 34.556 97.832 23.035 1 51.61 16 VAL C C 1
ATOM 6069 O O . VAL C 1 16 ? 34.704 98.144 24.21 1 52.17 16 VAL C O 1
ATOM 6073 N N . GLU C 1 17 ? 35.522 97.992 22.133 1 51.18 17 GLU C N 1
ATOM 6074 C CA . GLU C 1 17 ? 36.786 98.642 22.456 1 51.11 17 GLU C CA 1
ATOM 6075 C C . GLU C 1 17 ? 37.08 99.693 21.386 1 49.49 17 GLU C C 1
ATOM 6076 O O . GLU C 1 17 ? 37.161 99.352 20.218 1 49.36 17 GLU C O 1
ATOM 6082 N N . LEU C 1 18 ? 37.228 100.968 21.773 1 48.03 18 LEU C N 1
ATOM 6083 C CA . LEU C 1 18 ? 37.504 102.036 20.819 1 47.27 18 LEU C CA 1
ATOM 6084 C C . LEU C 1 18 ? 38.743 102.829 21.191 1 46.5 18 LEU C C 1
ATOM 6085 O O . LEU C 1 18 ? 38.907 103.235 22.333 1 46.22 18 LEU C O 1
ATOM 6090 N N . ASP C 1 19 ? 39.619 103.052 20.223 1 46.28 19 ASP C N 1
ATOM 6091 C CA . ASP C 1 19 ? 40.772 103.932 20.408 1 46.48 19 ASP C CA 1
ATOM 6092 C C . ASP C 1 19 ? 40.56 105.103 19.45 1 45.98 19 ASP C C 1
ATOM 6093 O O . ASP C 1 19 ? 40.361 104.89 18.257 1 46.11 19 ASP C O 1
ATOM 6098 N N . GLY C 1 20 ? 40.526 106.316 19.983 1 45.24 20 GLY C N 1
ATOM 6099 C CA . GLY C 1 20 ? 40.276 107.498 19.174 1 45.21 20 GLY C CA 1
ATOM 6100 C C . GLY C 1 20 ? 41.325 108.585 19.268 1 45.67 20 GLY C C 1
ATOM 6101 O O . GLY C 1 20 ? 42.101 108.649 20.221 1 46.76 20 GLY C O 1
ATOM 6102 N N . ASP C 1 21 ? 41.362 109.437 18.263 1 45.08 21 ASP C N 1
ATOM 6103 C CA . ASP C 1 21 ? 42.252 110.581 18.218 1 45.35 21 ASP C CA 1
ATOM 6104 C C . ASP C 1 21 ? 41.474 111.642 17.487 1 45.35 21 ASP C C 1
ATOM 6105 O O . ASP C 1 21 ? 41.329 111.544 16.278 1 46.06 21 ASP C O 1
ATOM 6110 N N . VAL C 1 22 ? 40.961 112.644 18.205 1 44.38 22 VAL C N 1
ATOM 6111 C CA . VAL C 1 22 ? 40.211 113.718 17.58 1 44.03 22 VAL C CA 1
ATOM 6112 C C . VAL C 1 22 ? 41.003 114.995 17.793 1 44.9 22 VAL C C 1
ATOM 6113 O O . VAL C 1 22 ? 41.204 115.401 18.937 1 45.74 22 VAL C O 1
ATOM 6117 N N . ASN C 1 23 ? 41.508 115.593 16.704 1 44.51 23 ASN C N 1
ATOM 6118 C CA . ASN C 1 23 ? 42.317 116.805 16.759 1 44.95 23 ASN C CA 1
ATOM 6119 C C . ASN C 1 23 ? 43.532 116.655 17.678 1 45.45 23 ASN C C 1
ATOM 6120 O O . ASN C 1 23 ? 43.919 117.627 18.337 1 45.89 23 ASN C O 1
ATOM 6125 N N . GLY C 1 24 ? 44.136 115.46 17.706 1 44.28 24 GLY C N 1
ATOM 6126 C CA . GLY C 1 24 ? 45.301 115.222 18.55 1 43.98 24 GLY C CA 1
ATOM 6127 C C . GLY C 1 24 ? 44.975 114.828 19.974 1 44.37 24 GLY C C 1
ATOM 6128 O O . GLY C 1 24 ? 45.885 114.516 20.74 1 44.41 24 GLY C O 1
ATOM 6129 N N . HIS C 1 25 ? 43.671 114.858 20.354 1 44.64 25 HIS C N 1
ATOM 6130 C CA . HIS C 1 25 ? 43.181 114.446 21.67 1 44.87 25 HIS C CA 1
ATOM 6131 C C . HIS C 1 25 ? 42.931 112.965 21.609 1 45.33 25 HIS C C 1
ATOM 6132 O O . HIS C 1 25 ? 41.979 112.53 20.96 1 45.89 25 HIS C O 1
ATOM 6139 N N . LYS C 1 26 ? 43.807 112.176 22.241 1 45.09 26 LYS C N 1
ATOM 6140 C CA . LYS C 1 26 ? 43.654 110.726 22.237 1 45.04 26 LYS C CA 1
ATOM 6141 C C . LYS C 1 26 ? 42.804 110.281 23.399 1 46.02 26 LYS C C 1
ATOM 6142 O O . LYS C 1 26 ? 42.867 110.865 24.483 1 47.19 26 LYS C O 1
ATOM 6148 N N . PHE C 1 27 ? 41.996 109.26 23.179 1 45.35 27 PHE C N 1
ATOM 6149 C CA . PHE C 1 27 ? 41.128 108.716 24.207 1 45.01 27 PHE C CA 1
ATOM 6150 C C . PHE C 1 27 ? 40.782 107.264 23.908 1 44.8 27 PHE C C 1
ATOM 6151 O O . PHE C 1 27 ? 40.94 106.798 22.777 1 44.67 27 PHE C O 1
ATOM 6159 N N . SER C 1 28 ? 40.292 106.553 24.916 1 44.74 28 SER C N 1
ATOM 6160 C CA . SER C 1 28 ? 39.854 105.176 24.735 1 45.35 28 SER C CA 1
ATOM 6161 C C . SER C 1 28 ? 38.526 104.96 25.442 1 45.42 28 SER C C 1
ATOM 6162 O O . SER C 1 28 ? 38.281 105.539 26.497 1 45.08 28 SER C O 1
ATOM 6165 N N . VAL C 1 29 ? 37.656 104.146 24.842 1 45.78 29 VAL C N 1
ATOM 6166 C CA . VAL C 1 29 ? 36.346 103.809 25.395 1 46.28 29 VAL C CA 1
ATOM 6167 C C . VAL C 1 29 ? 36.191 102.286 25.412 1 47.44 29 VAL C C 1
ATOM 6168 O O . VAL C 1 29 ? 36.501 101.616 24.427 1 47.31 29 VAL C O 1
ATOM 6172 N N . SER C 1 30 ? 35.743 101.736 26.537 1 48.38 30 SER C N 1
ATOM 6173 C CA . SER C 1 30 ? 35.442 100.31 26.635 1 49.53 30 SER C CA 1
ATOM 6174 C C . SER C 1 30 ? 33.955 100.191 26.953 1 50.08 30 SER C C 1
ATOM 6175 O O . SER C 1 30 ? 33.407 101.025 27.655 1 50.47 30 SER C O 1
ATOM 6178 N N . GLY C 1 31 ? 33.303 99.189 26.397 1 49.81 31 GLY C N 1
ATOM 6179 C CA . GLY C 1 31 ? 31.882 98.978 26.602 1 49.99 31 GLY C CA 1
ATOM 6180 C C . GLY C 1 31 ? 31.564 97.53 26.843 1 50.31 31 GLY C C 1
ATOM 6181 O O . GLY C 1 31 ? 32.27 96.653 26.358 1 50.23 31 GLY C O 1
ATOM 6182 N N . GLU C 1 32 ? 30.532 97.277 27.638 1 50.83 32 GLU C N 1
ATOM 6183 C CA . GLU C 1 32 ? 30.048 95.937 27.994 1 51.71 32 GLU C CA 1
ATOM 6184 C C . GLU C 1 32 ? 28.53 95.951 27.946 1 52.04 32 GLU C C 1
ATOM 6185 O O . GLU C 1 32 ? 27.905 96.987 28.189 1 51.91 32 GLU C O 1
ATOM 6191 N N . GLY C 1 33 ? 27.943 94.789 27.708 1 51.69 33 GLY C N 1
ATOM 6192 C CA . GLY C 1 33 ? 26.5 94.673 27.692 1 51.63 33 GLY C CA 1
ATOM 6193 C C . GLY C 1 33 ? 26.049 93.443 26.969 1 51.85 33 GLY C C 1
ATOM 6194 O O . GLY C 1 33 ? 26.773 92.448 26.931 1 52.34 33 GLY C O 1
ATOM 6195 N N . GLU C 1 34 ? 24.854 93.503 26.387 1 51.65 34 GLU C N 1
ATOM 6196 C CA . GLU C 1 34 ? 24.308 92.357 25.682 1 51.82 34 GLU C CA 1
ATOM 6197 C C . GLU C 1 34 ? 23.313 92.752 24.616 1 51.49 34 GLU C C 1
ATOM 6198 O O . GLU C 1 34 ? 22.798 93.862 24.611 1 51.55 34 GLU C O 1
ATOM 6204 N N . GLY C 1 35 ? 23.094 91.847 23.684 1 51.16 35 GLY C N 1
ATOM 6205 C CA . GLY C 1 35 ? 22.17 92.066 22.591 1 51.85 35 GLY C CA 1
ATOM 6206 C C . GLY C 1 35 ? 21.194 90.921 22.455 1 52.77 35 GLY C C 1
ATOM 6207 O O . GLY C 1 35 ? 21.536 89.763 22.68 1 53.83 35 GLY C O 1
ATOM 6208 N N . ASP C 1 36 ? 19.971 91.236 22.097 1 52.75 36 ASP C N 1
ATOM 6209 C CA . ASP C 1 36 ? 18.917 90.263 21.929 1 53.2 36 ASP C CA 1
ATOM 6210 C C . ASP C 1 36 ? 18.214 90.569 20.612 1 54.32 36 ASP C C 1
ATOM 6211 O O . ASP C 1 36 ? 17.153 91.194 20.603 1 55.15 36 ASP C O 1
ATOM 6216 N N . ALA C 1 37 ? 18.822 90.161 19.494 1 54.15 37 ALA C N 1
ATOM 6217 C CA . ALA C 1 37 ? 18.271 90.407 18.165 1 54.62 37 ALA C CA 1
ATOM 6218 C C . ALA C 1 37 ? 16.835 89.898 17.949 1 55.75 37 ALA C C 1
ATOM 6219 O O . ALA C 1 37 ? 16.201 90.289 16.973 1 55.54 37 ALA C O 1
ATOM 6221 N N . THR C 1 38 ? 16.325 89.018 18.835 1 57.02 38 THR C N 1
ATOM 6222 C CA . THR C 1 38 ? 14.988 88.449 18.674 1 58.84 38 THR C CA 1
ATOM 6223 C C . THR C 1 38 ? 13.92 89.071 19.589 1 59.8 38 THR C C 1
ATOM 6224 O O . THR C 1 38 ? 12.791 88.55 19.635 1 60.75 38 THR C O 1
ATOM 6228 N N . TYR C 1 39 ? 14.261 90.171 20.303 1 59.19 39 TYR C N 1
ATOM 6229 C CA . TYR C 1 39 ? 13.367 90.803 21.257 1 60.04 39 TYR C CA 1
ATOM 6230 C C . TYR C 1 39 ? 12.114 91.339 20.578 1 61.05 39 TYR C C 1
ATOM 6231 O O . TYR C 1 39 ? 12.187 92.148 19.651 1 61.76 39 TYR C O 1
ATOM 6240 N N . GLY C 1 40 ? 10.969 90.875 21.046 1 60.73 40 GLY C N 1
ATOM 6241 C CA . GLY C 1 40 ? 9.7 91.245 20.454 1 60.85 40 GLY C CA 1
ATOM 6242 C C . GLY C 1 40 ? 8.687 91.892 21.362 1 61.01 40 GLY C C 1
ATOM 6243 O O . GLY C 1 40 ? 8.866 93.036 21.798 1 62.39 40 GLY C O 1
ATOM 6244 N N . GLY C 1 41 ? 7.58 91.201 21.575 1 59.49 41 GLY C N 1
ATOM 6245 C CA . GLY C 1 41 ? 6.476 91.783 22.324 1 58.57 41 GLY C CA 1
ATOM 6246 C C . GLY C 1 41 ? 5.674 92.759 21.473 1 56.84 41 GLY C C 1
ATOM 6247 O O . GLY C 1 41 ? 5.852 92.828 20.252 1 56.99 41 GLY C O 1
ATOM 6248 N N . SER C 1 42 ? 4.759 93.491 22.13 1 54.95 42 SER C N 1
ATOM 6249 C CA . SER C 1 42 ? 3.79 94.455 21.606 1 53.63 42 SER C CA 1
ATOM 6250 C C . SER C 1 42 ? 4.038 95.889 22.06 1 53.39 42 SER C C 1
ATOM 6251 O O . SER C 1 42 ? 3.3 96.776 21.649 1 53.53 42 SER C O 1
ATOM 6254 N N . GLY C 1 43 ? 4.986 96.109 22.962 1 52.87 43 GLY C N 1
ATOM 6255 C CA . GLY C 1 43 ? 5.277 97.441 23.458 1 52.87 43 GLY C CA 1
ATOM 6256 C C . GLY C 1 43 ? 5.851 98.297 22.354 1 52.69 43 GLY C C 1
ATOM 6257 O O . GLY C 1 43 ? 6.656 97.815 21.552 1 53.81 43 GLY C O 1
ATOM 6258 N N . VAL C 1 44 ? 5.384 99.527 22.26 1 51.16 44 VAL C N 1
ATOM 6259 C CA . VAL C 1 44 ? 5.84 100.462 21.258 1 50.81 44 VAL C CA 1
ATOM 6260 C C . VAL C 1 44 ? 7.218 100.958 21.68 1 51.49 44 VAL C C 1
ATOM 6261 O O . VAL C 1 44 ? 7.36 101.62 22.712 1 51.62 44 VAL C O 1
ATOM 6265 N N . THR C 1 45 ? 8.236 100.6 20.905 1 51.35 45 THR C N 1
ATOM 6266 C CA . THR C 1 45 ? 9.592 101.045 21.164 1 51.56 45 THR C CA 1
ATOM 6267 C C . THR C 1 45 ? 9.898 102.37 20.462 1 52.52 45 THR C C 1
ATOM 6268 O O . THR C 1 45 ? 10.787 103.082 20.921 1 53.42 45 THR C O 1
ATOM 6272 N N . GLN C 1 46 ? 9.182 102.698 19.35 1 52.18 46 GLN C N 1
ATOM 6273 C CA . GLN C 1 46 ? 9.398 103.901 18.543 1 52.1 46 GLN C CA 1
ATOM 6274 C C . GLN C 1 46 ? 8.154 104.197 17.706 1 51.94 46 GLN C C 1
ATOM 6275 O O . GLN C 1 46 ? 7.599 103.275 17.146 1 52.54 46 GLN C O 1
ATOM 6281 N N . ALA C 1 47 ? 7.752 105.47 17.557 1 51.31 47 ALA C N 1
ATOM 6282 C CA . ALA C 1 47 ? 6.566 105.836 16.788 1 51.16 47 ALA C CA 1
ATOM 6283 C C . ALA C 1 47 ? 6.637 107.248 16.201 1 51.15 47 ALA C C 1
ATOM 6284 O O . ALA C 1 47 ? 7.378 108.093 16.706 1 51.79 47 ALA C O 1
ATOM 6286 N N . HIS C 1 48 ? 5.855 107.514 15.129 1 50.13 48 HIS C N 1
ATOM 6287 C CA . HIS C 1 48 ? 5.818 108.819 14.476 1 49.32 48 HIS C CA 1
ATOM 6288 C C . HIS C 1 48 ? 4.396 109.169 14.1 1 47.6 48 HIS C C 1
ATOM 6289 O O . HIS C 1 48 ? 3.648 108.294 13.692 1 48.36 48 HIS C O 1
ATOM 6296 N N . ALA C 1 49 ? 4.012 110.439 14.255 1 45.24 49 ALA C N 1
ATOM 6297 C CA . ALA C 1 49 ? 2.688 110.935 13.89 1 44.18 49 ALA C CA 1
ATOM 6298 C C . ALA C 1 49 ? 2.784 112.221 13.034 1 44.1 49 ALA C C 1
ATOM 6299 O O . ALA C 1 49 ? 3.812 112.88 13.021 1 44.43 49 ALA C O 1
ATOM 6301 N N . ALA C 1 50 ? 1.726 112.554 12.289 1 42.98 50 ALA C N 1
ATOM 6302 C CA . ALA C 1 50 ? 1.701 113.735 11.439 1 41.58 50 ALA C CA 1
ATOM 6303 C C . ALA C 1 50 ? 0.295 114.276 11.501 1 40.74 50 ALA C C 1
ATOM 6304 O O . ALA C 1 50 ? -0.673 113.541 11.282 1 40.98 50 ALA C O 1
ATOM 6306 N N . TRP C 1 51 ? 0.177 115.543 11.842 1 39.71 51 TRP C N 1
ATOM 6307 C CA . TRP C 1 51 ? -1.116 116.173 12.004 1 39.62 51 TRP C CA 1
ATOM 6308 C C . TRP C 1 51 ? -0.961 117.67 11.787 1 40.17 51 TRP C C 1
ATOM 6309 O O . TRP C 1 51 ? -0.139 118.28 12.462 1 40.91 51 TRP C O 1
ATOM 6320 N N . GLY C 1 52 ? -1.724 118.253 10.869 1 39.73 52 GLY C N 1
ATOM 6321 C CA . GLY C 1 52 ? -1.638 119.685 10.617 1 40.34 52 GLY C CA 1
ATOM 6322 C C . GLY C 1 52 ? -2.492 120.574 11.502 1 41.26 52 GLY C C 1
ATOM 6323 O O . GLY C 1 52 ? -2.518 121.786 11.3 1 42.42 52 GLY C O 1
ATOM 6324 N N . LEU C 1 53 ? -3.193 119.997 12.484 1 41.15 53 LEU C N 1
ATOM 6325 C CA . LEU C 1 53 ? -4.129 120.646 13.418 1 41.32 53 LEU C CA 1
ATOM 6326 C C . LEU C 1 53 ? -5.433 120.983 12.68 1 41.63 53 LEU C C 1
ATOM 6327 O O . LEU C 1 53 ? -6.46 120.321 12.896 1 41.52 53 LEU C O 1
ATOM 6332 N N . LYS C 1 54 ? -5.36 121.948 11.752 1 41.58 54 LYS C N 1
ATOM 6333 C CA . LYS C 1 54 ? -6.417 122.354 10.838 1 42.06 54 LYS C CA 1
ATOM 6334 C C . LYS C 1 54 ? -5.766 123.206 9.775 1 43.41 54 LYS C C 1
ATOM 6335 O O . LYS C 1 54 ? -5.034 124.136 10.122 1 44.14 54 LYS C O 1
ATOM 6341 N N . LYS C 1 55 ? -6.03 122.939 8.482 1 43.75 55 LYS C N 1
ATOM 6342 C CA . LYS C 1 55 ? -5.409 123.698 7.398 1 44.8 55 LYS C CA 1
ATOM 6343 C C . LYS C 1 55 ? -5.708 125.173 7.502 1 45.87 55 LYS C C 1
ATOM 6344 O O . LYS C 1 55 ? -4.796 125.993 7.407 1 46.93 55 LYS C O 1
ATOM 6350 N N . SER C 1 56 ? -6.972 125.519 7.78 1 45.71 56 SER C N 1
ATOM 6351 C CA . SER C 1 56 ? -7.364 126.913 7.911 1 45.65 56 SER C CA 1
ATOM 6352 C C . SER C 1 56 ? -6.762 127.568 9.148 1 46.14 56 SER C C 1
ATOM 6353 O O . SER C 1 56 ? -6.479 128.76 9.102 1 46.98 56 SER C O 1
ATOM 6356 N N . PHE C 1 57 ? -6.512 126.808 10.223 1 45.5 57 PHE C N 1
ATOM 6357 C CA . PHE C 1 57 ? -5.868 127.363 11.409 1 45.88 57 PHE C CA 1
ATOM 6358 C C . PHE C 1 57 ? -4.405 127.8 11.11 1 46.74 57 PHE C C 1
ATOM 6359 O O . PHE C 1 57 ? -3.973 128.861 11.555 1 46.87 57 PHE C O 1
ATOM 6367 N N . GLN C 1 58 ? -3.654 127 10.338 1 47.18 58 GLN C N 1
ATOM 6368 C CA . GLN C 1 58 ? -2.266 127.313 9.991 1 47.85 58 GLN C CA 1
ATOM 6369 C C . GLN C 1 58 ? -2.195 128.584 9.194 1 50.25 58 GLN C C 1
ATOM 6370 O O . GLN C 1 58 ? -1.321 129.411 9.455 1 51.31 58 GLN C O 1
ATOM 6376 N N . SER C 1 59 ? -3.1 128.758 8.2 1 50.92 59 SER C N 1
ATOM 6377 C CA . SER C 1 59 ? -3.087 129.977 7.384 1 51.58 59 SER C CA 1
ATOM 6378 C C . SER C 1 59 ? -3.597 131.204 8.157 1 52.12 59 SER C C 1
ATOM 6379 O O . SER C 1 59 ? -3.212 132.333 7.83 1 53.39 59 SER C O 1
ATOM 6382 N N . TYR C 1 60 ? -4.454 130.996 9.169 1 50.82 60 TYR C N 1
ATOM 6383 C CA . TYR C 1 60 ? -4.942 132.077 9.991 1 50.3 60 TYR C CA 1
ATOM 6384 C C . TYR C 1 60 ? -3.785 132.584 10.852 1 51.51 60 TYR C C 1
ATOM 6385 O O . TYR C 1 60 ? -3.527 133.773 10.849 1 51.71 60 TYR C O 1
ATOM 6394 N N . ILE C 1 61 ? -3.072 131.693 11.553 1 52.49 61 ILE C N 1
ATOM 6395 C CA . ILE C 1 61 ? -1.949 132.057 12.421 1 53.56 61 ILE C CA 1
ATOM 6396 C C . ILE C 1 61 ? -0.881 132.846 11.667 1 55.71 61 ILE C C 1
ATOM 6397 O O . ILE C 1 61 ? -0.346 133.811 12.196 1 55.85 61 ILE C O 1
ATOM 6402 N N . THR C 1 62 ? -0.611 132.48 10.419 1 57.35 62 THR C N 1
ATOM 6403 C CA . THR C 1 62 ? 0.408 133.165 9.621 1 59.17 62 THR C CA 1
ATOM 6404 C C . THR C 1 62 ? -0.168 134.309 8.723 1 60.9 62 THR C C 1
ATOM 6405 O O . THR C 1 62 ? 0.601 135.095 8.165 1 61.69 62 THR C O 1
ATOM 6409 N N . GLY C 1 63 ? -1.492 134.429 8.66 1 61.51 63 GLY C N 1
ATOM 6410 C CA . GLY C 1 63 ? -2.226 135.404 7.864 1 62.53 63 GLY C CA 1
ATOM 6411 C C . GLY C 1 63 ? -2.185 136.822 8.376 1 64.27 63 GLY C C 1
ATOM 6412 O O . GLY C 1 63 ? -1.654 137.089 9.452 1 65.57 63 GLY C O 1
ATOM 6413 N N . SER C 1 64 ? -2.752 137.749 7.606 1 64.14 64 SER C N 1
ATOM 6414 C CA . SER C 1 64 ? -2.723 139.16 7.929 1 65.1 64 SER C CA 1
ATOM 6415 C C . SER C 1 64 ? -3.666 139.605 9.056 1 65.33 64 SER C C 1
ATOM 6416 O O . SER C 1 64 ? -3.71 140.805 9.368 1 66.2 64 SER C O 1
ATOM 6419 N N . ILE C 1 65 ? -4.427 138.687 9.64 1 64.26 65 ILE C N 1
ATOM 6420 C CA . ILE C 1 65 ? -5.33 139.019 10.738 1 63.9 65 ILE C CA 1
ATOM 6421 C C . ILE C 1 65 ? -4.638 138.66 12.046 1 65.26 65 ILE C C 1
ATOM 6422 O O . ILE C 1 65 ? -4.473 139.542 12.891 1 66.03 65 ILE C O 1
ATOM 6427 N N . ALA C 1 66 ? -4.184 137.393 12.2 1 65.28 66 ALA C N 1
ATOM 6428 C CA . ALA C 1 66 ? -3.486 137.022 13.426 1 65.91 66 ALA C CA 1
ATOM 6429 C C . ALA C 1 66 ? -2.068 137.612 13.462 1 67.36 66 ALA C C 1
ATOM 6430 O O . ALA C 1 66 ? -1.555 137.899 14.548 1 67.64 66 ALA C O 1
ATOM 6432 N N . LYS C 1 67 ? -1.41 137.768 12.279 1 67.59 67 LYS C N 1
ATOM 6433 C CA . LYS C 1 67 ? -0.033 138.25 12.145 1 68.15 67 LYS C CA 1
ATOM 6434 C C . LYS C 1 67 ? 0.895 137.522 13.133 1 68.37 67 LYS C C 1
ATOM 6435 O O . LYS C 1 67 ? 1.616 138.141 13.906 1 68.7 67 LYS C O 1
ATOM 6441 N N . GLY C 1 68 ? 0.764 136.209 13.17 1 68.43 68 GLY C N 1
ATOM 6442 C CA . GLY C 1 68 ? 1.483 135.386 14.128 1 68.68 68 GLY C CA 1
ATOM 6443 C C . GLY C 1 68 ? 2.467 134.403 13.548 1 68.71 68 GLY C C 1
ATOM 6444 O O . GLY C 1 68 ? 2.931 134.558 12.421 1 69.37 68 GLY C O 1
ATOM 6445 N N . GLN C 1 69 ? 2.79 133.389 14.327 1 67.92 69 GLN C N 1
ATOM 6446 C CA . GLN C 1 69 ? 3.756 132.384 13.938 1 67.74 69 GLN C CA 1
ATOM 6447 C C . GLN C 1 69 ? 3.634 131.169 14.859 1 66.19 69 GLN C C 1
ATOM 6448 O O . GLN C 1 69 ? 2.85 131.188 15.815 1 66.98 69 GLN C O 1
ATOM 6454 N N . TRP C 1 70 ? 4.401 130.107 14.584 1 63.71 70 TRP C N 1
ATOM 6455 C CA . TRP C 1 70 ? 4.454 128.956 15.479 1 61.73 70 TRP C CA 1
ATOM 6456 C C . TRP C 1 70 ? 5.898 128.613 15.833 1 62.68 70 TRP C C 1
ATOM 6457 O O . TRP C 1 70 ? 6.815 128.851 15.043 1 62.6 70 TRP C O 1
ATOM 6468 N N . ASN C 1 71 ? 6.102 128.126 17.062 1 62.99 71 ASN C N 1
ATOM 6469 C CA . ASN C 1 71 ? 7.414 127.761 17.57 1 63.35 71 ASN C CA 1
ATOM 6470 C C . ASN C 1 71 ? 7.34 126.318 18.064 1 62.61 71 ASN C C 1
ATOM 6471 O O . ASN C 1 71 ? 6.578 125.991 18.969 1 62.3 71 ASN C O 1
ATOM 6476 N N . LEU C 1 72 ? 8.097 125.455 17.409 1 62.08 72 LEU C N 1
ATOM 6477 C CA . LEU C 1 72 ? 8.101 124.029 17.656 1 62.02 72 LEU C CA 1
ATOM 6478 C C . LEU C 1 72 ? 9.301 123.611 18.495 1 63.09 72 LEU C C 1
ATOM 6479 O O . LEU C 1 72 ? 10.36 124.234 18.431 1 63.51 72 LEU C O 1
ATOM 6484 N N . ASP C 1 73 ? 9.133 122.558 19.291 1 63.5 73 ASP C N 1
ATOM 6485 C CA . ASP C 1 73 ? 10.182 122.039 20.162 1 64.3 73 ASP C CA 1
ATOM 6486 C C . ASP C 1 73 ? 9.963 120.556 20.191 1 63.96 73 ASP C C 1
ATOM 6487 O O . ASP C 1 73 ? 9.01 120.109 20.803 1 64.56 73 ASP C O 1
ATOM 6492 N N . GLY C 1 74 ? 10.81 119.799 19.51 1 63.04 74 GLY C N 1
ATOM 6493 C CA . GLY C 1 74 ? 10.642 118.354 19.4 1 62.31 74 GLY C CA 1
ATOM 6494 C C . GLY C 1 74 ? 9.587 117.938 18.381 1 61.64 74 GLY C C 1
ATOM 6495 O O . GLY C 1 74 ? 9.338 116.742 18.191 1 61.95 74 GLY C O 1
ATOM 6496 N N . VAL C 1 75 ? 8.943 118.929 17.727 1 60.58 75 VAL C N 1
ATOM 6497 C CA . VAL C 1 75 ? 7.91 118.768 16.709 1 59.88 75 VAL C CA 1
ATOM 6498 C C . VAL C 1 75 ? 8.494 119.294 15.412 1 59.81 75 VAL C C 1
ATOM 6499 O O . VAL C 1 75 ? 9.11 120.357 15.401 1 60.21 75 VAL C O 1
ATOM 6503 N N . GLY C 1 76 ? 8.303 118.562 14.329 1 59.2 76 GLY C N 1
ATOM 6504 C CA . GLY C 1 76 ? 8.765 119.002 13.022 1 59.26 76 GLY C CA 1
ATOM 6505 C C . GLY C 1 76 ? 7.63 119.549 12.182 1 59.39 76 GLY C C 1
ATOM 6506 O O . GLY C 1 76 ? 6.512 119.745 12.666 1 59.42 76 GLY C O 1
ATOM 6507 N N . TYR C 1 77 ? 7.896 119.758 10.908 1 59.49 77 TYR C N 1
ATOM 6508 C CA . TYR C 1 77 ? 6.902 120.261 9.975 1 60.1 77 TYR C CA 1
ATOM 6509 C C . TYR C 1 77 ? 7.277 119.858 8.561 1 62.27 77 TYR C C 1
ATOM 6510 O O . TYR C 1 77 ? 8.324 120.274 8.058 1 62.61 77 TYR C O 1
ATOM 6519 N N . SER C 1 78 ? 6.439 119.041 7.922 1 63.4 78 SER C N 1
ATOM 6520 C CA . SER C 1 78 ? 6.699 118.602 6.555 1 65.09 78 SER C CA 1
ATOM 6521 C C . SER C 1 78 ? 5.384 118.297 5.863 1 65.42 78 SER C C 1
ATOM 6522 O O . SER C 1 78 ? 4.486 117.718 6.473 1 65.37 78 SER C O 1
ATOM 6525 N N . ASN C 1 79 ? 5.28 118.686 4.586 1 65.59 79 ASN C N 1
ATOM 6526 C CA . ASN C 1 79 ? 4.088 118.492 3.757 1 66.13 79 ASN C CA 1
ATOM 6527 C C . ASN C 1 79 ? 2.83 119.055 4.411 1 64.83 79 ASN C C 1
ATOM 6528 O O . ASN C 1 79 ? 1.796 118.386 4.453 1 65.28 79 ASN C O 1
ATOM 6533 N N . GLY C 1 80 ? 2.967 120.271 4.944 1 63 80 GLY C N 1
ATOM 6534 C CA . GLY C 1 80 ? 1.918 121.027 5.613 1 61.7 80 GLY C CA 1
ATOM 6535 C C . GLY C 1 80 ? 1.401 120.449 6.913 1 60.58 80 GLY C C 1
ATOM 6536 O O . GLY C 1 80 ? 0.304 120.816 7.335 1 61.53 80 GLY C O 1
ATOM 6537 N N . GLU C 1 81 ? 2.16 119.535 7.559 1 58.3 81 GLU C N 1
ATOM 6538 C CA . GLU C 1 81 ? 1.744 118.902 8.816 1 56.53 81 GLU C CA 1
ATOM 6539 C C . GLU C 1 81 ? 2.82 118.975 9.893 1 54.74 81 GLU C C 1
ATOM 6540 O O . GLU C 1 81 ? 4 118.941 9.572 1 54.99 81 GLU C O 1
ATOM 6546 N N . PHE C 1 82 ? 2.423 118.972 11.166 1 52.85 82 PHE C N 1
ATOM 6547 C CA . PHE C 1 82 ? 3.376 118.922 12.265 1 51.71 82 PHE C CA 1
ATOM 6548 C C . PHE C 1 82 ? 3.68 117.429 12.514 1 51.19 82 PHE C C 1
ATOM 6549 O O . PHE C 1 82 ? 2.776 116.61 12.575 1 51.51 82 PHE C O 1
ATOM 6557 N N . THR C 1 83 ? 4.95 117.077 12.576 1 50.02 83 THR C N 1
ATOM 6558 C CA . THR C 1 83 ? 5.379 115.717 12.775 1 49.32 83 THR C CA 1
ATOM 6559 C C . THR C 1 83 ? 5.875 115.515 14.207 1 48.85 83 THR C C 1
ATOM 6560 O O . THR C 1 83 ? 6.593 116.349 14.743 1 49.35 83 THR C O 1
ATOM 6564 N N . PHE C 1 84 ? 5.435 114.438 14.85 1 47.93 84 PHE C N 1
ATOM 6565 C CA . PHE C 1 84 ? 5.732 114.119 16.24 1 47.57 84 PHE C CA 1
ATOM 6566 C C . PHE C 1 84 ? 6.406 112.776 16.331 1 48.35 84 PHE C C 1
ATOM 6567 O O . PHE C 1 84 ? 6.19 111.901 15.493 1 48.18 84 PHE C O 1
ATOM 6575 N N . SER C 1 85 ? 7.205 112.598 17.372 1 48.88 85 SER C N 1
ATOM 6576 C CA . SER C 1 85 ? 7.875 111.339 17.612 1 49.63 85 SER C CA 1
ATOM 6577 C C . SER C 1 85 ? 7.627 110.897 19.045 1 50.55 85 SER C C 1
ATOM 6578 O O . SER C 1 85 ? 7.468 111.718 19.95 1 50.66 85 SER C O 1
ATOM 6581 N N . GLY C 1 86 ? 7.491 109.594 19.205 1 50.79 86 GLY C N 1
ATOM 6582 C CA . GLY C 1 86 ? 7.208 108.965 20.483 1 51.18 86 GLY C CA 1
ATOM 6583 C C . GLY C 1 86 ? 7.993 107.69 20.64 1 51.53 86 GLY C C 1
ATOM 6584 O O . GLY C 1 86 ? 8.617 107.217 19.682 1 52.03 86 GLY C O 1
ATOM 6585 N N . ALA C 1 87 ? 8.006 107.141 21.863 1 50.73 87 ALA C N 1
ATOM 6586 C CA . ALA C 1 87 ? 8.774 105.933 22.177 1 49.83 87 ALA C CA 1
ATOM 6587 C C . ALA C 1 87 ? 8.149 105.178 23.35 1 49.2 87 ALA C C 1
ATOM 6588 O O . ALA C 1 87 ? 8.866 104.536 24.129 1 49.79 87 ALA C O 1
ATOM 6590 N N . SER C 1 88 ? 6.806 105.231 23.446 1 47.54 88 SER C N 1
ATOM 6591 C CA . SER C 1 88 ? 6.008 104.651 24.506 1 45.93 88 SER C CA 1
ATOM 6592 C C . SER C 1 88 ? 4.63 104.263 23.936 1 44.13 88 SER C C 1
ATOM 6593 O O . SER C 1 88 ? 4.062 104.958 23.088 1 43.69 88 SER C O 1
ATOM 6596 N N . GLY C 1 89 ? 4.104 103.156 24.426 1 42.91 89 GLY C N 1
ATOM 6597 C CA . GLY C 1 89 ? 2.821 102.653 23.984 1 41.91 89 GLY C CA 1
ATOM 6598 C C . GLY C 1 89 ? 2.694 101.166 24.172 1 41.17 89 GLY C C 1
ATOM 6599 O O . GLY C 1 89 ? 3.504 100.542 24.869 1 41.42 89 GLY C O 1
ATOM 6600 N N . ALA C 1 90 ? 1.629 100.595 23.594 1 40.05 90 ALA C N 1
ATOM 6601 C CA . ALA C 1 90 ? 1.312 99.174 23.666 1 38.88 90 ALA C CA 1
ATOM 6602 C C . ALA C 1 90 ? 0.231 98.887 22.636 1 38.29 90 ALA C C 1
ATOM 6603 O O . ALA C 1 90 ? -0.756 99.609 22.581 1 37.92 90 ALA C O 1
ATOM 6605 N N . VAL C 1 91 ? 0.419 97.872 21.794 1 38.54 91 VAL C N 1
ATOM 6606 C CA . VAL C 1 91 ? -0.571 97.515 20.776 1 39.9 91 VAL C CA 1
ATOM 6607 C C . VAL C 1 91 ? -0.923 96.03 20.85 1 42.96 91 VAL C C 1
ATOM 6608 O O . VAL C 1 91 ? -0.042 95.18 20.997 1 43.63 91 VAL C O 1
ATOM 6612 N N . ASP C 1 92 ? -2.213 95.725 20.786 1 43.99 92 ASP C N 1
ATOM 6613 C CA . ASP C 1 92 ? -2.679 94.363 20.776 1 45.51 92 ASP C CA 1
ATOM 6614 C C . ASP C 1 92 ? -2.966 94.102 19.296 1 47.4 92 ASP C C 1
ATOM 6615 O O . ASP C 1 92 ? -4 94.555 18.805 1 47.85 92 ASP C O 1
ATOM 6620 N N . PRO C 1 93 ? -2.03 93.483 18.531 1 48.04 93 PRO C N 1
ATOM 6621 C CA . PRO C 1 93 ? -2.258 93.339 17.082 1 48.25 93 PRO C CA 1
ATOM 6622 C C . PRO C 1 93 ? -3.536 92.608 16.699 1 48.96 93 PRO C C 1
ATOM 6623 O O . PRO C 1 93 ? -4.169 92.965 15.714 1 48.93 93 PRO C O 1
ATOM 6627 N N . GLN C 1 94 ? -3.924 91.608 17.491 1 49.75 94 GLN C N 1
ATOM 6628 C CA . GLN C 1 94 ? -5.131 90.807 17.259 1 50.76 94 GLN C CA 1
ATOM 6629 C C . GLN C 1 94 ? -6.372 91.67 17.34 1 51.29 94 GLN C C 1
ATOM 6630 O O . GLN C 1 94 ? -7.263 91.556 16.494 1 52.23 94 GLN C O 1
ATOM 6636 N N . ALA C 1 95 ? -6.427 92.553 18.339 1 50.25 95 ALA C N 1
ATOM 6637 C CA . ALA C 1 95 ? -7.589 93.412 18.528 1 49.61 95 ALA C CA 1
ATOM 6638 C C . ALA C 1 95 ? -7.525 94.736 17.795 1 48.2 95 ALA C C 1
ATOM 6639 O O . ALA C 1 95 ? -8.526 95.46 17.797 1 47.63 95 ALA C O 1
ATOM 6641 N N . LYS C 1 96 ? -6.349 95.086 17.218 1 47.4 96 LYS C N 1
ATOM 6642 C CA . LYS C 1 96 ? -6.086 96.356 16.543 1 46.92 96 LYS C CA 1
ATOM 6643 C C . LYS C 1 96 ? -6.414 97.515 17.503 1 45.38 96 LYS C C 1
ATOM 6644 O O . LYS C 1 96 ? -7.093 98.464 17.138 1 45.1 96 LYS C O 1
ATOM 6650 N N . SER C 1 97 ? -6.012 97.382 18.765 1 44.25 97 SER C N 1
ATOM 6651 C CA . SER C 1 97 ? -6.285 98.393 19.783 1 43.02 97 SER C CA 1
ATOM 6652 C C . SER C 1 97 ? -5.018 98.71 20.577 1 41.78 97 SER C C 1
ATOM 6653 O O . SER C 1 97 ? -4.038 97.965 20.51 1 42.19 97 SER C O 1
ATOM 6656 N N . GLY C 1 98 ? -5.038 99.818 21.303 1 40.13 98 GLY C N 1
ATOM 6657 C CA . GLY C 1 98 ? -3.897 100.223 22.092 1 39.32 98 GLY C CA 1
ATOM 6658 C C . GLY C 1 98 ? -3.724 101.719 22.196 1 39.19 98 GLY C C 1
ATOM 6659 O O . GLY C 1 98 ? -4.651 102.511 21.984 1 39.17 98 GLY C O 1
ATOM 6660 N N . PHE C 1 99 ? -2.528 102.099 22.57 1 38.46 99 PHE C N 1
ATOM 6661 C CA . PHE C 1 99 ? -2.193 103.473 22.774 1 38.04 99 PHE C CA 1
ATOM 6662 C C . PHE C 1 99 ? -0.766 103.758 22.406 1 38.81 99 PHE C C 1
ATOM 6663 O O . PHE C 1 99 ? 0.106 102.894 22.523 1 38.85 99 PHE C O 1
ATOM 6671 N N . VAL C 1 100 ? -0.543 104.977 21.899 1 38.73 100 VAL C N 1
ATOM 6672 C CA . VAL C 1 100 ? 0.764 105.448 21.478 1 38.49 100 VAL C CA 1
ATOM 6673 C C . VAL C 1 100 ? 0.968 106.844 22.066 1 37.63 100 VAL C C 1
ATOM 6674 O O . VAL C 1 100 ? 0.121 107.71 21.893 1 37.05 100 VAL C O 1
ATOM 6678 N N . LYS C 1 101 ? 2.04 107.029 22.828 1 37.61 101 LYS C N 1
ATOM 6679 C CA . LYS C 1 101 ? 2.341 108.31 23.433 1 38.48 101 LYS C CA 1
ATOM 6680 C C . LYS C 1 101 ? 3.461 108.994 22.637 1 40.43 101 LYS C C 1
ATOM 6681 O O . LYS C 1 101 ? 4.458 108.358 22.263 1 41.46 101 LYS C O 1
ATOM 6687 N N . PHE C 1 102 ? 3.283 110.286 22.373 1 40.88 102 PHE C N 1
ATOM 6688 C CA . PHE C 1 102 ? 4.228 111.116 21.638 1 42.01 102 PHE C CA 1
ATOM 6689 C C . PHE C 1 102 ? 4.753 112.243 22.537 1 43.84 102 PHE C C 1
ATOM 6690 O O . PH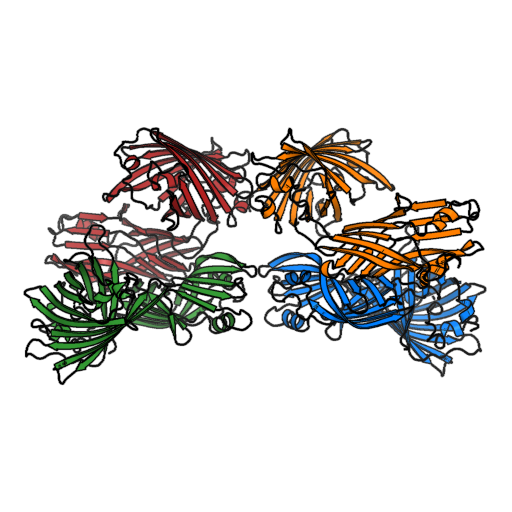E C 1 102 ? 4.276 112.417 23.667 1 44.47 102 PHE C O 1
ATOM 6698 N N . GLY C 1 103 ? 5.755 112.959 22.044 1 44.53 103 GLY C N 1
ATOM 6699 C CA . GLY C 1 103 ? 6.344 114.09 22.738 1 46 103 GLY C CA 1
ATOM 6700 C C . GLY C 1 103 ? 6.469 115.316 21.846 1 47.62 103 GLY C C 1
ATOM 6701 O O . GLY C 1 103 ? 6.176 115.281 20.642 1 47.18 103 GLY C O 1
ATOM 6702 N N . GLY C 1 104 ? 6.922 116.403 22.446 1 49.07 104 GLY C N 1
ATOM 6703 C CA . GLY C 1 104 ? 7.109 117.661 21.732 1 51.27 104 GLY C CA 1
ATOM 6704 C C . GLY C 1 104 ? 6.069 118.701 22.08 1 53.29 104 GLY C C 1
ATOM 6705 O O . GLY C 1 104 ? 5.029 118.376 22.652 1 53.99 104 GLY C O 1
ATOM 6706 N N . THR C 1 105 ? 6.316 119.946 21.719 1 54.29 105 THR C N 1
ATOM 6707 C CA . THR C 1 105 ? 5.368 121.031 21.955 1 55.78 105 THR C CA 1
ATOM 6708 C C . THR C 1 105 ? 5.245 121.876 20.725 1 56.04 105 THR C C 1
ATOM 6709 O O . THR C 1 105 ? 6.229 122.106 20.028 1 56.88 105 THR C O 1
ATOM 6713 N N . MET C 1 106 ? 4.048 122.385 20.487 1 55.29 106 MET C N 1
ATOM 6714 C CA . MET C 1 106 ? 3.753 123.327 19.43 1 54.86 106 MET C CA 1
ATOM 6715 C C . MET C 1 106 ? 3.247 124.576 20.138 1 56.28 106 MET C C 1
ATOM 6716 O O . MET C 1 106 ? 2.258 124.473 20.865 1 56.41 106 MET C O 1
ATOM 6721 N N . ARG C 1 107 ? 3.861 125.754 19.91 1 57.17 107 ARG C N 1
ATOM 6722 C CA . ARG C 1 107 ? 3.338 126.997 20.473 1 58.36 107 ARG C CA 1
ATOM 6723 C C . ARG C 1 107 ? 2.833 127.877 19.34 1 58.55 107 ARG C C 1
ATOM 6724 O O . ARG C 1 107 ? 3.573 128.127 18.399 1 58.68 107 ARG C O 1
ATOM 6732 N N . PHE C 1 108 ? 1.585 128.358 19.434 1 58.4 108 PHE C N 1
ATOM 6733 C CA . PHE C 1 108 ? 0.977 129.233 18.437 1 58.85 108 PHE C CA 1
ATOM 6734 C C . PHE C 1 108 ? 0.841 130.624 19.039 1 61.54 108 PHE C C 1
ATOM 6735 O O . PHE C 1 108 ? 0.198 130.765 20.078 1 62.17 108 PHE C O 1
ATOM 6743 N N . SER C 1 109 ? 1.468 131.642 18.419 1 62.74 109 SER C N 1
ATOM 6744 C CA . SER C 1 109 ? 1.409 133.023 18.905 1 64.67 109 SER C CA 1
ATOM 6745 C C . SER C 1 109 ? 0.666 133.887 17.871 1 66.47 109 SER C C 1
ATOM 6746 O O . SER C 1 109 ? 0.782 133.659 16.67 1 67.13 109 SER C O 1
ATOM 6749 N N . GLY C 1 110 ? -0.084 134.87 18.338 1 67.06 110 GLY C N 1
ATOM 6750 C CA . GLY C 1 110 ? -0.824 135.762 17.451 1 68.24 110 GLY C CA 1
ATOM 6751 C C . GLY C 1 110 ? -1.391 136.974 18.156 1 69.08 110 GLY C C 1
ATOM 6752 O O . GLY C 1 110 ? -1.309 137.059 19.381 1 69.47 110 GLY C O 1
ATOM 6753 N N . HIS C 1 111 ? -1.964 137.93 17.397 1 69.32 111 HIS C N 1
ATOM 6754 C CA . HIS C 1 111 ? -2.566 139.17 17.922 1 70.57 111 HIS C CA 1
ATOM 6755 C C . HIS C 1 111 ? -1.673 139.855 18.962 1 73.65 111 HIS C C 1
ATOM 6756 O O . HIS C 1 111 ? -2.135 140.201 20.044 1 74.41 111 HIS C O 1
ATOM 6763 N N . HIS C 1 112 ? -0.379 140.013 18.624 1 75.22 112 HIS C N 1
ATOM 6764 C CA . HIS C 1 112 ? 0.706 140.53 19.456 1 77.32 112 HIS C CA 1
ATOM 6765 C C . HIS C 1 112 ? 0.745 139.913 20.865 1 77.34 112 HIS C C 1
ATOM 6766 O O . HIS C 1 112 ? 0.901 140.629 21.85 1 78.16 112 HIS C O 1
ATOM 6773 N N . GLY C 1 113 ? 0.649 138.598 20.939 1 76.49 113 GLY C N 1
ATOM 6774 C CA . GLY C 1 113 ? 0.732 137.902 22.214 1 76.45 113 GLY C CA 1
ATOM 6775 C C . GLY C 1 113 ? -0.591 137.533 22.843 1 75.74 113 GLY C C 1
ATOM 6776 O O . GLY C 1 113 ? -0.633 136.613 23.674 1 75.53 113 GLY C O 1
ATOM 6777 N N . ILE C 1 114 ? -1.696 138.234 22.45 1 74.85 114 ILE C N 1
ATOM 6778 C CA . ILE C 1 114 ? -3.052 137.921 22.945 1 74.22 114 ILE C CA 1
ATOM 6779 C C . ILE C 1 114 ? -3.38 136.436 22.775 1 73.13 114 ILE C C 1
ATOM 6780 O O . ILE C 1 114 ? -3.886 135.831 23.712 1 74.11 114 ILE C O 1
ATOM 6785 N N . LEU C 1 115 ? -3.017 135.843 21.61 1 71.16 115 LEU C N 1
ATOM 6786 C CA . LEU C 1 115 ? -3.183 134.419 21.282 1 69.51 115 LEU C CA 1
ATOM 6787 C C . LEU C 1 115 ? -1.88 133.674 21.656 1 68.59 115 LEU C C 1
ATOM 6788 O O . LEU C 1 115 ? -0.806 133.981 21.134 1 68.52 115 LEU C O 1
ATOM 6793 N N . ASP C 1 116 ? -1.981 132.686 22.544 1 67.62 116 ASP C N 1
ATOM 6794 C CA . ASP C 1 116 ? -0.822 131.909 22.971 1 66.76 116 ASP C CA 1
ATOM 6795 C C . ASP C 1 116 ? -1.297 130.509 23.334 1 65.03 116 ASP C C 1
ATOM 6796 O O . ASP C 1 116 ? -1.542 130.213 24.508 1 65.66 116 ASP C O 1
ATOM 6801 N N . LEU C 1 117 ? -1.424 129.646 22.311 1 62.56 117 LEU C N 1
ATOM 6802 C CA . LEU C 1 117 ? -1.898 128.274 22.451 1 60.63 117 LEU C CA 1
ATOM 6803 C C . LEU C 1 117 ? -0.732 127.261 22.435 1 59.5 117 LEU C C 1
ATOM 6804 O O . LEU C 1 117 ? -0.023 127.141 21.446 1 59.86 117 LEU C O 1
ATOM 6809 N N . ASN C 1 118 ? -0.53 126.55 23.537 1 57.94 118 ASN C N 1
ATOM 6810 C CA . ASN C 1 118 ? 0.505 125.536 23.675 1 57.33 118 ASN C CA 1
ATOM 6811 C C . ASN C 1 118 ? -0.094 124.133 23.644 1 55.32 118 ASN C C 1
ATOM 6812 O O . ASN C 1 118 ? -0.815 123.768 24.568 1 55.33 118 ASN C O 1
ATOM 6817 N N . ILE C 1 119 ? 0.225 123.333 22.628 1 53.37 119 ILE C N 1
ATOM 6818 C CA . ILE C 1 119 ? -0.254 121.952 22.568 1 52.01 119 ILE C CA 1
ATOM 6819 C C . ILE C 1 119 ? 0.959 121.043 22.676 1 50.78 119 ILE C C 1
ATOM 6820 O O . ILE C 1 119 ? 1.865 121.18 21.869 1 51.08 119 ILE C O 1
ATOM 6825 N N . SER C 1 120 ? 1.004 120.146 23.688 1 49.35 120 SER C N 1
ATOM 6826 C CA . SER C 1 120 ? 2.175 119.318 23.989 1 48.29 120 SER C CA 1
ATOM 6827 C C . SER C 1 120 ? 1.88 117.826 24.233 1 48 120 SER C C 1
ATOM 6828 O O . SER C 1 120 ? 0.781 117.471 24.663 1 48.96 120 SER C O 1
ATOM 6831 N N . ASN C 1 121 ? 2.881 116.962 23.994 1 45.95 121 ASN C N 1
ATOM 6832 C CA . ASN C 1 121 ? 2.827 115.526 24.234 1 44.94 121 ASN C CA 1
ATOM 6833 C C . ASN C 1 121 ? 1.518 114.844 23.807 1 43.4 121 ASN C C 1
ATOM 6834 O O . ASN C 1 121 ? 0.803 114.297 24.654 1 42.68 121 ASN C O 1
ATOM 6839 N N . PRO C 1 122 ? 1.182 114.837 22.499 1 42.35 122 PRO C N 1
ATOM 6840 C CA . PRO C 1 122 ? -0.064 114.173 22.079 1 41.45 122 PRO C CA 1
ATOM 6841 C C . PRO C 1 122 ? -0.015 112.668 22.278 1 40.73 122 PRO C C 1
ATOM 6842 O O . PRO C 1 122 ? 1.055 112.08 22.221 1 40.8 122 PRO C O 1
ATOM 6846 N N . GLU C 1 123 ? -1.169 112.061 22.595 1 39.91 123 GLU C N 1
ATOM 6847 C CA . GLU C 1 123 ? -1.323 110.626 22.847 1 39.11 123 GLU C CA 1
ATOM 6848 C C . GLU C 1 123 ? -2.559 110.161 22.143 1 39.86 123 GLU C C 1
ATOM 6849 O O . GLU C 1 123 ? -3.529 110.912 22.079 1 40.81 123 GLU C O 1
ATOM 6855 N N . ILE C 1 124 ? -2.592 108.903 21.699 1 39.17 124 ILE C N 1
ATOM 6856 C CA . ILE C 1 124 ? -3.797 108.368 21.09 1 39.26 124 ILE C CA 1
ATOM 6857 C C . ILE C 1 124 ? -4.176 107.044 21.75 1 39.26 124 ILE C C 1
ATOM 6858 O O . ILE C 1 124 ? -3.293 106.324 22.208 1 39.36 124 ILE C O 1
ATOM 6863 N N . VAL C 1 125 ? -5.491 106.77 21.864 1 38.75 125 VAL C N 1
ATOM 6864 C CA . VAL C 1 125 ? -6.098 105.491 22.247 1 38.76 125 VAL C CA 1
ATOM 6865 C C . VAL C 1 125 ? -6.877 105.095 21.01 1 39.25 125 VAL C C 1
ATOM 6866 O O . VAL C 1 125 ? -7.445 105.969 20.358 1 39.47 125 VAL C O 1
ATOM 6870 N N . PHE C 1 126 ? -6.944 103.799 20.694 1 39.32 126 PHE C N 1
ATOM 6871 C CA . PHE C 1 126 ? -7.689 103.344 19.526 1 40.07 126 PHE C CA 1
ATOM 6872 C C . PHE C 1 126 ? -8.226 101.938 19.704 1 42.63 126 PHE C C 1
ATOM 6873 O O . PHE C 1 126 ? -7.752 101.206 20.575 1 42.7 126 PHE C O 1
ATOM 6881 N N . ASN C 1 127 ? -9.254 101.57 18.914 1 44.57 127 ASN C N 1
ATOM 6882 C CA . ASN C 1 127 ? -9.868 100.253 19.017 1 46.96 127 ASN C CA 1
ATOM 6883 C C . ASN C 1 127 ? -10.048 99.523 17.691 1 49.43 127 ASN C C 1
ATOM 6884 O O . ASN C 1 127 ? -10.453 98.346 17.697 1 50.9 127 ASN C O 1
ATOM 6889 N N . GLY C 1 128 ? -9.739 100.18 16.577 1 49.47 128 GLY C N 1
ATOM 6890 C CA . GLY C 1 128 ? -9.88 99.531 15.279 1 49.87 128 GLY C CA 1
ATOM 6891 C C . GLY C 1 128 ? -10.774 100.304 14.341 1 49.92 128 GLY C C 1
ATOM 6892 O O . GLY C 1 128 ? -10.654 100.177 13.119 1 51.23 128 GLY C O 1
ATOM 6893 N N . ALA C 1 129 ? -11.689 101.102 14.908 1 47.63 129 ALA C N 1
ATOM 6894 C CA . ALA C 1 129 ? -12.622 101.916 14.147 1 45.37 129 ALA C CA 1
ATOM 6895 C C . ALA C 1 129 ? -12.548 103.378 14.598 1 43.77 129 ALA C C 1
ATOM 6896 O O . ALA C 1 129 ? -12.631 104.281 13.772 1 43.78 129 ALA C O 1
ATOM 6898 N N . THR C 1 130 ? -12.398 103.579 15.921 1 41.92 130 THR C N 1
ATOM 6899 C CA . THR C 1 130 ? -12.479 104.811 16.656 1 40.66 130 THR C CA 1
ATOM 6900 C C . THR C 1 130 ? -11.299 104.962 17.587 1 38.65 130 THR C C 1
ATOM 6901 O O . THR C 1 130 ? -10.645 103.986 17.927 1 37.96 130 THR C O 1
ATOM 6905 N N . GLY C 1 131 ? -11.03 106.208 17.968 1 37.34 131 GLY C N 1
ATOM 6906 C CA . GLY C 1 131 ? -9.979 106.56 18.904 1 36.53 131 GLY C CA 1
ATOM 6907 C C . GLY C 1 131 ? -10.116 107.977 19.409 1 35.96 131 GLY C C 1
ATOM 6908 O O . GLY C 1 131 ? -11.018 108.709 18.99 1 36.13 131 GLY C O 1
ATOM 6909 N N . THR C 1 132 ? -9.203 108.397 20.298 1 34.96 132 THR C N 1
ATOM 6910 C CA . THR C 1 132 ? -9.17 109.77 20.791 1 33.62 132 THR C CA 1
ATOM 6911 C C . THR C 1 132 ? -7.739 110.258 20.78 1 33.26 132 THR C C 1
ATOM 6912 O O . THR C 1 132 ? -6.825 109.509 21.084 1 32.79 132 THR C O 1
ATOM 6916 N N . LEU C 1 133 ? -7.542 111.525 20.432 1 33.81 133 LEU C N 1
ATOM 6917 C CA . LEU C 1 133 ? -6.26 112.189 20.48 1 34.24 133 LEU C CA 1
ATOM 6918 C C . LEU C 1 133 ? -6.314 113.109 21.689 1 35.96 133 LEU C C 1
ATOM 6919 O O . LEU C 1 133 ? -7.22 113.93 21.813 1 36.57 133 LEU C O 1
ATOM 6924 N N . PHE C 1 134 ? -5.379 112.938 22.606 1 36.45 134 PHE C N 1
ATOM 6925 C CA . PHE C 1 134 ? -5.269 113.759 23.804 1 36.92 134 PHE C CA 1
ATOM 6926 C C . PHE C 1 134 ? -3.995 114.597 23.687 1 38.48 134 PHE C C 1
ATOM 6927 O O . PHE C 1 134 ? -3.044 114.213 23 1 38.24 134 PHE C O 1
ATOM 6935 N N . ALA C 1 135 ? -3.965 115.725 24.383 1 39.31 135 ALA C N 1
ATOM 6936 C CA . ALA C 1 135 ? -2.802 116.58 24.395 1 41.27 135 ALA C CA 1
ATOM 6937 C C . ALA C 1 135 ? -2.81 117.43 25.65 1 43.88 135 ALA C C 1
ATOM 6938 O O . ALA C 1 135 ? -3.87 117.64 26.238 1 44.57 135 ALA C O 1
ATOM 6940 N N . GLN C 1 136 ? -1.646 117.941 26.064 1 45.29 136 GLN C N 1
ATOM 6941 C CA . GLN C 1 136 ? -1.599 118.878 27.174 1 47.65 136 GLN C CA 1
ATOM 6942 C C . GLN C 1 136 ? -1.797 120.278 26.557 1 49.93 136 GLN C C 1
ATOM 6943 O O . GLN C 1 136 ? -1.03 120.666 25.678 1 49.71 136 GLN C O 1
ATOM 6949 N N . VAL C 1 137 ? -2.874 120.992 26.941 1 51.87 137 VAL C N 1
ATOM 6950 C CA . VAL C 1 137 ? -3.167 122.287 26.342 1 54.31 137 VAL C CA 1
ATOM 6951 C C . VAL C 1 137 ? -3.146 123.442 27.317 1 57.85 137 VAL C C 1
ATOM 6952 O O . VAL C 1 137 ? -3.791 123.387 28.349 1 58.27 137 VAL C O 1
ATOM 6956 N N . ARG C 1 138 ? -2.385 124.492 26.986 1 60.54 138 ARG C N 1
ATOM 6957 C CA . ARG C 1 138 ? -2.347 125.769 27.707 1 63.37 138 ARG C CA 1
ATOM 6958 C C . ARG C 1 138 ? -2.834 126.798 26.668 1 65.42 138 ARG C C 1
ATOM 6959 O O . ARG C 1 138 ? -2.333 126.791 25.549 1 65.2 138 ARG C O 1
ATOM 6967 N N . SER C 1 139 ? -3.829 127.635 26.99 1 67.46 139 SER C N 1
ATOM 6968 C CA . SER C 1 139 ? -4.323 128.624 26.018 1 70.14 139 SER C CA 1
ATOM 6969 C C . SER C 1 139 ? -4.49 130.023 26.648 1 73.04 139 SER C C 1
ATOM 6970 O O . SER C 1 139 ? -3.981 130.249 27.741 1 72.74 139 SER C O 1
ATOM 6973 N N . SER C 1 140 ? -5.101 130.985 25.918 1 75.68 140 SER C N 1
ATOM 6974 C CA . SER C 1 140 ? -5.412 132.338 26.41 1 78.54 140 SER C CA 1
ATOM 6975 C C . SER C 1 140 ? -6.633 132.9 25.674 1 80.88 140 SER C C 1
ATOM 6976 O O . SER C 1 140 ? -6.827 132.616 24.487 1 80.75 140 SER C O 1
ATOM 6979 N N . ASP C 1 141 ? -7.478 133.651 26.404 1 82.75 141 ASP C N 1
ATOM 6980 C CA . ASP C 1 141 ? -8.717 134.241 25.887 1 85.05 141 ASP C CA 1
ATOM 6981 C C . ASP C 1 141 ? -8.488 135.509 25.035 1 87.7 141 ASP C C 1
ATOM 6982 O O . ASP C 1 141 ? -7.343 135.939 24.86 1 87.95 141 ASP C O 1
ATOM 6987 N N . MET C 1 142 ? -9.585 136.126 24.543 1 89.41 142 MET C N 1
ATOM 6988 C CA . MET C 1 142 ? -9.595 137.34 23.725 1 91.46 142 MET C CA 1
ATOM 6989 C C . MET C 1 142 ? -8.885 138.546 24.342 1 92.56 142 MET C C 1
ATOM 6990 O O . MET C 1 142 ? -8.55 139.495 23.621 1 92.94 142 MET C O 1
ATOM 6995 N N . GLU C 1 143 ? -8.658 138.51 25.669 1 92.79 143 GLU C N 1
ATOM 6996 C CA . GLU C 1 143 ? -7.972 139.571 26.413 1 93.28 143 GLU C CA 1
ATOM 6997 C C . GLU C 1 143 ? -6.522 139.21 26.823 1 93.67 143 GLU C C 1
ATOM 6998 O O . GLU C 1 143 ? -5.825 140.062 27.374 1 93.93 143 GLU C O 1
ATOM 7000 N N . GLY C 1 144 ? -6.096 137.966 26.571 1 93.58 144 GLY C N 1
ATOM 7001 C CA . GLY C 1 144 ? -4.743 137.499 26.857 1 93.79 144 GLY C CA 1
ATOM 7002 C C . GLY C 1 144 ? -4.529 136.634 28.09 1 93.63 144 GLY C C 1
ATOM 7003 O O . GLY C 1 144 ? -3.441 136.072 28.241 1 93.94 144 GLY C O 1
ATOM 7004 N N . LYS C 1 145 ? -5.541 136.529 28.993 1 92.86 145 LYS C N 1
ATOM 7005 C CA . LYS C 1 145 ? -5.462 135.725 30.229 1 92.37 145 LYS C CA 1
ATOM 7006 C C . LYS C 1 145 ? -5.227 134.229 29.94 1 91.49 145 LYS C C 1
ATOM 7007 O O . LYS C 1 145 ? -6.056 133.571 29.303 1 91.55 145 LYS C O 1
ATOM 7013 N N . LYS C 1 146 ? -4.079 133.707 30.416 1 90.29 146 LYS C N 1
ATOM 7014 C CA . LYS C 1 146 ? -3.666 132.321 30.201 1 89.4 146 LYS C CA 1
ATOM 7015 C C . LYS C 1 146 ? -4.52 131.322 31.011 1 87.65 146 LYS C C 1
ATOM 7016 O O . LYS C 1 146 ? -5.035 131.661 32.076 1 88.22 146 LYS C O 1
ATOM 7022 N N . SER C 1 147 ? -4.675 130.103 30.5 1 85.3 147 SER C N 1
ATOM 7023 C CA . SER C 1 147 ? -5.47 129.053 31.136 1 83.62 147 SER C CA 1
ATOM 7024 C C . SER C 1 147 ? -4.811 127.676 30.885 1 80.54 147 SER C C 1
ATOM 7025 O O . SER C 1 147 ? -4.383 127.409 29.771 1 80.34 147 SER C O 1
ATOM 7028 N N . ASP C 1 148 ? -4.719 126.821 31.915 1 78.1 148 ASP C N 1
ATOM 7029 C CA . ASP C 1 148 ? -4.102 125.499 31.791 1 76.28 148 ASP C CA 1
ATOM 7030 C C . ASP C 1 148 ? -5.149 124.386 31.793 1 73.78 148 ASP C C 1
ATOM 7031 O O . ASP C 1 148 ? -5.624 123.984 32.854 1 74.13 148 ASP C O 1
ATOM 7036 N N . TYR C 1 149 ? -5.479 123.871 30.602 1 71.01 149 TYR C N 1
ATOM 7037 C CA . TYR C 1 149 ? -6.472 122.819 30.395 1 68.98 149 TYR C CA 1
ATOM 7038 C C . TYR C 1 149 ? -5.991 121.41 30.817 1 67.12 149 TYR C C 1
ATOM 7039 O O . TYR C 1 149 ? -6.814 120.489 30.887 1 67.6 149 TYR C O 1
ATOM 7048 N N . GLY C 1 150 ? -4.681 121.257 31.078 1 64.42 150 GLY C N 1
ATOM 7049 C CA . GLY C 1 150 ? -4.054 119.989 31.439 1 61.62 150 GLY C CA 1
ATOM 7050 C C . GLY C 1 150 ? -4.09 119.011 30.289 1 58.41 150 GLY C C 1
ATOM 7051 O O . GLY C 1 150 ? -4.111 119.428 29.132 1 58.55 150 GLY C O 1
ATOM 7052 N N . ARG C 1 151 ? -4.112 117.706 30.591 1 55.5 151 ARG C N 1
ATOM 7053 C CA . ARG C 1 151 ? -4.24 116.657 29.571 1 52.78 151 ARG C CA 1
ATOM 7054 C C . ARG C 1 151 ? -5.713 116.688 29.183 1 50.64 151 ARG C C 1
ATOM 7055 O O . ARG C 1 151 ? -6.565 116.499 30.036 1 50.79 151 ARG C O 1
ATOM 7063 N N . VAL C 1 152 ? -6.021 117 27.934 1 48.82 152 VAL C N 1
ATOM 7064 C CA . VAL C 1 152 ? -7.399 117.164 27.484 1 47.68 152 VAL C CA 1
ATOM 7065 C C . VAL C 1 152 ? -7.662 116.383 26.19 1 46.14 152 VAL C C 1
ATOM 7066 O O . VAL C 1 152 ? -6.739 116.186 25.398 1 46.69 152 VAL C O 1
ATOM 7070 N N . ALA C 1 153 ? -8.89 115.883 25.998 1 44.42 153 ALA C N 1
ATOM 7071 C CA . ALA C 1 153 ? -9.233 115.157 24.772 1 43.54 153 ALA C CA 1
ATOM 7072 C C . ALA C 1 153 ? -9.537 116.206 23.709 1 42.9 153 ALA C C 1
ATOM 7073 O O . ALA C 1 153 ? -10.439 117.015 23.895 1 43.03 153 ALA C O 1
ATOM 7075 N N . ILE C 1 154 ? -8.736 116.261 22.645 1 42.41 154 ILE C N 1
ATOM 7076 C CA . ILE C 1 154 ? -8.918 117.282 21.612 1 42.45 154 ILE C CA 1
ATOM 7077 C C . ILE C 1 154 ? -9.532 116.748 20.321 1 41.11 154 ILE C C 1
ATOM 7078 O O . ILE C 1 154 ? -10.219 117.498 19.622 1 40.82 154 ILE C O 1
ATOM 7083 N N . GLY C 1 155 ? -9.324 115.464 20.033 1 39.59 155 GLY C N 1
ATOM 7084 C CA . GLY C 1 155 ? -9.812 114.901 18.788 1 38.44 155 GLY C CA 1
ATOM 7085 C C . GLY C 1 155 ? -10.544 113.592 18.878 1 37.14 155 GLY C C 1
ATOM 7086 O O . GLY C 1 155 ? -10.181 112.719 19.651 1 36.45 155 GLY C O 1
ATOM 7087 N N . ASN C 1 156 ? -11.595 113.467 18.074 1 36.76 156 ASN C N 1
ATOM 7088 C CA . ASN C 1 156 ? -12.359 112.25 17.94 1 36.9 156 ASN C CA 1
ATOM 7089 C C . ASN C 1 156 ? -11.877 111.617 16.632 1 37.98 156 ASN C C 1
ATOM 7090 O O . ASN C 1 156 ? -12.085 112.187 15.568 1 37.91 156 ASN C O 1
ATOM 7095 N N . LEU C 1 157 ? -11.204 110.459 16.711 1 38.76 157 LEU C N 1
ATOM 7096 C CA . LEU C 1 157 ? -10.632 109.775 15.548 1 39.07 157 LEU C CA 1
ATOM 7097 C C . LEU C 1 157 ? -11.545 108.713 14.97 1 40.15 157 LEU C C 1
ATOM 7098 O O . LEU C 1 157 ? -12.233 108.01 15.715 1 40.57 157 LEU C O 1
ATOM 7103 N N . THR C 1 158 ? -11.538 108.591 13.628 1 40.35 158 THR C N 1
ATOM 7104 C CA . THR C 1 158 ? -12.29 107.598 12.868 1 40.79 158 THR C CA 1
ATOM 7105 C C . THR C 1 158 ? -11.302 107.104 11.842 1 42.29 158 THR C C 1
ATOM 7106 O O . THR C 1 158 ? -10.97 107.833 10.908 1 43.19 158 THR C O 1
ATOM 7110 N N . PHE C 1 159 ? -10.78 105.892 12.039 1 42.31 159 PHE C N 1
ATOM 7111 C CA . PHE C 1 159 ? -9.759 105.343 11.162 1 42.34 159 PHE C CA 1
ATOM 7112 C C . PHE C 1 159 ? -10.247 104.892 9.795 1 44.85 159 PHE C C 1
ATOM 7113 O O . PHE C 1 159 ? -11.118 104.029 9.696 1 44.69 159 PHE C O 1
ATOM 7121 N N . SER C 1 160 ? -9.675 105.502 8.739 1 46.72 160 SER C N 1
ATOM 7122 C CA . SER C 1 160 ? -9.863 105.097 7.343 1 48.8 160 SER C CA 1
ATOM 7123 C C . SER C 1 160 ? -9.146 103.737 7.188 1 51.15 160 SER C C 1
ATOM 7124 O O . SER C 1 160 ? -9.633 102.867 6.469 1 52.12 160 SER C O 1
ATOM 7127 N N . SER C 1 161 ? -7.967 103.572 7.842 1 51.88 161 SER C N 1
ATOM 7128 C CA . SER C 1 161 ? -7.179 102.349 7.848 1 52.9 161 SER C CA 1
ATOM 7129 C C . SER C 1 161 ? -6.479 102.186 9.193 1 53.47 161 SER C C 1
ATOM 7130 O O . SER C 1 161 ? -6.067 103.162 9.82 1 53.29 161 SER C O 1
ATOM 7133 N N . LEU C 1 162 ? -6.375 100.945 9.64 1 53.9 162 LEU C N 1
ATOM 7134 C CA . LEU C 1 162 ? -5.665 100.597 10.852 1 54.62 162 LEU C CA 1
ATOM 7135 C C . LEU C 1 162 ? -5.132 99.208 10.639 1 56.1 162 LEU C C 1
ATOM 7136 O O . LEU C 1 162 ? -5.888 98.267 10.383 1 57.31 162 LEU C O 1
ATOM 7141 N N . ASN C 1 163 ? -3.818 99.091 10.641 1 56.08 163 ASN C N 1
ATOM 7142 C CA . ASN C 1 163 ? -3.152 97.814 10.437 1 56.49 163 ASN C CA 1
ATOM 7143 C C . ASN C 1 163 ? -2.219 97.546 11.604 1 56.22 163 ASN C C 1
ATOM 7144 O O . ASN C 1 163 ? -1.69 98.476 12.208 1 56.17 163 ASN C O 1
ATOM 7149 N N . ALA C 1 164 ? -2.056 96.281 11.955 1 56.08 164 ALA C N 1
ATOM 7150 C CA . ALA C 1 164 ? -1.194 95.879 13.046 1 56.47 164 ALA C CA 1
ATOM 7151 C C . ALA C 1 164 ? -0.761 94.46 12.794 1 57.72 164 ALA C C 1
ATOM 7152 O O . ALA C 1 164 ? -1.559 93.617 12.364 1 58.34 164 ALA C O 1
ATOM 7154 N N . SER C 1 165 ? 0.536 94.22 12.999 1 57.71 165 SER C N 1
ATOM 7155 C CA . SER C 1 165 ? 1.239 92.951 12.859 1 57.37 165 SER C CA 1
ATOM 7156 C C . SER C 1 165 ? 2.117 92.744 14.124 1 58.34 165 SER C C 1
ATOM 7157 O O . SER C 1 165 ? 2.076 93.563 15.04 1 58.8 165 SER C O 1
ATOM 7160 N N . GLU C 1 166 ? 2.882 91.655 14.193 1 58.85 166 GLU C N 1
ATOM 7161 C CA . GLU C 1 166 ? 3.738 91.361 15.338 1 59.92 166 GLU C CA 1
ATOM 7162 C C . GLU C 1 166 ? 4.79 92.465 15.604 1 59.61 166 GLU C C 1
ATOM 7163 O O . GLU C 1 166 ? 5.084 92.767 16.766 1 60.07 166 GLU C O 1
ATOM 7169 N N . THR C 1 167 ? 5.321 93.084 14.526 1 58.63 167 THR C N 1
ATOM 7170 C CA . THR C 1 167 ? 6.391 94.081 14.61 1 58.2 167 THR C CA 1
ATOM 7171 C C . THR C 1 167 ? 6.012 95.539 14.341 1 57.09 167 THR C C 1
ATOM 7172 O O . THR C 1 167 ? 6.879 96.411 14.473 1 57.9 167 THR C O 1
ATOM 7176 N N . ALA C 1 168 ? 4.769 95.818 13.901 1 55.16 168 ALA C N 1
ATOM 7177 C CA . ALA C 1 168 ? 4.386 97.189 13.56 1 53.42 168 ALA C CA 1
ATOM 7178 C C . ALA C 1 168 ? 2.875 97.453 13.635 1 52.26 168 ALA C C 1
ATOM 7179 O O . ALA C 1 168 ? 2.092 96.529 13.561 1 52.67 168 ALA C O 1
ATOM 7181 N N . ALA C 1 169 ? 2.476 98.722 13.78 1 51.01 169 ALA C N 1
ATOM 7182 C CA . ALA C 1 169 ? 1.089 99.193 13.757 1 50.19 169 ALA C CA 1
ATOM 7183 C C . ALA C 1 169 ? 1.07 100.527 12.996 1 49.78 169 ALA C C 1
ATOM 7184 O O . ALA C 1 169 ? 2.013 101.297 13.09 1 49.65 169 ALA C O 1
ATOM 7186 N N . SER C 1 170 ? 0.037 100.779 12.205 1 49.42 170 SER C N 1
ATOM 7187 C CA . SER C 1 170 ? -0.079 102.036 11.459 1 49.49 170 SER C CA 1
ATOM 7188 C C . SER C 1 170 ? -1.543 102.379 11.233 1 48.95 170 SER C C 1
ATOM 7189 O O . SER C 1 170 ? -2.394 101.49 11.288 1 49.17 170 SER C O 1
ATOM 7192 N N . GLY C 1 171 ? -1.83 103.651 10.988 1 48.13 171 GLY C N 1
ATOM 7193 C CA . GLY C 1 171 ? -3.198 104.068 10.74 1 47.97 171 GLY C CA 1
ATOM 7194 C C . GLY C 1 171 ? -3.36 105.506 10.323 1 48.15 171 GLY C C 1
ATOM 7195 O O . GLY C 1 171 ? -2.494 106.342 10.583 1 48.92 171 GLY C O 1
ATOM 7196 N N . LYS C 1 172 ? -4.475 105.797 9.659 1 47.29 172 LYS C N 1
ATOM 7197 C CA . LYS C 1 172 ? -4.818 107.15 9.268 1 46.68 172 LYS C CA 1
ATOM 7198 C C . LYS C 1 172 ? -6.242 107.37 9.706 1 45.63 172 LYS C C 1
ATOM 7199 O O . LYS C 1 172 ? -7.108 106.558 9.394 1 46.13 172 LYS C O 1
ATOM 7205 N N . ALA C 1 173 ? -6.499 108.453 10.438 1 44.11 173 ALA C N 1
ATOM 7206 C CA . ALA C 1 173 ? -7.837 108.735 10.93 1 42.91 173 ALA C CA 1
ATOM 7207 C C . ALA C 1 173 ? -8.285 110.148 10.618 1 42.21 173 ALA C C 1
ATOM 7208 O O . ALA C 1 173 ? -7.495 111.085 10.755 1 42.52 173 ALA C O 1
ATOM 7210 N N . THR C 1 174 ? -9.566 110.322 10.237 1 40.81 174 THR C N 1
ATOM 7211 C CA . THR C 1 174 ? -10.114 111.669 10.109 1 39.4 174 THR C CA 1
ATOM 7212 C C . THR C 1 174 ? -10.403 112.131 11.552 1 38.81 174 THR C C 1
ATOM 7213 O O . THR C 1 174 ? -10.571 111.303 12.461 1 39.59 174 THR C O 1
ATOM 7217 N N . MET C 1 175 ? -10.476 113.445 11.766 1 37.38 175 MET C N 1
ATOM 7218 C CA . MET C 1 175 ? -10.65 113.979 13.103 1 36.01 175 MET C CA 1
ATOM 7219 C C . MET C 1 175 ? -11.722 115.056 13.198 1 36.41 175 MET C C 1
ATOM 7220 O O . MET C 1 175 ? -11.913 115.832 12.265 1 36.88 175 MET C O 1
ATOM 7225 N N . THR C 1 176 ? -12.442 115.084 14.324 1 36 176 THR C N 1
ATOM 7226 C CA . THR C 1 176 ? -13.391 116.132 14.666 1 36.43 176 THR C CA 1
ATOM 7227 C C . THR C 1 176 ? -13.026 116.682 16.047 1 37.93 176 THR C C 1
ATOM 7228 O O . THR C 1 176 ? -12.465 115.966 16.876 1 39.19 176 THR C O 1
ATOM 7232 N N . LEU C 1 177 ? -13.302 117.964 16.281 1 37.61 177 LEU C N 1
ATOM 7233 C CA . LEU C 1 177 ? -12.985 118.612 17.54 1 37.58 177 LEU C CA 1
ATOM 7234 C C . LEU C 1 177 ? -13.797 118.048 18.7 1 38.28 177 LEU C C 1
ATOM 7235 O O . LEU C 1 177 ? -15.018 118.074 18.68 1 37.51 177 LEU C O 1
ATOM 7240 N N . HIS C 1 178 ? -13.105 117.524 19.703 1 39.3 178 HIS C N 1
ATOM 7241 C CA . HIS C 1 178 ? -13.734 116.993 20.897 1 40.87 178 HIS C CA 1
ATOM 7242 C C . HIS C 1 178 ? -14.258 118.179 21.732 1 43.26 178 HIS C C 1
ATOM 7243 O O . HIS C 1 178 ? -13.579 119.208 21.867 1 44 178 HIS C O 1
ATOM 7250 N N . PRO C 1 179 ? -15.466 118.068 22.31 1 43.92 179 PRO C N 1
ATOM 7251 C CA . PRO C 1 179 ? -15.998 119.182 23.112 1 44.69 179 PRO C CA 1
ATOM 7252 C C . PRO C 1 179 ? -15.023 119.719 24.172 1 46.53 179 PRO C C 1
ATOM 7253 O O . PRO C 1 179 ? -14.963 120.937 24.397 1 47.43 179 PRO C O 1
ATOM 7257 N N . ASP C 1 180 ? -14.23 118.813 24.781 1 46.57 180 ASP C N 1
ATOM 7258 C CA . ASP C 1 180 ? -13.254 119.153 25.811 1 47.11 180 ASP C CA 1
ATOM 7259 C C . ASP C 1 180 ? -12.109 120.048 25.341 1 47.51 180 ASP C C 1
ATOM 7260 O O . ASP C 1 180 ? -11.475 120.708 26.163 1 48.04 180 ASP C O 1
ATOM 7265 N N . GLY C 1 181 ? -11.845 120.058 24.047 1 47.22 181 GLY C N 1
ATOM 7266 C CA . GLY C 1 181 ? -10.769 120.857 23.49 1 48.04 181 GLY C CA 1
ATOM 7267 C C . GLY C 1 181 ? -11.226 122.097 22.748 1 49.5 181 GLY C C 1
ATOM 7268 O O . GLY C 1 181 ? -10.394 122.842 22.238 1 49.93 181 GLY C O 1
ATOM 7269 N N . ALA C 1 182 ? -12.536 122.355 22.691 1 50.1 182 ALA C N 1
ATOM 7270 C CA . ALA C 1 182 ? -13.072 123.509 21.992 1 50.71 182 ALA C CA 1
ATOM 7271 C C . ALA C 1 182 ? -12.729 124.84 22.664 1 52.21 182 ALA C C 1
ATOM 7272 O O . ALA C 1 182 ? -12.504 125.829 21.976 1 53.06 182 ALA C O 1
ATOM 7274 N N . GLY C 1 183 ? -12.625 124.851 23.985 1 52.25 183 GLY C N 1
ATOM 7275 C CA . GLY C 1 183 ? -12.26 126.054 24.73 1 52.11 183 GLY C CA 1
ATOM 7276 C C . GLY C 1 183 ? -10.883 126.6 24.384 1 52.7 183 GLY C C 1
ATOM 7277 O O . GLY C 1 183 ? -10.666 127.812 24.434 1 53.74 183 GLY C O 1
ATOM 7278 N N . ALA C 1 184 ? -9.934 125.731 24.007 1 52.17 184 ALA C N 1
ATOM 7279 C CA . ALA C 1 184 ? -8.589 126.169 23.629 1 51.79 184 ALA C CA 1
ATOM 7280 C C . ALA C 1 184 ? -8.594 127.028 22.36 1 51.27 184 ALA C C 1
ATOM 7281 O O . ALA C 1 184 ? -7.651 127.787 22.141 1 51.43 184 ALA C O 1
ATOM 7283 N N . PHE C 1 185 ? -9.636 126.89 21.51 1 50.45 185 PHE C N 1
ATOM 7284 C CA . PHE C 1 185 ? -9.743 127.664 20.275 1 49.98 185 PHE C CA 1
ATOM 7285 C C . PHE C 1 185 ? -10.636 128.9 20.426 1 50.35 185 PHE C C 1
ATOM 7286 O O . PHE C 1 185 ? -11.179 129.393 19.439 1 51.02 185 PHE C O 1
ATOM 7294 N N . ALA C 1 186 ? -10.746 129.418 21.671 1 49.67 186 ALA C N 1
ATOM 7295 C CA . ALA C 1 186 ? -11.449 130.621 22.062 1 49.68 186 ALA C CA 1
ATOM 7296 C C . ALA C 1 186 ? -12.885 130.747 21.561 1 50.32 186 ALA C C 1
ATOM 7297 O O . ALA C 1 186 ? -13.37 131.874 21.384 1 51.47 186 ALA C O 1
ATOM 7299 N N . GLY C 1 187 ? -13.571 129.627 21.375 1 49.31 187 GLY C N 1
ATOM 7300 C CA . GLY C 1 187 ? -14.961 129.664 20.923 1 48.93 187 GLY C CA 1
ATOM 7301 C C . GLY C 1 187 ? -15.149 129.77 19.421 1 48.03 187 GLY C C 1
ATOM 7302 O O . GLY C 1 187 ? -16.282 129.716 18.935 1 48.06 187 GLY C O 1
ATOM 7303 N N . PHE C 1 188 ? -14.038 129.852 18.667 1 46.9 188 PHE C N 1
ATOM 7304 C CA . PHE C 1 188 ? -14.063 129.966 17.209 1 46.15 188 PHE C CA 1
ATOM 7305 C C . PHE C 1 188 ? -14.426 128.685 16.487 1 45.51 188 PHE C C 1
ATOM 7306 O O . PHE C 1 188 ? -14.961 128.733 15.373 1 45.43 188 PHE C O 1
ATOM 7314 N N . TYR C 1 189 ? -14.137 127.536 17.115 1 44.76 189 TYR C N 1
ATOM 7315 C CA . TYR C 1 189 ? -14.477 126.254 16.54 1 44.17 189 TYR C CA 1
ATOM 7316 C C . TYR C 1 189 ? -15.547 125.624 17.378 1 45.28 189 TYR C C 1
ATOM 7317 O O . TYR C 1 189 ? -15.522 125.701 18.616 1 45.18 189 TYR C O 1
ATOM 7326 N N . GLU C 1 190 ? -16.467 124.952 16.707 1 46.21 190 GLU C N 1
ATOM 7327 C CA . GLU C 1 190 ? -17.518 124.228 17.383 1 47.28 190 GLU C CA 1
ATOM 7328 C C . GLU C 1 190 ? -17.079 122.81 17.653 1 46.55 190 GLU C C 1
ATOM 7329 O O . GLU C 1 190 ? -16.246 122.257 16.936 1 46.86 190 GLU C O 1
ATOM 7335 N N . ALA C 1 191 ? -17.689 122.183 18.658 1 45.61 191 ALA C N 1
ATOM 7336 C CA . ALA C 1 191 ? -17.465 120.783 18.958 1 44.71 191 ALA C CA 1
ATOM 7337 C C . ALA C 1 191 ? -18.02 119.977 17.764 1 44.4 191 ALA C C 1
ATOM 7338 O O . ALA C 1 191 ? -19.04 120.358 17.183 1 44.04 191 ALA C O 1
ATOM 7340 N N . GLY C 1 192 ? -17.276 118.972 17.328 1 44.03 192 GLY C N 1
ATOM 7341 C CA . GLY C 1 192 ? -17.674 118.173 16.181 1 44.29 192 GLY C CA 1
ATOM 7342 C C . GLY C 1 192 ? -17.249 118.717 14.831 1 44.26 192 GLY C C 1
ATOM 7343 O O . GLY C 1 192 ? -17.486 118.071 13.809 1 45.66 192 GLY C O 1
ATOM 7344 N N . SER C 1 193 ? -16.639 119.894 14.799 1 43.01 193 SER C N 1
ATOM 7345 C CA . SER C 1 193 ? -16.156 120.464 13.537 1 42.51 193 SER C CA 1
ATOM 7346 C C . SER C 1 193 ? -14.902 119.696 13.069 1 42.16 193 SER C C 1
ATOM 7347 O O . SER C 1 193 ? -14.186 119.139 13.884 1 41.68 193 SER C O 1
ATOM 7350 N N . ASP C 1 194 ? -14.67 119.626 11.762 1 41.99 194 ASP C N 1
ATOM 7351 C CA . ASP C 1 194 ? -13.55 118.885 11.21 1 42.02 194 ASP C CA 1
ATOM 7352 C C . ASP C 1 194 ? -12.185 119.483 11.514 1 41.63 194 ASP C C 1
ATOM 7353 O O . ASP C 1 194 ? -11.993 120.681 11.423 1 41.84 194 ASP C O 1
ATOM 7358 N N . LEU C 1 195 ? -11.239 118.636 11.889 1 41.12 195 LEU C N 1
ATOM 7359 C CA . LEU C 1 195 ? -9.839 119.002 12.106 1 41.17 195 LEU C CA 1
ATOM 7360 C C . LEU C 1 195 ? -9.002 118.249 11.038 1 41.56 195 LEU C C 1
ATOM 7361 O O . LEU C 1 195 ? -9.552 117.48 10.247 1 41.66 195 LEU C O 1
ATOM 7366 N N . ASP C 1 196 ? -7.686 118.478 11 1 41.65 196 ASP C N 1
ATOM 7367 C CA . ASP C 1 196 ? -6.818 117.785 10.057 1 41.89 196 ASP C CA 1
ATOM 7368 C C . ASP C 1 196 ? -6.69 116.311 10.433 1 42.85 196 ASP C C 1
ATOM 7369 O O . ASP C 1 196 ? -6.746 115.955 11.615 1 43.3 196 ASP C O 1
ATOM 7374 N N . PRO C 1 197 ? -6.6 115.416 9.436 1 42.85 197 PRO C N 1
ATOM 7375 C CA . PRO C 1 197 ? -6.464 113.988 9.762 1 42.71 197 PRO C CA 1
ATOM 7376 C C . PRO C 1 197 ? -5.103 113.68 10.366 1 42.92 197 PRO C C 1
ATOM 7377 O O . PRO C 1 197 ? -4.145 114.442 10.191 1 43.7 197 PRO C O 1
ATOM 7381 N N . ILE C 1 198 ? -5.015 112.569 11.09 1 42.16 198 ILE C N 1
ATOM 7382 C CA . ILE C 1 198 ? -3.765 112.165 11.717 1 42.35 198 ILE C CA 1
ATOM 7383 C C . ILE C 1 198 ? -3.267 110.862 11.13 1 44.23 198 ILE C C 1
ATOM 7384 O O . ILE C 1 198 ? -4.059 110 10.755 1 45.21 198 ILE C O 1
ATOM 7389 N N . THR C 1 199 ? -1.96 110.745 10.974 1 44.87 199 THR C N 1
ATOM 7390 C CA . THR C 1 199 ? -1.318 109.541 10.456 1 45.82 199 THR C CA 1
ATOM 7391 C C . THR C 1 199 ? -0.306 109.087 11.499 1 46.35 199 THR C C 1
ATOM 7392 O O . THR C 1 199 ? 0.392 109.924 12.049 1 46.86 199 THR C O 1
ATOM 7396 N N . PHE C 1 200 ? -0.238 107.795 11.794 1 46.29 200 PHE C N 1
ATOM 7397 C CA . PHE C 1 200 ? 0.743 107.287 12.738 1 47.08 200 PHE C CA 1
ATOM 7398 C C . PHE C 1 200 ? 1.296 105.948 12.289 1 47.89 200 PHE C C 1
ATOM 7399 O O . PHE C 1 200 ? 0.653 105.21 11.541 1 47.39 200 PHE C O 1
ATOM 7407 N N . ASP C 1 201 ? 2.481 105.634 12.782 1 49.23 201 ASP C N 1
ATOM 7408 C CA . ASP C 1 201 ? 3.129 104.34 12.602 1 50.97 201 ASP C CA 1
ATOM 7409 C C . ASP C 1 201 ? 3.938 104.065 13.86 1 51.58 201 ASP C C 1
ATOM 7410 O O . ASP C 1 201 ? 4.476 104.991 14.476 1 52.19 201 ASP C O 1
ATOM 7415 N N . ALA C 1 202 ? 4.016 102.804 14.239 1 51.03 202 ALA C N 1
ATOM 7416 C CA . ALA C 1 202 ? 4.727 102.413 15.426 1 50.91 202 ALA C CA 1
ATOM 7417 C C . ALA C 1 202 ? 5.466 101.126 15.21 1 51.6 202 ALA C C 1
ATOM 7418 O O . ALA C 1 202 ? 5.09 100.274 14.402 1 51.06 202 ALA C O 1
ATOM 7420 N N . GLN C 1 203 ? 6.575 101.027 15.906 1 52.66 203 GLN C N 1
ATOM 7421 C CA . GLN C 1 203 ? 7.435 99.875 15.919 1 53.81 203 GLN C CA 1
ATOM 7422 C C . GLN C 1 203 ? 7.107 99.133 17.206 1 52.89 203 GLN C C 1
ATOM 7423 O O . GLN C 1 203 ? 7.008 99.741 18.278 1 52.47 203 GLN C O 1
ATOM 7429 N N . LEU C 1 204 ? 6.844 97.833 17.076 1 52.07 204 LEU C N 1
ATOM 7430 C CA . LEU C 1 204 ? 6.53 96.96 18.189 1 51.58 204 LEU C CA 1
ATOM 7431 C C . LEU C 1 204 ? 7.764 96.103 18.399 1 52.94 204 LEU C C 1
ATOM 7432 O O . LEU C 1 204 ? 8.249 95.462 17.46 1 53.83 204 LEU C O 1
ATOM 7437 N N . GLY C 1 205 ? 8.341 96.183 19.59 1 53.07 205 GLY C N 1
ATOM 7438 C CA . GLY C 1 205 ? 9.561 95.45 19.895 1 53.4 205 GLY C CA 1
ATOM 7439 C C . GLY C 1 205 ? 10.722 95.954 19.08 1 54.49 205 GLY C C 1
ATOM 7440 O O . GLY C 1 205 ? 10.74 97.101 18.643 1 55.85 205 GLY C O 1
ATOM 7441 N N . GLY C 1 206 ? 11.683 95.101 18.859 1 54.46 206 GLY C N 1
ATOM 7442 C CA . GLY C 1 206 ? 12.885 95.445 18.118 1 54.93 206 GLY C CA 1
ATOM 7443 C C . GLY C 1 206 ? 14.102 94.807 18.753 1 55.68 206 GLY C C 1
ATOM 7444 O O . GLY C 1 206 ? 14.071 94.45 19.936 1 55.76 206 GLY C O 1
ATOM 7445 N N . GLY C 1 207 ? 15.175 94.651 17.974 1 54.61 207 GLY C N 1
ATOM 7446 C CA . GLY C 1 207 ? 16.41 94.058 18.467 1 53.92 207 GLY C CA 1
ATOM 7447 C C . GLY C 1 207 ? 16.991 94.916 19.568 1 53.04 207 GLY C C 1
ATOM 7448 O O . GLY C 1 207 ? 17.427 96.032 19.311 1 53.65 207 GLY C O 1
ATOM 7449 N N . LYS C 1 208 ? 16.9 94.445 20.808 1 51.8 208 LYS C N 1
ATOM 7450 C CA . LYS C 1 208 ? 17.319 95.194 21.987 1 50.95 208 LYS C CA 1
ATOM 7451 C C . LYS C 1 208 ? 18.807 95.078 22.318 1 51.01 208 LYS C C 1
ATOM 7452 O O . LYS C 1 208 ? 19.33 93.97 22.486 1 51.26 208 LYS C O 1
ATOM 7458 N N . LEU C 1 209 ? 19.483 96.24 22.422 1 50.22 209 LEU C N 1
ATOM 7459 C CA . LEU C 1 209 ? 20.878 96.36 22.847 1 50.04 209 LEU C CA 1
ATOM 7460 C C . LEU C 1 209 ? 20.862 97.072 24.203 1 50.06 209 LEU C C 1
ATOM 7461 O O . LEU C 1 209 ? 20.152 98.068 24.353 1 50.56 209 LEU C O 1
ATOM 7466 N N . THR C 1 210 ? 21.638 96.597 25.177 1 49.18 210 THR C N 1
ATOM 7467 C CA . THR C 1 210 ? 21.765 97.277 26.464 1 49.07 210 THR C CA 1
ATOM 7468 C C . THR C 1 210 ? 23.25 97.306 26.75 1 48.31 210 THR C C 1
ATOM 7469 O O . THR C 1 210 ? 23.842 96.246 26.903 1 48.95 210 THR C O 1
ATOM 7473 N N . LEU C 1 211 ? 23.881 98.491 26.727 1 46.56 211 LEU C N 1
ATOM 7474 C CA . LEU C 1 211 ? 25.328 98.597 26.904 1 45.54 211 LEU C CA 1
ATOM 7475 C C . LEU C 1 211 ? 25.73 99.768 27.776 1 45.31 211 LEU C C 1
ATOM 7476 O O . LEU C 1 211 ? 25.037 100.777 27.816 1 45.8 211 LEU C O 1
ATOM 7481 N N . LYS C 1 212 ? 26.879 99.653 28.444 1 44.44 212 LYS C N 1
ATOM 7482 C CA . LYS C 1 212 ? 27.458 100.723 29.246 1 43.98 212 LYS C CA 1
ATOM 7483 C C . LYS C 1 212 ? 28.901 100.941 28.782 1 43.99 212 LYS C C 1
ATOM 7484 O O . LYS C 1 212 ? 29.689 99.991 28.738 1 44.17 212 LYS C O 1
ATOM 7490 N N . PHE C 1 213 ? 29.234 102.186 28.448 1 43.49 213 PHE C N 1
ATOM 7491 C CA . PHE C 1 213 ? 30.544 102.59 27.967 1 43.77 213 PHE C CA 1
ATOM 7492 C C . PHE C 1 213 ? 31.242 103.47 28.97 1 46.21 213 PHE C C 1
ATOM 7493 O O . PHE C 1 213 ? 30.613 104.326 29.578 1 47.21 213 PHE C O 1
ATOM 7501 N N . ILE C 1 214 ? 32.546 103.296 29.115 1 46.89 214 ILE C N 1
ATOM 7502 C CA . ILE C 1 214 ? 33.349 104.094 30.021 1 48.22 214 ILE C CA 1
ATOM 7503 C C . ILE C 1 214 ? 34.554 104.663 29.272 1 48.83 214 ILE C C 1
ATOM 7504 O O . ILE C 1 214 ? 35.18 103.944 28.49 1 49.45 214 ILE C O 1
ATOM 7509 N N . CYS C 1 215 ? 34.873 105.946 29.497 1 48.24 215 CYS C N 1
ATOM 7510 C CA . CYS C 1 215 ? 36.075 106.516 28.917 1 48.15 215 CYS C CA 1
ATOM 7511 C C . CYS C 1 215 ? 37.199 106.105 29.864 1 48.36 215 CYS C C 1
ATOM 7512 O O . CYS C 1 215 ? 37.199 106.51 31.027 1 48.9 215 CYS C O 1
ATOM 7515 N N . THR C 1 216 ? 38.116 105.249 29.393 1 47.63 216 THR C N 1
ATOM 7516 C CA . THR C 1 216 ? 39.193 104.737 30.231 1 47.67 216 THR C CA 1
ATOM 7517 C C . THR C 1 216 ? 40.406 105.666 30.356 1 47.48 216 THR C C 1
ATOM 7518 O O . THR C 1 216 ? 41.313 105.387 31.135 1 47.56 216 THR C O 1
ATOM 7522 N N . THR C 1 217 ? 40.414 106.78 29.622 1 47.23 217 THR C N 1
ATOM 7523 C CA . THR C 1 217 ? 41.518 107.738 29.636 1 46.86 217 THR C CA 1
ATOM 7524 C C . THR C 1 217 ? 41.23 109.036 30.416 1 48.34 217 THR C C 1
ATOM 7525 O O . THR C 1 217 ? 42.095 109.92 30.479 1 49.01 217 THR C O 1
ATOM 7529 N N . GLY C 1 218 ? 40.064 109.122 31.052 1 48.52 218 GLY C N 1
ATOM 7530 C CA . GLY C 1 218 ? 39.671 110.29 31.824 1 49.23 218 GLY C CA 1
ATOM 7531 C C . GLY C 1 218 ? 38.408 110.892 31.255 1 50.28 218 GLY C C 1
ATOM 7532 O O . GLY C 1 218 ? 37.425 110.177 31.046 1 50.83 218 GLY C O 1
ATOM 7533 N N . LYS C 1 219 ? 38.434 112.207 30.967 1 50.46 219 LYS C N 1
ATOM 7534 C CA . LYS C 1 219 ? 37.292 112.906 30.388 1 50.66 219 LYS C CA 1
ATOM 7535 C C . LYS C 1 219 ? 37.287 112.686 28.881 1 49.7 219 LYS C C 1
ATOM 7536 O O . LYS C 1 219 ? 38.331 112.813 28.248 1 49.9 219 LYS C O 1
ATOM 7542 N N . LEU C 1 220 ? 36.121 112.339 28.313 1 48.69 220 LEU C N 1
ATOM 7543 C CA . LEU C 1 220 ? 35.965 112.14 26.872 1 48.1 220 LEU C CA 1
ATOM 7544 C C . LEU C 1 220 ? 36.087 113.518 26.196 1 47.97 220 LEU C C 1
ATOM 7545 O O . LEU C 1 220 ? 35.401 114.458 26.598 1 48.67 220 LEU C O 1
ATOM 7550 N N . PRO C 1 221 ? 36.98 113.682 25.2 1 46.9 221 PRO C N 1
ATOM 7551 C CA . PRO C 1 221 ? 37.164 115.003 24.573 1 46.36 221 PRO C CA 1
ATOM 7552 C C . PRO C 1 221 ? 36.104 115.407 23.546 1 45.99 221 PRO C C 1
ATOM 7553 O O . PRO C 1 221 ? 36.177 116.517 23.016 1 46.83 221 PRO C O 1
ATOM 7557 N N . VAL C 1 222 ? 35.147 114.52 23.247 1 44.27 222 VAL C N 1
ATOM 7558 C CA . VAL C 1 222 ? 34.042 114.786 22.338 1 43.77 222 VAL C CA 1
ATOM 7559 C C . VAL C 1 222 ? 32.742 114.387 23.036 1 44.55 222 VAL C C 1
ATOM 7560 O O . VAL C 1 222 ? 32.774 113.579 23.965 1 45.27 222 VAL C O 1
ATOM 7564 N N . PRO C 1 223 ? 31.571 114.906 22.61 1 44.24 223 PRO C N 1
ATOM 7565 C CA . PRO C 1 223 ? 30.318 114.499 23.255 1 43.68 223 PRO C CA 1
ATOM 7566 C C . PRO C 1 223 ? 30.008 113.025 23.012 1 43.21 223 PRO C C 1
ATOM 7567 O O . PRO C 1 223 ? 30.187 112.519 21.908 1 42.84 223 PRO C O 1
ATOM 7571 N N . TRP C 1 224 ? 29.508 112.34 24.051 1 42.89 224 TRP C N 1
ATOM 7572 C CA . TRP C 1 224 ? 29.095 110.943 23.97 1 42.11 224 TRP C CA 1
ATOM 7573 C C . TRP C 1 224 ? 28.15 110.67 22.8 1 42.62 224 TRP C C 1
ATOM 7574 O O . TRP C 1 224 ? 28.401 109.713 22.071 1 43.38 224 TRP C O 1
ATOM 7585 N N . PRO C 1 225 ? 27.102 111.497 22.541 1 42.47 225 PRO C N 1
ATOM 7586 C CA . PRO C 1 225 ? 26.226 111.218 21.388 1 42.42 225 PRO C CA 1
ATOM 7587 C C . PRO C 1 225 ? 26.933 111.103 20.036 1 42.43 225 PRO C C 1
ATOM 7588 O O . PRO C 1 225 ? 26.483 110.33 19.195 1 43.07 225 PRO C O 1
ATOM 7592 N N . THR C 1 226 ? 28.058 111.818 19.83 1 41.62 226 THR C N 1
ATOM 7593 C CA . THR C 1 226 ? 28.787 111.727 18.558 1 41.42 226 THR C CA 1
ATOM 7594 C C . THR C 1 226 ? 29.405 110.35 18.305 1 42.23 226 THR C C 1
ATOM 7595 O O . THR C 1 226 ? 29.757 110.044 17.167 1 42.59 226 THR C O 1
ATOM 7599 N N . LEU C 1 227 ? 29.564 109.53 19.359 1 42.11 227 LEU C N 1
ATOM 7600 C CA . LEU C 1 227 ? 30.173 108.207 19.267 1 42.16 227 LEU C CA 1
ATOM 7601 C C . LEU C 1 227 ? 29.175 107.056 19.191 1 42.26 227 LEU C C 1
ATOM 7602 O O . LEU C 1 227 ? 29.595 105.923 18.98 1 42.62 227 LEU C O 1
ATOM 7607 N N . VAL C 1 228 ? 27.869 107.314 19.363 1 41.75 228 VAL C N 1
ATOM 7608 C CA . VAL C 1 228 ? 26.864 106.252 19.357 1 41.38 228 VAL C CA 1
ATOM 7609 C C . VAL C 1 228 ? 26.933 105.362 18.118 1 41.29 228 VAL C C 1
ATOM 7610 O O . VAL C 1 228 ? 27.034 104.152 18.276 1 41.91 228 VAL C O 1
ATOM 7614 N N . THR C 1 229 ? 26.899 105.94 16.912 1 40.53 229 THR C N 1
ATOM 7615 C CA . THR C 1 229 ? 26.92 105.134 15.699 1 40.78 229 THR C CA 1
ATOM 7616 C C . THR C 1 229 ? 28.207 104.299 15.584 1 41.5 229 THR C C 1
ATOM 7617 O O . THR C 1 229 ? 28.185 103.208 15.03 1 41.42 229 THR C O 1
ATOM 7621 N N . THR C 1 230 ? 29.335 104.819 16.076 1 41.87 230 THR C N 1
ATOM 7622 C CA . THR C 1 230 ? 30.608 104.107 15.995 1 41.78 230 THR C CA 1
ATOM 7623 C C . THR C 1 230 ? 30.627 102.926 16.946 1 42.3 230 THR C C 1
ATOM 7624 O O . THR C 1 230 ? 31.055 101.836 16.573 1 42.65 230 THR C O 1
ATOM 7628 N N . LEU C 1 231 ? 30.169 103.153 18.18 1 42.4 231 LEU C N 1
ATOM 7629 C CA . LEU C 1 231 ? 30.144 102.153 19.231 1 43.29 231 LEU C CA 1
ATOM 7630 C C . LEU C 1 231 ? 29.101 101.068 18.969 1 44.03 231 LEU C C 1
ATOM 7631 O O . LEU C 1 231 ? 29.356 99.883 19.185 1 44.51 231 LEU C O 1
ATOM 7658 N N . VAL C 1 233 ? 27.078 97.608 16.088 1 45.41 235 VAL C N 1
ATOM 7659 C CA . VAL C 1 233 ? 26.844 96.171 16.11 1 44.81 235 VAL C CA 1
ATOM 7660 C C . VAL C 1 233 ? 25.466 95.863 15.497 1 44.92 235 VAL C C 1
ATOM 7661 O O . VAL C 1 233 ? 24.588 95.3 16.142 1 44.46 235 VAL C O 1
ATOM 7665 N N . GLN C 1 234 ? 25.307 96.215 14.214 1 45.38 236 GLN C N 1
ATOM 7666 C CA . GLN C 1 234 ? 24.058 96.088 13.468 1 46.07 236 GLN C CA 1
ATOM 7667 C C . GLN C 1 234 ? 23.61 94.655 13.226 1 47.92 236 GLN C C 1
ATOM 7668 O O . GLN C 1 234 ? 22.487 94.442 12.772 1 48.68 236 GLN C O 1
ATOM 7674 N N . CYS C 1 235 ? 24.44 93.666 13.597 1 48.56 237 CYS C N 1
ATOM 7675 C CA . CYS C 1 235 ? 24.062 92.25 13.591 1 49.06 237 CYS C CA 1
ATOM 7676 C C . CYS C 1 235 ? 22.929 91.982 14.625 1 48.87 237 CYS C C 1
ATOM 7677 O O . CYS C 1 235 ? 22.247 90.968 14.525 1 48.81 237 CYS C O 1
ATOM 7680 N N . PHE C 1 236 ? 22.713 92.899 15.59 1 48.9 238 PHE C N 1
ATOM 7681 C CA . PHE C 1 236 ? 21.651 92.775 16.577 1 49.67 238 PHE C CA 1
ATOM 7682 C C . PHE C 1 236 ? 20.302 93.359 16.119 1 51.39 238 PHE C C 1
ATOM 7683 O O . PHE C 1 236 ? 19.38 93.455 16.924 1 51.66 238 PHE C O 1
ATOM 7691 N N . SER C 1 237 ? 20.171 93.719 14.834 1 52.49 239 SER C N 1
ATOM 7692 C CA . SER C 1 237 ? 18.913 94.23 14.306 1 53.99 239 SER C CA 1
ATOM 7693 C C . SER C 1 237 ? 17.917 93.089 14.215 1 56.19 239 SER C C 1
ATOM 7694 O O . SER C 1 237 ? 18.312 91.96 13.933 1 56.24 239 SER C O 1
ATOM 7697 N N . ARG C 1 238 ? 16.629 93.378 14.411 1 58.08 240 ARG C N 1
ATOM 7698 C CA . ARG C 1 238 ? 15.61 92.352 14.27 1 60.97 240 ARG C CA 1
ATOM 7699 C C . ARG C 1 238 ? 15.147 92.348 12.832 1 63.78 240 ARG C C 1
ATOM 7700 O O . ARG C 1 238 ? 14.547 93.322 12.382 1 64.07 240 ARG C O 1
ATOM 7708 N N . TYR C 1 239 ? 15.443 91.273 12.099 1 65.75 241 TYR C N 1
ATOM 7709 C CA . TYR C 1 239 ? 14.975 91.159 10.728 1 68.05 241 TYR C CA 1
ATOM 7710 C C . TYR C 1 239 ? 13.703 90.353 10.756 1 70.78 241 TYR C C 1
ATOM 7711 O O . TYR C 1 239 ? 13.728 89.205 11.185 1 71.11 241 TYR C O 1
ATOM 7720 N N . PRO C 1 240 ? 12.571 90.925 10.306 1 72.69 242 PRO C N 1
ATOM 7721 C CA . PRO C 1 240 ? 11.32 90.151 10.247 1 74.5 242 PRO C CA 1
ATOM 7722 C C . PRO C 1 240 ? 11.495 88.867 9.438 1 77.53 242 PRO C C 1
ATOM 7723 O O . PRO C 1 240 ? 12.355 88.799 8.559 1 78.25 242 PRO C O 1
ATOM 7727 N N . ASP C 1 241 ? 10.69 87.846 9.73 1 79 243 ASP C N 1
ATOM 7728 C CA . ASP C 1 241 ? 10.758 86.553 9.047 1 80.85 243 ASP C CA 1
ATOM 7729 C C . ASP C 1 241 ? 10.84 86.658 7.512 1 81.88 243 ASP C C 1
ATOM 7730 O O . ASP C 1 241 ? 11.718 86.05 6.9 1 82.33 243 ASP C O 1
ATOM 7735 N N . HIS C 1 242 ? 9.983 87.494 6.911 1 82.09 244 HIS C N 1
ATOM 7736 C CA . HIS C 1 242 ? 9.943 87.682 5.462 1 82.79 244 HIS C CA 1
ATOM 7737 C C . HIS C 1 242 ? 11.164 88.427 4.874 1 82.51 244 HIS C C 1
ATOM 7738 O O . HIS C 1 242 ? 11.3 88.502 3.654 1 82.71 244 HIS C O 1
ATOM 7745 N N . MET C 1 243 ? 12.031 88.98 5.723 1 81.87 245 MET C N 1
ATOM 7746 C CA . MET C 1 243 ? 13.227 89.717 5.293 1 81.63 245 MET C CA 1
ATOM 7747 C C . MET C 1 243 ? 14.535 89.062 5.712 1 81.2 245 MET C C 1
ATOM 7748 O O . MET C 1 243 ? 15.581 89.685 5.553 1 81.24 245 MET C O 1
ATOM 7753 N N . LYS C 1 244 ? 14.501 87.852 6.279 1 80.69 246 LYS C N 1
ATOM 7754 C CA . LYS C 1 244 ? 15.707 87.222 6.805 1 80.6 246 LYS C CA 1
ATOM 7755 C C . LYS C 1 244 ? 16.773 86.93 5.742 1 80.2 246 LYS C C 1
ATOM 7756 O O . LYS C 1 244 ? 17.962 86.892 6.067 1 80.25 246 LYS C O 1
ATOM 7762 N N . GLN C 1 245 ? 16.367 86.81 4.472 1 79.38 247 GLN C N 1
ATOM 7763 C CA . GLN C 1 245 ? 17.321 86.601 3.382 1 78.98 247 GLN C CA 1
ATOM 7764 C C . GLN C 1 245 ? 18.108 87.887 3.017 1 77.58 247 GLN C C 1
ATOM 7765 O O . GLN C 1 245 ? 18.951 87.859 2.118 1 77.49 247 GLN C O 1
ATOM 7771 N N . HIS C 1 246 ? 17.834 89.006 3.714 1 76.29 248 HIS C N 1
ATOM 7772 C CA . HIS C 1 246 ? 18.485 90.298 3.493 1 75.03 248 HIS C CA 1
ATOM 7773 C C . HIS C 1 246 ? 19.387 90.739 4.654 1 73.16 248 HIS C C 1
ATOM 7774 O O . HIS C 1 246 ? 19.84 91.883 4.677 1 73.29 248 HIS C O 1
ATOM 7781 N N . ASP C 1 247 ? 19.658 89.843 5.607 1 71.27 249 ASP C N 1
ATOM 7782 C CA . ASP C 1 247 ? 20.48 90.164 6.76 1 69.71 249 ASP C CA 1
ATOM 7783 C C . ASP C 1 247 ? 21.94 89.823 6.497 1 68.49 249 ASP C C 1
ATOM 7784 O O . ASP C 1 247 ? 22.398 88.711 6.809 1 68.54 249 ASP C O 1
ATOM 7789 N N . PHE C 1 248 ? 22.677 90.792 5.945 1 66.98 250 PHE C N 1
ATOM 7790 C CA . PHE C 1 248 ? 24.092 90.628 5.664 1 66.22 250 PHE C CA 1
ATOM 7791 C C . PHE C 1 248 ? 24.864 90.403 6.964 1 65.91 250 PHE C C 1
ATOM 7792 O O . PHE C 1 248 ? 25.741 89.543 7.015 1 66.19 250 PHE C O 1
ATOM 7800 N N . PHE C 1 249 ? 24.567 91.223 7.98 1 65.21 251 PHE C N 1
ATOM 7801 C CA . PHE C 1 249 ? 25.292 91.278 9.239 1 65.29 251 PHE C CA 1
ATOM 7802 C C . PHE C 1 249 ? 25.449 89.929 9.912 1 65.4 251 PHE C C 1
ATOM 7803 O O . PHE C 1 249 ? 26.571 89.538 10.226 1 65.74 251 PHE C O 1
ATOM 7811 N N . LYS C 1 250 ? 24.345 89.206 10.114 1 65.1 252 LYS C N 1
ATOM 7812 C CA . LYS C 1 250 ? 24.397 87.899 10.748 1 65.28 252 LYS C CA 1
ATOM 7813 C C . LYS C 1 250 ? 25.01 86.85 9.82 1 66.06 252 LYS C C 1
ATOM 7814 O O . LYS C 1 250 ? 25.677 85.938 10.31 1 66.54 252 LYS C O 1
ATOM 7820 N N . SER C 1 251 ? 24.804 86.965 8.488 1 65.77 253 SER C N 1
ATOM 7821 C CA . SER C 1 251 ? 25.362 85.995 7.534 1 65.41 253 SER C CA 1
ATOM 7822 C C . SER C 1 251 ? 26.897 85.978 7.522 1 66.22 253 SER C C 1
ATOM 7823 O O . SER C 1 251 ? 27.503 84.972 7.151 1 66.78 253 SER C O 1
ATOM 7826 N N . ALA C 1 252 ? 27.525 87.093 7.911 1 66.18 254 ALA C N 1
ATOM 7827 C CA . ALA C 1 252 ? 28.977 87.177 7.978 1 66.48 254 ALA C CA 1
ATOM 7828 C C . ALA C 1 252 ? 29.559 86.542 9.253 1 66.86 254 ALA C C 1
ATOM 7829 O O . ALA C 1 252 ? 30.776 86.402 9.347 1 67.46 254 ALA C O 1
ATOM 7831 N N . MET C 1 253 ? 28.71 86.158 10.221 1 66.33 255 MET C N 1
ATOM 7832 C CA . MET C 1 253 ? 29.124 85.593 11.497 1 66.37 255 MET C CA 1
ATOM 7833 C C . MET C 1 253 ? 29.348 84.089 11.439 1 67.03 255 MET C C 1
ATOM 7834 O O . MET C 1 253 ? 28.737 83.398 10.618 1 67.58 255 MET C O 1
ATOM 7839 N N . PRO C 1 254 ? 30.269 83.552 12.261 1 66.84 256 PRO C N 1
ATOM 7840 C CA . PRO C 1 254 ? 31.032 84.218 13.331 1 66.47 256 PRO C CA 1
ATOM 7841 C C . PRO C 1 254 ? 32.323 84.932 12.925 1 65.98 256 PRO C C 1
ATOM 7842 O O . PRO C 1 254 ? 32.868 85.684 13.734 1 65.9 256 PRO C O 1
ATOM 7846 N N . GLU C 1 255 ? 32.82 84.703 11.697 1 65.42 257 GLU C N 1
ATOM 7847 C CA . GLU C 1 255 ? 34.061 85.319 11.205 1 65.17 257 GLU C CA 1
ATOM 7848 C C . GLU C 1 255 ? 34.028 86.826 11.292 1 64.34 257 GLU C C 1
ATOM 7849 O O . GLU C 1 255 ? 35.037 87.454 11.606 1 64.65 257 GLU C O 1
ATOM 7855 N N . GLY C 1 256 ? 32.858 87.396 11.03 1 63.11 258 GLY C N 1
ATOM 7856 C CA . GLY C 1 256 ? 32.599 88.815 11.174 1 61.84 258 GLY C CA 1
ATOM 7857 C C . GLY C 1 256 ? 32.743 89.662 9.937 1 60.54 258 GLY C C 1
ATOM 7858 O O . GLY C 1 256 ? 32.873 89.157 8.818 1 60.7 258 GLY C O 1
ATOM 7859 N N . TYR C 1 257 ? 32.705 90.977 10.148 1 58.95 259 TYR C N 1
ATOM 7860 C CA . TYR C 1 257 ? 32.855 91.937 9.074 1 57.79 259 TYR C CA 1
ATOM 7861 C C . TYR C 1 257 ? 33.659 93.144 9.513 1 56.31 259 TYR C C 1
ATOM 7862 O O . TYR C 1 257 ? 33.809 93.422 10.707 1 56.44 259 TYR C O 1
ATOM 7871 N N . VAL C 1 258 ? 34.173 93.859 8.53 1 54.79 260 VAL C N 1
ATOM 7872 C CA . VAL C 1 258 ? 34.862 95.113 8.724 1 53.69 260 VAL C CA 1
ATOM 7873 C C . VAL C 1 258 ? 33.839 96.204 8.423 1 52.5 260 VAL C C 1
ATOM 7874 O O . VAL C 1 258 ? 33.182 96.155 7.388 1 53.22 260 VAL C O 1
ATOM 7878 N N . GLN C 1 259 ? 33.686 97.162 9.323 1 50.79 261 GLN C N 1
ATOM 7879 C CA . GLN C 1 259 ? 32.78 98.279 9.121 1 49.9 261 GLN C CA 1
ATOM 7880 C C . GLN C 1 259 ? 33.6 99.565 9.069 1 50.34 261 GLN C C 1
ATOM 7881 O O . GLN C 1 259 ? 34.312 99.884 10.017 1 50.46 261 GLN C O 1
ATOM 7887 N N . GLU C 1 260 ? 33.512 100.295 7.957 1 50.53 262 GLU C N 1
ATOM 7888 C CA . GLU C 1 260 ? 34.238 101.553 7.801 1 51.34 262 GLU C CA 1
ATOM 7889 C C . GLU C 1 260 ? 33.277 102.702 7.581 1 51.74 262 GLU C C 1
ATOM 7890 O O . GLU C 1 260 ? 32.28 102.546 6.883 1 52.73 262 GLU C O 1
ATOM 7896 N N . ARG C 1 261 ? 33.573 103.86 8.175 1 50.79 263 ARG C N 1
ATOM 7897 C CA . ARG C 1 261 ? 32.731 105.038 8.018 1 50.02 263 ARG C CA 1
ATOM 7898 C C . ARG C 1 261 ? 33.532 106.327 7.86 1 50.65 263 ARG C C 1
ATOM 7899 O O . ARG C 1 261 ? 34.689 106.43 8.28 1 51.01 263 ARG C O 1
ATOM 7907 N N . THR C 1 262 ? 32.863 107.331 7.278 1 50.47 264 THR C N 1
ATOM 7908 C CA . THR C 1 262 ? 33.296 108.71 7.188 1 50.41 264 THR C CA 1
ATOM 7909 C C . THR C 1 262 ? 32.059 109.488 7.622 1 50.29 264 THR C C 1
ATOM 7910 O O . THR C 1 262 ? 30.982 109.339 7.032 1 50.59 264 THR C O 1
ATOM 7914 N N . ILE C 1 263 ? 32.182 110.213 8.738 1 49.54 265 ILE C N 1
ATOM 7915 C CA . ILE C 1 263 ? 31.094 110.986 9.307 1 49.04 265 ILE C CA 1
ATOM 7916 C C . ILE C 1 263 ? 31.465 112.444 9.205 1 49.65 265 ILE C C 1
ATOM 7917 O O . ILE C 1 263 ? 32.426 112.88 9.822 1 49.23 265 ILE C O 1
ATOM 7922 N N . PHE C 1 264 ? 30.7 113.201 8.428 1 50.67 266 PHE C N 1
ATOM 7923 C CA . PHE C 1 264 ? 30.953 114.621 8.241 1 51.88 266 PHE C CA 1
ATOM 7924 C C . PHE C 1 264 ? 30.043 115.445 9.122 1 52.57 266 PHE C C 1
ATOM 7925 O O . PHE C 1 264 ? 28.835 115.413 8.923 1 53.24 266 PHE C O 1
ATOM 7933 N N . PHE C 1 265 ? 30.603 116.182 10.087 1 52.44 267 PHE C N 1
ATOM 7934 C CA . PHE C 1 265 ? 29.792 117.049 10.936 1 52.83 267 PHE C CA 1
ATOM 7935 C C . PHE C 1 265 ? 29.665 118.355 10.201 1 54.26 267 PHE C C 1
ATOM 7936 O O . PHE C 1 265 ? 30.686 118.955 9.857 1 54.74 267 PHE C O 1
ATOM 7944 N N . LYS C 1 266 ? 28.418 118.776 9.889 1 54.91 268 LYS C N 1
ATOM 7945 C CA . LYS C 1 266 ? 28.162 120.002 9.126 1 55.83 268 LYS C CA 1
ATOM 7946 C C . LYS C 1 266 ? 28.806 121.209 9.776 1 57.37 268 LYS C C 1
ATOM 7947 O O . LYS C 1 266 ? 28.7 121.367 10.989 1 58.26 268 LYS C O 1
ATOM 7953 N N . ASP C 1 267 ? 29.528 122.013 8.984 1 57.49 269 ASP C N 1
ATOM 7954 C CA . ASP C 1 267 ? 30.224 123.2 9.471 1 58.37 269 ASP C CA 1
ATOM 7955 C C . ASP C 1 267 ? 31.278 122.892 10.541 1 57.91 269 ASP C C 1
ATOM 7956 O O . ASP C 1 267 ? 31.677 123.801 11.267 1 58.97 269 ASP C O 1
ATOM 7961 N N . ASP C 1 268 ? 31.755 121.64 10.609 1 55.89 270 ASP C N 1
ATOM 7962 C CA . ASP C 1 268 ? 32.777 121.227 11.56 1 54.69 270 ASP C CA 1
ATOM 7963 C C . ASP C 1 268 ? 33.661 120.091 10.955 1 54.02 270 ASP C C 1
ATOM 7964 O O . ASP C 1 268 ? 33.659 119.885 9.737 1 54.53 270 ASP C O 1
ATOM 7969 N N . GLY C 1 269 ? 34.411 119.382 11.786 1 52.66 271 GLY C N 1
ATOM 7970 C CA . GLY C 1 269 ? 35.292 118.325 11.321 1 51.73 271 GLY C CA 1
ATOM 7971 C C . GLY C 1 269 ? 34.625 117.02 10.936 1 50.22 271 GLY C C 1
ATOM 7972 O O . GLY C 1 269 ? 33.403 116.934 10.805 1 49.83 271 GLY C O 1
ATOM 7973 N N . ASN C 1 270 ? 35.446 115.983 10.76 1 49.23 272 ASN C N 1
ATOM 7974 C CA . ASN C 1 270 ? 34.946 114.671 10.382 1 48.4 272 ASN C CA 1
ATOM 7975 C C . ASN C 1 270 ? 35.61 113.55 11.148 1 47.51 272 ASN C C 1
ATOM 7976 O O . ASN C 1 270 ? 36.765 113.675 11.553 1 47.81 272 ASN C O 1
ATOM 7981 N N . TYR C 1 271 ? 34.893 112.426 11.3 1 46.51 273 TYR C N 1
ATOM 7982 C CA . TYR C 1 271 ? 35.446 111.21 11.873 1 45.85 273 TYR C CA 1
ATOM 7983 C C . TYR C 1 271 ? 35.649 110.21 10.725 1 46.73 273 TYR C C 1
ATOM 7984 O O . TYR C 1 271 ? 34.844 110.13 9.797 1 46.99 273 TYR C O 1
ATOM 7993 N N . LYS C 1 272 ? 36.688 109.403 10.828 1 47.06 274 LYS C N 1
ATOM 7994 C CA . LYS C 1 272 ? 36.92 108.27 9.947 1 47.75 274 LYS C CA 1
ATOM 7995 C C . LYS C 1 272 ? 37.131 107.086 10.87 1 47.5 274 LYS C C 1
ATOM 7996 O O . LYS C 1 272 ? 37.967 107.15 11.773 1 47.29 274 LYS C O 1
ATOM 8002 N N . THR C 1 273 ? 36.315 106.044 10.71 1 47.37 275 THR C N 1
ATOM 8003 C CA . THR C 1 273 ? 36.395 104.882 11.582 1 47.59 275 THR C CA 1
ATOM 8004 C C . THR C 1 273 ? 36.615 103.58 10.833 1 47.9 275 THR C C 1
ATOM 8005 O O . THR C 1 273 ? 36.131 103.411 9.722 1 48.32 275 THR C O 1
ATOM 8009 N N . ARG C 1 274 ? 37.343 102.659 11.45 1 47.87 276 ARG C N 1
ATOM 8010 C CA . ARG C 1 274 ? 37.511 101.304 10.942 1 48.35 276 ARG C CA 1
ATOM 8011 C C . ARG C 1 274 ? 37.265 100.374 12.11 1 48.57 276 ARG C C 1
ATOM 8012 O O . ARG C 1 274 ? 37.897 100.519 13.15 1 48.91 276 ARG C O 1
ATOM 8020 N N . ALA C 1 275 ? 36.337 99.444 11.961 1 48.45 277 ALA C N 1
ATOM 8021 C CA . ALA C 1 275 ? 36.009 98.506 13.016 1 48.64 277 ALA C CA 1
ATOM 8022 C C . ALA C 1 275 ? 35.94 97.074 12.516 1 49.2 277 ALA C C 1
ATOM 8023 O O . ALA C 1 275 ? 35.694 96.829 11.341 1 49.07 277 ALA C O 1
ATOM 8025 N N . GLU C 1 276 ? 36.17 96.122 13.411 1 49.68 278 GLU C N 1
ATOM 8026 C CA . GLU C 1 276 ? 36.002 94.712 13.12 1 50.69 278 GLU C CA 1
ATOM 8027 C C . GLU C 1 276 ? 34.994 94.186 14.119 1 51.14 278 GLU C C 1
ATOM 8028 O O . GLU C 1 276 ? 35.165 94.365 15.331 1 50.99 278 GLU C O 1
ATOM 8034 N N . VAL C 1 277 ? 33.897 93.622 13.602 1 51.38 279 VAL C N 1
ATOM 8035 C CA . VAL C 1 277 ? 32.815 93.081 14.42 1 52.29 279 VAL C CA 1
ATOM 8036 C C . VAL C 1 277 ? 32.787 91.572 14.187 1 53.26 279 VAL C C 1
ATOM 8037 O O . VAL C 1 277 ? 32.516 91.132 13.079 1 53.12 279 VAL C O 1
ATOM 8041 N N . LYS C 1 278 ? 33.12 90.791 15.199 1 54.11 280 LYS C N 1
ATOM 8042 C CA . LYS C 1 278 ? 33.181 89.34 15.078 1 55.69 280 LYS C CA 1
ATOM 8043 C C . LYS C 1 278 ? 33.009 88.679 16.445 1 57.05 280 LYS C C 1
ATOM 8044 O O . LYS C 1 278 ? 33.041 89.363 17.468 1 56.96 280 LYS C O 1
ATOM 8050 N N . PHE C 1 279 ? 32.832 87.351 16.471 1 58.18 281 PHE C N 1
ATOM 8051 C CA . PHE C 1 279 ? 32.748 86.63 17.729 1 59.98 281 PHE C CA 1
ATOM 8052 C C . PHE C 1 279 ? 34.138 86.24 18.186 1 61.04 281 PHE C C 1
ATOM 8053 O O . PHE C 1 279 ? 34.966 85.772 17.4 1 60.73 281 PHE C O 1
ATOM 8061 N N . GLU C 1 280 ? 34.376 86.422 19.471 1 61.75 282 GLU C N 1
ATOM 8062 C CA . GLU C 1 280 ? 35.577 85.986 20.147 1 62.64 282 GLU C CA 1
ATOM 8063 C C . GLU C 1 280 ? 35.019 85.091 21.245 1 63.81 282 GLU C C 1
ATOM 8064 O O . GLU C 1 280 ? 34.573 85.566 22.283 1 63.64 282 GLU C O 1
ATOM 8070 N N . GLY C 1 281 ? 34.948 83.803 20.948 1 65.34 283 GLY C N 1
ATOM 8071 C CA . GLY C 1 281 ? 34.324 82.825 21.826 1 66.9 283 GLY C CA 1
ATOM 8072 C C . GLY C 1 281 ? 32.828 83.049 21.76 1 68.62 283 GLY C C 1
ATOM 8073 O O . GLY C 1 281 ? 32.265 83.181 20.666 1 69.71 283 GLY C O 1
ATOM 8074 N N . ASP C 1 282 ? 32.179 83.173 22.924 1 68.41 284 ASP C N 1
ATOM 8075 C CA . ASP C 1 282 ? 30.739 83.429 22.957 1 68.02 284 ASP C CA 1
ATOM 8076 C C . ASP C 1 282 ? 30.343 84.893 22.902 1 66 284 ASP C C 1
ATOM 8077 O O . ASP C 1 282 ? 29.156 85.199 22.828 1 65.95 284 ASP C O 1
ATOM 8082 N N . THR C 1 283 ? 31.322 85.789 22.904 1 64.19 285 THR C N 1
ATOM 8083 C CA . THR C 1 283 ? 31.112 87.221 22.94 1 62.45 285 THR C CA 1
ATOM 8084 C C . THR C 1 283 ? 31.234 87.907 21.59 1 60.38 285 THR C C 1
ATOM 8085 O O . THR C 1 283 ? 32.189 87.663 20.854 1 60.39 285 THR C O 1
ATOM 8089 N N . LEU C 1 284 ? 30.273 88.787 21.276 1 58.42 286 LEU C N 1
ATOM 8090 C CA . LEU C 1 284 ? 30.347 89.578 20.064 1 57.32 286 LEU C CA 1
ATOM 8091 C C . LEU C 1 284 ? 31.177 90.828 20.388 1 56.53 286 LEU C C 1
ATOM 8092 O O . LEU C 1 284 ? 30.814 91.608 21.272 1 56.51 286 LEU C O 1
ATOM 8097 N N . VAL C 1 285 ? 32.312 90.991 19.688 1 55.17 287 VAL C N 1
ATOM 8098 C CA . VAL C 1 285 ? 33.261 92.074 19.918 1 53.66 287 VAL C CA 1
ATOM 8099 C C . VAL C 1 285 ? 33.302 93.099 18.794 1 52.41 287 VAL C C 1
ATOM 8100 O O . VAL C 1 285 ? 33.384 92.734 17.628 1 52.59 287 VAL C O 1
ATOM 8104 N N . ASN C 1 286 ? 33.251 94.384 19.148 1 51.18 288 ASN C N 1
ATOM 8105 C CA . ASN C 1 286 ? 33.363 95.485 18.199 1 50.66 288 ASN C CA 1
ATOM 8106 C C . ASN C 1 286 ? 34.635 96.259 18.564 1 50.44 288 ASN C C 1
ATOM 8107 O O . ASN C 1 286 ? 34.65 96.928 19.59 1 50.38 288 ASN C O 1
ATOM 8112 N N . ARG C 1 287 ? 35.709 96.123 17.766 1 49.94 289 ARG C N 1
ATOM 8113 C CA . ARG C 1 287 ? 36.982 96.811 18.005 1 49.8 289 ARG C CA 1
ATOM 8114 C C . ARG C 1 287 ? 37.126 97.89 16.982 1 50.12 289 ARG C C 1
ATOM 8115 O O . ARG C 1 287 ? 37.159 97.582 15.798 1 50.47 289 ARG C O 1
ATOM 8123 N N . ILE C 1 288 ? 37.219 99.166 17.427 1 49.73 290 ILE C N 1
ATOM 8124 C CA . ILE C 1 288 ? 37.253 100.33 16.551 1 49.46 290 ILE C CA 1
ATOM 8125 C C . ILE C 1 288 ? 38.514 101.184 16.673 1 50.43 290 ILE C C 1
ATOM 8126 O O . ILE C 1 288 ? 39.108 101.316 17.744 1 51.03 290 ILE C O 1
ATOM 8131 N N . GLU C 1 289 ? 38.859 101.823 15.561 1 50.45 291 GLU C N 1
ATOM 8132 C CA . GLU C 1 289 ? 39.898 102.839 15.436 1 51.03 291 GLU C CA 1
ATOM 8133 C C . GLU C 1 289 ? 39.174 104.073 14.9 1 50.25 291 GLU C C 1
ATOM 8134 O O . GLU C 1 289 ? 38.469 103.97 13.901 1 50.32 291 GLU C O 1
ATOM 8140 N N . LEU C 1 290 ? 39.276 105.207 15.584 1 49.38 292 LEU C N 1
ATOM 8141 C CA . LEU C 1 290 ? 38.601 106.432 15.15 1 49.64 292 LEU C CA 1
ATOM 8142 C C . LEU C 1 290 ? 39.603 107.562 15.009 1 50.16 292 LEU C C 1
ATOM 8143 O O . LEU C 1 290 ? 40.44 107.75 15.88 1 50.62 292 LEU C O 1
ATOM 8148 N N . LYS C 1 291 ? 39.519 108.32 13.919 1 50.33 293 LYS C N 1
ATOM 8149 C CA . LYS C 1 291 ? 40.39 109.474 13.68 1 50.52 293 LYS C CA 1
ATOM 8150 C C . LYS C 1 291 ? 39.517 110.677 13.321 1 50.75 293 LYS C C 1
ATOM 8151 O O . LYS C 1 291 ? 38.768 110.626 12.35 1 51.64 293 LYS C O 1
ATOM 8157 N N . GLY C 1 292 ? 39.604 111.73 14.111 1 49.95 294 GLY C N 1
ATOM 8158 C CA . GLY C 1 292 ? 38.847 112.948 13.889 1 49.8 294 GLY C CA 1
ATOM 8159 C C . GLY C 1 292 ? 39.775 114.101 13.57 1 49.78 294 GLY C C 1
ATOM 8160 O O . GLY C 1 292 ? 40.782 114.293 14.252 1 50.04 294 GLY C O 1
ATOM 8161 N N . ILE C 1 293 ? 39.481 114.845 12.503 1 48.98 295 ILE C N 1
ATOM 8162 C CA . ILE C 1 293 ? 40.296 115.973 12.102 1 49.21 295 ILE C CA 1
ATOM 8163 C C . ILE C 1 293 ? 39.412 117.172 11.713 1 51.14 295 ILE C C 1
ATOM 8164 O O . ILE C 1 293 ? 38.228 117.006 11.421 1 51.75 295 ILE C O 1
ATOM 8169 N N . ASP C 1 294 ? 40.008 118.38 11.702 1 51.76 296 ASP C N 1
ATOM 8170 C CA . ASP C 1 294 ? 39.401 119.632 11.28 1 52.58 296 ASP C CA 1
ATOM 8171 C C . ASP C 1 294 ? 38.273 120.132 12.147 1 52.97 296 ASP C C 1
ATOM 8172 O O . ASP C 1 294 ? 37.45 120.923 11.68 1 53.81 296 ASP C O 1
ATOM 8177 N N . PHE C 1 295 ? 38.255 119.733 13.416 1 52.49 297 PHE C N 1
ATOM 8178 C CA . PHE C 1 295 ? 37.225 120.199 14.337 1 52.49 297 PHE C CA 1
ATOM 8179 C C . PHE C 1 295 ? 37.547 121.584 14.851 1 54.01 297 PHE C C 1
ATOM 8180 O O . PHE C 1 295 ? 38.709 121.906 15.054 1 54.24 297 PHE C O 1
ATOM 8188 N N . LYS C 1 296 ? 36.519 122.412 15.047 1 55.01 298 LYS C N 1
ATOM 8189 C CA . LYS C 1 296 ? 36.701 123.757 15.567 1 56.74 298 LYS C CA 1
ATOM 8190 C C . LYS C 1 296 ? 36.864 123.689 17.072 1 58.96 298 LYS C C 1
ATOM 8191 O O . LYS C 1 296 ? 36.097 122.995 17.726 1 59.43 298 LYS C O 1
ATOM 8197 N N . GLU C 1 297 ? 37.84 124.41 17.634 1 60.69 299 GLU C N 1
ATOM 8198 C CA . GLU C 1 297 ? 38.085 124.381 19.076 1 63.04 299 GLU C CA 1
ATOM 8199 C C . GLU C 1 297 ? 36.848 124.754 19.9 1 63.93 299 GLU C C 1
ATOM 8200 O O . GLU C 1 297 ? 36.567 124.112 20.922 1 64.35 299 GLU C O 1
ATOM 8206 N N . ASP C 1 298 ? 36.079 125.738 19.418 1 63.97 300 ASP C N 1
ATOM 8207 C CA . ASP C 1 298 ? 34.853 126.118 20.102 1 64.13 300 ASP C CA 1
ATOM 8208 C C . ASP C 1 298 ? 33.588 125.765 19.317 1 62.91 300 ASP C C 1
ATOM 8209 O O . ASP C 1 298 ? 32.569 126.449 19.421 1 63.75 300 ASP C O 1
ATOM 8214 N N . GLY C 1 299 ? 33.65 124.696 18.543 1 61.12 301 GLY C N 1
ATOM 8215 C CA . GLY C 1 299 ? 32.483 124.194 17.829 1 60.22 301 GLY C CA 1
ATOM 8216 C C . GLY C 1 299 ? 31.599 123.366 18.743 1 58.69 301 GLY C C 1
ATOM 8217 O O . GLY C 1 299 ? 31.873 123.246 19.941 1 58.52 301 GLY C O 1
ATOM 8218 N N . ASN C 1 300 ? 30.548 122.76 18.187 1 57.35 302 ASN C N 1
ATOM 8219 C CA . ASN C 1 300 ? 29.623 121.955 18.985 1 56.42 302 ASN C CA 1
ATOM 8220 C C . ASN C 1 300 ? 30.224 120.673 19.523 1 55.99 302 ASN C C 1
ATOM 8221 O O . ASN C 1 300 ? 29.754 120.158 20.532 1 56.48 302 ASN C O 1
ATOM 8226 N N . ILE C 1 301 ? 31.239 120.134 18.843 1 55.06 303 ILE C N 1
ATOM 8227 C CA . ILE C 1 301 ? 31.868 118.886 19.238 1 54.45 303 ILE C CA 1
ATOM 8228 C C . ILE C 1 301 ? 32.962 119.13 20.29 1 53.74 303 ILE C C 1
ATOM 8229 O O . ILE C 1 301 ? 32.766 118.733 21.433 1 53.85 303 ILE C O 1
ATOM 8234 N N . LEU C 1 302 ? 34.071 119.812 19.948 1 52.93 304 LEU C N 1
ATOM 8235 C CA . LEU C 1 302 ? 35.123 120.084 20.923 1 52.79 304 LEU C CA 1
ATOM 8236 C C . LEU C 1 302 ? 34.677 121.015 22.047 1 53.91 304 LEU C C 1
ATOM 8237 O O . LEU C 1 302 ? 35.238 120.949 23.136 1 54.17 304 LEU C O 1
ATOM 8242 N N . GLY C 1 303 ? 33.671 121.856 21.79 1 54.3 305 GLY C N 1
ATOM 8243 C CA . GLY C 1 303 ? 33.112 122.75 22.794 1 54.66 305 GLY C CA 1
ATOM 8244 C C . GLY C 1 303 ? 32 122.135 23.632 1 55.34 305 GLY C C 1
ATOM 8245 O O . GLY C 1 303 ? 31.443 122.811 24.492 1 56.3 305 GLY C O 1
ATOM 8246 N N . HIS C 1 304 ? 31.668 120.854 23.408 1 55.01 306 HIS C N 1
ATOM 8247 C CA . HIS C 1 304 ? 30.627 120.114 24.132 1 55.32 306 HIS C CA 1
ATOM 8248 C C . HIS C 1 304 ? 29.31 120.9 24.242 1 55.93 306 HIS C C 1
ATOM 8249 O O . HIS C 1 304 ? 28.838 121.214 25.344 1 56.67 306 HIS C O 1
ATOM 8256 N N . LYS C 1 305 ? 28.74 121.261 23.089 1 54.86 307 LYS C N 1
ATOM 8257 C CA . LYS C 1 305 ? 27.487 122.015 23.042 1 53.95 307 LYS C CA 1
ATOM 8258 C C . LYS C 1 305 ? 26.284 121.155 22.615 1 53.86 307 LYS C C 1
ATOM 8259 O O . LYS C 1 305 ? 25.224 121.692 22.308 1 53.75 307 LYS C O 1
ATOM 8265 N N . LEU C 1 306 ? 26.443 119.829 22.599 1 54.17 308 LEU C N 1
ATOM 8266 C CA . LEU C 1 306 ? 25.383 118.924 22.197 1 54.12 308 LEU C CA 1
ATOM 8267 C C . LEU C 1 306 ? 24.634 118.385 23.396 1 54.32 308 LEU C C 1
ATOM 8268 O O . LEU C 1 306 ? 25.261 117.993 24.38 1 54.92 308 LEU C O 1
ATOM 8273 N N . GLU C 1 307 ? 23.295 118.35 23.31 1 53.5 309 GLU C N 1
ATOM 8274 C CA . GLU C 1 307 ? 22.466 117.769 24.357 1 53.13 309 GLU C CA 1
ATOM 8275 C C . GLU C 1 307 ? 22.757 116.249 24.49 1 52.1 309 GLU C C 1
ATOM 8276 O O . GLU C 1 307 ? 23.114 115.582 23.511 1 51.75 309 GLU C O 1
ATOM 8282 N N . TYR C 1 308 ? 22.605 115.719 25.714 1 51.01 310 TYR C N 1
ATOM 8283 C CA . TYR C 1 308 ? 22.807 114.299 26 1 49.99 310 TYR C CA 1
ATOM 8284 C C . TYR C 1 308 ? 21.505 113.575 25.742 1 50.27 310 TYR C C 1
ATOM 8285 O O . TYR C 1 308 ? 20.739 113.275 26.661 1 49.96 310 TYR C O 1
ATOM 8294 N N . ASN C 1 309 ? 21.224 113.361 24.474 1 50.64 311 ASN C N 1
ATOM 8295 C CA . ASN C 1 309 ? 20.031 112.666 24.011 1 51.2 311 ASN C CA 1
ATOM 8296 C C . ASN C 1 309 ? 20.262 112.119 22.59 1 51.16 311 ASN C C 1
ATOM 8297 O O . ASN C 1 309 ? 21.33 112.359 21.992 1 52.36 311 ASN C O 1
ATOM 8302 N N . TYR C 1 310 ? 19.294 111.359 22.062 1 49.63 312 TYR C N 1
ATOM 8303 C CA . TYR C 1 310 ? 19.454 110.771 20.745 1 48.98 312 TYR C CA 1
ATOM 8304 C C . TYR C 1 310 ? 18.126 110.635 20.043 1 50.12 312 TYR C C 1
ATOM 8305 O O . TYR C 1 310 ? 17.117 110.3 20.668 1 50.03 312 TYR C O 1
ATOM 8314 N N . ASN C 1 311 ? 18.114 110.933 18.751 1 51.3 313 ASN C N 1
ATOM 8315 C CA . ASN C 1 311 ? 16.896 110.847 17.959 1 52.98 313 ASN C CA 1
ATOM 8316 C C . ASN C 1 311 ? 16.79 109.476 17.271 1 54.48 313 ASN C C 1
ATOM 8317 O O . ASN C 1 311 ? 17.707 108.659 17.365 1 54.49 313 ASN C O 1
ATOM 8322 N N . SER C 1 312 ? 15.646 109.188 16.653 1 55.71 314 SER C N 1
ATOM 8323 C CA . SER C 1 312 ? 15.446 107.922 15.963 1 57.37 314 SER C CA 1
ATOM 8324 C C . SER C 1 312 ? 15.667 108.15 14.48 1 58.64 314 SER C C 1
ATOM 8325 O O . SER C 1 312 ? 15.168 109.125 13.931 1 59.12 314 SER C O 1
ATOM 8328 N N . HIS C 1 313 ? 16.463 107.291 13.842 1 59.35 315 HIS C N 1
ATOM 8329 C CA . HIS C 1 313 ? 16.801 107.456 12.432 1 60.16 315 HIS C CA 1
ATOM 8330 C C . HIS C 1 313 ? 16.523 106.189 11.599 1 60.81 315 HIS C C 1
ATOM 8331 O O . HIS C 1 313 ? 16.302 105.1 12.128 1 60.5 315 HIS C O 1
ATOM 8338 N N . ASN C 1 314 ? 16.543 106.353 10.284 1 61.4 316 ASN C N 1
ATOM 8339 C CA . ASN C 1 314 ? 16.426 105.263 9.342 1 62.29 316 ASN C CA 1
ATOM 8340 C C . ASN C 1 314 ? 17.8 105.119 8.685 1 63.54 316 ASN C C 1
ATOM 8341 O O . ASN C 1 314 ? 18.368 106.094 8.184 1 63.95 316 ASN C O 1
ATOM 8346 N N . VAL C 1 315 ? 18.352 103.913 8.74 1 64.18 317 VAL C N 1
ATOM 8347 C CA . VAL C 1 315 ? 19.664 103.594 8.203 1 65.26 317 VAL C CA 1
ATOM 8348 C C . VAL C 1 315 ? 19.449 102.857 6.896 1 67.01 317 VAL C C 1
ATOM 8349 O O . VAL C 1 315 ? 18.914 101.756 6.904 1 66.87 317 VAL C O 1
ATOM 8353 N N . TYR C 1 316 ? 19.822 103.472 5.769 1 68.33 318 TYR C N 1
ATOM 8354 C CA . TYR C 1 316 ? 19.552 102.884 4.46 1 69.99 318 TYR C CA 1
ATOM 8355 C C . TYR C 1 316 ? 20.659 101.968 3.963 1 71.19 318 TYR C C 1
ATOM 8356 O O . TYR C 1 316 ? 21.81 102.385 3.867 1 71.58 318 TYR C O 1
ATOM 8365 N N . ILE C 1 317 ? 20.299 100.715 3.646 1 71.53 319 ILE C N 1
ATOM 8366 C CA . ILE C 1 317 ? 21.233 99.679 3.219 1 72.58 319 ILE C CA 1
ATOM 8367 C C . ILE C 1 317 ? 21.025 99.266 1.773 1 74.33 319 ILE C C 1
ATOM 8368 O O . ILE C 1 317 ? 19.894 99.055 1.336 1 74.41 319 ILE C O 1
ATOM 8373 N N . MET C 1 318 ? 22.131 99.135 1.035 1 75.58 320 MET C N 1
ATOM 8374 C CA . MET C 1 318 ? 22.157 98.663 -0.349 1 77.29 320 MET C CA 1
ATOM 8375 C C . MET C 1 318 ? 23.256 97.607 -0.489 1 78.36 320 MET C C 1
ATOM 8376 O O . MET C 1 318 ? 24.256 97.658 0.231 1 78.35 320 MET C O 1
ATOM 8381 N N . ALA C 1 319 ? 23.11 96.69 -1.447 1 79.11 321 ALA C N 1
ATOM 8382 C CA . ALA C 1 319 ? 24.155 95.713 -1.715 1 80.35 321 ALA C CA 1
ATOM 8383 C C . ALA C 1 319 ? 25.301 96.386 -2.477 1 81.75 321 ALA C C 1
ATOM 8384 O O . ALA C 1 319 ? 25.087 97.308 -3.263 1 82.04 321 ALA C O 1
ATOM 8386 N N . ASP C 1 320 ? 26.516 95.902 -2.251 1 82.47 322 ASP C N 1
ATOM 8387 C CA . ASP C 1 320 ? 27.728 96.331 -2.939 1 83.58 322 ASP C CA 1
ATOM 8388 C C . ASP C 1 320 ? 28.378 95.02 -3.427 1 84.34 322 ASP C C 1
ATOM 8389 O O . ASP C 1 320 ? 29.279 94.505 -2.77 1 84.58 322 ASP C O 1
ATOM 8394 N N . LYS C 1 321 ? 27.882 94.46 -4.543 1 84.48 323 LYS C N 1
ATOM 8395 C CA . LYS C 1 321 ? 28.31 93.162 -5.07 1 85.37 323 LYS C CA 1
ATOM 8396 C C . LYS C 1 321 ? 29.797 93.027 -5.376 1 86.36 323 LYS C C 1
ATOM 8397 O O . LYS C 1 321 ? 30.363 91.953 -5.155 1 86.58 323 LYS C O 1
ATOM 8399 N N . GLN C 1 322 ? 30.429 94.1 -5.876 1 86.69 324 GLN C N 1
ATOM 8400 C CA . GLN C 1 322 ? 31.856 94.095 -6.225 1 87.21 324 GLN C CA 1
ATOM 8401 C C . GLN C 1 322 ? 32.786 93.967 -5.003 1 86.94 324 GLN C C 1
ATOM 8402 O O . GLN C 1 322 ? 33.91 93.482 -5.135 1 87.28 324 GLN C O 1
ATOM 8404 N N . LYS C 1 323 ? 32.322 94.388 -3.825 1 86.07 325 LYS C N 1
ATOM 8405 C CA . LYS C 1 323 ? 33.098 94.222 -2.597 1 85.64 325 LYS C CA 1
ATOM 8406 C C . LYS C 1 323 ? 32.544 93.088 -1.704 1 84.83 325 LYS C C 1
ATOM 8407 O O . LYS C 1 323 ? 33 92.938 -0.57 1 85.38 325 LYS C O 1
ATOM 8413 N N . ASN C 1 324 ? 31.561 92.306 -2.211 1 83.2 326 ASN C N 1
ATOM 8414 C CA . ASN C 1 324 ? 30.891 91.22 -1.499 1 81.89 326 ASN C CA 1
ATOM 8415 C C . ASN C 1 324 ? 30.311 91.709 -0.163 1 79.36 326 ASN C C 1
ATOM 8416 O O . ASN C 1 324 ? 30.326 90.979 0.821 1 79.45 326 ASN C O 1
ATOM 8421 N N . GLY C 1 325 ? 29.806 92.936 -0.139 1 76.98 327 GLY C N 1
ATOM 8422 C CA . GLY C 1 325 ? 29.255 93.512 1.076 1 74.97 327 GLY C CA 1
ATOM 8423 C C . GLY C 1 325 ? 28.104 94.464 0.859 1 72.31 327 GLY C C 1
ATOM 8424 O O . GLY C 1 325 ? 27.297 94.278 -0.049 1 71.67 327 GLY C O 1
ATOM 8425 N N . ILE C 1 326 ? 28.005 95.478 1.726 1 70.62 328 ILE C N 1
ATOM 8426 C CA . ILE C 1 326 ? 26.936 96.474 1.67 1 69.22 328 ILE C CA 1
ATOM 8427 C C . ILE C 1 326 ? 27.465 97.905 1.77 1 67.91 328 ILE C C 1
ATOM 8428 O O . ILE C 1 326 ? 28.551 98.135 2.302 1 68.02 328 ILE C O 1
ATOM 8433 N N . LYS C 1 327 ? 26.68 98.868 1.253 1 66.53 329 LYS C N 1
ATOM 8434 C CA . LYS C 1 327 ? 26.934 100.314 1.333 1 65.3 329 LYS C CA 1
ATOM 8435 C C . LYS C 1 327 ? 25.76 100.894 2.106 1 64.23 329 LYS C C 1
ATOM 8436 O O . LYS C 1 327 ? 24.608 100.562 1.822 1 64.03 329 LYS C O 1
ATOM 8438 N N . VAL C 1 328 ? 26.048 101.697 3.134 1 63.65 330 VAL C N 1
ATOM 8439 C CA . VAL C 1 328 ? 25.027 102.235 4.028 1 63.69 330 VAL C CA 1
ATOM 8440 C C . VAL C 1 328 ? 25.131 103.768 4.139 1 63.98 330 VAL C C 1
ATOM 8441 O O . VAL C 1 328 ? 26.234 104.311 4.183 1 63.83 330 VAL C O 1
ATOM 8445 N N . ASN C 1 329 ? 23.984 104.469 4.139 1 64.16 331 ASN C N 1
ATOM 8446 C CA . ASN C 1 329 ? 23.954 105.932 4.247 1 64.44 331 ASN C CA 1
ATOM 8447 C C . ASN C 1 329 ? 22.825 106.374 5.165 1 63.19 331 ASN C C 1
ATOM 8448 O O . ASN C 1 329 ? 21.74 105.773 5.168 1 63.73 331 ASN C O 1
ATOM 8453 N N . PHE C 1 330 ? 23.069 107.457 5.909 1 61.07 332 PHE C N 1
ATOM 8454 C CA . PHE C 1 330 ? 22.082 108.048 6.804 1 59.48 332 PHE C CA 1
ATOM 8455 C C . PHE C 1 330 ? 22.587 109.372 7.385 1 59.49 332 PHE C C 1
ATOM 8456 O O . PHE C 1 330 ? 23.79 109.64 7.393 1 59.65 332 PHE C O 1
ATOM 8464 N N . LYS C 1 331 ? 21.658 110.224 7.83 1 59.08 333 LYS C N 1
ATOM 8465 C CA . LYS C 1 331 ? 22.011 111.507 8.433 1 58.98 333 LYS C CA 1
ATOM 8466 C C . LYS C 1 331 ? 21.552 111.516 9.883 1 59.39 333 LYS C C 1
ATOM 8467 O O . LYS C 1 331 ? 20.364 111.349 10.155 1 60.42 333 LYS C O 1
ATOM 8473 N N . ILE C 1 332 ? 22.483 111.693 10.811 1 58.43 334 ILE C N 1
ATOM 8474 C CA . ILE C 1 332 ? 22.153 111.779 12.224 1 57.95 334 ILE C CA 1
ATOM 8475 C C . ILE C 1 332 ? 21.907 113.265 12.577 1 59 334 ILE C C 1
ATOM 8476 O O . ILE C 1 332 ? 22.641 114.146 12.133 1 59.23 334 ILE C O 1
ATOM 8481 N N . ARG C 1 333 ? 20.873 113.539 13.356 1 59.54 335 ARG C N 1
ATOM 8482 C CA . ARG C 1 333 ? 20.558 114.884 13.804 1 60.7 335 ARG C CA 1
ATOM 8483 C C . ARG C 1 333 ? 20.838 114.993 15.311 1 60.1 335 ARG C C 1
ATOM 8484 O O . ARG C 1 333 ? 20.107 114.403 16.097 1 60.38 335 ARG C O 1
ATOM 8492 N N . HIS C 1 334 ? 21.897 115.709 15.712 1 59.31 336 HIS C N 1
ATOM 8493 C CA . HIS C 1 334 ? 22.255 115.876 17.121 1 59.73 336 HIS C CA 1
ATOM 8494 C C . HIS C 1 334 ? 21.683 117.193 17.623 1 61.91 336 HIS C C 1
ATOM 8495 O O . HIS C 1 334 ? 22.001 118.243 17.063 1 62.42 336 HIS C O 1
ATOM 8502 N N . ASN C 1 335 ? 20.872 117.165 18.681 1 63.03 337 ASN C N 1
ATOM 8503 C CA . ASN C 1 335 ? 20.31 118.398 19.226 1 64.3 337 ASN C CA 1
ATOM 8504 C C . ASN C 1 335 ? 21.409 119.242 19.843 1 65.86 337 ASN C C 1
ATOM 8505 O O . ASN C 1 335 ? 22.229 118.731 20.599 1 65.61 337 ASN C O 1
ATOM 8510 N N . ILE C 1 336 ? 21.414 120.536 19.535 1 67.51 338 ILE C N 1
ATOM 8511 C CA . ILE C 1 336 ? 22.36 121.468 20.123 1 69.73 338 ILE C CA 1
ATOM 8512 C C . ILE C 1 336 ? 21.66 122.14 21.305 1 71.8 338 ILE C C 1
ATOM 8513 O O . ILE C 1 336 ? 20.443 122.359 21.273 1 72.18 338 ILE C O 1
ATOM 8518 N N . GLU C 1 337 ? 22.422 122.465 22.351 1 73.26 339 GLU C N 1
ATOM 8519 C CA . GLU C 1 337 ? 21.901 123.084 23.568 1 75.33 339 GLU C CA 1
ATOM 8520 C C . GLU C 1 337 ? 21.152 124.405 23.326 1 76.85 339 GLU C C 1
ATOM 8521 O O . GLU C 1 337 ? 20.299 124.778 24.136 1 77.74 339 GLU C O 1
ATOM 8527 N N . ASP C 1 338 ? 21.426 125.093 22.205 1 77.08 340 ASP C N 1
ATOM 8528 C CA . ASP C 1 338 ? 20.723 126.352 21.897 1 77.8 340 ASP C CA 1
ATOM 8529 C C . ASP C 1 338 ? 19.376 126.177 21.182 1 77.59 340 ASP C C 1
ATOM 8530 O O . ASP C 1 338 ? 18.752 127.171 20.818 1 78.53 340 ASP C O 1
ATOM 8535 N N . GLY C 1 339 ? 18.967 124.946 20.932 1 76.67 341 GLY C N 1
ATOM 8536 C CA . GLY C 1 339 ? 17.72 124.683 20.229 1 76.29 341 GLY C CA 1
ATOM 8537 C C . GLY C 1 339 ? 17.899 124.259 18.781 1 75.2 341 GLY C C 1
ATOM 8538 O O . GLY C 1 339 ? 16.944 123.788 18.153 1 75.88 341 GLY C O 1
ATOM 8539 N N . SER C 1 340 ? 19.118 124.408 18.236 1 72.94 342 SER C N 1
ATOM 8540 C CA . SER C 1 340 ? 19.365 124.042 16.853 1 71.19 342 SER C CA 1
ATOM 8541 C C . SER C 1 340 ? 19.774 122.555 16.709 1 68.88 342 SER C C 1
ATOM 8542 O O . SER C 1 340 ? 19.621 121.78 17.652 1 69.03 342 SER C O 1
ATOM 8545 N N . VAL C 1 341 ? 20.185 122.135 15.505 1 66.56 343 VAL C N 1
ATOM 8546 C CA . VAL C 1 341 ? 20.565 120.769 15.206 1 64.72 343 VAL C CA 1
ATOM 8547 C C . VAL C 1 341 ? 21.926 120.744 14.49 1 63.54 343 VAL C C 1
ATOM 8548 O O . VAL C 1 341 ? 22.179 121.549 13.6 1 64.06 343 VAL C O 1
ATOM 8552 N N . GLN C 1 342 ? 22.802 119.831 14.903 1 61.91 344 GLN C N 1
ATOM 8553 C CA . GLN C 1 342 ? 24.105 119.599 14.307 1 60.96 344 GLN C CA 1
ATOM 8554 C C . GLN C 1 342 ? 23.97 118.314 13.482 1 60.39 344 GLN C C 1
ATOM 8555 O O . GLN C 1 342 ? 23.734 117.242 14.039 1 60.69 344 GLN C O 1
ATOM 8561 N N . LEU C 1 343 ? 24.082 118.424 12.161 1 59.56 345 LEU C N 1
ATOM 8562 C CA . LEU C 1 343 ? 23.967 117.266 11.283 1 59.59 345 LEU C CA 1
ATOM 8563 C C . LEU C 1 343 ? 25.274 116.521 11.197 1 58.55 345 LEU C C 1
ATOM 8564 O O . LEU C 1 343 ? 26.334 117.136 11.12 1 58.32 345 LEU C O 1
ATOM 8569 N N . ALA C 1 344 ? 25.197 115.185 11.2 1 57.57 346 ALA C N 1
ATOM 8570 C CA . ALA C 1 344 ? 26.355 114.316 11.053 1 56.56 346 ALA C CA 1
ATOM 8571 C C . ALA C 1 344 ? 26.044 113.347 9.921 1 55.76 346 ALA C C 1
ATOM 8572 O O . ALA C 1 344 ? 25.284 112.4 10.113 1 56.1 346 ALA C O 1
ATOM 8574 N N . ASP C 1 345 ? 26.582 113.621 8.727 1 54.51 347 ASP C N 1
ATOM 8575 C CA . ASP C 1 345 ? 26.356 112.833 7.521 1 53.99 347 ASP C CA 1
ATOM 8576 C C . ASP C 1 345 ? 27.202 111.573 7.538 1 52.9 347 ASP C C 1
ATOM 8577 O O . ASP C 1 345 ? 28.431 111.662 7.522 1 52.91 347 ASP C O 1
ATOM 8582 N N . HIS C 1 346 ? 26.543 110.395 7.545 1 51.76 348 HIS C N 1
ATOM 8583 C CA . HIS C 1 346 ? 27.217 109.101 7.617 1 51.09 348 HIS C CA 1
ATOM 8584 C C . HIS C 1 346 ? 27.285 108.369 6.295 1 51.81 348 HIS C C 1
ATOM 8585 O O . HIS C 1 346 ? 26.265 108.188 5.615 1 52.09 348 HIS C O 1
ATOM 8592 N N . TYR C 1 347 ? 28.506 107.911 5.963 1 51.87 349 TYR C N 1
ATOM 8593 C CA . TYR C 1 347 ? 28.855 107.12 4.782 1 52.37 349 TYR C CA 1
ATOM 8594 C C . TYR C 1 347 ? 29.51 105.856 5.305 1 53.74 349 TYR C C 1
ATOM 8595 O O . TYR C 1 347 ? 30.478 105.955 6.049 1 54.19 349 TYR C O 1
ATOM 8604 N N . GLN C 1 348 ? 28.975 104.673 4.958 1 53.92 350 GLN C N 1
ATOM 8605 C CA . GLN C 1 348 ? 29.449 103.428 5.536 1 54.27 350 GLN C CA 1
ATOM 8606 C C . GLN C 1 348 ? 29.61 102.294 4.536 1 55.96 350 GLN C C 1
ATOM 8607 O O . GLN C 1 348 ? 28.864 102.205 3.562 1 55.9 350 GLN C O 1
ATOM 8613 N N . GLN C 1 349 ? 30.579 101.409 4.811 1 57.35 351 GLN C N 1
ATOM 8614 C CA . GLN C 1 349 ? 30.848 100.213 4.028 1 59.05 351 GLN C CA 1
ATOM 8615 C C . GLN C 1 349 ? 31.125 99.014 4.94 1 60.95 351 GLN C C 1
ATOM 8616 O O . GLN C 1 349 ? 31.837 99.142 5.938 1 60.91 351 GLN C O 1
ATOM 8622 N N . ASN C 1 350 ? 30.522 97.863 4.632 1 62.18 352 ASN C N 1
ATOM 8623 C CA . ASN C 1 350 ? 30.766 96.636 5.397 1 63.62 352 ASN C CA 1
ATOM 8624 C C . ASN C 1 350 ? 31.192 95.542 4.453 1 65.89 352 ASN C C 1
ATOM 8625 O O . ASN C 1 350 ? 30.537 95.32 3.441 1 66.04 352 ASN C O 1
ATOM 8630 N N . THR C 1 351 ? 32.293 94.866 4.763 1 67.36 353 THR C N 1
ATOM 8631 C CA . THR C 1 351 ? 32.781 93.761 3.949 1 69.43 353 THR C CA 1
ATOM 8632 C C . THR C 1 351 ? 33.101 92.588 4.869 1 70.8 353 THR C C 1
ATOM 8633 O O . THR C 1 351 ? 33.593 92.782 5.979 1 71.31 353 THR C O 1
ATOM 8637 N N . PRO C 1 352 ? 32.802 91.359 4.438 1 71.15 354 PRO C N 1
ATOM 8638 C CA . PRO C 1 352 ? 33.059 90.201 5.304 1 71.52 354 PRO C CA 1
ATOM 8639 C C . PRO C 1 352 ? 34.54 89.93 5.55 1 72.11 354 PRO C C 1
ATOM 8640 O O . PRO C 1 352 ? 35.372 90.196 4.689 1 72.29 354 PRO C O 1
ATOM 8644 N N . ILE C 1 353 ? 34.863 89.405 6.738 1 72.12 355 ILE C N 1
ATOM 8645 C CA . ILE C 1 353 ? 36.228 89.031 7.101 1 72.62 355 ILE C CA 1
ATOM 8646 C C . ILE C 1 353 ? 36.553 87.648 6.523 1 75.09 355 ILE C C 1
ATOM 8647 O O . ILE C 1 353 ? 37.631 87.45 5.956 1 75.86 355 ILE C O 1
ATOM 8652 N N . GLY C 1 354 ? 35.618 86.71 6.654 1 76.18 356 GLY C N 1
ATOM 8653 C CA . GLY C 1 354 ? 35.798 85.365 6.123 1 77.66 356 GLY C CA 1
ATOM 8654 C C . GLY C 1 354 ? 35.643 85.301 4.617 1 79.43 356 GLY C C 1
ATOM 8655 O O . GLY C 1 354 ? 35.237 86.273 3.977 1 79.22 356 GLY C O 1
ATOM 8656 N N . ASP C 1 355 ? 35.993 84.162 4.033 1 81.21 357 ASP C N 1
ATOM 8657 C CA . ASP C 1 355 ? 35.861 83.963 2.587 1 83.14 357 ASP C CA 1
ATOM 8658 C C . ASP C 1 355 ? 34.542 83.271 2.182 1 84.29 357 ASP C C 1
ATOM 8659 O O . ASP C 1 355 ? 34.304 83.063 0.992 1 84.62 357 ASP C O 1
ATOM 8664 N N . GLY C 1 356 ? 33.704 82.929 3.157 1 84.57 358 GLY C N 1
ATOM 8665 C CA . GLY C 1 356 ? 32.443 82.245 2.908 1 85.32 358 GLY C CA 1
ATOM 8666 C C . GLY C 1 356 ? 31.351 83.134 2.353 1 85.97 358 GLY C C 1
ATOM 8667 O O . GLY C 1 356 ? 31.475 84.362 2.336 1 86.33 358 GLY C O 1
ATOM 8668 N N . PRO C 1 357 ? 30.252 82.517 1.896 1 85.68 359 PRO C N 1
ATOM 8669 C CA . PRO C 1 357 ? 29.164 83.304 1.305 1 85.23 359 PRO C CA 1
ATOM 8670 C C . PRO C 1 357 ? 28.367 84.127 2.296 1 84.38 359 PRO C C 1
ATOM 8671 O O . PRO C 1 357 ? 28.125 83.715 3.426 1 84.62 359 PRO C O 1
ATOM 8675 N N . VAL C 1 358 ? 27.97 85.311 1.857 1 83.24 360 VAL C N 1
ATOM 8676 C CA . VAL C 1 358 ? 27.163 86.214 2.658 1 82.51 360 VAL C CA 1
ATOM 8677 C C . VAL C 1 358 ? 25.874 86.581 1.907 1 82.17 360 VAL C C 1
ATOM 8678 O O . VAL C 1 358 ? 25.763 86.348 0.698 1 82.57 360 VAL C O 1
ATOM 8682 N N . LEU C 1 359 ? 24.892 87.145 2.622 1 81.1 361 LEU C N 1
ATOM 8683 C CA . LEU C 1 359 ? 23.645 87.576 2.016 1 80.4 361 LEU C CA 1
ATOM 8684 C C . LEU C 1 359 ? 23.81 89.009 1.51 1 79.71 361 LEU C C 1
ATOM 8685 O O . LEU C 1 359 ? 24.096 89.913 2.293 1 79.66 361 LEU C O 1
ATOM 8690 N N . LEU C 1 360 ? 23.672 89.207 0.201 1 79.17 362 LEU C N 1
ATOM 8691 C CA . LEU C 1 360 ? 23.751 90.534 -0.388 1 79.1 362 LEU C CA 1
ATOM 8692 C C . LEU C 1 360 ? 22.297 90.961 -0.544 1 78.41 362 LEU C C 1
ATOM 8693 O O . LEU C 1 360 ? 21.508 90.308 -1.231 1 78 362 LEU C O 1
ATOM 8698 N N . PRO C 1 361 ? 21.894 91.975 0.23 1 78.12 363 PRO C N 1
ATOM 8699 C CA . PRO C 1 361 ? 20.475 92.307 0.314 1 78.1 363 PRO C CA 1
ATOM 8700 C C . PRO C 1 361 ? 19.885 93.207 -0.748 1 78.04 363 PRO C C 1
ATOM 8701 O O . PRO C 1 361 ? 20.577 94.027 -1.354 1 78.38 363 PRO C O 1
ATOM 8705 N N . ASP C 1 362 ? 18.556 93.138 -0.874 1 77.27 364 ASP C N 1
ATOM 8706 C CA . ASP C 1 362 ? 17.829 94.105 -1.673 1 77.06 364 ASP C CA 1
ATOM 8707 C C . ASP C 1 362 ? 17.799 95.388 -0.811 1 75.93 364 ASP C C 1
ATOM 8708 O O . ASP C 1 362 ? 17.977 95.333 0.414 1 76.03 364 ASP C O 1
ATOM 8713 N N . ASN C 1 363 ? 17.555 96.542 -1.439 1 74.72 365 ASN C N 1
ATOM 8714 C CA . ASN C 1 363 ? 17.482 97.811 -0.721 1 73.92 365 ASN C CA 1
ATOM 8715 C C . ASN C 1 363 ? 16.417 97.774 0.37 1 72.51 365 ASN C C 1
ATOM 8716 O O . ASN C 1 363 ? 15.29 97.359 0.123 1 72.42 365 ASN C O 1
ATOM 8721 N N . HIS C 1 364 ? 16.81 98.14 1.579 1 71.25 366 HIS C N 1
ATOM 8722 C CA . HIS C 1 364 ? 15.936 98.187 2.742 1 70.26 366 HIS C CA 1
ATOM 8723 C C . HIS C 1 364 ? 16.547 99.158 3.777 1 69.1 366 HIS C C 1
ATOM 8724 O O . HIS C 1 364 ? 17.565 99.807 3.499 1 69.67 366 HIS C O 1
ATOM 8731 N N . TYR C 1 365 ? 15.917 99.289 4.945 1 67.46 367 TYR C N 1
ATOM 8732 C CA . TYR C 1 365 ? 16.436 100.156 5.989 1 66.42 367 TYR C CA 1
ATOM 8733 C C . TYR C 1 365 ? 16.262 99.571 7.377 1 64.77 367 TYR C C 1
ATOM 8734 O O . TYR C 1 365 ? 15.472 98.649 7.571 1 64.74 367 TYR C O 1
ATOM 8743 N N . LEU C 1 366 ? 17.012 100.106 8.343 1 63.24 368 LEU C N 1
ATOM 8744 C CA . LEU C 1 366 ? 16.894 99.723 9.731 1 62.09 368 LEU C CA 1
ATOM 8745 C C . LEU C 1 366 ? 16.325 100.918 10.459 1 61.84 368 LEU C C 1
ATOM 8746 O O . LEU C 1 366 ? 16.858 102.023 10.353 1 61.88 368 LEU C O 1
ATOM 8751 N N . SER C 1 367 ? 15.237 100.704 11.19 1 61.25 369 SER C N 1
ATOM 8752 C CA . SER C 1 367 ? 14.594 101.733 11.982 1 61.25 369 SER C CA 1
ATOM 8753 C C . SER C 1 367 ? 15.231 101.657 13.361 1 60.7 369 SER C C 1
ATOM 8754 O O . SER C 1 367 ? 15.024 100.672 14.077 1 60.78 369 SER C O 1
ATOM 8757 N N . THR C 1 368 ? 16.06 102.65 13.711 1 59.83 370 THR C N 1
ATOM 8758 C CA . THR C 1 368 ? 16.788 102.623 14.977 1 59.4 370 THR C CA 1
ATOM 8759 C C . THR C 1 368 ? 16.246 103.599 15.981 1 57.95 370 THR C C 1
ATOM 8760 O O . THR C 1 368 ? 15.878 104.706 15.62 1 58.52 370 THR C O 1
ATOM 8764 N N . GLN C 1 369 ? 16.303 103.224 17.242 1 56.24 371 GLN C N 1
ATOM 8765 C CA . GLN C 1 369 ? 15.87 104.05 18.35 1 55.56 371 GLN C CA 1
ATOM 8766 C C . GLN C 1 369 ? 16.943 103.921 19.413 1 54.77 371 GLN C C 1
ATOM 8767 O O . GLN C 1 369 ? 17.364 102.806 19.691 1 54.7 371 GLN C O 1
ATOM 8773 N N . SER C 1 370 ? 17.408 105.045 19.987 1 53.97 372 SER C N 1
ATOM 8774 C CA . SER C 1 370 ? 18.412 105.007 21.042 1 53.61 372 SER C CA 1
ATOM 8775 C C . SER C 1 370 ? 18.024 105.918 22.201 1 54 372 SER C C 1
ATOM 8776 O O . SER C 1 370 ? 17.476 107.001 21.987 1 54.26 372 SER C O 1
ATOM 8779 N N . ALA C 1 371 ? 18.312 105.48 23.432 1 53.87 373 ALA C N 1
ATOM 8780 C CA . ALA C 1 371 ? 18.044 106.26 24.633 1 54.14 373 ALA C CA 1
ATOM 8781 C C . ALA C 1 371 ? 19.314 106.297 25.451 1 54.51 373 ALA C C 1
ATOM 8782 O O . ALA C 1 371 ? 19.898 105.248 25.74 1 55.18 373 ALA C O 1
ATOM 8784 N N . LEU C 1 372 ? 19.762 107.499 25.798 1 54.35 374 LEU C N 1
ATOM 8785 C CA . LEU C 1 372 ? 20.997 107.657 26.556 1 54.83 374 LEU C CA 1
ATOM 8786 C C . LEU C 1 372 ? 20.678 107.99 27.999 1 55.89 374 LEU C C 1
ATOM 8787 O O . LEU C 1 372 ? 19.777 108.798 28.269 1 56.09 374 LEU C O 1
ATOM 8792 N N . SER C 1 373 ? 21.438 107.391 28.923 1 55.66 375 SER C N 1
ATOM 8793 C CA . SER C 1 373 ? 21.248 107.616 30.349 1 55.72 375 SER C CA 1
ATOM 8794 C C . SER C 1 373 ? 22.589 107.537 31.114 1 55.96 375 SER C C 1
ATOM 8795 O O . SER C 1 373 ? 23.635 107.319 30.515 1 55.63 375 SER C O 1
ATOM 8798 N N . LYS C 1 374 ? 22.559 107.75 32.428 1 56.34 376 LYS C N 1
ATOM 8799 C CA . LYS C 1 374 ? 23.739 107.66 33.264 1 57.15 376 LYS C CA 1
ATOM 8800 C C . LYS C 1 374 ? 23.473 106.676 34.424 1 59.4 376 LYS C C 1
ATOM 8801 O O . LYS C 1 374 ? 22.341 106.526 34.894 1 59.92 376 LYS C O 1
ATOM 8807 N N . ASP C 1 375 ? 24.526 106.013 34.878 1 60.47 377 ASP C N 1
ATOM 8808 C CA . ASP C 1 375 ? 24.521 105.106 36.016 1 61.92 377 ASP C CA 1
ATOM 8809 C C . ASP C 1 375 ? 24.798 106.006 37.217 1 63.32 377 ASP C C 1
ATOM 8810 O O . ASP C 1 375 ? 25.828 106.682 37.284 1 63.66 377 ASP C O 1
ATOM 8815 N N . PRO C 1 376 ? 23.84 106.091 38.141 1 64.28 378 PRO C N 1
ATOM 8816 C CA . PRO C 1 376 ? 24.008 106.994 39.293 1 65.28 378 PRO C CA 1
ATOM 8817 C C . PRO C 1 376 ? 25.197 106.671 40.195 1 66.38 378 PRO C C 1
ATOM 8818 O O . PRO C 1 376 ? 25.626 107.526 40.965 1 66.72 378 PRO C O 1
ATOM 8822 N N . ASN C 1 377 ? 25.714 105.443 40.118 1 66.55 379 ASN C N 1
ATOM 8823 C CA . ASN C 1 377 ? 26.847 105.036 40.94 1 67 379 ASN C CA 1
ATOM 8824 C C . ASN C 1 377 ? 28.19 105.048 40.209 1 66.27 379 ASN C C 1
ATOM 8825 O O . ASN C 1 377 ? 29.208 104.703 40.803 1 66.48 379 ASN C O 1
ATOM 8830 N N . GLU C 1 378 ? 28.204 105.466 38.942 1 65.27 380 GLU C N 1
ATOM 8831 C CA . GLU C 1 378 ? 29.418 105.52 38.157 1 64.65 380 GLU C CA 1
ATOM 8832 C C . GLU C 1 378 ? 30.055 106.91 38.207 1 64.43 380 GLU C C 1
ATOM 8833 O O . GLU C 1 378 ? 29.464 107.893 37.745 1 64.77 380 GLU C O 1
ATOM 8839 N N . LYS C 1 379 ? 31.27 106.988 38.781 1 63.48 381 LYS C N 1
ATOM 8840 C CA . LYS C 1 379 ? 32.02 108.237 38.911 1 62.38 381 LYS C CA 1
ATOM 8841 C C . LYS C 1 379 ? 32.84 108.57 37.655 1 60.67 381 LYS C C 1
ATOM 8842 O O . LYS C 1 379 ? 33.17 109.734 37.446 1 60.94 381 LYS C O 1
ATOM 8844 N N . ARG C 1 380 ? 33.167 107.569 36.823 1 58.93 382 ARG C N 1
ATOM 8845 C CA . ARG C 1 380 ? 33.918 107.825 35.593 1 58 382 ARG C CA 1
ATOM 8846 C C . ARG C 1 380 ? 33.015 108.453 34.514 1 55.94 382 ARG C C 1
ATOM 8847 O O . ARG C 1 380 ? 31.792 108.379 34.604 1 55.75 382 ARG C O 1
ATOM 8855 N N . ASP C 1 381 ? 33.617 109.051 33.48 1 54.29 383 ASP C N 1
ATOM 8856 C CA . ASP C 1 381 ? 32.868 109.608 32.36 1 53.33 383 ASP C CA 1
ATOM 8857 C C . ASP C 1 381 ? 32.32 108.414 31.586 1 52.91 383 ASP C C 1
ATOM 8858 O O . ASP C 1 381 ? 33.094 107.543 31.181 1 53.46 383 ASP C O 1
ATOM 8863 N N . HIS C 1 382 ? 30.992 108.334 31.45 1 51.95 384 HIS C N 1
ATOM 8864 C CA . HIS C 1 382 ? 30.375 107.151 30.868 1 51.75 384 HIS C CA 1
ATOM 8865 C C . HIS C 1 382 ? 29.069 107.412 30.115 1 50.31 384 HIS C C 1
ATOM 8866 O O . HIS C 1 382 ? 28.545 108.511 30.16 1 50.67 384 HIS C O 1
ATOM 8873 N N . MET C 1 383 ? 28.532 106.378 29.456 1 48.7 385 MET C N 1
ATOM 8874 C CA . MET C 1 383 ? 27.267 106.465 28.76 1 47.36 385 MET C CA 1
ATOM 8875 C C . MET C 1 383 ? 26.553 105.128 28.854 1 46.6 385 MET C C 1
ATOM 8876 O O . MET C 1 383 ? 27.136 104.106 28.528 1 47.26 385 MET C O 1
ATOM 8881 N N . VAL C 1 384 ? 25.295 105.136 29.268 1 45.21 386 VAL C N 1
ATOM 8882 C CA . VAL C 1 384 ? 24.458 103.951 29.261 1 44.88 386 VAL C CA 1
ATOM 8883 C C . VAL C 1 384 ? 23.537 104.109 28.046 1 46.22 386 VAL C C 1
ATOM 8884 O O . VAL C 1 384 ? 22.939 105.164 27.842 1 47.38 386 VAL C O 1
ATOM 8888 N N . LEU C 1 385 ? 23.472 103.093 27.211 1 46.45 387 LEU C N 1
ATOM 8889 C CA . LEU C 1 385 ? 22.718 103.136 25.975 1 47.21 387 LEU C CA 1
ATOM 8890 C C . LEU C 1 385 ? 21.772 101.948 25.871 1 48.33 387 LEU C C 1
ATOM 8891 O O . LEU C 1 385 ? 22.156 100.814 26.156 1 48.62 387 LEU C O 1
ATOM 8896 N N . LYS C 1 386 ? 20.525 102.222 25.475 1 48.61 388 LYS C N 1
ATOM 8897 C CA . LYS C 1 386 ? 19.489 101.23 25.239 1 48.8 388 LYS C CA 1
ATOM 8898 C C . LYS C 1 386 ? 19.004 101.492 23.813 1 49.08 388 LYS C C 1
ATOM 8899 O O . LYS C 1 386 ? 18.601 102.61 23.504 1 49.75 388 LYS C O 1
ATOM 8903 N N . GLU C 1 387 ? 19.089 100.496 22.932 1 48.53 389 GLU C N 1
ATOM 8904 C CA . GLU C 1 387 ? 18.682 100.628 21.538 1 48.77 389 GLU C CA 1
ATOM 8905 C C . GLU C 1 387 ? 17.677 99.567 21.113 1 49.21 389 GLU C C 1
ATOM 8906 O O . GLU C 1 387 ? 17.695 98.457 21.623 1 49.37 389 GLU C O 1
ATOM 8912 N N . PHE C 1 388 ? 16.839 99.891 20.133 1 49.19 390 PHE C N 1
ATOM 8913 C CA . PHE C 1 388 ? 15.851 98.98 19.552 1 49.47 390 PHE C CA 1
ATOM 8914 C C . PHE C 1 388 ? 15.912 99.168 18.055 1 50.71 390 PHE C C 1
ATOM 8915 O O . PHE C 1 388 ? 15.692 100.282 17.571 1 51.06 390 PHE C O 1
ATOM 8923 N N . VAL C 1 389 ? 16.261 98.11 17.311 1 51.18 391 VAL C N 1
ATOM 8924 C CA . VAL C 1 389 ? 16.413 98.226 15.858 1 52.24 391 VAL C CA 1
ATOM 8925 C C . VAL C 1 389 ? 15.615 97.177 15.112 1 54 391 VAL C C 1
ATOM 8926 O O . VAL C 1 389 ? 15.735 95.995 15.415 1 53.88 391 VAL C O 1
ATOM 8930 N N . THR C 1 390 ? 14.825 97.598 14.122 1 55.71 392 THR C N 1
ATOM 8931 C CA . THR C 1 390 ? 14.039 96.668 13.325 1 58.33 392 THR C CA 1
ATOM 8932 C C . THR C 1 390 ? 14.254 96.93 11.842 1 60.36 392 THR C C 1
ATOM 8933 O O . THR C 1 390 ? 14.183 98.077 11.423 1 60.73 392 THR C O 1
ATOM 8937 N N . ALA C 1 391 ? 14.482 95.881 11.044 1 61.64 393 ALA C N 1
ATOM 8938 C CA . ALA C 1 391 ? 14.609 96.039 9.604 1 63.83 393 ALA C CA 1
ATOM 8939 C C . ALA C 1 391 ? 13.218 96.208 8.991 1 66.45 393 ALA C C 1
ATOM 8940 O O . ALA C 1 391 ? 12.249 95.594 9.444 1 66.96 393 ALA C O 1
ATOM 8942 N N . ALA C 1 392 ? 13.12 97.034 7.956 1 67.98 394 ALA C N 1
ATOM 8943 C CA . ALA C 1 392 ? 11.865 97.34 7.275 1 70.01 394 ALA C CA 1
ATOM 8944 C C . ALA C 1 392 ? 12.147 97.775 5.792 1 72.7 394 ALA C C 1
ATOM 8945 O O . ALA C 1 392 ? 13.311 97.833 5.388 1 73.06 394 ALA C O 1
ATOM 8947 N N . GLY C 1 393 ? 11.111 98.042 4.99 1 74.42 395 GLY C N 1
ATOM 8948 C CA . GLY C 1 393 ? 11.299 98.519 3.627 1 76.5 395 GLY C CA 1
ATOM 8949 C C . GLY C 1 393 ? 11.048 97.508 2.529 1 78.61 395 GLY C C 1
ATOM 8950 O O . GLY C 1 393 ? 11.012 97.876 1.354 1 78.91 395 GLY C O 1
ATOM 8951 N N . ILE C 1 394 ? 10.89 96.23 2.883 1 79.72 396 ILE C N 1
ATOM 8952 C CA . ILE C 1 394 ? 10.61 95.171 1.911 1 81.15 396 ILE C CA 1
ATOM 8953 C C . ILE C 1 394 ? 9.239 94.569 2.233 1 82.43 396 ILE C C 1
ATOM 8954 O O . ILE C 1 394 ? 8.963 94.264 3.395 1 83.12 396 ILE C O 1
ATOM 8959 N N . MET D 1 1 ? -25.451 127.565 44.777 1 89.56 1 MET D N 1
ATOM 8960 C CA . MET D 1 1 ? -24.192 127.066 45.338 1 89.96 1 MET D CA 1
ATOM 8961 C C . MET D 1 1 ? -24.025 127.427 46.826 1 89.45 1 MET D C 1
ATOM 8962 O O . MET D 1 1 ? -24.69 128.34 47.313 1 89.47 1 MET D O 1
ATOM 8967 N N . SER D 1 2 ? -23.133 126.725 47.549 1 88.86 2 SER D N 1
ATOM 8968 C CA . SER D 1 2 ? -22.861 127.077 48.95 1 88.73 2 SER D CA 1
ATOM 8969 C C . SER D 1 2 ? -22.009 128.357 48.992 1 88.16 2 SER D C 1
ATOM 8970 O O . SER D 1 2 ? -21.393 128.725 47.982 1 88.79 2 SER D O 1
ATOM 8973 N N . LYS D 1 3 ? -22.003 129.059 50.137 1 86.61 3 LYS D N 1
ATOM 8974 C CA . LYS D 1 3 ? -21.211 130.279 50.267 1 85.36 3 LYS D CA 1
ATOM 8975 C C . LYS D 1 3 ? -19.706 129.939 50.254 1 83.82 3 LYS D C 1
ATOM 8976 O O . LYS D 1 3 ? -18.926 130.638 49.605 1 84.11 3 LYS D O 1
ATOM 8978 N N . GLY D 1 4 ? -19.325 128.851 50.923 1 81.87 4 GLY D N 1
ATOM 8979 C CA . GLY D 1 4 ? -17.932 128.422 50.966 1 80.61 4 GLY D CA 1
ATOM 8980 C C . GLY D 1 4 ? -17.437 127.849 49.649 1 78.88 4 GLY D C 1
ATOM 8981 O O . GLY D 1 4 ? -16.325 128.161 49.216 1 78.88 4 GLY D O 1
ATOM 8982 N N . GLU D 1 5 ? -18.273 127.015 48.995 1 77.2 5 GLU D N 1
ATOM 8983 C CA . GLU D 1 5 ? -17.99 126.394 47.695 1 75.95 5 GLU D CA 1
ATOM 8984 C C . GLU D 1 5 ? -17.695 127.447 46.629 1 74.43 5 GLU D C 1
ATOM 8985 O O . GLU D 1 5 ? -16.81 127.249 45.808 1 74.37 5 GLU D O 1
ATOM 8991 N N . GLU D 1 6 ? -18.47 128.545 46.613 1 73.23 6 GLU D N 1
ATOM 8992 C CA . GLU D 1 6 ? -18.323 129.62 45.639 1 72.57 6 GLU D CA 1
ATOM 8993 C C . GLU D 1 6 ? -16.947 130.274 45.642 1 70.51 6 GLU D C 1
ATOM 8994 O O . GLU D 1 6 ? -16.514 130.805 44.619 1 70.52 6 GLU D O 1
ATOM 9000 N N . LEU D 1 7 ? -16.251 130.228 46.778 1 68.67 7 LEU D N 1
ATOM 9001 C CA . LEU D 1 7 ? -14.915 130.805 46.886 1 67.19 7 LEU D CA 1
ATOM 9002 C C . LEU D 1 7 ? -13.856 130.016 46.124 1 66.05 7 LEU D C 1
ATOM 9003 O O . LEU D 1 7 ? -12.783 130.548 45.887 1 66.27 7 LEU D O 1
ATOM 9008 N N . PHE D 1 8 ? -14.145 128.76 45.741 1 64.66 8 PHE D N 1
ATOM 9009 C CA . PHE D 1 8 ? -13.176 127.871 45.105 1 63.42 8 PHE D CA 1
ATOM 9010 C C . PHE D 1 8 ? -13.46 127.51 43.656 1 63.98 8 PHE D C 1
ATOM 9011 O O . PHE D 1 8 ? -12.782 126.638 43.111 1 64.73 8 PHE D O 1
ATOM 9019 N N . THR D 1 9 ? -14.423 128.184 43.019 1 63.56 9 THR D N 1
ATOM 9020 C CA . THR D 1 9 ? -14.797 127.894 41.635 1 63.61 9 THR D CA 1
ATOM 9021 C C . THR D 1 9 ? -13.707 128.236 40.602 1 64.23 9 THR D C 1
ATOM 9022 O O . THR D 1 9 ? -13.758 127.749 39.469 1 65.46 9 THR D O 1
ATOM 9026 N N . GLY D 1 10 ? -12.743 129.061 40.985 1 63.09 10 GLY D N 1
ATOM 9027 C CA . GLY D 1 10 ? -11.651 129.421 40.094 1 62.12 10 GLY D CA 1
ATOM 9028 C C . GLY D 1 10 ? -10.303 129.208 40.741 1 60.71 10 GLY D C 1
ATOM 9029 O O . GLY D 1 10 ? -10.186 128.48 41.724 1 60.87 10 GLY D O 1
ATOM 9030 N N . VAL D 1 11 ? -9.279 129.84 40.19 1 59.55 11 VAL D N 1
ATOM 9031 C CA . VAL D 1 11 ? -7.931 129.776 40.721 1 58.89 11 VAL D CA 1
ATOM 9032 C C . VAL D 1 11 ? -7.812 130.77 41.881 1 58.62 11 VAL D C 1
ATOM 9033 O O . VAL D 1 11 ? -8.109 131.964 41.721 1 58.59 11 VAL D O 1
ATOM 9037 N N . VAL D 1 12 ? -7.399 130.27 43.049 1 58.04 12 VAL D N 1
ATOM 9038 C CA . VAL D 1 12 ? -7.267 131.055 44.275 1 58.13 12 VAL D CA 1
ATOM 9039 C C . VAL D 1 12 ? -5.812 131.178 44.68 1 58.41 12 VAL D C 1
ATOM 9040 O O . VAL D 1 12 ? -5.151 130.151 44.823 1 58.78 12 VAL D O 1
ATOM 9044 N N . PRO D 1 13 ? -5.303 132.4 44.943 1 58.05 13 PRO D N 1
ATOM 9045 C CA . PRO D 1 13 ? -3.909 132.515 45.413 1 58.16 13 PRO D CA 1
ATOM 9046 C C . PRO D 1 13 ? -3.731 131.942 46.815 1 58.81 13 PRO D C 1
ATOM 9047 O O . PRO D 1 13 ? -4.645 132.002 47.631 1 59.1 13 PRO D O 1
ATOM 9051 N N . ILE D 1 14 ? -2.579 131.321 47.067 1 58.93 14 ILE D N 1
ATOM 9052 C CA . ILE D 1 14 ? -2.267 130.697 48.35 1 59.32 14 ILE D CA 1
ATOM 9053 C C . ILE D 1 14 ? -0.985 131.266 48.944 1 60.13 14 ILE D C 1
ATOM 9054 O O . ILE D 1 14 ? -0.023 131.552 48.222 1 60.74 14 ILE D O 1
ATOM 9059 N N . LEU D 1 15 ? -0.967 131.415 50.265 1 59.89 15 LEU D N 1
ATOM 9060 C CA . LEU D 1 15 ? 0.211 131.825 51.004 1 60.28 15 LEU D CA 1
ATOM 9061 C C . LEU D 1 15 ? 0.36 130.865 52.184 1 60.05 15 LEU D C 1
ATOM 9062 O O . LEU D 1 15 ? -0.611 130.592 52.874 1 60.06 15 LEU D O 1
ATOM 9067 N N . VAL D 1 16 ? 1.551 130.303 52.376 1 59.91 16 VAL D N 1
ATOM 9068 C CA . VAL D 1 16 ? 1.805 129.389 53.485 1 60.67 16 VAL D CA 1
ATOM 9069 C C . VAL D 1 16 ? 2.939 129.945 54.332 1 61.78 16 VAL D C 1
ATOM 9070 O O . VAL D 1 16 ? 3.942 130.389 53.788 1 61.88 16 VAL D O 1
ATOM 9074 N N . GLU D 1 17 ? 2.773 129.969 55.653 1 62.44 17 GLU D N 1
ATOM 9075 C CA . GLU D 1 17 ? 3.816 130.448 56.551 1 63.69 17 GLU D CA 1
ATOM 9076 C C . GLU D 1 17 ? 3.975 129.43 57.666 1 64.71 17 GLU D C 1
ATOM 9077 O O . GLU D 1 17 ? 3.021 129.159 58.382 1 64.8 17 GLU D O 1
ATOM 9083 N N . LEU D 1 18 ? 5.16 128.824 57.771 1 65.43 18 LEU D N 1
ATOM 9084 C CA . LEU D 1 18 ? 5.466 127.812 58.782 1 66.45 18 LEU D CA 1
ATOM 9085 C C . LEU D 1 18 ? 6.612 128.253 59.705 1 68.25 18 LEU D C 1
ATOM 9086 O O . LEU D 1 18 ? 7.652 128.707 59.228 1 68.44 18 LEU D O 1
ATOM 9091 N N . ASP D 1 19 ? 6.418 128.13 61.018 1 69.47 19 ASP D N 1
ATOM 9092 C CA . ASP D 1 19 ? 7.486 128.358 61.978 1 71.48 19 ASP D CA 1
ATOM 9093 C C . ASP D 1 19 ? 7.668 127.016 62.69 1 72.38 19 ASP D C 1
ATOM 9094 O O . ASP D 1 19 ? 6.704 126.47 63.221 1 72.28 19 ASP D O 1
ATOM 9099 N N . GLY D 1 20 ? 8.878 126.473 62.653 1 72.93 20 GLY D N 1
ATOM 9100 C CA . GLY D 1 20 ? 9.158 125.178 63.253 1 73.76 20 GLY D CA 1
ATOM 9101 C C . GLY D 1 20 ? 10.314 125.135 64.226 1 74.56 20 GLY D C 1
ATOM 9102 O O . GLY D 1 20 ? 11.183 126.01 64.232 1 74.73 20 GLY D O 1
ATOM 9103 N N . ASP D 1 21 ? 10.318 124.096 65.059 1 75.02 21 ASP D N 1
ATOM 9104 C CA . ASP D 1 21 ? 11.383 123.828 66.01 1 75.99 21 ASP D CA 1
ATOM 9105 C C . ASP D 1 21 ? 11.451 122.327 66.109 1 76.81 21 ASP D C 1
ATOM 9106 O O . ASP D 1 21 ? 10.583 121.731 66.728 1 76.94 21 ASP D O 1
ATOM 9111 N N . VAL D 1 22 ? 12.463 121.709 65.503 1 77.4 22 VAL D N 1
ATOM 9112 C CA . VAL D 1 22 ? 12.629 120.261 65.573 1 78.64 22 VAL D CA 1
ATOM 9113 C C . VAL D 1 22 ? 13.918 119.975 66.323 1 80.11 22 VAL D C 1
ATOM 9114 O O . VAL D 1 22 ? 14.989 120.353 65.85 1 80.47 22 VAL D O 1
ATOM 9118 N N . ASN D 1 23 ? 13.814 119.369 67.514 1 80.81 23 ASN D N 1
ATOM 9119 C CA . ASN D 1 23 ? 14.962 119.067 68.37 1 82.14 23 ASN D CA 1
ATOM 9120 C C . ASN D 1 23 ? 15.81 120.312 68.675 1 83.1 23 ASN D C 1
ATOM 9121 O O . ASN D 1 23 ? 17.037 120.214 68.765 1 83.42 23 ASN D O 1
ATOM 9126 N N . GLY D 1 24 ? 15.161 121.464 68.824 1 83.29 24 GLY D N 1
ATOM 9127 C CA . GLY D 1 24 ? 15.876 122.703 69.111 1 83.94 24 GLY D CA 1
ATOM 9128 C C . GLY D 1 24 ? 16.381 123.448 67.886 1 84.36 24 GLY D C 1
ATOM 9129 O O . GLY D 1 24 ? 16.933 124.544 68.013 1 84.21 24 GLY D O 1
ATOM 9130 N N . HIS D 1 25 ? 16.23 122.845 66.689 1 84.48 25 HIS D N 1
ATOM 9131 C CA . HIS D 1 25 ? 16.611 123.46 65.422 1 84.74 25 HIS D CA 1
ATOM 9132 C C . HIS D 1 25 ? 15.418 124.274 64.942 1 83.86 25 HIS D C 1
ATOM 9133 O O . HIS D 1 25 ? 14.406 123.706 64.534 1 83.81 25 HIS D O 1
ATOM 9140 N N . LYS D 1 26 ? 15.517 125.602 65.034 1 82.93 26 LYS D N 1
ATOM 9141 C CA . LYS D 1 26 ? 14.432 126.483 64.622 1 82.3 26 LYS D CA 1
ATOM 9142 C C . LYS D 1 26 ? 14.56 126.861 63.165 1 81.49 26 LYS D C 1
ATOM 9143 O O . LYS D 1 26 ? 15.67 127.07 62.675 1 81.9 26 LYS D O 1
ATOM 9149 N N . PHE D 1 27 ? 13.432 126.956 62.473 1 80.31 27 PHE D N 1
ATOM 9150 C CA . PHE D 1 27 ? 13.42 127.295 61.056 1 79.81 27 PHE D CA 1
ATOM 9151 C C . PHE D 1 27 ? 12.085 127.896 60.643 1 78.73 27 PHE D C 1
ATOM 9152 O O . PHE D 1 27 ? 11.091 127.752 61.352 1 79.14 27 PHE D O 1
ATOM 9160 N N . SER D 1 28 ? 12.054 128.556 59.487 1 77.31 28 SER D N 1
ATOM 9161 C CA . SER D 1 28 ? 10.821 129.118 58.95 1 76.32 28 SER D CA 1
ATOM 9162 C C . SER D 1 28 ? 10.722 128.826 57.459 1 75.09 28 SER D C 1
ATOM 9163 O O . SER D 1 28 ? 11.738 128.818 56.757 1 75.58 28 SER D O 1
ATOM 9166 N N . VAL D 1 29 ? 9.501 128.573 56.976 1 73.1 29 VAL D N 1
ATOM 9167 C CA . VAL D 1 29 ? 9.242 128.283 55.568 1 71.78 29 VAL D CA 1
ATOM 9168 C C . VAL D 1 29 ? 8.115 129.188 55.08 1 70.33 29 VAL D C 1
ATOM 9169 O O . VAL D 1 29 ? 7.104 129.326 55.757 1 70.32 29 VAL D O 1
ATOM 9173 N N . SER D 1 30 ? 8.296 129.83 53.928 1 69.03 30 SER D N 1
ATOM 9174 C CA . SER D 1 30 ? 7.248 130.638 53.308 1 68.06 30 SER D CA 1
ATOM 9175 C C . SER D 1 30 ? 6.918 129.988 51.971 1 67.4 30 SER D C 1
ATOM 9176 O O . SER D 1 30 ? 7.804 129.494 51.286 1 67.69 30 SER D O 1
ATOM 9179 N N . GLY D 1 31 ? 5.65 129.965 51.621 1 66.32 31 GLY D N 1
ATOM 9180 C CA . GLY D 1 31 ? 5.202 129.367 50.38 1 65.6 31 GLY D CA 1
ATOM 9181 C C . GLY D 1 31 ? 4.221 130.257 49.669 1 64.98 31 GLY D C 1
ATOM 9182 O O . GLY D 1 31 ? 3.496 131.032 50.302 1 64.97 31 GLY D O 1
ATOM 9183 N N . GLU D 1 32 ? 4.23 130.184 48.346 1 64.35 32 GLU D N 1
ATOM 9184 C CA . GLU D 1 32 ? 3.357 130.943 47.465 1 64.33 32 GLU D CA 1
ATOM 9185 C C . GLU D 1 32 ? 2.89 130.029 46.363 1 63.69 32 GLU D C 1
ATOM 9186 O O . GLU D 1 32 ? 3.61 129.113 45.961 1 64.11 32 GLU D O 1
ATOM 9192 N N . GLY D 1 33 ? 1.735 130.331 45.812 1 62.65 33 GLY D N 1
ATOM 9193 C CA . GLY D 1 33 ? 1.219 129.573 44.693 1 62.36 33 GLY D CA 1
ATOM 9194 C C . GLY D 1 33 ? -0.255 129.776 44.517 1 61.8 33 GLY D C 1
ATOM 9195 O O . GLY D 1 33 ? -0.791 130.821 44.892 1 61.33 33 GLY D O 1
ATOM 9196 N N . GLU D 1 34 ? -0.916 128.765 43.965 1 61.66 34 GLU D N 1
ATOM 9197 C CA . GLU D 1 34 ? -2.34 128.851 43.729 1 62.07 34 GLU D CA 1
ATOM 9198 C C . GLU D 1 34 ? -3.001 127.5 43.709 1 61.99 34 GLU D C 1
ATOM 9199 O O . GLU D 1 34 ? -2.345 126.479 43.547 1 62.23 34 GLU D O 1
ATOM 9205 N N . GLY D 1 35 ? -4.298 127.503 43.932 1 61.77 35 GLY D N 1
ATOM 9206 C CA . GLY D 1 35 ? -5.078 126.287 43.965 1 62.47 35 GLY D CA 1
ATOM 9207 C C . GLY D 1 35 ? -6.269 126.372 43.047 1 63.03 35 GLY D C 1
ATOM 9208 O O . GLY D 1 35 ? -6.882 127.431 42.909 1 63.04 35 GLY D O 1
ATOM 9209 N N . ASP D 1 36 ? -6.581 125.257 42.398 1 63.39 36 ASP D N 1
ATOM 9210 C CA . ASP D 1 36 ? -7.706 125.146 41.492 1 64.41 36 ASP D CA 1
ATOM 9211 C C . ASP D 1 36 ? -8.441 123.861 41.844 1 64.94 36 ASP D C 1
ATOM 9212 O O . ASP D 1 36 ? -8.117 122.802 41.318 1 65.08 36 ASP D O 1
ATOM 9217 N N . ALA D 1 37 ? -9.397 123.947 42.773 1 65.32 37 ALA D N 1
ATOM 9218 C CA . ALA D 1 37 ? -10.172 122.79 43.202 1 66.28 37 ALA D CA 1
ATOM 9219 C C . ALA D 1 37 ? -11.122 122.248 42.116 1 67.67 37 ALA D C 1
ATOM 9220 O O . ALA D 1 37 ? -11.622 121.134 42.244 1 67.88 37 ALA D O 1
ATOM 9222 N N . THR D 1 38 ? -11.355 123.012 41.047 1 68.56 38 THR D N 1
ATOM 9223 C CA . THR D 1 38 ? -12.226 122.57 39.964 1 69.89 38 THR D CA 1
ATOM 9224 C C . THR D 1 38 ? -11.462 122.05 38.735 1 70.94 38 THR D C 1
ATOM 9225 O O . THR D 1 38 ? -12.103 121.71 37.746 1 70.96 38 THR D O 1
ATOM 9229 N N . TYR D 1 39 ? -10.112 121.993 38.785 1 71.15 39 TYR D N 1
ATOM 9230 C CA . TYR D 1 39 ? -9.259 121.551 37.685 1 71.37 39 TYR D CA 1
ATOM 9231 C C . TYR D 1 39 ? -9.668 120.186 37.179 1 71.36 39 TYR D C 1
ATOM 9232 O O . TYR D 1 39 ? -9.732 119.229 37.954 1 71.95 39 TYR D O 1
ATOM 9241 N N . GLY D 1 40 ? -9.944 120.105 35.877 1 70.31 40 GLY D N 1
ATOM 9242 C CA . GLY D 1 40 ? -10.367 118.865 35.233 1 68.72 40 GLY D CA 1
ATOM 9243 C C . GLY D 1 40 ? -9.391 118.348 34.203 1 66.78 40 GLY D C 1
ATOM 9244 O O . GLY D 1 40 ? -8.256 118.809 34.121 1 67.31 40 GLY D O 1
ATOM 9245 N N . GLY D 1 41 ? -9.831 117.385 33.425 1 64.7 41 GLY D N 1
ATOM 9246 C CA . GLY D 1 41 ? -8.998 116.798 32.397 1 63.28 41 GLY D CA 1
ATOM 9247 C C . GLY D 1 41 ? -9.242 115.322 32.209 1 61.77 41 GLY D C 1
ATOM 9248 O O . GLY D 1 41 ? -10.08 114.717 32.884 1 61.95 41 GLY D O 1
ATOM 9249 N N . SER D 1 42 ? -8.534 114.753 31.247 1 60.13 42 SER D N 1
ATOM 9250 C CA . SER D 1 42 ? -8.608 113.334 30.937 1 59.29 42 SER D CA 1
ATOM 9251 C C . SER D 1 42 ? -7.427 112.542 31.497 1 57.65 42 SER D C 1
ATOM 9252 O O . SER D 1 42 ? -7.469 111.33 31.434 1 57.73 42 SER D O 1
ATOM 9255 N N . GLY D 1 43 ? -6.405 113.209 32.029 1 56.3 43 GLY D N 1
ATOM 9256 C CA . GLY D 1 43 ? -5.211 112.571 32.558 1 56.03 43 GLY D CA 1
ATOM 9257 C C . GLY D 1 43 ? -5.402 111.849 33.871 1 56.15 43 GLY D C 1
ATOM 9258 O O . GLY D 1 43 ? -5.929 112.418 34.828 1 55.89 43 GLY D O 1
ATOM 9259 N N . VAL D 1 44 ? -4.977 110.577 33.924 1 56.37 44 VAL D N 1
ATOM 9260 C CA . VAL D 1 44 ? -5.051 109.753 35.128 1 56.78 44 VAL D CA 1
ATOM 9261 C C . VAL D 1 44 ? -3.932 110.204 36.063 1 57.78 44 VAL D C 1
ATOM 9262 O O . VAL D 1 44 ? -2.764 110.134 35.68 1 58.04 44 VAL D O 1
ATOM 9266 N N . THR D 1 45 ? -4.276 110.705 37.254 1 58.14 45 THR D N 1
ATOM 9267 C CA . THR D 1 45 ? -3.258 111.154 38.209 1 59.41 45 THR D CA 1
ATOM 9268 C C . THR D 1 45 ? -2.933 110.104 39.288 1 60.46 45 THR D C 1
ATOM 9269 O O . THR D 1 45 ? -1.894 110.2 39.939 1 61.05 45 THR D O 1
ATOM 9273 N N . GLN D 1 46 ? -3.811 109.113 39.471 1 60.52 46 GLN D N 1
ATOM 9274 C CA . GLN D 1 46 ? -3.653 108.005 40.402 1 61.12 46 GLN D CA 1
ATOM 9275 C C . GLN D 1 46 ? -4.631 106.9 39.99 1 61.92 46 GLN D C 1
ATOM 9276 O O . GLN D 1 46 ? -5.753 107.179 39.591 1 62.16 46 GLN D O 1
ATOM 9278 N N . ALA D 1 47 ? -4.199 105.647 40.061 1 62.31 47 ALA D N 1
ATOM 9279 C CA . ALA D 1 47 ? -5.008 104.492 39.678 1 62.78 47 ALA D CA 1
ATOM 9280 C C . ALA D 1 47 ? -4.705 103.281 40.569 1 63.37 47 ALA D C 1
ATOM 9281 O O . ALA D 1 47 ? -3.693 103.28 41.267 1 63.74 47 ALA D O 1
ATOM 9283 N N . HIS D 1 48 ? -5.59 102.261 40.578 1 63.46 48 HIS D N 1
ATOM 9284 C CA . HIS D 1 48 ? -5.387 101.01 41.314 1 63.72 48 HIS D CA 1
ATOM 9285 C C . HIS D 1 48 ? -6.012 99.853 40.561 1 62.63 48 HIS D C 1
ATOM 9286 O O . HIS D 1 48 ? -7.042 100.021 39.921 1 62.55 48 HIS D O 1
ATOM 9293 N N . ALA D 1 49 ? -5.395 98.675 40.667 1 61.6 49 ALA D N 1
ATOM 9294 C CA . ALA D 1 49 ? -5.849 97.444 40.026 1 60.64 49 ALA D CA 1
ATOM 9295 C C . ALA D 1 49 ? -5.804 96.289 41.009 1 59.69 49 ALA D C 1
ATOM 9296 O O . ALA D 1 49 ? -5.031 96.316 41.966 1 60.28 49 ALA D O 1
ATOM 9298 N N . ALA D 1 50 ? -6.639 95.271 40.777 1 58.04 50 ALA D N 1
ATOM 9299 C CA . ALA D 1 50 ? -6.728 94.076 41.607 1 56.45 50 ALA D CA 1
ATOM 9300 C C . ALA D 1 50 ? -6.798 92.877 40.66 1 55.45 50 ALA D C 1
ATOM 9301 O O . ALA D 1 50 ? -7.662 92.838 39.771 1 55.54 50 ALA D O 1
ATOM 9303 N N . TRP D 1 51 ? -5.868 91.924 40.807 1 54.29 51 TRP D N 1
ATOM 9304 C CA . TRP D 1 51 ? -5.836 90.768 39.911 1 53.64 51 TRP D CA 1
ATOM 9305 C C . TRP D 1 51 ? -5.119 89.588 40.525 1 53.49 51 TRP D C 1
ATOM 9306 O O . TRP D 1 51 ? -3.931 89.684 40.831 1 53.74 51 TRP D O 1
ATOM 9317 N N . GLY D 1 52 ? -5.817 88.473 40.659 1 52.92 52 GLY D N 1
ATOM 9318 C CA . GLY D 1 52 ? -5.23 87.279 41.249 1 52.64 52 GLY D CA 1
ATOM 9319 C C . GLY D 1 52 ? -4.398 86.427 40.311 1 52.12 52 GLY D C 1
ATOM 9320 O O . GLY D 1 52 ? -3.825 85.439 40.753 1 52.2 52 GLY D O 1
ATOM 9321 N N . LEU D 1 53 ? -4.315 86.795 39.025 1 51.63 53 LEU D N 1
ATOM 9322 C CA . LEU D 1 53 ? -3.627 86.055 37.951 1 51.88 53 LEU D CA 1
ATOM 9323 C C . LEU D 1 53 ? -4.503 84.87 37.501 1 52.7 53 LEU D C 1
ATOM 9324 O O . LEU D 1 53 ? -5.15 84.941 36.458 1 52.9 53 LEU D O 1
ATOM 9329 N N . LYS D 1 54 ? -4.537 83.811 38.306 1 53.02 54 LYS D N 1
ATOM 9330 C CA . LYS D 1 54 ? -5.354 82.615 38.191 1 53.9 54 LYS D CA 1
ATOM 9331 C C . LYS D 1 54 ? -5.265 81.983 39.569 1 56.59 54 LYS D C 1
ATOM 9332 O O . LYS D 1 54 ? -4.161 81.784 40.082 1 57.18 54 LYS D O 1
ATOM 9338 N N . LYS D 1 55 ? -6.418 81.716 40.201 1 57.86 55 LYS D N 1
ATOM 9339 C CA . LYS D 1 55 ? -6.488 81.169 41.547 1 59.46 55 LYS D CA 1
ATOM 9340 C C . LYS D 1 55 ? -5.73 79.864 41.659 1 61.17 55 LYS D C 1
ATOM 9341 O O . LYS D 1 55 ? -4.961 79.701 42.606 1 62.41 55 LYS D O 1
ATOM 9347 N N . SER D 1 56 ? -5.894 78.951 40.677 1 60.98 56 SER D N 1
ATOM 9348 C CA . SER D 1 56 ? -5.202 77.651 40.712 1 60.77 56 SER D CA 1
ATOM 9349 C C . SER D 1 56 ? -3.675 77.802 40.582 1 60.75 56 SER D C 1
ATOM 9350 O O . SER D 1 56 ? -2.938 77 41.148 1 60.62 56 SER D O 1
ATOM 9353 N N . PHE D 1 57 ? -3.204 78.855 39.88 1 60.36 57 PHE D N 1
ATOM 9354 C CA . PHE D 1 57 ? -1.77 79.12 39.739 1 60.48 57 PHE D CA 1
ATOM 9355 C C . PHE D 1 57 ? -1.16 79.54 41.077 1 61.71 57 PHE D C 1
ATOM 9356 O O . PHE D 1 57 ? -0.026 79.171 41.382 1 61.84 57 PHE D O 1
ATOM 9364 N N . GLN D 1 58 ? -1.92 80.273 41.895 1 62.54 58 GLN D N 1
ATOM 9365 C CA . GLN D 1 58 ? -1.454 80.702 43.202 1 64.11 58 GLN D CA 1
ATOM 9366 C C . GLN D 1 58 ? -1.24 79.486 44.099 1 66.35 58 GLN D C 1
ATOM 9367 O O . GLN D 1 58 ? -0.221 79.391 44.78 1 66.75 58 GLN D O 1
ATOM 9373 N N . SER D 1 59 ? -2.199 78.546 44.084 1 67.41 59 SER D N 1
ATOM 9374 C CA . SER D 1 59 ? -2.081 77.34 44.866 1 68.72 59 SER D CA 1
ATOM 9375 C C . SER D 1 59 ? -1.014 76.41 44.3 1 69.57 59 SER D C 1
ATOM 9376 O O . SER D 1 59 ? -0.388 75.696 45.071 1 70.19 59 SER D O 1
ATOM 9379 N N . TYR D 1 60 ? -0.786 76.415 42.984 1 69.76 60 TYR D N 1
ATOM 9380 C CA . TYR D 1 60 ? 0.259 75.592 42.384 1 70.62 60 TYR D CA 1
ATOM 9381 C C . TYR D 1 60 ? 1.629 76.108 42.839 1 72.02 60 TYR D C 1
ATOM 9382 O O . TYR D 1 60 ? 2.411 75.326 43.366 1 72.22 60 TYR D O 1
ATOM 9391 N N . ILE D 1 61 ? 1.895 77.424 42.693 1 72.79 61 ILE D N 1
ATOM 9392 C CA . ILE D 1 61 ? 3.155 78.055 43.111 1 73.79 61 ILE D CA 1
ATOM 9393 C C . ILE D 1 61 ? 3.459 77.764 44.594 1 75.58 61 ILE D C 1
ATOM 9394 O O . ILE D 1 61 ? 4.558 77.325 44.915 1 75.66 61 ILE D O 1
ATOM 9399 N N . THR D 1 62 ? 2.458 77.923 45.471 1 76.93 62 THR D N 1
ATOM 9400 C CA . THR D 1 62 ? 2.587 77.676 46.908 1 78.77 62 THR D CA 1
ATOM 9401 C C . THR D 1 62 ? 2.087 76.29 47.33 1 80.8 62 THR D C 1
ATOM 9402 O O . THR D 1 62 ? 1.589 76.128 48.444 1 81.23 62 THR D O 1
ATOM 9406 N N . GLY D 1 63 ? 2.213 75.315 46.436 1 81.76 63 GLY D N 1
ATOM 9407 C CA . GLY D 1 63 ? 1.781 73.949 46.68 1 83.04 63 GLY D CA 1
ATOM 9408 C C . GLY D 1 63 ? 2.932 72.994 46.89 1 84.6 63 GLY D C 1
ATOM 9409 O O . GLY D 1 63 ? 4.092 73.406 46.892 1 84.59 63 GLY D O 1
ATOM 9410 N N . SER D 1 64 ? 2.619 71.697 47.076 1 85.74 64 SER D N 1
ATOM 9411 C CA . SER D 1 64 ? 3.641 70.677 47.3 1 87 64 SER D CA 1
ATOM 9412 C C . SER D 1 64 ? 4.341 70.176 46.03 1 88.04 64 SER D C 1
ATOM 9413 O O . SER D 1 64 ? 5.212 69.319 46.128 1 88.73 64 SER D O 1
ATOM 9416 N N . ILE D 1 65 ? 3.963 70.682 44.851 1 88.15 65 ILE D N 1
ATOM 9417 C CA . ILE D 1 65 ? 4.604 70.29 43.598 1 88.53 65 ILE D CA 1
ATOM 9418 C C . ILE D 1 65 ? 5.641 71.336 43.218 1 88.8 65 ILE D C 1
ATOM 9419 O O . ILE D 1 65 ? 6.817 70.984 43.085 1 89.45 65 ILE D O 1
ATOM 9424 N N . ALA D 1 66 ? 5.234 72.615 43.091 1 87.79 66 ALA D N 1
ATOM 9425 C CA . ALA D 1 66 ? 6.201 73.66 42.785 1 87.75 66 ALA D CA 1
ATOM 9426 C C . ALA D 1 66 ? 7.06 73.993 44.004 1 87.86 66 ALA D C 1
ATOM 9427 O O . ALA D 1 66 ? 8.215 74.371 43.828 1 88.32 66 ALA D O 1
ATOM 9429 N N . LYS D 1 67 ? 6.503 73.883 45.233 1 87.29 67 LYS D N 1
ATOM 9430 C CA . LYS D 1 67 ? 7.197 74.201 46.49 1 87.56 67 LYS D CA 1
ATOM 9431 C C . LYS D 1 67 ? 7.892 75.561 46.442 1 87.72 67 LYS D C 1
ATOM 9432 O O . LYS D 1 67 ? 8.997 75.715 46.963 1 87.87 67 LYS D O 1
ATOM 9434 N N . GLY D 1 68 ? 7.249 76.519 45.781 1 87.36 68 GLY D N 1
ATOM 9435 C CA . GLY D 1 68 ? 7.81 77.844 45.589 1 87.6 68 GLY D CA 1
ATOM 9436 C C . GLY D 1 68 ? 7.157 78.951 46.38 1 87.49 68 GLY D C 1
ATOM 9437 O O . GLY D 1 68 ? 6.591 78.72 47.447 1 87.57 68 GLY D O 1
ATOM 9438 N N . GLN D 1 69 ? 7.223 80.163 45.843 1 87.34 69 GLN D N 1
ATOM 9439 C CA . GLN D 1 69 ? 6.708 81.36 46.496 1 87.62 69 GLN D CA 1
ATOM 9440 C C . GLN D 1 69 ? 6.621 82.519 45.503 1 86.95 69 GLN D C 1
ATOM 9441 O O . GLN D 1 69 ? 7.027 82.38 44.351 1 87.04 69 GLN D O 1
ATOM 9447 N N . TRP D 1 70 ? 6.105 83.674 45.945 1 86.28 70 TRP D N 1
ATOM 9448 C CA . TRP D 1 70 ? 6.104 84.872 45.117 1 85.82 70 TRP D CA 1
ATOM 9449 C C . TRP D 1 70 ? 6.723 86.047 45.874 1 86.23 70 TRP D C 1
ATOM 9450 O O . TRP D 1 70 ? 6.638 86.114 47.103 1 86.46 70 TRP D O 1
ATOM 9461 N N . ASN D 1 71 ? 7.415 86.93 45.148 1 86.07 71 ASN D N 1
ATOM 9462 C CA . ASN D 1 71 ? 8.089 88.079 45.741 1 86.38 71 ASN D CA 1
ATOM 9463 C C . ASN D 1 71 ? 7.603 89.306 45.012 1 86.3 71 ASN D C 1
ATOM 9464 O O . ASN D 1 71 ? 7.846 89.445 43.819 1 86.37 71 ASN D O 1
ATOM 9469 N N . LEU D 1 72 ? 6.875 90.179 45.717 1 86.03 72 LEU D N 1
ATOM 9470 C CA . LEU D 1 72 ? 6.244 91.365 45.135 1 86.03 72 LEU D CA 1
ATOM 9471 C C . LEU D 1 72 ? 6.98 92.689 45.442 1 86.65 72 LEU D C 1
ATOM 9472 O O . LEU D 1 72 ? 7.221 93.016 46.605 1 87.1 72 LEU D O 1
ATOM 9477 N N . ASP D 1 73 ? 7.3 93.466 44.402 1 86.58 73 ASP D N 1
ATOM 9478 C CA . ASP D 1 73 ? 8.014 94.731 44.567 1 87.2 73 ASP D CA 1
ATOM 9479 C C . ASP D 1 73 ? 7.171 95.876 44.016 1 86.69 73 ASP D C 1
ATOM 9480 O O . ASP D 1 73 ? 7.212 96.141 42.819 1 87.06 73 ASP D O 1
ATOM 9485 N N . GLY D 1 74 ? 6.457 96.572 44.893 1 85.57 74 GLY D N 1
ATOM 9486 C CA . GLY D 1 74 ? 5.535 97.624 44.476 1 84.9 74 GLY D CA 1
ATOM 9487 C C . GLY D 1 74 ? 4.118 97.109 44.225 1 84.01 74 GLY D C 1
ATOM 9488 O O . GLY D 1 74 ? 3.217 97.882 43.881 1 83.92 74 GLY D O 1
ATOM 9489 N N . VAL D 1 75 ? 3.915 95.779 44.383 1 83.11 75 VAL D N 1
ATOM 9490 C CA . VAL D 1 75 ? 2.647 95.072 44.255 1 82.56 75 VAL D CA 1
ATOM 9491 C C . VAL D 1 75 ? 2.254 94.604 45.66 1 82.63 75 VAL D C 1
ATOM 9492 O O . VAL D 1 75 ? 3.108 94.157 46.422 1 83.09 75 VAL D O 1
ATOM 9496 N N . GLY D 1 76 ? 0.987 94.74 46.012 1 82.1 76 GLY D N 1
ATOM 9497 C CA . GLY D 1 76 ? 0.486 94.251 47.288 1 82.15 76 GLY D CA 1
ATOM 9498 C C . GLY D 1 76 ? -0.264 92.943 47.113 1 82.31 76 GLY D C 1
ATOM 9499 O O . GLY D 1 76 ? -0.233 92.337 46.037 1 82.58 76 GLY D O 1
ATOM 9500 N N . TYR D 1 77 ? -0.984 92.515 48.141 1 82.23 77 TYR D N 1
ATOM 9501 C CA . TYR D 1 77 ? -1.777 91.291 48.072 1 82.77 77 TYR D CA 1
ATOM 9502 C C . TYR D 1 77 ? -2.874 91.343 49.114 1 84.03 77 TYR D C 1
ATOM 9503 O O . TYR D 1 77 ? -2.588 91.377 50.313 1 84.5 77 TYR D O 1
ATOM 9512 N N . SER D 1 78 ? -4.128 91.348 48.662 1 84.28 78 SER D N 1
ATOM 9513 C CA . SER D 1 78 ? -5.272 91.374 49.563 1 84.78 78 SER D CA 1
ATOM 9514 C C . SER D 1 78 ? -6.459 90.69 48.916 1 84.95 78 SER D C 1
ATOM 9515 O O . SER D 1 78 ? -6.717 90.895 47.729 1 85.44 78 SER D O 1
ATOM 9518 N N . ASN D 1 79 ? -7.168 89.866 49.7 1 84.5 79 ASN D N 1
ATOM 9519 C CA . ASN D 1 79 ? -8.34 89.103 49.278 1 84.39 79 ASN D CA 1
ATOM 9520 C C . ASN D 1 79 ? -8.059 88.223 48.058 1 82.75 79 ASN D C 1
ATOM 9521 O O . ASN D 1 79 ? -8.845 88.208 47.112 1 83 79 ASN D O 1
ATOM 9526 N N . GLY D 1 80 ? -6.937 87.502 48.104 1 80.84 80 GLY D N 1
ATOM 9527 C CA . GLY D 1 80 ? -6.501 86.602 47.041 1 79.45 80 GLY D CA 1
ATOM 9528 C C . GLY D 1 80 ? -6.243 87.305 45.728 1 77.79 80 GLY D C 1
ATOM 9529 O O . GLY D 1 80 ? -6.475 86.741 44.66 1 78.06 80 GLY D O 1
ATOM 9530 N N . GLU D 1 81 ? -5.782 88.551 45.798 1 76 81 GLU D N 1
ATOM 9531 C CA . GLU D 1 81 ? -5.549 89.358 44.614 1 74.49 81 GLU D CA 1
ATOM 9532 C C . GLU D 1 81 ? -4.306 90.193 44.772 1 72.68 81 GLU D C 1
ATOM 9533 O O . GLU D 1 81 ? -4.125 90.826 45.806 1 72.94 81 GLU D O 1
ATOM 9539 N N . PHE D 1 82 ? -3.481 90.248 43.73 1 70.75 82 PHE D N 1
ATOM 9540 C CA . PHE D 1 82 ? -2.288 91.078 43.718 1 69.4 82 PHE D CA 1
ATOM 9541 C C . PHE D 1 82 ? -2.752 92.507 43.373 1 68.4 82 PHE D C 1
ATOM 9542 O O . PHE D 1 82 ? -3.468 92.698 42.397 1 68.66 82 PHE D O 1
ATOM 9550 N N . THR D 1 83 ? -2.44 93.483 44.223 1 67.27 83 THR D N 1
ATOM 9551 C CA . THR D 1 83 ? -2.889 94.856 44.038 1 67.08 83 THR D CA 1
ATOM 9552 C C . THR D 1 83 ? -1.792 95.727 43.432 1 66.68 83 THR D C 1
ATOM 9553 O O . THR D 1 83 ? -0.636 95.637 43.82 1 66.62 83 THR D O 1
ATOM 9557 N N . PHE D 1 84 ? -2.166 96.544 42.44 1 66.27 84 PHE D N 1
ATOM 9558 C CA . PHE D 1 84 ? -1.257 97.403 41.679 1 66.18 84 PHE D CA 1
ATOM 9559 C C . PHE D 1 84 ? -1.642 98.879 41.792 1 66.38 84 PHE D C 1
ATOM 9560 O O . PHE D 1 84 ? -2.783 99.2 42.124 1 66.42 84 PHE D O 1
ATOM 9568 N N . SER D 1 85 ? -0.708 99.778 41.47 1 66.43 85 SER D N 1
ATOM 9569 C CA . SER D 1 85 ? -0.975 101.213 41.538 1 66.97 85 SER D CA 1
ATOM 9570 C C . SER D 1 85 ? -0.086 101.973 40.564 1 66.99 85 SER D C 1
ATOM 9571 O O . SER D 1 85 ? 1.136 101.818 40.607 1 67.77 85 SER D O 1
ATOM 9574 N N . GLY D 1 86 ? -0.694 102.818 39.739 1 65.9 86 GLY D N 1
ATOM 9575 C CA . GLY D 1 86 ? 0.026 103.64 38.769 1 65.23 86 GLY D CA 1
ATOM 9576 C C . GLY D 1 86 ? -0.45 105.08 38.742 1 63.94 86 GLY D C 1
ATOM 9577 O O . GLY D 1 86 ? -1.518 105.389 39.275 1 64.47 86 GLY D O 1
ATOM 9578 N N . ALA D 1 87 ? 0.327 105.978 38.133 1 61.85 87 ALA D N 1
ATOM 9579 C CA . ALA D 1 87 ? -0.04 107.385 38.109 1 60.41 87 ALA D CA 1
ATOM 9580 C C . ALA D 1 87 ? 0.012 107.973 36.702 1 58.97 87 ALA D C 1
ATOM 9581 O O . ALA D 1 87 ? 0.343 109.152 36.54 1 59.39 87 ALA D O 1
ATOM 9583 N N . SER D 1 88 ? -0.333 107.166 35.678 1 56.82 88 SER D N 1
ATOM 9584 C CA . SER D 1 88 ? -0.262 107.636 34.301 1 55.07 88 SER D CA 1
ATOM 9585 C C . SER D 1 88 ? -1.374 107.034 33.455 1 53.44 88 SER D C 1
ATOM 9586 O O . SER D 1 88 ? -1.759 105.895 33.659 1 53.5 88 SER D O 1
ATOM 9589 N N . GLY D 1 89 ? -1.854 107.793 32.487 1 51.8 89 GLY D N 1
ATOM 9590 C CA . GLY D 1 89 ? -2.906 107.341 31.591 1 50.49 89 GLY D CA 1
ATOM 9591 C C . GLY D 1 89 ? -3.797 108.472 31.119 1 48.85 89 GLY D C 1
ATOM 9592 O O . GLY D 1 89 ? -3.604 109.624 31.504 1 48.93 89 GLY D O 1
ATOM 9593 N N . ALA D 1 90 ? -4.783 108.159 30.293 1 47.31 90 ALA D N 1
ATOM 9594 C CA . ALA D 1 90 ? -5.736 109.145 29.796 1 46.44 90 ALA D CA 1
ATOM 9595 C C . ALA D 1 90 ? -7.064 108.449 29.502 1 46 90 ALA D C 1
ATOM 9596 O O . ALA D 1 90 ? -7.065 107.323 29.009 1 46.6 90 ALA D O 1
ATOM 9598 N N . VAL D 1 91 ? -8.194 109.079 29.85 1 44.74 91 VAL D N 1
ATOM 9599 C CA . VAL D 1 91 ? -9.508 108.495 29.608 1 44.04 91 VAL D CA 1
ATOM 9600 C C . VAL D 1 91 ? -10.434 109.531 28.961 1 42.93 91 VAL D C 1
ATOM 9601 O O . VAL D 1 91 ? -10.463 110.68 29.39 1 42.33 91 VAL D O 1
ATOM 9605 N N . ASP D 1 92 ? -11.176 109.13 27.919 1 42.27 92 ASP D N 1
ATOM 9606 C CA . ASP D 1 92 ? -12.181 109.951 27.237 1 41.9 92 ASP D CA 1
ATOM 9607 C C . ASP D 1 92 ? -13.501 109.356 27.765 1 42.62 92 ASP D C 1
ATOM 9608 O O . ASP D 1 92 ? -13.978 108.334 27.264 1 42.97 92 ASP D O 1
ATOM 9613 N N . PRO D 1 93 ? -14.007 109.919 28.88 1 42.75 93 PRO D N 1
ATOM 9614 C CA . PRO D 1 93 ? -15.173 109.352 29.557 1 42.84 93 PRO D CA 1
ATOM 9615 C C . PRO D 1 93 ? -16.406 109.097 28.725 1 43.85 93 PRO D C 1
ATOM 9616 O O . PRO D 1 93 ? -17.055 108.092 28.965 1 43.52 93 PRO D O 1
ATOM 9620 N N . GLN D 1 94 ? -16.793 110.021 27.817 1 45.04 94 GLN D N 1
ATOM 9621 C CA . GLN D 1 94 ? -18.014 109.827 27.014 1 45.99 94 GLN D CA 1
ATOM 9622 C C . GLN D 1 94 ? -17.874 108.65 26.036 1 45.3 94 GLN D C 1
ATOM 9623 O O . GLN D 1 94 ? -18.849 107.993 25.699 1 45.32 94 GLN D O 1
ATOM 9629 N N . ALA D 1 95 ? -16.654 108.376 25.6 1 44.59 95 ALA D N 1
ATOM 9630 C CA . ALA D 1 95 ? -16.363 107.283 24.691 1 44.2 95 ALA D CA 1
ATOM 9631 C C . ALA D 1 95 ? -16.111 105.949 25.413 1 44.23 95 ALA D C 1
ATOM 9632 O O . ALA D 1 95 ? -15.951 104.93 24.75 1 44.8 95 ALA D O 1
ATOM 9634 N N . LYS D 1 96 ? -16.006 105.964 26.762 1 43.48 96 LYS D N 1
ATOM 9635 C CA . LYS D 1 96 ? -15.657 104.808 27.592 1 42.99 96 LYS D CA 1
ATOM 9636 C C . LYS D 1 96 ? -14.357 104.162 27.105 1 43.32 96 LYS D C 1
ATOM 9637 O O . LYS D 1 96 ? -14.225 102.944 27.128 1 44.76 96 LYS D O 1
ATOM 9643 N N . SER D 1 97 ? -13.428 104.992 26.609 1 41.91 97 SER D N 1
ATOM 9644 C CA . SER D 1 97 ? -12.162 104.579 26.067 1 41.51 97 SER D CA 1
ATOM 9645 C C . SER D 1 97 ? -11.009 105.276 26.762 1 41.49 97 SER D C 1
ATOM 9646 O O . SER D 1 97 ? -11.131 106.423 27.181 1 42.09 97 SER D O 1
ATOM 9649 N N . GLY D 1 98 ? -9.899 104.572 26.896 1 41.02 98 GLY D N 1
ATOM 9650 C CA . GLY D 1 98 ? -8.707 105.111 27.534 1 40.81 98 GLY D CA 1
ATOM 9651 C C . GLY D 1 98 ? -7.69 104.049 27.871 1 40.27 98 GLY D C 1
ATOM 9652 O O . GLY D 1 98 ? -7.849 102.896 27.5 1 40.11 98 GLY D O 1
ATOM 9653 N N . PHE D 1 99 ? -6.629 104.434 28.554 1 40.24 99 PHE D N 1
ATOM 9654 C CA . PHE D 1 99 ? -5.583 103.504 28.971 1 40.57 99 PHE D CA 1
ATOM 9655 C C . PHE D 1 99 ? -5.089 103.866 30.369 1 41.82 99 PHE D C 1
ATOM 9656 O O . PHE D 1 99 ? -5.105 105.038 30.75 1 42.08 99 PHE D O 1
ATOM 9664 N N . VAL D 1 100 ? -4.652 102.872 31.147 1 42.18 100 VAL D N 1
ATOM 9665 C CA . VAL D 1 100 ? -4.146 103.13 32.497 1 42.52 100 VAL D CA 1
ATOM 9666 C C . VAL D 1 100 ? -2.841 102.366 32.736 1 42.4 100 VAL D C 1
ATOM 9667 O O . VAL D 1 100 ? -2.816 101.147 32.652 1 41.5 100 VAL D O 1
ATOM 9671 N N . LYS D 1 101 ? -1.761 103.084 33.014 1 43.39 101 LYS D N 1
ATOM 9672 C CA . LYS D 1 101 ? -0.461 102.467 33.263 1 45.11 101 LYS D CA 1
ATOM 9673 C C . LYS D 1 101 ? -0.218 102.272 34.765 1 47.44 101 LYS D C 1
ATOM 9674 O O . LYS D 1 101 ? -0.474 103.168 35.567 1 46.67 101 LYS D O 1
ATOM 9680 N N . PHE D 1 102 ? 0.269 101.086 35.135 1 50.21 102 PHE D N 1
ATOM 9681 C CA . PHE D 1 102 ? 0.545 100.701 36.525 1 53.1 102 PHE D CA 1
ATOM 9682 C C . PHE D 1 102 ? 2.022 100.328 36.697 1 55.99 102 PHE D C 1
ATOM 9683 O O . PHE D 1 102 ? 2.727 100.095 35.712 1 56.53 102 PHE D O 1
ATOM 9691 N N . GLY D 1 103 ? 2.471 100.267 37.948 1 57.5 103 GLY D N 1
ATOM 9692 C CA . GLY D 1 103 ? 3.836 99.881 38.272 1 59.27 103 GLY D CA 1
ATOM 9693 C C . GLY D 1 103 ? 3.917 98.693 39.211 1 61.07 103 GLY D C 1
ATOM 9694 O O . GLY D 1 103 ? 2.906 98.243 39.763 1 61.17 103 GLY D O 1
ATOM 9695 N N . GLY D 1 104 ? 5.131 98.192 39.394 1 62.28 104 GLY D N 1
ATOM 9696 C CA . GLY D 1 104 ? 5.393 97.079 40.298 1 63.67 104 GLY D CA 1
ATOM 9697 C C . GLY D 1 104 ? 5.805 95.804 39.602 1 64.99 104 GLY D C 1
ATOM 9698 O O . GLY D 1 104 ? 5.594 95.668 38.396 1 65.48 104 GLY D O 1
ATOM 9699 N N . THR D 1 105 ? 6.374 94.847 40.361 1 65.36 105 THR D N 1
ATOM 9700 C CA . THR D 1 105 ? 6.798 93.55 39.821 1 66.12 105 THR D CA 1
ATOM 9701 C C . THR D 1 105 ? 6.258 92.404 40.665 1 66.65 105 THR D C 1
ATOM 9702 O O . THR D 1 105 ? 6.25 92.497 41.886 1 67.09 105 THR D O 1
ATOM 9706 N N . MET D 1 106 ? 5.847 91.313 40.023 1 66.53 106 MET D N 1
ATOM 9707 C CA . MET D 1 106 ? 5.485 90.072 40.699 1 67.04 106 MET D CA 1
ATOM 9708 C C . MET D 1 106 ? 6.578 89.101 40.269 1 68.42 106 MET D C 1
ATOM 9709 O O . MET D 1 106 ? 6.872 89.003 39.072 1 68.48 106 MET D O 1
ATOM 9714 N N . ARG D 1 107 ? 7.202 88.405 41.223 1 69.33 107 ARG D N 1
ATOM 9715 C CA . ARG D 1 107 ? 8.234 87.428 40.887 1 70.65 107 ARG D CA 1
ATOM 9716 C C . ARG D 1 107 ? 7.835 86.047 41.385 1 70.86 107 ARG D C 1
ATOM 9717 O O . ARG D 1 107 ? 7.96 85.767 42.571 1 71.18 107 ARG D O 1
ATOM 9725 N N . PHE D 1 108 ? 7.34 85.189 40.49 1 70.83 108 PHE D N 1
ATOM 9726 C CA . PHE D 1 108 ? 6.938 83.825 40.838 1 71.42 108 PHE D CA 1
ATOM 9727 C C . PHE D 1 108 ? 8.114 82.885 40.737 1 73.02 108 PHE D C 1
ATOM 9728 O O . PHE D 1 108 ? 8.793 82.856 39.715 1 73.13 108 PHE D O 1
ATOM 9736 N N . SER D 1 109 ? 8.364 82.121 41.799 1 74.17 109 SER D N 1
ATOM 9737 C CA . SER D 1 109 ? 9.464 81.168 41.832 1 75.77 109 SER D CA 1
ATOM 9738 C C . SER D 1 109 ? 8.955 79.779 42.256 1 77.39 109 SER D C 1
ATOM 9739 O O . SER D 1 109 ? 7.936 79.65 42.938 1 77.82 109 SER D O 1
ATOM 9742 N N . GLY D 1 110 ? 9.665 78.754 41.821 1 77.86 110 GLY D N 1
ATOM 9743 C CA . GLY D 1 110 ? 9.341 77.375 42.127 1 78.94 110 GLY D CA 1
ATOM 9744 C C . GLY D 1 110 ? 10.273 76.411 41.426 1 80.2 110 GLY D C 1
ATOM 9745 O O . GLY D 1 110 ? 11.207 76.826 40.735 1 80.43 110 GLY D O 1
ATOM 9746 N N . HIS D 1 111 ? 10.035 75.112 41.616 1 80.9 111 HIS D N 1
ATOM 9747 C CA . HIS D 1 111 ? 10.817 74.036 41.008 1 82.19 111 HIS D CA 1
ATOM 9748 C C . HIS D 1 111 ? 12.336 74.237 41.125 1 83.72 111 HIS D C 1
ATOM 9749 O O . HIS D 1 111 ? 13.038 74.189 40.118 1 84.23 111 HIS D O 1
ATOM 9756 N N . HIS D 1 112 ? 12.819 74.551 42.34 1 84.11 112 HIS D N 1
ATOM 9757 C CA . HIS D 1 112 ? 14.24 74.767 42.621 1 84.82 112 HIS D CA 1
ATOM 9758 C C . HIS D 1 112 ? 14.87 75.843 41.73 1 84.53 112 HIS D C 1
ATOM 9759 O O . HIS D 1 112 ? 16.046 75.728 41.379 1 85.79 112 HIS D O 1
ATOM 9766 N N . GLY D 1 113 ? 14.103 76.868 41.363 1 82.56 113 GLY D N 1
ATOM 9767 C CA . GLY D 1 113 ? 14.623 77.931 40.515 1 81.15 113 GLY D CA 1
ATOM 9768 C C . GLY D 1 113 ? 14.333 77.774 39.032 1 79.9 113 GLY D C 1
ATOM 9769 O O . GLY D 1 113 ? 14.492 78.736 38.277 1 80.47 113 GLY D O 1
ATOM 9770 N N . ILE D 1 114 ? 13.898 76.569 38.589 1 78.26 114 ILE D N 1
ATOM 9771 C CA . ILE D 1 114 ? 13.549 76.303 37.181 1 76.66 114 ILE D CA 1
ATOM 9772 C C . ILE D 1 114 ? 12.429 77.23 36.748 1 75.03 114 ILE D C 1
ATOM 9773 O O . ILE D 1 114 ? 12.517 77.834 35.683 1 75.57 114 ILE D O 1
ATOM 9778 N N . LEU D 1 115 ? 11.404 77.371 37.593 1 73.03 115 LEU D N 1
ATOM 9779 C CA . LEU D 1 115 ? 10.299 78.267 37.321 1 72.07 115 LEU D CA 1
ATOM 9780 C C . LEU D 1 115 ? 10.717 79.672 37.766 1 71.87 115 LEU D C 1
ATOM 9781 O O . LEU D 1 115 ? 11.133 79.857 38.91 1 72.3 115 LEU D O 1
ATOM 9786 N N . ASP D 1 116 ? 10.621 80.659 36.859 1 70.85 116 ASP D N 1
ATOM 9787 C CA . ASP D 1 116 ? 10.957 82.055 37.161 1 69.89 116 ASP D CA 1
ATOM 9788 C C . ASP D 1 116 ? 10.125 83.008 36.304 1 68.34 116 ASP D C 1
ATOM 9789 O O . ASP D 1 116 ? 10.633 83.562 35.327 1 68.72 116 ASP D O 1
ATOM 9794 N N . LEU D 1 117 ? 8.852 83.207 36.679 1 66.56 117 LEU D N 1
ATOM 9795 C CA . LEU D 1 117 ? 7.928 84.086 35.962 1 65.29 117 LEU D CA 1
ATOM 9796 C C . LEU D 1 117 ? 7.884 85.476 36.593 1 64.33 117 LEU D C 1
ATOM 9797 O O . LEU D 1 117 ? 7.45 85.606 37.724 1 64.12 117 LEU D O 1
ATOM 9802 N N . ASN D 1 118 ? 8.32 86.512 35.855 1 63.81 118 ASN D N 1
ATOM 9803 C CA . ASN D 1 118 ? 8.343 87.913 36.292 1 63.39 118 ASN D CA 1
ATOM 9804 C C . ASN D 1 118 ? 7.359 88.756 35.484 1 61.73 118 ASN D C 1
ATOM 9805 O O . ASN D 1 118 ? 7.628 89.051 34.323 1 62.44 118 ASN D O 1
ATOM 9810 N N . ILE D 1 119 ? 6.244 89.172 36.094 1 59.58 119 ILE D N 1
ATOM 9811 C CA . ILE D 1 119 ? 5.252 90.02 35.442 1 58.14 119 ILE D CA 1
ATOM 9812 C C . ILE D 1 119 ? 5.352 91.428 36.052 1 57.64 119 ILE D C 1
ATOM 9813 O O . ILE D 1 119 ? 5.081 91.601 37.235 1 58.47 119 ILE D O 1
ATOM 9818 N N . SER D 1 120 ? 5.751 92.428 35.262 1 56.1 120 SER D N 1
ATOM 9819 C CA . SER D 1 120 ? 5.967 93.787 35.776 1 55.13 120 SER D CA 1
ATOM 9820 C C . SER D 1 120 ? 5.224 94.868 34.986 1 53.84 120 SER D C 1
ATOM 9821 O O . SER D 1 120 ? 4.989 94.692 33.8 1 54.38 120 SER D O 1
ATOM 9824 N N . ASN D 1 121 ? 4.918 96.007 35.628 1 52.08 121 ASN D N 1
ATOM 9825 C CA . ASN D 1 121 ? 4.284 97.19 35.037 1 50.9 121 ASN D CA 1
ATOM 9826 C C . ASN D 1 121 ? 3.052 96.907 34.162 1 49.32 121 ASN D C 1
ATOM 9827 O O . ASN D 1 121 ? 3.048 97.232 32.972 1 49.17 121 ASN D O 1
ATOM 9832 N N . PRO D 1 122 ? 1.977 96.336 34.734 1 47.9 122 PRO D N 1
ATOM 9833 C CA . PRO D 1 122 ? 0.782 96.072 33.918 1 47.3 122 PRO D CA 1
ATOM 9834 C C . PRO D 1 122 ? 0.091 97.347 33.42 1 46.79 122 PRO D C 1
ATOM 9835 O O . PRO D 1 122 ? 0.184 98.4 34.049 1 47.48 122 PRO D O 1
ATOM 9839 N N . GLU D 1 123 ? -0.544 97.272 32.246 1 45.08 123 GLU D N 1
ATOM 9840 C CA . GLU D 1 123 ? -1.256 98.395 31.628 1 43.19 123 GLU D CA 1
ATOM 9841 C C . GLU D 1 123 ? -2.547 97.868 31.052 1 42.56 123 GLU D C 1
ATOM 9842 O O . GLU D 1 123 ? -2.575 96.771 30.51 1 42.33 123 GLU D O 1
ATOM 9848 N N . ILE D 1 124 ? -3.601 98.663 31.102 1 41.85 124 ILE D N 1
ATOM 9849 C CA . ILE D 1 124 ? -4.89 98.296 30.541 1 40.96 124 ILE D CA 1
ATOM 9850 C C . ILE D 1 124 ? -5.256 99.286 29.47 1 40.54 124 ILE D C 1
ATOM 9851 O O . ILE D 1 124 ? -5.048 100.476 29.646 1 40.37 124 ILE D O 1
ATOM 9856 N N . VAL D 1 125 ? -5.867 98.811 28.398 1 40.13 125 VAL D N 1
ATOM 9857 C CA . VAL D 1 125 ? -6.514 99.654 27.403 1 40.18 125 VAL D CA 1
ATOM 9858 C C . VAL D 1 125 ? -7.953 99.196 27.469 1 40.47 125 VAL D C 1
ATOM 9859 O O . VAL D 1 125 ? -8.209 98.007 27.635 1 40.64 125 VAL D O 1
ATOM 9863 N N . PHE D 1 126 ? -8.891 100.117 27.392 1 40.34 126 PHE D N 1
ATOM 9864 C CA . PHE D 1 126 ? -10.31 99.779 27.403 1 40.69 126 PHE D CA 1
ATOM 9865 C C . PHE D 1 126 ? -11.04 100.64 26.391 1 42.31 126 PHE D C 1
ATOM 9866 O O . PHE D 1 126 ? -10.635 101.762 26.112 1 41.88 126 PHE D O 1
ATOM 9874 N N . ASN D 1 127 ? -12.045 100.077 25.768 1 44.08 127 ASN D N 1
ATOM 9875 C CA . ASN D 1 127 ? -12.809 100.758 24.747 1 46.47 127 ASN D CA 1
ATOM 9876 C C . ASN D 1 127 ? -14.149 100.094 24.81 1 48.09 127 ASN D C 1
ATOM 9877 O O . ASN D 1 127 ? -14.333 99.002 24.269 1 48.19 127 ASN D O 1
ATOM 9882 N N . GLY D 1 128 ? -15.061 100.733 25.526 1 48.93 128 GLY D N 1
ATOM 9883 C CA . GLY D 1 128 ? -16.414 100.235 25.692 1 49.97 128 GLY D CA 1
ATOM 9884 C C . GLY D 1 128 ? -16.491 98.98 26.534 1 50.74 128 GLY D C 1
ATOM 9885 O O . GLY D 1 128 ? -16.139 99.014 27.715 1 51.79 128 GLY D O 1
ATOM 9886 N N . ALA D 1 129 ? -16.926 97.849 25.925 1 49.41 129 ALA D N 1
ATOM 9887 C CA . ALA D 1 129 ? -17.085 96.594 26.638 1 48.61 129 ALA D CA 1
ATOM 9888 C C . ALA D 1 129 ? -15.886 95.648 26.618 1 47.27 129 ALA D C 1
ATOM 9889 O O . ALA D 1 129 ? -15.995 94.575 27.201 1 47.42 129 ALA D O 1
ATOM 9891 N N . THR D 1 130 ? -14.793 95.971 25.9 1 45.55 130 THR D N 1
ATOM 9892 C CA . THR D 1 130 ? -13.625 95.087 25.85 1 44.29 130 THR D CA 1
ATOM 9893 C C . THR D 1 130 ? -12.323 95.861 26.046 1 42.93 130 THR D C 1
ATOM 9894 O O . THR D 1 130 ? -12.317 97.066 25.933 1 43.48 130 THR D O 1
ATOM 9898 N N . GLY D 1 131 ? -11.231 95.161 26.317 1 41.52 131 GLY D N 1
ATOM 9899 C CA . GLY D 1 131 ? -9.919 95.759 26.503 1 40.51 131 GLY D CA 1
ATOM 9900 C C . GLY D 1 131 ? -8.803 94.74 26.516 1 39.79 131 GLY D C 1
ATOM 9901 O O . GLY D 1 131 ? -9.041 93.548 26.305 1 40.61 131 GLY D O 1
ATOM 9902 N N . THR D 1 132 ? -7.579 95.187 26.773 1 38.33 132 THR D N 1
ATOM 9903 C CA . THR D 1 132 ? -6.431 94.282 26.835 1 37.83 132 THR D CA 1
ATOM 9904 C C . THR D 1 132 ? -5.573 94.633 28.033 1 38.1 132 THR D C 1
ATOM 9905 O O . THR D 1 132 ? -5.416 95.797 28.364 1 38.04 132 THR D O 1
ATOM 9909 N N . LEU D 1 133 ? -5.031 93.628 28.693 1 38.56 133 LEU D N 1
ATOM 9910 C CA . LEU D 1 133 ? -4.112 93.81 29.802 1 38.95 133 LEU D CA 1
ATOM 9911 C C . LEU D 1 133 ? -2.747 93.44 29.245 1 39.09 133 LEU D C 1
ATOM 9912 O O . LEU D 1 133 ? -2.588 92.36 28.697 1 38.85 133 LEU D O 1
ATOM 9917 N N . PHE D 1 134 ? -1.794 94.356 29.333 1 39.51 134 PHE D N 1
ATOM 9918 C CA . PHE D 1 134 ? -0.422 94.17 28.885 1 39.85 134 PHE D CA 1
ATOM 9919 C C . PHE D 1 134 ? 0.484 94.138 30.102 1 42.27 134 PHE D C 1
ATOM 9920 O O . PHE D 1 134 ? 0.173 94.745 31.12 1 42.9 134 PHE D O 1
ATOM 9928 N N . ALA D 1 135 ? 1.618 93.456 29.995 1 43.28 135 ALA D N 1
ATOM 9929 C CA . ALA D 1 135 ? 2.587 93.397 31.079 1 45.16 135 ALA D CA 1
ATOM 9930 C C . ALA D 1 135 ? 3.942 93.057 30.523 1 47.54 135 ALA D C 1
ATOM 9931 O O . ALA D 1 135 ? 4.03 92.481 29.446 1 47.9 135 ALA D O 1
ATOM 9933 N N . GLN D 1 136 ? 5.004 93.404 31.243 1 49.18 136 GLN D N 1
ATOM 9934 C CA . GLN D 1 136 ? 6.344 93.039 30.841 1 51.43 136 GLN D CA 1
ATOM 9935 C C . GLN D 1 136 ? 6.649 91.673 31.432 1 53.63 136 GLN D C 1
ATOM 9936 O O . GLN D 1 136 ? 6.86 91.532 32.644 1 53.93 136 GLN D O 1
ATOM 9942 N N . VAL D 1 137 ? 6.636 90.658 30.577 1 54.87 137 VAL D N 1
ATOM 9943 C CA . VAL D 1 137 ? 6.877 89.308 31.024 1 56.74 137 VAL D CA 1
ATOM 9944 C C . VAL D 1 137 ? 8.267 88.807 30.663 1 58.67 137 VAL D C 1
ATOM 9945 O O . VAL D 1 137 ? 8.745 88.991 29.552 1 58.39 137 VAL D O 1
ATOM 9949 N N . ARG D 1 138 ? 8.917 88.199 31.642 1 60.66 138 ARG D N 1
ATOM 9950 C CA . ARG D 1 138 ? 10.206 87.527 31.564 1 62.64 138 ARG D CA 1
ATOM 9951 C C . ARG D 1 138 ? 9.917 86.162 32.187 1 64.78 138 ARG D C 1
ATOM 9952 O O . ARG D 1 138 ? 9.548 86.127 33.351 1 65.26 138 ARG D O 1
ATOM 9960 N N . SER D 1 139 ? 10.014 85.051 31.433 1 65.91 139 SER D N 1
ATOM 9961 C CA . SER D 1 139 ? 9.674 83.713 31.94 1 67.14 139 SER D CA 1
ATOM 9962 C C . SER D 1 139 ? 10.852 82.688 31.814 1 69.13 139 SER D C 1
ATOM 9963 O O . SER D 1 139 ? 12.012 83.095 31.781 1 69.43 139 SER D O 1
ATOM 9966 N N . SER D 1 140 ? 10.558 81.371 31.818 1 70.36 140 SER D N 1
ATOM 9967 C CA . SER D 1 140 ? 11.532 80.289 31.703 1 71.73 140 SER D CA 1
ATOM 9968 C C . SER D 1 140 ? 10.858 79.023 31.14 1 72.77 140 SER D C 1
ATOM 9969 O O . SER D 1 140 ? 9.63 78.911 31.16 1 73.01 140 SER D O 1
ATOM 9972 N N . ASP D 1 141 ? 11.664 78.072 30.632 1 73.2 141 ASP D N 1
ATOM 9973 C CA . ASP D 1 141 ? 11.165 76.804 30.094 1 73.83 141 ASP D CA 1
ATOM 9974 C C . ASP D 1 141 ? 11.279 75.665 31.132 1 74.35 141 ASP D C 1
ATOM 9975 O O . ASP D 1 141 ? 11.711 75.923 32.259 1 74.56 141 ASP D O 1
ATOM 9980 N N . MET D 1 142 ? 10.928 74.414 30.753 1 74.35 142 MET D N 1
ATOM 9981 C CA . MET D 1 142 ? 11.038 73.224 31.615 1 75.06 142 MET D CA 1
ATOM 9982 C C . MET D 1 142 ? 12.477 72.956 32.095 1 76.04 142 MET D C 1
ATOM 9983 O O . MET D 1 142 ? 12.664 72.216 33.051 1 76.41 142 MET D O 1
ATOM 9988 N N . GLU D 1 143 ? 13.483 73.544 31.422 1 76.57 143 GLU D N 1
ATOM 9989 C CA . GLU D 1 143 ? 14.907 73.397 31.722 1 77.54 143 GLU D CA 1
ATOM 9990 C C . GLU D 1 143 ? 15.533 74.625 32.432 1 78.29 143 GLU D C 1
ATOM 9991 O O . GLU D 1 143 ? 16.73 74.612 32.719 1 78.92 143 GLU D O 1
ATOM 9997 N N . GLY D 1 144 ? 14.739 75.666 32.695 1 77.74 144 GLY D N 1
ATOM 9998 C CA . GLY D 1 144 ? 15.223 76.825 33.427 1 77.69 144 GLY D CA 1
ATOM 9999 C C . GLY D 1 144 ? 15.694 77.99 32.585 1 77.58 144 GLY D C 1
ATOM 10000 O O . GLY D 1 144 ? 15.861 79.09 33.116 1 77.33 144 GLY D O 1
ATOM 10001 N N . LYS D 1 145 ? 15.898 77.765 31.273 1 77.21 145 LYS D N 1
ATOM 10002 C CA . LYS D 1 145 ? 16.331 78.816 30.353 1 77.44 145 LYS D CA 1
ATOM 10003 C C . LYS D 1 145 ? 15.364 80.017 30.348 1 76.41 145 LYS D C 1
ATOM 10004 O O . LYS D 1 145 ? 14.203 79.873 29.975 1 76.27 145 LYS D O 1
ATOM 10006 N N . LYS D 1 146 ? 15.861 81.191 30.781 1 75.27 146 LYS D N 1
ATOM 10007 C CA . LYS D 1 146 ? 15.094 82.425 30.913 1 74.82 146 LYS D CA 1
ATOM 10008 C C . LYS D 1 146 ? 14.739 83.006 29.539 1 74.48 146 LYS D C 1
ATOM 10009 O O . LYS D 1 146 ? 15.508 82.867 28.58 1 75 146 LYS D O 1
ATOM 10015 N N . SER D 1 147 ? 13.606 83.708 29.45 1 73.4 147 SER D N 1
ATOM 10016 C CA . SER D 1 147 ? 13.184 84.306 28.189 1 72.63 147 SER D CA 1
ATOM 10017 C C . SER D 1 147 ? 12.428 85.626 28.401 1 71.12 147 SER D C 1
ATOM 10018 O O . SER D 1 147 ? 11.443 85.647 29.125 1 71.2 147 SER D O 1
ATOM 10021 N N . ASP D 1 148 ? 12.886 86.731 27.781 1 69.63 148 ASP D N 1
ATOM 10022 C CA . ASP D 1 148 ? 12.216 88.021 27.923 1 68.2 148 ASP D CA 1
ATOM 10023 C C . ASP D 1 148 ? 11.248 88.24 26.773 1 66.49 148 ASP D C 1
ATOM 10024 O O . ASP D 1 148 ? 11.65 88.516 25.628 1 66.59 148 ASP D O 1
ATOM 10029 N N . TYR D 1 149 ? 9.954 88.125 27.103 1 64.4 149 TYR D N 1
ATOM 10030 C CA . TYR D 1 149 ? 8.837 88.345 26.183 1 62.69 149 TYR D CA 1
ATOM 10031 C C . TYR D 1 149 ? 8.553 89.823 25.911 1 60.72 149 TYR D C 1
ATOM 10032 O O . TYR D 1 149 ? 7.751 90.108 25.028 1 61.52 149 TYR D O 1
ATOM 10041 N N . GLY D 1 150 ? 9.197 90.738 26.646 1 58.29 150 GLY D N 1
ATOM 10042 C CA . GLY D 1 150 ? 8.99 92.176 26.508 1 56.49 150 GLY D CA 1
ATOM 10043 C C . GLY D 1 150 ? 7.622 92.59 27.007 1 54.94 150 GLY D C 1
ATOM 10044 O O . GLY D 1 150 ? 7.035 91.884 27.837 1 55.63 150 GLY D O 1
ATOM 10045 N N . ARG D 1 151 ? 7.083 93.729 26.525 1 52.8 151 ARG D N 1
ATOM 10046 C CA . ARG D 1 151 ? 5.713 94.099 26.913 1 51.1 151 ARG D CA 1
ATOM 10047 C C . ARG D 1 151 ? 4.844 93.239 26.044 1 50.88 151 ARG D C 1
ATOM 10048 O O . ARG D 1 151 ? 4.987 93.263 24.837 1 51.51 151 ARG D O 1
ATOM 10056 N N . VAL D 1 152 ? 4.018 92.429 26.643 1 50.08 152 VAL D N 1
ATOM 10057 C CA . VAL D 1 152 ? 3.219 91.47 25.916 1 49.54 152 VAL D CA 1
ATOM 10058 C C . VAL D 1 152 ? 1.748 91.547 26.317 1 48.97 152 VAL D C 1
ATOM 10059 O O . VAL D 1 152 ? 1.443 91.929 27.45 1 49.2 152 VAL D O 1
ATOM 10063 N N . ALA D 1 153 ? 0.83 91.273 25.37 1 47.77 153 ALA D N 1
ATOM 10064 C CA . ALA D 1 153 ? -0.597 91.287 25.666 1 46.99 153 ALA D CA 1
ATOM 10065 C C . ALA D 1 153 ? -0.902 89.947 26.362 1 46.75 153 ALA D C 1
ATOM 10066 O O . ALA D 1 153 ? -0.676 88.886 25.772 1 47.22 153 ALA D O 1
ATOM 10068 N N . ILE D 1 154 ? -1.317 89.984 27.633 1 45.75 154 ILE D N 1
ATOM 10069 C CA . ILE D 1 154 ? -1.51 88.751 28.397 1 45.84 154 ILE D CA 1
ATOM 10070 C C . ILE D 1 154 ? -2.99 88.43 28.629 1 45.14 154 ILE D C 1
ATOM 10071 O O . ILE D 1 154 ? -3.342 87.255 28.678 1 45.17 154 ILE D O 1
ATOM 10076 N N . GLY D 1 155 ? -3.844 89.444 28.694 1 44.4 155 GLY D N 1
ATOM 10077 C CA . GLY D 1 155 ? -5.262 89.209 28.917 1 44.21 155 GLY D CA 1
ATOM 10078 C C . GLY D 1 155 ? -6.239 89.915 28.006 1 43.98 155 GLY D C 1
ATOM 10079 O O . GLY D 1 155 ? -6.103 91.104 27.735 1 43.65 155 GLY D O 1
ATOM 10080 N N . ASN D 1 156 ? -7.267 89.179 27.575 1 44.15 156 ASN D N 1
ATOM 10081 C CA . ASN D 1 156 ? -8.366 89.696 26.773 1 44.68 156 ASN D CA 1
ATOM 10082 C C . ASN D 1 156 ? -9.477 90.006 27.756 1 44.37 156 ASN D C 1
ATOM 10083 O O . ASN D 1 156 ? -9.999 89.095 28.404 1 43.9 156 ASN D O 1
ATOM 10088 N N . LEU D 1 157 ? -9.801 91.295 27.907 1 44.25 157 LEU D N 1
ATOM 10089 C CA . LEU D 1 157 ? -10.8 91.728 28.875 1 44.38 157 LEU D CA 1
ATOM 10090 C C . LEU D 1 157 ? -12.199 91.885 28.273 1 45.61 157 LEU D C 1
ATOM 10091 O O . LEU D 1 157 ? -12.338 92.323 27.127 1 45.95 157 LEU D O 1
ATOM 10096 N N . THR D 1 158 ? -13.231 91.509 29.059 1 45.62 158 THR D N 1
ATOM 10097 C CA . THR D 1 158 ? -14.648 91.649 28.723 1 46.01 158 THR D CA 1
ATOM 10098 C C . THR D 1 158 ? -15.279 92.267 29.951 1 47.26 158 THR D C 1
ATOM 10099 O O . THR D 1 158 ? -15.442 91.604 30.966 1 47.21 158 THR D O 1
ATOM 10103 N N . PHE D 1 159 ? -15.571 93.557 29.887 1 48.53 159 PHE D N 1
ATOM 10104 C CA . PHE D 1 159 ? -16.097 94.298 31.02 1 49.4 159 PHE D CA 1
ATOM 10105 C C . PHE D 1 159 ? -17.532 94.017 31.363 1 51.81 159 PHE D C 1
ATOM 10106 O O . PHE D 1 159 ? -18.422 94.226 30.541 1 51.52 159 PHE D O 1
ATOM 10114 N N . SER D 1 160 ? -17.747 93.532 32.599 1 54.16 160 SER D N 1
ATOM 10115 C CA . SER D 1 160 ? -19.075 93.339 33.218 1 56.48 160 SER D CA 1
ATOM 10116 C C . SER D 1 160 ? -19.64 94.754 33.449 1 58.71 160 SER D C 1
ATOM 10117 O O . SER D 1 160 ? -20.837 94.973 33.263 1 59.19 160 SER D O 1
ATOM 10120 N N . SER D 1 161 ? -18.761 95.717 33.855 1 59.68 161 SER D N 1
ATOM 10121 C CA . SER D 1 161 ? -19.084 97.117 34.072 1 60.95 161 SER D CA 1
ATOM 10122 C C . SER D 1 161 ? -17.894 97.998 33.714 1 60.25 161 SER D C 1
ATOM 10123 O O . SER D 1 161 ? -16.743 97.631 33.924 1 59.97 161 SER D O 1
ATOM 10126 N N . LEU D 1 162 ? -18.18 99.149 33.142 1 60.04 162 LEU D N 1
ATOM 10127 C CA . LEU D 1 162 ? -17.182 100.156 32.832 1 60.03 162 LEU D CA 1
ATOM 10128 C C . LEU D 1 162 ? -17.884 101.482 32.952 1 60.45 162 LEU D C 1
ATOM 10129 O O . LEU D 1 162 ? -18.875 101.745 32.262 1 60.48 162 LEU D O 1
ATOM 10134 N N . ASN D 1 163 ? -17.436 102.274 33.905 1 60.55 163 ASN D N 1
ATOM 10135 C CA . ASN D 1 163 ? -18.026 103.568 34.16 1 61.22 163 ASN D CA 1
ATOM 10136 C C . ASN D 1 163 ? -16.965 104.62 34.044 1 61.27 163 ASN D C 1
ATOM 10137 O O . ASN D 1 163 ? -15.798 104.381 34.378 1 61.69 163 ASN D O 1
ATOM 10142 N N . ALA D 1 164 ? -17.36 105.772 33.52 1 60.68 164 ALA D N 1
ATOM 10143 C CA . ALA D 1 164 ? -16.455 106.88 33.374 1 61.05 164 ALA D CA 1
ATOM 10144 C C . ALA D 1 164 ? -17.217 108.182 33.387 1 61.5 164 ALA D C 1
ATOM 10145 O O . ALA D 1 164 ? -18.128 108.43 32.587 1 61.54 164 ALA D O 1
ATOM 10147 N N . SER D 1 165 ? -16.853 109.001 34.347 1 61.6 165 SER D N 1
ATOM 10148 C CA . SER D 1 165 ? -17.394 110.328 34.536 1 61.96 165 SER D CA 1
ATOM 10149 C C . SER D 1 165 ? -16.232 111.334 34.35 1 62.55 165 SER D C 1
ATOM 10150 O O . SER D 1 165 ? -15.104 110.943 34.052 1 62.43 165 SER D O 1
ATOM 10153 N N . GLU D 1 166 ? -16.5 112.619 34.533 1 63.25 166 GLU D N 1
ATOM 10154 C CA . GLU D 1 166 ? -15.508 113.687 34.402 1 64.11 166 GLU D CA 1
ATOM 10155 C C . GLU D 1 166 ? -14.301 113.517 35.358 1 63.92 166 GLU D C 1
ATOM 10156 O O . GLU D 1 166 ? -13.17 113.834 34.979 1 64.28 166 GLU D O 1
ATOM 10162 N N . THR D 1 167 ? -14.541 112.971 36.572 1 63.05 167 THR D N 1
ATOM 10163 C CA . THR D 1 167 ? -13.529 112.838 37.621 1 62.43 167 THR D CA 1
ATOM 10164 C C . THR D 1 167 ? -12.985 111.43 37.91 1 60.95 167 THR D C 1
ATOM 10165 O O . THR D 1 167 ? -12.027 111.314 38.675 1 60.77 167 THR D O 1
ATOM 10169 N N . ALA D 1 168 ? -13.615 110.365 37.392 1 59.76 168 ALA D N 1
ATOM 10170 C CA . ALA D 1 168 ? -13.179 108.996 37.708 1 58.69 168 ALA D CA 1
ATOM 10171 C C . ALA D 1 168 ? -13.556 107.978 36.642 1 57.54 168 ALA D C 1
ATOM 10172 O O . ALA D 1 168 ? -14.459 108.219 35.842 1 57.82 168 ALA D O 1
ATOM 10174 N N . ALA D 1 169 ? -12.826 106.862 36.606 1 56.21 169 ALA D N 1
ATOM 10175 C CA . ALA D 1 169 ? -13.066 105.745 35.702 1 55.95 169 ALA D CA 1
ATOM 10176 C C . ALA D 1 169 ? -12.925 104.462 36.513 1 55.65 169 ALA D C 1
ATOM 10177 O O . ALA D 1 169 ? -12.073 104.389 37.395 1 55.77 169 ALA D O 1
ATOM 10179 N N . SER D 1 170 ? -13.778 103.471 36.254 1 54.87 170 SER D N 1
ATOM 10180 C CA . SER D 1 170 ? -13.694 102.202 36.978 1 54.57 170 SER D CA 1
ATOM 10181 C C . SER D 1 170 ? -14.273 101.085 36.148 1 53.89 170 SER D C 1
ATOM 10182 O O . SER D 1 170 ? -15.082 101.341 35.255 1 54.44 170 SER D O 1
ATOM 10185 N N . GLY D 1 171 ? -13.872 99.859 36.444 1 52.56 171 GLY D N 1
ATOM 10186 C CA . GLY D 1 171 ? -14.395 98.715 35.721 1 52.07 171 GLY D CA 1
ATOM 10187 C C . GLY D 1 171 ? -13.983 97.369 36.265 1 51.55 171 GLY D C 1
ATOM 10188 O O . GLY D 1 171 ? -12.981 97.253 36.973 1 51.8 171 GLY D O 1
ATOM 10189 N N . LYS D 1 172 ? -14.778 96.341 35.945 1 50.61 172 LYS D N 1
ATOM 10190 C CA . LYS D 1 172 ? -14.473 94.972 36.308 1 50.03 172 LYS D CA 1
ATOM 10191 C C . LYS D 1 172 ? -14.616 94.155 35.051 1 48.97 172 LYS D C 1
ATOM 10192 O O . LYS D 1 172 ? -15.639 94.244 34.383 1 48.69 172 LYS D O 1
ATOM 10198 N N . ALA D 1 173 ? -13.588 93.368 34.714 1 48.3 173 ALA D N 1
ATOM 10199 C CA . ALA D 1 173 ? -13.613 92.569 33.506 1 47.88 173 ALA D CA 1
ATOM 10200 C C . ALA D 1 173 ? -13.229 91.125 33.747 1 47.66 173 ALA D C 1
ATOM 10201 O O . ALA D 1 173 ? -12.294 90.85 34.5 1 48.27 173 ALA D O 1
ATOM 10203 N N . THR D 1 174 ? -13.911 90.192 33.071 1 46.54 174 THR D N 1
ATOM 10204 C CA . THR D 1 174 ? -13.47 88.791 33.094 1 45.5 174 THR D CA 1
ATOM 10205 C C . THR D 1 174 ? -12.275 88.724 32.113 1 44.73 174 THR D C 1
ATOM 10206 O O . THR D 1 174 ? -12.149 89.571 31.214 1 45.01 174 THR D O 1
ATOM 10210 N N . MET D 1 175 ? -11.397 87.749 32.298 1 43.78 175 MET D N 1
ATOM 10211 C CA . MET D 1 175 ? -10.186 87.675 31.492 1 43.14 175 MET D CA 1
ATOM 10212 C C . MET D 1 175 ? -9.926 86.298 30.914 1 43.45 175 MET D C 1
ATOM 10213 O O . MET D 1 175 ? -10.221 85.291 31.558 1 44.15 175 MET D O 1
ATOM 10218 N N . THR D 1 176 ? -9.411 86.26 29.685 1 42.85 176 THR D N 1
ATOM 10219 C CA . THR D 1 176 ? -8.96 85.051 29.022 1 43.39 176 THR D CA 1
ATOM 10220 C C . THR D 1 176 ? -7.507 85.261 28.58 1 44.63 176 THR D C 1
ATOM 10221 O O . THR D 1 176 ? -7.081 86.393 28.308 1 44.7 176 THR D O 1
ATOM 10225 N N . LEU D 1 177 ? -6.732 84.18 28.568 1 44.95 177 LEU D N 1
ATOM 10226 C CA . LEU D 1 177 ? -5.332 84.252 28.199 1 45.55 177 LEU D CA 1
ATOM 10227 C C . LEU D 1 177 ? -5.146 84.646 26.732 1 45.82 177 LEU D C 1
ATOM 10228 O O . LEU D 1 177 ? -5.665 83.992 25.833 1 46.41 177 LEU D O 1
ATOM 10233 N N . HIS D 1 178 ? -4.435 85.739 26.501 1 45.18 178 HIS D N 1
ATOM 10234 C CA . HIS D 1 178 ? -4.144 86.207 25.16 1 45.1 178 HIS D CA 1
ATOM 10235 C C . HIS D 1 178 ? -3.091 85.261 24.556 1 45.82 178 HIS D C 1
ATOM 10236 O O . HIS D 1 178 ? -2.141 84.865 25.241 1 45.8 178 HIS D O 1
ATOM 10243 N N . PRO D 1 179 ? -3.226 84.881 23.274 1 46.17 179 PRO D N 1
ATOM 10244 C CA . PRO D 1 179 ? -2.23 83.974 22.666 1 46.56 179 PRO D CA 1
ATOM 10245 C C . PRO D 1 179 ? -0.776 84.424 22.855 1 48.35 179 PRO D C 1
ATOM 10246 O O . PRO D 1 179 ? 0.096 83.586 23.075 1 48.93 179 PRO D O 1
ATOM 10250 N N . ASP D 1 180 ? -0.532 85.755 22.83 1 48.92 180 ASP D N 1
ATOM 10251 C CA . ASP D 1 180 ? 0.792 86.343 23.004 1 50.06 180 ASP D CA 1
ATOM 10252 C C . ASP D 1 180 ? 1.415 86.117 24.375 1 51.27 180 ASP D C 1
ATOM 10253 O O . ASP D 1 180 ? 2.629 86.208 24.503 1 52.01 180 ASP D O 1
ATOM 10258 N N . GLY D 1 181 ? 0.606 85.823 25.378 1 51.42 181 GLY D N 1
ATOM 10259 C CA . GLY D 1 181 ? 1.113 85.597 26.722 1 52.24 181 GLY D CA 1
ATOM 10260 C C . GLY D 1 181 ? 1.093 84.156 27.16 1 53.6 181 GLY D C 1
ATOM 10261 O O . GLY D 1 181 ? 1.485 83.865 28.29 1 54.83 181 GLY D O 1
ATOM 10262 N N . ALA D 1 182 ? 0.654 83.23 26.283 1 53.08 182 ALA D N 1
ATOM 10263 C CA . ALA D 1 182 ? 0.582 81.816 26.619 1 52.61 182 ALA D CA 1
ATOM 10264 C C . ALA D 1 182 ? 1.954 81.174 26.81 1 52.35 182 ALA D C 1
ATOM 10265 O O . ALA D 1 182 ? 2.087 80.297 27.663 1 52.98 182 ALA D O 1
ATOM 10267 N N . GLY D 1 183 ? 2.956 81.628 26.052 1 51.31 183 GLY D N 1
ATOM 10268 C CA . GLY D 1 183 ? 4.322 81.129 26.137 1 50.81 183 GLY D CA 1
ATOM 10269 C C . GLY D 1 183 ? 4.934 81.275 27.513 1 50.97 183 GLY D C 1
ATOM 10270 O O . GLY D 1 183 ? 5.709 80.411 27.933 1 51.53 183 GLY D O 1
ATOM 10271 N N . ALA D 1 184 ? 4.598 82.37 28.224 1 50.81 184 ALA D N 1
ATOM 10272 C CA . ALA D 1 184 ? 5.062 82.661 29.585 1 51.59 184 ALA D CA 1
ATOM 10273 C C . ALA D 1 184 ? 4.653 81.579 30.59 1 53.38 184 ALA D C 1
ATOM 10274 O O . ALA D 1 184 ? 5.3 81.451 31.631 1 54.3 184 ALA D O 1
ATOM 10276 N N . PHE D 1 185 ? 3.562 80.828 30.306 1 53.33 185 PHE D N 1
ATOM 10277 C CA . PHE D 1 185 ? 3.077 79.776 31.195 1 53.58 185 PHE D CA 1
ATOM 10278 C C . PHE D 1 185 ? 3.519 78.371 30.759 1 54.24 185 PHE D C 1
ATOM 10279 O O . PHE D 1 185 ? 2.886 77.391 31.129 1 54.82 185 PHE D O 1
ATOM 10287 N N . ALA D 1 186 ? 4.647 78.289 30.028 1 54.44 186 ALA D N 1
ATOM 10288 C CA . ALA D 1 186 ? 5.336 77.08 29.574 1 55.15 186 ALA D CA 1
ATOM 10289 C C . ALA D 1 186 ? 4.453 76.033 28.893 1 56.36 186 ALA D C 1
ATOM 10290 O O . ALA D 1 186 ? 4.743 74.837 28.984 1 57.1 186 ALA D O 1
ATOM 10292 N N . GLY D 1 187 ? 3.399 76.473 28.209 1 56.33 187 GLY D N 1
ATOM 10293 C CA . GLY D 1 187 ? 2.497 75.546 27.527 1 56.13 187 GLY D CA 1
ATOM 10294 C C . GLY D 1 187 ? 1.432 74.898 28.4 1 55.36 187 GLY D C 1
ATOM 10295 O O . GLY D 1 187 ? 0.632 74.089 27.915 1 55.42 187 GLY D O 1
ATOM 10296 N N . PHE D 1 188 ? 1.403 75.245 29.693 1 54.49 188 PHE D N 1
ATOM 10297 C CA . PHE D 1 188 ? 0.43 74.695 30.625 1 54.49 188 PHE D CA 1
ATOM 10298 C C . PHE D 1 188 ? -0.971 75.278 30.465 1 53.79 188 PHE D C 1
ATOM 10299 O O . PHE D 1 188 ? -1.957 74.606 30.77 1 54.15 188 PHE D O 1
ATOM 10307 N N . TYR D 1 189 ? -1.067 76.511 29.977 1 52.69 189 TYR D N 1
ATOM 10308 C CA . TYR D 1 189 ? -2.351 77.153 29.736 1 52.2 189 TYR D CA 1
ATOM 10309 C C . TYR D 1 189 ? -2.536 77.361 28.245 1 52.06 189 TYR D C 1
ATOM 10310 O O . TYR D 1 189 ? -1.589 77.721 27.533 1 52.28 189 TYR D O 1
ATOM 10319 N N . GLU D 1 190 ? -3.765 77.183 27.783 1 51.53 190 GLU D N 1
ATOM 10320 C CA . GLU D 1 190 ? -4.095 77.391 26.393 1 51.91 190 GLU D CA 1
ATOM 10321 C C . GLU D 1 190 ? -4.526 78.822 26.159 1 51.76 190 GLU D C 1
ATOM 10322 O O . GLU D 1 190 ? -5.04 79.485 27.063 1 52.05 190 GLU D O 1
ATOM 10328 N N . ALA D 1 191 ? -4.394 79.293 24.917 1 50.87 191 ALA D N 1
ATOM 10329 C CA . ALA D 1 191 ? -4.878 80.608 24.539 1 50.33 191 ALA D CA 1
ATOM 10330 C C . ALA D 1 191 ? -6.414 80.573 24.636 1 50.24 191 ALA D C 1
ATOM 10331 O O . ALA D 1 191 ? -7.017 79.551 24.308 1 50.39 191 ALA D O 1
ATOM 10333 N N . GLY D 1 192 ? -7.009 81.621 25.196 1 49.85 192 GLY D N 1
ATOM 10334 C CA . GLY D 1 192 ? -8.451 81.69 25.39 1 50.07 192 GLY D CA 1
ATOM 10335 C C . GLY D 1 192 ? -8.96 81.061 26.675 1 50.3 192 GLY D C 1
ATOM 10336 O O . GLY D 1 192 ? -10.158 81.131 26.963 1 50.81 192 GLY D O 1
ATOM 10337 N N . SER D 1 193 ? -8.074 80.428 27.455 1 49.74 193 SER D N 1
ATOM 10338 C CA . SER D 1 193 ? -8.48 79.827 28.726 1 49.35 193 SER D CA 1
ATOM 10339 C C . SER D 1 193 ? -8.743 80.923 29.752 1 50.34 193 SER D C 1
ATOM 10340 O O . SER D 1 193 ? -8.172 82.007 29.649 1 51.1 193 SER D O 1
ATOM 10343 N N . ASP D 1 194 ? -9.634 80.672 30.709 1 50.43 194 ASP D N 1
ATOM 10344 C CA . ASP D 1 194 ? -9.995 81.673 31.705 1 51.17 194 ASP D CA 1
ATOM 10345 C C . ASP D 1 194 ? -8.888 81.992 32.703 1 51.3 194 ASP D C 1
ATOM 10346 O O . ASP D 1 194 ? -8.226 81.087 33.21 1 51.86 194 ASP D O 1
ATOM 10351 N N . LEU D 1 195 ? -8.686 83.289 32.969 1 50.75 195 LEU D N 1
ATOM 10352 C CA . LEU D 1 195 ? -7.77 83.805 33.985 1 50.82 195 LEU D CA 1
ATOM 10353 C C . LEU D 1 195 ? -8.62 84.484 35.083 1 52.16 195 LEU D C 1
ATOM 10354 O O . LEU D 1 195 ? -9.841 84.582 34.926 1 53.34 195 LEU D O 1
ATOM 10359 N N . ASP D 1 196 ? -8.018 84.913 36.208 1 52.2 196 ASP D N 1
ATOM 10360 C CA . ASP D 1 196 ? -8.779 85.601 37.266 1 52.84 196 ASP D CA 1
ATOM 10361 C C . ASP D 1 196 ? -9.266 86.974 36.736 1 52.75 196 ASP D C 1
ATOM 10362 O O . ASP D 1 196 ? -8.561 87.599 35.95 1 52.41 196 ASP D O 1
ATOM 10367 N N . PRO D 1 197 ? -10.475 87.444 37.118 1 52.72 197 PRO D N 1
ATOM 10368 C CA . PRO D 1 197 ? -10.949 88.764 36.637 1 52.93 197 PRO D CA 1
ATOM 10369 C C . PRO D 1 197 ? -10.144 89.928 37.195 1 53.32 197 PRO D C 1
ATOM 10370 O O . PRO D 1 197 ? -9.461 89.78 38.207 1 54.02 197 PRO D O 1
ATOM 10374 N N . ILE D 1 198 ? -10.208 91.08 36.533 1 52.95 198 ILE D N 1
ATOM 10375 C CA . ILE D 1 198 ? -9.473 92.259 36.974 1 53 198 ILE D CA 1
ATOM 10376 C C . ILE D 1 198 ? -10.432 93.408 37.318 1 53.82 198 ILE D C 1
ATOM 10377 O O . ILE D 1 198 ? -11.488 93.558 36.71 1 53.85 198 ILE D O 1
ATOM 10382 N N . THR D 1 199 ? -10.082 94.175 38.338 1 54.08 199 THR D N 1
ATOM 10383 C CA . THR D 1 199 ? -10.853 95.32 38.789 1 55.09 199 THR D CA 1
ATOM 10384 C C . THR D 1 199 ? -9.919 96.517 38.775 1 55.51 199 THR D C 1
ATOM 10385 O O . THR D 1 199 ? -8.771 96.385 39.19 1 55.99 199 THR D O 1
ATOM 10389 N N . PHE D 1 200 ? -10.379 97.67 38.272 1 55.09 200 PHE D N 1
ATOM 10390 C CA . PHE D 1 200 ? -9.555 98.864 38.26 1 55.46 200 PHE D CA 1
ATOM 10391 C C . PHE D 1 200 ? -10.379 100.106 38.57 1 56.92 200 PHE D C 1
ATOM 10392 O O . PHE D 1 200 ? -11.594 100.125 38.358 1 57.13 200 PHE D O 1
ATOM 10400 N N . ASP D 1 201 ? -9.694 101.16 39.021 1 57.58 201 ASP D N 1
ATOM 10401 C CA . ASP D 1 201 ? -10.262 102.48 39.236 1 58.91 201 ASP D CA 1
ATOM 10402 C C . ASP D 1 201 ? -9.169 103.527 38.977 1 59.69 201 ASP D C 1
ATOM 10403 O O . ASP D 1 201 ? -7.999 103.266 39.231 1 59.61 201 ASP D O 1
ATOM 10408 N N . ALA D 1 202 ? -9.548 104.724 38.53 1 60.28 202 ALA D N 1
ATOM 10409 C CA . ALA D 1 202 ? -8.594 105.789 38.252 1 61.24 202 ALA D CA 1
ATOM 10410 C C . ALA D 1 202 ? -9.21 107.176 38.441 1 62.07 202 ALA D C 1
ATOM 10411 O O . ALA D 1 202 ? -10.336 107.415 38.009 1 61.88 202 ALA D O 1
ATOM 10413 N N . GLN D 1 203 ? -8.465 108.091 39.094 1 62.76 203 GLN D N 1
ATOM 10414 C CA . GLN D 1 203 ? -8.898 109.471 39.276 1 63.54 203 GLN D CA 1
ATOM 10415 C C . GLN D 1 203 ? -8.366 110.291 38.09 1 63.39 203 GLN D C 1
ATOM 10416 O O . GLN D 1 203 ? -7.239 110.082 37.634 1 63.06 203 GLN D O 1
ATOM 10422 N N . LEU D 1 204 ? -9.224 111.143 37.529 1 63.35 204 LEU D N 1
ATOM 10423 C CA . LEU D 1 204 ? -8.884 111.96 36.376 1 63.7 204 LEU D CA 1
ATOM 10424 C C . LEU D 1 204 ? -8.742 113.401 36.811 1 65.53 204 LEU D C 1
ATOM 10425 O O . LEU D 1 204 ? -9.739 114.051 37.133 1 66.7 204 LEU D O 1
ATOM 10430 N N . GLY D 1 205 ? -7.513 113.899 36.819 1 65.69 205 GLY D N 1
ATOM 10431 C CA . GLY D 1 205 ? -7.24 115.264 37.245 1 65.92 205 GLY D CA 1
ATOM 10432 C C . GLY D 1 205 ? -7.34 115.372 38.749 1 66.31 205 GLY D C 1
ATOM 10433 O O . GLY D 1 205 ? -6.797 114.534 39.476 1 66.05 205 GLY D O 1
ATOM 10434 N N . GLY D 1 206 ? -8.077 116.373 39.21 1 66.83 206 GLY D N 1
ATOM 10435 C CA . GLY D 1 206 ? -8.287 116.612 40.632 1 67.76 206 GLY D CA 1
ATOM 10436 C C . GLY D 1 206 ? -7.973 118.035 41.023 1 68.87 206 GLY D C 1
ATOM 10437 O O . GLY D 1 206 ? -7.589 118.84 40.176 1 70.07 206 GLY D O 1
ATOM 10438 N N . GLY D 1 207 ? -8.117 118.354 42.305 1 67.39 207 GLY D N 1
ATOM 10439 C CA . GLY D 1 207 ? -7.818 119.688 42.803 1 66.06 207 GLY D CA 1
ATOM 10440 C C . GLY D 1 207 ? -6.342 119.978 42.665 1 64.73 207 GLY D C 1
ATOM 10441 O O . GLY D 1 207 ? -5.522 119.33 43.317 1 64.46 207 GLY D O 1
ATOM 10442 N N . LYS D 1 208 ? -5.99 120.878 41.742 1 63.89 208 LYS D N 1
ATOM 10443 C CA . LYS D 1 208 ? -4.586 121.15 41.469 1 63.68 208 LYS D CA 1
ATOM 10444 C C . LYS D 1 208 ? -3.981 122.223 42.355 1 63.99 208 LYS D C 1
ATOM 10445 O O . LYS D 1 208 ? -4.456 123.356 42.387 1 63.88 208 LYS D O 1
ATOM 10451 N N . LEU D 1 209 ? -2.898 121.872 43.048 1 64.09 209 LEU D N 1
ATOM 10452 C CA . LEU D 1 209 ? -2.154 122.83 43.857 1 64.76 209 LEU D CA 1
ATOM 10453 C C . LEU D 1 209 ? -0.804 123.019 43.191 1 65.73 209 LEU D C 1
ATOM 10454 O O . LEU D 1 209 ? -0.135 122.032 42.914 1 65.86 209 LEU D O 1
ATOM 10459 N N . THR D 1 210 ? -0.385 124.258 42.941 1 66.31 210 THR D N 1
ATOM 10460 C CA . THR D 1 210 ? 0.948 124.52 42.401 1 67.31 210 THR D CA 1
ATOM 10461 C C . THR D 1 210 ? 1.589 125.516 43.359 1 67.82 210 THR D C 1
ATOM 10462 O O . THR D 1 210 ? 1.103 126.634 43.481 1 67.6 210 THR D O 1
ATOM 10466 N N . LEU D 1 211 ? 2.587 125.077 44.135 1 68.21 211 LEU D N 1
ATOM 10467 C CA . LEU D 1 211 ? 3.199 125.929 45.151 1 68.87 211 LEU D CA 1
ATOM 10468 C C . LEU D 1 211 ? 4.712 125.81 45.185 1 70.1 211 LEU D C 1
ATOM 10469 O O . LEU D 1 211 ? 5.259 124.762 44.861 1 70.25 211 LEU D O 1
ATOM 10474 N N . LYS D 1 212 ? 5.384 126.873 45.628 1 70.86 212 LYS D N 1
ATOM 10475 C CA . LYS D 1 212 ? 6.825 126.897 45.814 1 72.19 212 LYS D CA 1
ATOM 10476 C C . LYS D 1 212 ? 7.111 127.372 47.227 1 73.94 212 LYS D C 1
ATOM 10477 O O . LYS D 1 212 ? 6.631 128.427 47.631 1 74.55 212 LYS D O 1
ATOM 10483 N N . PHE D 1 213 ? 7.896 126.594 47.969 1 74.72 213 PHE D N 1
ATOM 10484 C CA . PHE D 1 213 ? 8.271 126.87 49.349 1 75.94 213 PHE D CA 1
ATOM 10485 C C . PHE D 1 213 ? 9.74 127.188 49.452 1 77.4 213 PHE D C 1
ATOM 10486 O O . PHE D 1 213 ? 10.545 126.559 48.792 1 77.45 213 PHE D O 1
ATOM 10494 N N . ILE D 1 214 ? 10.09 128.137 50.302 1 78.44 214 ILE D N 1
ATOM 10495 C CA . ILE D 1 214 ? 11.466 128.533 50.527 1 80.26 214 ILE D CA 1
ATOM 10496 C C . ILE D 1 214 ? 11.756 128.517 52.025 1 82.1 214 ILE D C 1
ATOM 10497 O O . ILE D 1 214 ? 10.931 128.993 52.806 1 82.38 214 ILE D O 1
ATOM 10502 N N . CYS D 1 215 ? 12.91 127.962 52.435 1 82.98 215 CYS D N 1
ATOM 10503 C CA . CYS D 1 215 ? 13.294 128.025 53.839 1 84.06 215 CYS D CA 1
ATOM 10504 C C . CYS D 1 215 ? 13.947 129.395 54.01 1 85.14 215 CYS D C 1
ATOM 10505 O O . CYS D 1 215 ? 14.989 129.656 53.414 1 85.26 215 CYS D O 1
ATOM 10508 N N . THR D 1 216 ? 13.302 130.293 54.766 1 85.63 216 THR D N 1
ATOM 10509 C CA . THR D 1 216 ? 13.78 131.666 54.956 1 86.32 216 THR D CA 1
ATOM 10510 C C . THR D 1 216 ? 14.873 131.825 56.017 1 87 216 THR D C 1
ATOM 10511 O O . THR D 1 216 ? 15.403 132.919 56.187 1 87.32 216 THR D O 1
ATOM 10515 N N . THR D 1 217 ? 15.208 130.751 56.727 1 87.23 217 THR D N 1
ATOM 10516 C CA . THR D 1 217 ? 16.223 130.773 57.774 1 87.92 217 THR D CA 1
ATOM 10517 C C . THR D 1 217 ? 17.563 130.123 57.386 1 88.75 217 THR D C 1
ATOM 10518 O O . THR D 1 217 ? 18.471 130.065 58.213 1 89.31 217 THR D O 1
ATOM 10522 N N . GLY D 1 218 ? 17.69 129.681 56.141 1 88.63 218 GLY D N 1
ATOM 10523 C CA . GLY D 1 218 ? 18.902 129.041 55.65 1 88.88 218 GLY D CA 1
ATOM 10524 C C . GLY D 1 218 ? 18.609 127.632 55.182 1 88.82 218 GLY D C 1
ATOM 10525 O O . GLY D 1 218 ? 17.678 127.419 54.399 1 89.28 218 GLY D O 1
ATOM 10526 N N . LYS D 1 219 ? 19.383 126.656 55.676 1 87.9 219 LYS D N 1
ATOM 10527 C CA . LYS D 1 219 ? 19.19 125.254 55.318 1 87.32 219 LYS D CA 1
ATOM 10528 C C . LYS D 1 219 ? 18.073 124.664 56.176 1 85.85 219 LYS D C 1
ATOM 10529 O O . LYS D 1 219 ? 18.048 124.896 57.383 1 85.91 219 LYS D O 1
ATOM 10535 N N . LEU D 1 220 ? 17.143 123.923 55.555 1 84.56 220 LEU D N 1
ATOM 10536 C CA . LEU D 1 220 ? 16.051 123.274 56.277 1 84.01 220 LEU D CA 1
ATOM 10537 C C . LEU D 1 220 ? 16.658 122.115 57.09 1 84.24 220 LEU D C 1
ATOM 10538 O O . LEU D 1 220 ? 17.39 121.294 56.529 1 84.8 220 LEU D O 1
ATOM 10543 N N . PRO D 1 221 ? 16.411 122.053 58.418 1 83.43 221 PRO D N 1
ATOM 10544 C CA . PRO D 1 221 ? 17.033 120.992 59.24 1 82.81 221 PRO D CA 1
ATOM 10545 C C . PRO D 1 221 ? 16.38 119.609 59.172 1 81.83 221 PRO D C 1
ATOM 10546 O O . PRO D 1 221 ? 16.867 118.67 59.8 1 82.27 221 PRO D O 1
ATOM 10550 N N . VAL D 1 222 ? 15.268 119.487 58.443 1 80.21 222 VAL D N 1
ATOM 10551 C CA . VAL D 1 222 ? 14.561 118.23 58.219 1 78.77 222 VAL D CA 1
ATOM 10552 C C . VAL D 1 222 ? 14.332 118.072 56.707 1 77.14 222 VAL D C 1
ATOM 10553 O O . VAL D 1 222 ? 14.352 119.065 55.972 1 77.15 222 VAL D O 1
ATOM 10557 N N . PRO D 1 223 ? 14.089 116.847 56.21 1 75.58 223 PRO D N 1
ATOM 10558 C CA . PRO D 1 223 ? 13.834 116.69 54.774 1 74.69 223 PRO D CA 1
ATOM 10559 C C . PRO D 1 223 ? 12.535 117.365 54.345 1 73.52 223 PRO D C 1
ATOM 10560 O O . PRO D 1 223 ? 11.528 117.289 55.049 1 73.74 223 PRO D O 1
ATOM 10564 N N . TRP D 1 224 ? 12.553 118.012 53.175 1 72.21 224 TRP D N 1
ATOM 10565 C CA . TRP D 1 224 ? 11.368 118.653 52.607 1 71.36 224 TRP D CA 1
ATOM 10566 C C . TRP D 1 224 ? 10.144 117.724 52.555 1 70.04 224 TRP D C 1
ATOM 10567 O O . TRP D 1 224 ? 9.075 118.151 52.985 1 69.97 224 TRP D O 1
ATOM 10578 N N . PRO D 1 225 ? 10.268 116.443 52.117 1 68.82 225 PRO D N 1
ATOM 10579 C CA . PRO D 1 225 ? 9.087 115.565 52.102 1 67.95 225 PRO D CA 1
ATOM 10580 C C . PRO D 1 225 ? 8.365 115.405 53.448 1 66.5 225 PRO D C 1
ATOM 10581 O O . PRO D 1 225 ? 7.152 115.234 53.455 1 66.24 225 PRO D O 1
ATOM 10585 N N . THR D 1 226 ? 9.086 115.489 54.585 1 65.22 226 THR D N 1
ATOM 10586 C CA . THR D 1 226 ? 8.448 115.368 55.9 1 64.06 226 THR D CA 1
ATOM 10587 C C . THR D 1 226 ? 7.492 116.514 56.219 1 63.41 226 THR D C 1
ATOM 10588 O O . THR D 1 226 ? 6.664 116.375 57.121 1 63.59 226 THR D O 1
ATOM 10592 N N . LEU D 1 227 ? 7.604 117.649 55.498 1 62.36 227 LEU D N 1
ATOM 10593 C CA . LEU D 1 227 ? 6.766 118.824 55.716 1 61.42 227 LEU D CA 1
ATOM 10594 C C . LEU D 1 227 ? 5.595 118.952 54.757 1 60.21 227 LEU D C 1
ATOM 10595 O O . LEU D 1 227 ? 4.775 119.846 54.948 1 60.4 227 LEU D O 1
ATOM 10600 N N . VAL D 1 228 ? 5.501 118.098 53.729 1 58.93 228 VAL D N 1
ATOM 10601 C CA . VAL D 1 228 ? 4.441 118.198 52.731 1 58.81 228 VAL D CA 1
ATOM 10602 C C . VAL D 1 228 ? 3.046 118.229 53.345 1 58.88 228 VAL D C 1
ATOM 10603 O O . VAL D 1 228 ? 2.295 119.154 53.048 1 59.3 228 VAL D O 1
ATOM 10607 N N . THR D 1 229 ? 2.706 117.258 54.206 1 58.21 229 THR D N 1
ATOM 10608 C CA . THR D 1 229 ? 1.378 117.224 54.799 1 58.11 229 THR D CA 1
ATOM 10609 C C . THR D 1 229 ? 1.078 118.473 55.638 1 58.52 229 THR D C 1
ATOM 10610 O O . THR D 1 229 ? -0.069 118.912 55.704 1 58.73 229 THR D O 1
ATOM 10614 N N . THR D 1 230 ? 2.093 119.037 56.293 1 58.18 230 THR D N 1
ATOM 10615 C CA . THR D 1 230 ? 1.897 120.209 57.14 1 58.12 230 THR D CA 1
ATOM 10616 C C . THR D 1 230 ? 1.648 121.448 56.298 1 57.82 230 THR D C 1
ATOM 10617 O O . THR D 1 230 ? 0.747 122.234 56.598 1 58 230 THR D O 1
ATOM 10621 N N . LEU D 1 231 ? 2.447 121.612 55.239 1 57.03 231 LEU D N 1
ATOM 10622 C CA . LEU D 1 231 ? 2.376 122.748 54.331 1 56.48 231 LEU D CA 1
ATOM 10623 C C . LEU D 1 231 ? 1.126 122.713 53.458 1 56.71 231 LEU D C 1
ATOM 10624 O O . LEU D 1 231 ? 0.472 123.734 53.245 1 57.08 231 LEU D O 1
ATOM 10651 N N . VAL D 1 233 ? -3.756 122.397 52.914 1 52.66 235 VAL D N 1
ATOM 10652 C CA . VAL D 1 233 ? -4.851 123.198 52.396 1 51.74 235 VAL D CA 1
ATOM 10653 C C . VAL D 1 233 ? -5.849 122.283 51.672 1 50.62 235 VAL D C 1
ATOM 10654 O O . VAL D 1 233 ? -6.088 122.408 50.472 1 50.8 235 VAL D O 1
ATOM 10658 N N . GLN D 1 234 ? -6.453 121.367 52.442 1 49.38 236 GLN D N 1
ATOM 10659 C CA . GLN D 1 234 ? -7.381 120.363 51.939 1 49.16 236 GLN D CA 1
ATOM 10660 C C . GLN D 1 234 ? -8.707 120.932 51.404 1 49.23 236 GLN D C 1
ATOM 10661 O O . GLN D 1 234 ? -9.482 120.205 50.79 1 48.62 236 GLN D O 1
ATOM 10667 N N . CYS D 1 235 ? -8.92 122.247 51.554 1 50.01 237 CYS D N 1
ATOM 10668 C CA . CYS D 1 235 ? -10.041 122.969 50.957 1 50.83 237 CYS D CA 1
ATOM 10669 C C . CYS D 1 235 ? -9.91 123.01 49.415 1 52.45 237 CYS D C 1
ATOM 10670 O O . CYS D 1 235 ? -10.877 123.359 48.74 1 52.14 237 CYS D O 1
ATOM 10673 N N . PHE D 1 236 ? -8.719 122.656 48.857 1 53.54 238 PHE D N 1
ATOM 10674 C CA . PHE D 1 236 ? -8.498 122.585 47.417 1 54.74 238 PHE D CA 1
ATOM 10675 C C . PHE D 1 236 ? -8.758 121.189 46.832 1 56.38 238 PHE D C 1
ATOM 10676 O O . PHE D 1 236 ? -8.44 120.953 45.675 1 56.53 238 PHE D O 1
ATOM 10684 N N . SER D 1 237 ? -9.351 120.272 47.615 1 57.59 239 SER D N 1
ATOM 10685 C CA . SER D 1 237 ? -9.687 118.941 47.12 1 59.05 239 SER D CA 1
ATOM 10686 C C . SER D 1 237 ? -10.858 119.05 46.169 1 60.89 239 SER D C 1
ATOM 10687 O O . SER D 1 237 ? -11.729 119.904 46.362 1 61.4 239 SER D O 1
ATOM 10690 N N . ARG D 1 238 ? -10.9 118.188 45.16 1 61.87 240 ARG D N 1
ATOM 10691 C CA . ARG D 1 238 ? -12.024 118.189 44.242 1 64.01 240 ARG D CA 1
ATOM 10692 C C . ARG D 1 238 ? -13.066 117.226 44.755 1 65.99 240 ARG D C 1
ATOM 10693 O O . ARG D 1 238 ? -12.822 116.016 44.775 1 66.74 240 ARG D O 1
ATOM 10701 N N . TYR D 1 239 ? -14.214 117.742 45.187 1 66.83 241 TYR D N 1
ATOM 10702 C CA . TYR D 1 239 ? -15.292 116.883 45.639 1 68.32 241 TYR D CA 1
ATOM 10703 C C . TYR D 1 239 ? -16.227 116.687 44.472 1 70.79 241 TYR D C 1
ATOM 10704 O O . TYR D 1 239 ? -16.788 117.655 43.97 1 71.18 241 TYR D O 1
ATOM 10713 N N . PRO D 1 240 ? -16.425 115.44 44.021 1 72.25 242 PRO D N 1
ATOM 10714 C CA . PRO D 1 240 ? -17.394 115.19 42.942 1 73.7 242 PRO D CA 1
ATOM 10715 C C . PRO D 1 240 ? -18.778 115.737 43.281 1 75.93 242 PRO D C 1
ATOM 10716 O O . PRO D 1 240 ? -19.123 115.861 44.455 1 76.2 242 PRO D O 1
ATOM 10720 N N . ASP D 1 241 ? -19.573 116.065 42.262 1 77.42 243 ASP D N 1
ATOM 10721 C CA . ASP D 1 241 ? -20.917 116.625 42.44 1 79.03 243 ASP D CA 1
ATOM 10722 C C . ASP D 1 241 ? -21.78 115.868 43.469 1 79.81 243 ASP D C 1
ATOM 10723 O O . ASP D 1 241 ? -22.365 116.485 44.362 1 80.11 243 ASP D O 1
ATOM 10728 N N . HIS D 1 242 ? -21.791 114.53 43.382 1 79.7 244 HIS D N 1
ATOM 10729 C CA . HIS D 1 242 ? -22.575 113.687 44.283 1 80.1 244 HIS D CA 1
ATOM 10730 C C . HIS D 1 242 ? -22.046 113.637 45.735 1 78.47 244 HIS D C 1
ATOM 10731 O O . HIS D 1 242 ? -22.717 113.081 46.606 1 78.56 244 HIS D O 1
ATOM 10738 N N . MET D 1 243 ? -20.853 114.193 45.992 1 76.74 245 MET D N 1
ATOM 10739 C CA . MET D 1 243 ? -20.253 114.213 47.324 1 75.79 245 MET D CA 1
ATOM 10740 C C . MET D 1 243 ? -20.087 115.614 47.905 1 74.87 245 MET D C 1
ATOM 10741 O O . MET D 1 243 ? -19.439 115.751 48.939 1 74.84 245 MET D O 1
ATOM 10746 N N . LYS D 1 244 ? -20.614 116.652 47.254 1 74.06 246 LYS D N 1
ATOM 10747 C CA . LYS D 1 244 ? -20.39 118.028 47.697 1 73.48 246 LYS D CA 1
ATOM 10748 C C . LYS D 1 244 ? -20.956 118.338 49.083 1 72.17 246 LYS D C 1
ATOM 10749 O O . LYS D 1 244 ? -20.435 119.223 49.765 1 72.01 246 LYS D O 1
ATOM 10755 N N . GLN D 1 245 ? -21.959 117.568 49.531 1 70.95 247 GLN D N 1
ATOM 10756 C CA . GLN D 1 245 ? -22.518 117.741 50.871 1 70.07 247 GLN D CA 1
ATOM 10757 C C . GLN D 1 245 ? -21.581 117.188 51.983 1 68.04 247 GLN D C 1
ATOM 10758 O O . GLN D 1 245 ? -21.917 117.273 53.163 1 68.39 247 GLN D O 1
ATOM 10764 N N . HIS D 1 246 ? -20.415 116.628 51.604 1 65.65 248 HIS D N 1
ATOM 10765 C CA . HIS D 1 246 ? -19.438 116.068 52.53 1 63.64 248 HIS D CA 1
ATOM 10766 C C . HIS D 1 246 ? -18.134 116.862 52.594 1 61.84 248 HIS D C 1
ATOM 10767 O O . HIS D 1 246 ? -17.164 116.382 53.185 1 62.29 248 HIS D O 1
ATOM 10774 N N . ASP D 1 247 ? -18.101 118.074 52.01 1 59.58 249 ASP D N 1
ATOM 10775 C CA . ASP D 1 247 ? -16.903 118.895 51.995 1 58.19 249 ASP D CA 1
ATOM 10776 C C . ASP D 1 247 ? -16.876 119.849 53.176 1 57.56 249 ASP D C 1
ATOM 10777 O O . ASP D 1 247 ? -17.338 120.989 53.08 1 58.08 249 ASP D O 1
ATOM 10782 N N . PHE D 1 248 ? -16.307 119.395 54.29 1 56.43 250 PHE D N 1
ATOM 10783 C CA . PHE D 1 248 ? -16.192 120.205 55.492 1 55.59 250 PHE D CA 1
ATOM 10784 C C . PHE D 1 248 ? -15.314 121.424 55.227 1 55.01 250 PHE D C 1
ATOM 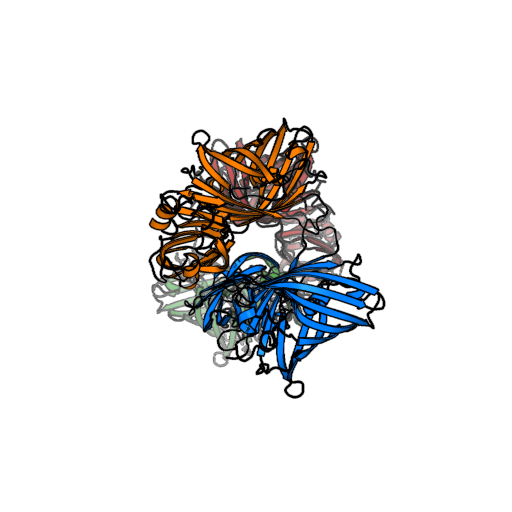10785 O O . PHE D 1 248 ? -15.641 122.525 55.662 1 55.38 250 PHE D O 1
ATOM 10793 N N . PHE D 1 249 ? -14.175 121.2 54.569 1 54.24 251 PHE D N 1
ATOM 10794 C CA . PHE D 1 249 ? -13.133 122.193 54.356 1 54.19 251 PHE D CA 1
ATOM 10795 C C . PHE D 1 249 ? -13.634 123.484 53.747 1 55.09 251 PHE D C 1
ATOM 10796 O O . PHE D 1 249 ? -13.396 124.549 54.318 1 55.42 251 PHE D O 1
ATOM 10804 N N . LYS D 1 250 ? -14.349 123.4 52.615 1 55.17 252 LYS D N 1
ATOM 10805 C CA . LYS D 1 250 ? -14.89 124.579 51.962 1 55.64 252 LYS D CA 1
ATOM 10806 C C . LYS D 1 250 ? -16.051 125.178 52.752 1 57.18 252 LYS D C 1
ATOM 10807 O O . LYS D 1 250 ? -16.215 126.394 52.741 1 57.53 252 LYS D O 1
ATOM 10813 N N . SER D 1 251 ? -16.853 124.348 53.444 1 58.01 253 SER D N 1
ATOM 10814 C CA . SER D 1 251 ? -17.991 124.855 54.226 1 59.03 253 SER D CA 1
ATOM 10815 C C . SER D 1 251 ? -17.572 125.767 55.389 1 59.32 253 SER D C 1
ATOM 10816 O O . SER D 1 251 ? -18.361 126.603 55.837 1 59.7 253 SER D O 1
ATOM 10819 N N . ALA D 1 252 ? -16.339 125.596 55.885 1 58.76 254 ALA D N 1
ATOM 10820 C CA . ALA D 1 252 ? -15.822 126.432 56.958 1 58.39 254 ALA D CA 1
ATOM 10821 C C . ALA D 1 252 ? -15.308 127.796 56.466 1 58.09 254 ALA D C 1
ATOM 10822 O O . ALA D 1 252 ? -14.996 128.648 57.286 1 57.89 254 ALA D O 1
ATOM 10824 N N . MET D 1 253 ? -15.215 128.002 55.144 1 57.98 255 MET D N 1
ATOM 10825 C CA . MET D 1 253 ? -14.704 129.221 54.535 1 58.19 255 MET D CA 1
ATOM 10826 C C . MET D 1 253 ? -15.767 130.308 54.385 1 59.57 255 MET D C 1
ATOM 10827 O O . MET D 1 253 ? -16.959 130.005 54.27 1 60.72 255 MET D O 1
ATOM 10832 N N . PRO D 1 254 ? -15.374 131.595 54.446 1 59.01 256 PRO D N 1
ATOM 10833 C CA . PRO D 1 254 ? -14.002 132.122 54.524 1 58.55 256 PRO D CA 1
ATOM 10834 C C . PRO D 1 254 ? -13.368 132.222 55.912 1 58.07 256 PRO D C 1
ATOM 10835 O O . PRO D 1 254 ? -12.154 132.415 55.993 1 57.63 256 PRO D O 1
ATOM 10839 N N . GLU D 1 255 ? -14.168 132.103 56.993 1 57.88 257 GLU D N 1
ATOM 10840 C CA . GLU D 1 255 ? -13.688 132.199 58.384 1 57.63 257 GLU D CA 1
ATOM 10841 C C . GLU D 1 255 ? -12.532 131.209 58.645 1 56.47 257 GLU D C 1
ATOM 10842 O O . GLU D 1 255 ? -11.581 131.529 59.348 1 56.73 257 GLU D O 1
ATOM 10848 N N . GLY D 1 256 ? -12.63 130.027 58.061 1 55.08 258 GLY D N 1
ATOM 10849 C CA . GLY D 1 256 ? -11.581 129.025 58.109 1 54.12 258 GLY D CA 1
ATOM 10850 C C . GLY D 1 256 ? -11.699 127.962 59.172 1 52.97 258 GLY D C 1
ATOM 10851 O O . GLY D 1 256 ? -12.731 127.82 59.833 1 53.56 258 GLY D O 1
ATOM 10852 N N . TYR D 1 257 ? -10.626 127.195 59.326 1 50.95 259 TYR D N 1
ATOM 10853 C CA . TYR D 1 257 ? -10.569 126.149 60.32 1 49.57 259 TYR D CA 1
ATOM 10854 C C . TYR D 1 257 ? -9.181 126.039 60.936 1 48.56 259 TYR D C 1
ATOM 10855 O O . TYR D 1 257 ? -8.187 126.511 60.382 1 48.23 259 TYR D O 1
ATOM 10864 N N . VAL D 1 258 ? -9.132 125.406 62.094 1 47.74 260 VAL D N 1
ATOM 10865 C CA . VAL D 1 258 ? -7.906 125.085 62.78 1 47.34 260 VAL D CA 1
ATOM 10866 C C . VAL D 1 258 ? -7.617 123.626 62.443 1 47.62 260 VAL D C 1
ATOM 10867 O O . VAL D 1 258 ? -8.493 122.776 62.581 1 48.05 260 VAL D O 1
ATOM 10871 N N . GLN D 1 259 ? -6.407 123.336 61.984 1 47.33 261 GLN D N 1
ATOM 10872 C CA . GLN D 1 259 ? -5.986 121.976 61.68 1 47.26 261 GLN D CA 1
ATOM 10873 C C . GLN D 1 259 ? -4.844 121.593 62.617 1 48.73 261 GLN D C 1
ATOM 10874 O O . GLN D 1 259 ? -3.804 122.25 62.632 1 49.19 261 GLN D O 1
ATOM 10880 N N . GLU D 1 260 ? -5.046 120.553 63.42 1 49.43 262 GLU D N 1
ATOM 10881 C CA . GLU D 1 260 ? -4.028 120.08 64.353 1 50.43 262 GLU D CA 1
ATOM 10882 C C . GLU D 1 260 ? -3.613 118.659 64.024 1 50.81 262 GLU D C 1
ATOM 10883 O O . GLU D 1 260 ? -4.457 117.837 63.67 1 50.5 262 GLU D O 1
ATOM 10889 N N . ARG D 1 261 ? -2.316 118.363 64.147 1 51.33 263 ARG D N 1
ATOM 10890 C CA . ARG D 1 261 ? -1.812 117.014 63.886 1 52.36 263 ARG D CA 1
ATOM 10891 C C . ARG D 1 261 ? -0.75 116.553 64.883 1 54.4 263 ARG D C 1
ATOM 10892 O O . ARG D 1 261 ? -0.073 117.363 65.521 1 54.86 263 ARG D O 1
ATOM 10900 N N . THR D 1 262 ? -0.596 115.222 64.971 1 55.38 264 THR D N 1
ATOM 10901 C CA . THR D 1 262 ? 0.468 114.52 65.67 1 56.87 264 THR D CA 1
ATOM 10902 C C . THR D 1 262 ? 0.943 113.493 64.649 1 58.07 264 THR D C 1
ATOM 10903 O O . THR D 1 262 ? 0.155 112.673 64.179 1 58.13 264 THR D O 1
ATOM 10907 N N . ILE D 1 263 ? 2.192 113.629 64.212 1 58.85 265 ILE D N 1
ATOM 10908 C CA . ILE D 1 263 ? 2.791 112.765 63.209 1 59.79 265 ILE D CA 1
ATOM 10909 C C . ILE D 1 263 ? 3.887 111.968 63.87 1 61.28 265 ILE D C 1
ATOM 10910 O O . ILE D 1 263 ? 4.876 112.538 64.309 1 61.44 265 ILE D O 1
ATOM 10915 N N . PHE D 1 264 ? 3.717 110.655 63.936 1 62.23 266 PHE D N 1
ATOM 10916 C CA . PHE D 1 264 ? 4.698 109.769 64.551 1 63.82 266 PHE D CA 1
ATOM 10917 C C . PHE D 1 264 ? 5.573 109.123 63.494 1 65.83 266 PHE D C 1
ATOM 10918 O O . PHE D 1 264 ? 5.071 108.326 62.706 1 66.33 266 PHE D O 1
ATOM 10926 N N . PHE D 1 265 ? 6.871 109.439 63.477 1 66.61 267 PHE D N 1
ATOM 10927 C CA . PHE D 1 265 ? 7.777 108.799 62.533 1 67.93 267 PHE D CA 1
ATOM 10928 C C . PHE D 1 265 ? 8.213 107.504 63.19 1 70.1 267 PHE D C 1
ATOM 10929 O O . PHE D 1 265 ? 8.735 107.538 64.302 1 70.49 267 PHE D O 1
ATOM 10937 N N . LYS D 1 266 ? 7.946 106.354 62.539 1 71.28 268 LYS D N 1
ATOM 10938 C CA . LYS D 1 266 ? 8.272 105.042 63.092 1 72.99 268 LYS D CA 1
ATOM 10939 C C . LYS D 1 266 ? 9.736 104.922 63.46 1 74.8 268 LYS D C 1
ATOM 10940 O O . LYS D 1 266 ? 10.594 105.318 62.67 1 74.82 268 LYS D O 1
ATOM 10946 N N . ASP D 1 267 ? 10.007 104.447 64.693 1 76.02 269 ASP D N 1
ATOM 10947 C CA . ASP D 1 267 ? 11.359 104.299 65.23 1 77.7 269 ASP D CA 1
ATOM 10948 C C . ASP D 1 267 ? 12.152 105.625 65.263 1 77.48 269 ASP D C 1
ATOM 10949 O O . ASP D 1 267 ? 13.379 105.613 65.268 1 77.42 269 ASP D O 1
ATOM 10954 N N . ASP D 1 268 ? 11.441 106.761 65.288 1 76.91 270 ASP D N 1
ATOM 10955 C CA . ASP D 1 268 ? 12.052 108.081 65.351 1 76.82 270 ASP D CA 1
ATOM 10956 C C . ASP D 1 268 ? 11.124 109.061 66.128 1 75.47 270 ASP D C 1
ATOM 10957 O O . ASP D 1 268 ? 10.226 108.617 66.842 1 75.72 270 ASP D O 1
ATOM 10962 N N . GLY D 1 269 ? 11.357 110.363 66.015 1 74.03 271 GLY D N 1
ATOM 10963 C CA . GLY D 1 269 ? 10.576 111.357 66.733 1 73.07 271 GLY D CA 1
ATOM 10964 C C . GLY D 1 269 ? 9.199 111.649 66.181 1 71.71 271 GLY D C 1
ATOM 10965 O O . GLY D 1 269 ? 8.689 110.935 65.314 1 72.09 271 GLY D O 1
ATOM 10966 N N . ASN D 1 270 ? 8.593 112.721 66.683 1 70.03 272 ASN D N 1
ATOM 10967 C CA . ASN D 1 270 ? 7.26 113.113 66.249 1 68.94 272 ASN D CA 1
ATOM 10968 C C . ASN D 1 270 ? 7.127 114.621 66.025 1 67.95 272 ASN D C 1
ATOM 10969 O O . ASN D 1 270 ? 7.823 115.412 66.664 1 68.57 272 ASN D O 1
ATOM 10974 N N . TYR D 1 271 ? 6.203 115.008 65.143 1 65.92 273 TYR D N 1
ATOM 10975 C CA . TYR D 1 271 ? 5.85 116.402 64.94 1 64.47 273 TYR D CA 1
ATOM 10976 C C . TYR D 1 271 ? 4.463 116.623 65.579 1 63.06 273 TYR D C 1
ATOM 10977 O O . TYR D 1 271 ? 3.591 115.757 65.532 1 62.93 273 TYR D O 1
ATOM 10986 N N . LYS D 1 272 ? 4.246 117.812 66.115 1 61.78 274 LYS D N 1
ATOM 10987 C CA . LYS D 1 272 ? 2.948 118.258 66.592 1 60.97 274 LYS D CA 1
ATOM 10988 C C . LYS D 1 272 ? 2.733 119.611 65.932 1 61.02 274 LYS D C 1
ATOM 10989 O O . LYS D 1 272 ? 3.594 120.491 66.02 1 61.49 274 LYS D O 1
ATOM 10995 N N . THR D 1 273 ? 1.641 119.743 65.173 1 60.33 275 THR D N 1
ATOM 10996 C CA . THR D 1 273 ? 1.374 120.97 64.435 1 59.8 275 THR D CA 1
ATOM 10997 C C . THR D 1 273 ? 0.023 121.587 64.758 1 59.47 275 THR D C 1
ATOM 10998 O O . THR D 1 273 ? -0.938 120.878 65.041 1 59.49 275 THR D O 1
ATOM 11002 N N . ARG D 1 274 ? -0.046 122.917 64.695 1 59.06 276 ARG D N 1
ATOM 11003 C CA . ARG D 1 274 ? -1.288 123.661 64.833 1 58.89 276 ARG D CA 1
ATOM 11004 C C . ARG D 1 274 ? -1.294 124.686 63.725 1 58.84 276 ARG D C 1
ATOM 11005 O O . ARG D 1 274 ? -0.354 125.47 63.606 1 59.1 276 ARG D O 1
ATOM 11013 N N . ALA D 1 275 ? -2.329 124.664 62.891 1 58.23 277 ALA D N 1
ATOM 11014 C CA . ALA D 1 275 ? -2.434 125.586 61.777 1 58.05 277 ALA D CA 1
ATOM 11015 C C . ALA D 1 275 ? -3.798 126.234 61.695 1 57.66 277 ALA D C 1
ATOM 11016 O O . ALA D 1 275 ? -4.78 125.68 62.155 1 57.44 277 ALA D O 1
ATOM 11018 N N . GLU D 1 276 ? -3.857 127.42 61.11 1 57.69 278 GLU D N 1
ATOM 11019 C CA . GLU D 1 276 ? -5.105 128.099 60.838 1 58.16 278 GLU D CA 1
ATOM 11020 C C . GLU D 1 276 ? -5.152 128.326 59.334 1 58.21 278 GLU D C 1
ATOM 11021 O O . GLU D 1 276 ? -4.21 128.872 58.75 1 58.12 278 GLU D O 1
ATOM 11027 N N . VAL D 1 277 ? -6.208 127.814 58.694 1 58.02 279 VAL D N 1
ATOM 11028 C CA . VAL D 1 277 ? -6.4 127.925 57.25 1 57.89 279 VAL D CA 1
ATOM 11029 C C . VAL D 1 277 ? -7.639 128.774 57.033 1 58.17 279 VAL D C 1
ATOM 11030 O O . VAL D 1 277 ? -8.73 128.37 57.412 1 58.15 279 VAL D O 1
ATOM 11034 N N . LYS D 1 278 ? -7.471 129.964 56.48 1 58.31 280 LYS D N 1
ATOM 11035 C CA . LYS D 1 278 ? -8.581 130.889 56.269 1 58.81 280 LYS D CA 1
ATOM 11036 C C . LYS D 1 278 ? -8.261 131.878 55.142 1 59.28 280 LYS D C 1
ATOM 11037 O O . LYS D 1 278 ? -7.12 131.944 54.69 1 59.32 280 LYS D O 1
ATOM 11043 N N . PHE D 1 279 ? -9.258 132.65 54.695 1 59.52 281 PHE D N 1
ATOM 11044 C CA . PHE D 1 279 ? -9.019 133.688 53.701 1 60.71 281 PHE D CA 1
ATOM 11045 C C . PHE D 1 279 ? -8.597 134.957 54.389 1 61.68 281 PHE D C 1
ATOM 11046 O O . PHE D 1 279 ? -9.192 135.366 55.386 1 62.04 281 PHE D O 1
ATOM 11054 N N . GLU D 1 280 ? -7.582 135.59 53.84 1 62.33 282 GLU D N 1
ATOM 11055 C CA . GLU D 1 280 ? -7.113 136.891 54.253 1 63.77 282 GLU D CA 1
ATOM 11056 C C . GLU D 1 280 ? -7.246 137.717 52.976 1 64.83 282 GLU D C 1
ATOM 11057 O O . GLU D 1 280 ? -6.369 137.658 52.108 1 65.81 282 GLU D O 1
ATOM 11063 N N . GLY D 1 281 ? -8.396 138.374 52.825 1 64.34 283 GLY D N 1
ATOM 11064 C CA . GLY D 1 281 ? -8.724 139.078 51.597 1 64.57 283 GLY D CA 1
ATOM 11065 C C . GLY D 1 281 ? -9.03 138.051 50.518 1 64.97 283 GLY D C 1
ATOM 11066 O O . GLY D 1 281 ? -9.791 137.11 50.753 1 64.96 283 GLY D O 1
ATOM 11067 N N . ASP D 1 282 ? -8.392 138.169 49.369 1 65.28 284 ASP D N 1
ATOM 11068 C CA . ASP D 1 282 ? -8.556 137.22 48.256 1 65.81 284 ASP D CA 1
ATOM 11069 C C . ASP D 1 282 ? -7.713 135.946 48.341 1 64.6 284 ASP D C 1
ATOM 11070 O O . ASP D 1 282 ? -7.905 135.007 47.549 1 64.85 284 ASP D O 1
ATOM 11075 N N . THR D 1 283 ? -6.772 135.926 49.29 1 62.92 285 THR D N 1
ATOM 11076 C CA . THR D 1 283 ? -5.79 134.875 49.423 1 61.59 285 THR D CA 1
ATOM 11077 C C . THR D 1 283 ? -6.115 133.842 50.477 1 60.35 285 THR D C 1
ATOM 11078 O O . THR D 1 283 ? -6.471 134.202 51.59 1 61.08 285 THR D O 1
ATOM 11082 N N . LEU D 1 284 ? -5.951 132.552 50.142 1 58.51 286 LEU D N 1
ATOM 11083 C CA . LEU D 1 284 ? -6.108 131.497 51.121 1 57.38 286 LEU D CA 1
ATOM 11084 C C . LEU D 1 284 ? -4.765 131.338 51.831 1 57.24 286 LEU D C 1
ATOM 11085 O O . LEU D 1 284 ? -3.756 131.046 51.185 1 57.41 286 LEU D O 1
ATOM 11090 N N . VAL D 1 285 ? -4.753 131.556 53.159 1 56.49 287 VAL D N 1
ATOM 11091 C CA . VAL D 1 285 ? -3.548 131.492 53.971 1 56.38 287 VAL D CA 1
ATOM 11092 C C . VAL D 1 285 ? -3.507 130.3 54.927 1 56.95 287 VAL D C 1
ATOM 11093 O O . VAL D 1 285 ? -4.482 130.028 55.622 1 57.41 287 VAL D O 1
ATOM 11097 N N . ASN D 1 286 ? -2.37 129.59 54.962 1 56.8 288 ASN D N 1
ATOM 11098 C CA . ASN D 1 286 ? -2.142 128.485 55.884 1 57.13 288 ASN D CA 1
ATOM 11099 C C . ASN D 1 286 ? -0.985 128.901 56.787 1 57.45 288 ASN D C 1
ATOM 11100 O O . ASN D 1 286 ? 0.148 128.963 56.316 1 57.58 288 ASN D O 1
ATOM 11105 N N . ARG D 1 287 ? -1.27 129.234 58.06 1 57.31 289 ARG D N 1
ATOM 11106 C CA . ARG D 1 287 ? -0.246 129.646 59.024 1 57.81 289 ARG D CA 1
ATOM 11107 C C . ARG D 1 287 ? -0.058 128.533 60.017 1 58.49 289 ARG D C 1
ATOM 11108 O O . ARG D 1 287 ? -1.01 128.179 60.706 1 58.91 289 ARG D O 1
ATOM 11116 N N . ILE D 1 288 ? 1.161 127.983 60.106 1 58.56 290 ILE D N 1
ATOM 11117 C CA . ILE D 1 288 ? 1.455 126.819 60.945 1 59.32 290 ILE D CA 1
ATOM 11118 C C . ILE D 1 288 ? 2.516 127.048 62.011 1 60.87 290 ILE D C 1
ATOM 11119 O O . ILE D 1 288 ? 3.467 127.8 61.814 1 61.19 290 ILE D O 1
ATOM 11124 N N . GLU D 1 289 ? 2.376 126.322 63.115 1 61.97 291 GLU D N 1
ATOM 11125 C CA . GLU D 1 289 ? 3.338 126.215 64.202 1 63.55 291 GLU D CA 1
ATOM 11126 C C . GLU D 1 289 ? 3.68 124.726 64.284 1 63.55 291 GLU D C 1
ATOM 11127 O O . GLU D 1 289 ? 2.769 123.909 64.371 1 63.53 291 GLU D O 1
ATOM 11133 N N . LEU D 1 290 ? 4.962 124.366 64.191 1 63.55 292 LEU D N 1
ATOM 11134 C CA . LEU D 1 290 ? 5.373 122.963 64.235 1 64.41 292 LEU D CA 1
ATOM 11135 C C . LEU D 1 290 ? 6.402 122.743 65.334 1 65.93 292 LEU D C 1
ATOM 11136 O O . LEU D 1 290 ? 7.337 123.533 65.467 1 66.17 292 LEU D O 1
ATOM 11141 N N . LYS D 1 291 ? 6.239 121.661 66.114 1 66.6 293 LYS D N 1
ATOM 11142 C CA . LYS D 1 291 ? 7.184 121.291 67.17 1 67.68 293 LYS D CA 1
ATOM 11143 C C . LYS D 1 291 ? 7.568 119.821 67.001 1 68.84 293 LYS D C 1
ATOM 11144 O O . LYS D 1 291 ? 6.698 118.963 67.017 1 68.78 293 LYS D O 1
ATOM 11146 N N . GLY D 1 292 ? 8.855 119.548 66.822 1 69.68 294 GLY D N 1
ATOM 11147 C CA . GLY D 1 292 ? 9.364 118.197 66.667 1 71.26 294 GLY D CA 1
ATOM 11148 C C . GLY D 1 292 ? 10.275 117.83 67.819 1 73.36 294 GLY D C 1
ATOM 11149 O O . GLY D 1 292 ? 11.132 118.628 68.211 1 73.53 294 GLY D O 1
ATOM 11150 N N . ILE D 1 293 ? 10.066 116.645 68.411 1 74.72 295 ILE D N 1
ATOM 11151 C CA . ILE D 1 293 ? 10.878 116.16 69.531 1 76.52 295 ILE D CA 1
ATOM 11152 C C . ILE D 1 293 ? 11.235 114.672 69.359 1 78.86 295 ILE D C 1
ATOM 11153 O O . ILE D 1 293 ? 10.575 113.96 68.599 1 78.96 295 ILE D O 1
ATOM 11158 N N . ASP D 1 294 ? 12.271 114.213 70.088 1 80.43 296 ASP D N 1
ATOM 11159 C CA . ASP D 1 294 ? 12.73 112.828 70.152 1 82.42 296 ASP D CA 1
ATOM 11160 C C . ASP D 1 294 ? 13.302 112.268 68.872 1 83.75 296 ASP D C 1
ATOM 11161 O O . ASP D 1 294 ? 13.335 111.046 68.707 1 83.6 296 ASP D O 1
ATOM 11166 N N . PHE D 1 295 ? 13.788 113.135 67.986 1 84.89 297 PHE D N 1
ATOM 11167 C CA . PHE D 1 295 ? 14.395 112.672 66.752 1 86.6 297 PHE D CA 1
ATOM 11168 C C . PHE D 1 295 ? 15.814 112.189 66.994 1 89.73 297 PHE D C 1
ATOM 11169 O O . PHE D 1 295 ? 16.527 112.739 67.835 1 89.96 297 PHE D O 1
ATOM 11177 N N . LYS D 1 296 ? 16.217 111.141 66.279 1 91.94 298 LYS D N 1
ATOM 11178 C CA . LYS D 1 296 ? 17.562 110.606 66.393 1 94.84 298 LYS D CA 1
ATOM 11179 C C . LYS D 1 296 ? 18.495 111.473 65.558 1 97.51 298 LYS D C 1
ATOM 11180 O O . LYS D 1 296 ? 18.171 111.785 64.411 1 97.84 298 LYS D O 1
ATOM 11186 N N . GLU D 1 297 ? 19.658 111.848 66.104 1 99.22 299 GLU D N 1
ATOM 11187 C CA . GLU D 1 297 ? 20.597 112.704 65.387 1 101.46 299 GLU D CA 1
ATOM 11188 C C . GLU D 1 297 ? 21.021 112.107 64.032 1 102.9 299 GLU D C 1
ATOM 11189 O O . GLU D 1 297 ? 21.131 112.829 63.037 1 103.07 299 GLU D O 1
ATOM 11195 N N . ASP D 1 298 ? 21.185 110.772 63.988 1 103.61 300 ASP D N 1
ATOM 11196 C CA . ASP D 1 298 ? 21.55 110.086 62.75 1 104.36 300 ASP D CA 1
ATOM 11197 C C . ASP D 1 298 ? 20.412 109.238 62.17 1 103.83 300 ASP D C 1
ATOM 11198 O O . ASP D 1 298 ? 20.674 108.252 61.484 1 104.23 300 ASP D O 1
ATOM 11203 N N . GLY D 1 299 ? 19.174 109.621 62.448 1 102.74 301 GLY D N 1
ATOM 11204 C CA . GLY D 1 299 ? 18.023 108.93 61.892 1 102.23 301 GLY D CA 1
ATOM 11205 C C . GLY D 1 299 ? 17.745 109.412 60.482 1 101.21 301 GLY D C 1
ATOM 11206 O O . GLY D 1 299 ? 18.498 110.222 59.928 1 101.1 301 GLY D O 1
ATOM 11207 N N . ASN D 1 300 ? 16.64 108.948 59.899 1 100.17 302 ASN D N 1
ATOM 11208 C CA . ASN D 1 300 ? 16.285 109.323 58.536 1 99.72 302 ASN D CA 1
ATOM 11209 C C . ASN D 1 300 ? 15.874 110.78 58.382 1 99.13 302 ASN D C 1
ATOM 11210 O O . ASN D 1 300 ? 15.994 111.333 57.292 1 99.22 302 ASN D O 1
ATOM 11215 N N . ILE D 1 301 ? 15.373 111.395 59.455 1 98.37 303 ILE D N 1
ATOM 11216 C CA . ILE D 1 301 ? 14.908 112.771 59.41 1 98.08 303 ILE D CA 1
ATOM 11217 C C . ILE D 1 301 ? 16.067 113.748 59.633 1 97.98 303 ILE D C 1
ATOM 11218 O O . ILE D 1 301 ? 16.439 114.444 58.691 1 98.09 303 ILE D O 1
ATOM 11223 N N . LEU D 1 302 ? 16.685 113.768 60.833 1 97.59 304 LEU D N 1
ATOM 11224 C CA . LEU D 1 302 ? 17.808 114.673 61.08 1 97.56 304 LEU D CA 1
ATOM 11225 C C . LEU D 1 302 ? 19.054 114.331 60.269 1 97.04 304 LEU D C 1
ATOM 11226 O O . LEU D 1 302 ? 19.863 115.214 60.01 1 97.11 304 LEU D O 1
ATOM 11231 N N . GLY D 1 303 ? 19.183 113.075 59.849 1 96.44 305 GLY D N 1
ATOM 11232 C CA . GLY D 1 303 ? 20.29 112.641 59.009 1 96.26 305 GLY D CA 1
ATOM 11233 C C . GLY D 1 303 ? 20.047 112.804 57.515 1 95.65 305 GLY D C 1
ATOM 11234 O O . GLY D 1 303 ? 20.918 112.442 56.717 1 95.76 305 GLY D O 1
ATOM 11235 N N . HIS D 1 304 ? 18.873 113.364 57.12 1 94.71 306 HIS D N 1
ATOM 11236 C CA . HIS D 1 304 ? 18.477 113.603 55.728 1 94.16 306 HIS D CA 1
ATOM 11237 C C . HIS D 1 304 ? 18.703 112.38 54.833 1 93.65 306 HIS D C 1
ATOM 11238 O O . HIS D 1 304 ? 19.456 112.436 53.859 1 93.89 306 HIS D O 1
ATOM 11245 N N . LYS D 1 305 ? 18.078 111.262 55.189 1 92.76 307 LYS D N 1
ATOM 11246 C CA . LYS D 1 305 ? 18.219 110.015 54.433 1 92.15 307 LYS D CA 1
ATOM 11247 C C . LYS D 1 305 ? 16.966 109.679 53.598 1 91.1 307 LYS D C 1
ATOM 11248 O O . LYS D 1 305 ? 16.842 108.559 53.109 1 91.35 307 LYS D O 1
ATOM 11251 N N . LEU D 1 306 ? 16.046 110.634 53.437 1 89.62 308 LEU D N 1
ATOM 11252 C CA . LEU D 1 306 ? 14.827 110.404 52.688 1 88.96 308 LEU D CA 1
ATOM 11253 C C . LEU D 1 306 ? 14.95 110.906 51.269 1 88.17 308 LEU D C 1
ATOM 11254 O O . LEU D 1 306 ? 15.453 112.007 51.047 1 88.09 308 LEU D O 1
ATOM 11259 N N . GLU D 1 307 ? 14.479 110.104 50.304 1 87.39 309 GLU D N 1
ATOM 11260 C CA . GLU D 1 307 ? 14.492 110.49 48.899 1 86.98 309 GLU D CA 1
ATOM 11261 C C . GLU D 1 307 ? 13.6 111.721 48.678 1 86.03 309 GLU D C 1
ATOM 11262 O O . GLU D 1 307 ? 12.608 111.91 49.386 1 86.28 309 GLU D O 1
ATOM 11268 N N . TYR D 1 308 ? 13.958 112.557 47.697 1 84.72 310 TYR D N 1
ATOM 11269 C CA . TYR D 1 308 ? 13.186 113.743 47.349 1 83.66 310 TYR D CA 1
ATOM 11270 C C . TYR D 1 308 ? 12.12 113.336 46.354 1 83.03 310 TYR D C 1
ATOM 11271 O O . TYR D 1 308 ? 12.263 113.525 45.146 1 82.87 310 TYR D O 1
ATOM 11280 N N . ASN D 1 309 ? 11.074 112.717 46.873 1 82.49 311 ASN D N 1
ATOM 11281 C CA . ASN D 1 309 ? 9.925 112.254 46.111 1 82.46 311 ASN D CA 1
ATOM 11282 C C . ASN D 1 309 ? 8.724 112.059 47.057 1 82.01 311 ASN D C 1
ATOM 11283 O O . ASN D 1 309 ? 8.849 112.247 48.28 1 81.99 311 ASN D O 1
ATOM 11288 N N . TYR D 1 310 ? 7.563 111.714 46.497 1 81.39 312 TYR D N 1
ATOM 11289 C CA . TYR D 1 310 ? 6.372 111.551 47.308 1 81.23 312 TYR D CA 1
ATOM 11290 C C . TYR D 1 310 ? 5.438 110.515 46.725 1 81.52 312 TYR D C 1
ATOM 11291 O O . TYR D 1 310 ? 5.277 110.438 45.51 1 81.88 312 TYR D O 1
ATOM 11300 N N . ASN D 1 311 ? 4.859 109.689 47.588 1 81.15 313 ASN D N 1
ATOM 11301 C CA . ASN D 1 311 ? 3.941 108.652 47.153 1 81.16 313 ASN D CA 1
ATOM 11302 C C . ASN D 1 311 ? 2.487 109.16 47.168 1 81.2 313 ASN D C 1
ATOM 11303 O O . ASN D 1 311 ? 2.222 110.28 47.595 1 81.44 313 ASN D O 1
ATOM 11308 N N . SER D 1 312 ? 1.56 108.366 46.64 1 80.94 314 SER D N 1
ATOM 11309 C CA . SER D 1 312 ? 0.155 108.72 46.612 1 81.23 314 SER D CA 1
ATOM 11310 C C . SER D 1 312 ? -0.529 108.006 47.771 1 80.54 314 SER D C 1
ATOM 11311 O O . SER D 1 312 ? -0.311 106.814 47.975 1 81.06 314 SER D O 1
ATOM 11314 N N . HIS D 1 313 ? -1.319 108.741 48.553 1 79.41 315 HIS D N 1
ATOM 11315 C CA . HIS D 1 313 ? -1.97 108.179 49.73 1 78.59 315 HIS D CA 1
ATOM 11316 C C . HIS D 1 313 ? -3.472 108.434 49.755 1 77.35 315 HIS D C 1
ATOM 11317 O O . HIS D 1 313 ? -3.997 109.268 49.01 1 77.85 315 HIS D O 1
ATOM 11324 N N . ASN D 1 314 ? -4.162 107.713 50.634 1 75.53 316 ASN D N 1
ATOM 11325 C CA . ASN D 1 314 ? -5.575 107.896 50.873 1 74.29 316 ASN D CA 1
ATOM 11326 C C . ASN D 1 314 ? -5.697 108.492 52.267 1 72.51 316 ASN D C 1
ATOM 11327 O O . ASN D 1 314 ? -5.148 107.954 53.225 1 72.49 316 ASN D O 1
ATOM 11332 N N . VAL D 1 315 ? -6.373 109.628 52.365 1 71.06 317 VAL D N 1
ATOM 11333 C CA . VAL D 1 315 ? -6.564 110.359 53.607 1 70.04 317 VAL D CA 1
ATOM 11334 C C . VAL D 1 315 ? -7.974 110.089 54.079 1 69.51 317 VAL D C 1
ATOM 11335 O O . VAL D 1 315 ? -8.916 110.494 53.416 1 69.61 317 VAL D O 1
ATOM 11339 N N . TYR D 1 316 ? -8.132 109.383 55.194 1 69.08 318 TYR D N 1
ATOM 11340 C CA . TYR D 1 316 ? -9.453 108.975 55.663 1 69.72 318 TYR D CA 1
ATOM 11341 C C . TYR D 1 316 ? -10.109 109.989 56.589 1 70.29 318 TYR D C 1
ATOM 11342 O O . TYR D 1 316 ? -9.535 110.356 57.61 1 70.76 318 TYR D O 1
ATOM 11351 N N . ILE D 1 317 ? -11.321 110.436 56.223 1 69.8 319 ILE D N 1
ATOM 11352 C CA . ILE D 1 317 ? -12.06 111.455 56.95 1 70.02 319 ILE D CA 1
ATOM 11353 C C . ILE D 1 317 ? -13.319 110.92 57.588 1 70.69 319 ILE D C 1
ATOM 11354 O O . ILE D 1 317 ? -14.069 110.183 56.958 1 70.79 319 ILE D O 1
ATOM 11359 N N . MET D 1 318 ? -13.559 111.316 58.84 1 71.31 320 MET D N 1
ATOM 11360 C CA . MET D 1 318 ? -14.757 110.977 59.61 1 72.29 320 MET D CA 1
ATOM 11361 C C . MET D 1 318 ? -15.293 112.249 60.265 1 72.68 320 MET D C 1
ATOM 11362 O O . MET D 1 318 ? -14.513 113.146 60.594 1 72.65 320 MET D O 1
ATOM 11367 N N . ALA D 1 319 ? -16.597 112.293 60.541 1 73.06 321 ALA D N 1
ATOM 11368 C CA . ALA D 1 319 ? -17.169 113.418 61.268 1 74.17 321 ALA D CA 1
ATOM 11369 C C . ALA D 1 319 ? -16.828 113.298 62.76 1 75.37 321 ALA D C 1
ATOM 11370 O O . ALA D 1 319 ? -16.713 112.2 63.297 1 75.18 321 ALA D O 1
ATOM 11372 N N . ASP D 1 320 ? -16.676 114.44 63.422 1 76.27 322 ASP D N 1
ATOM 11373 C CA . ASP D 1 320 ? -16.439 114.555 64.861 1 77.59 322 ASP D CA 1
ATOM 11374 C C . ASP D 1 320 ? -17.502 115.56 65.335 1 78.68 322 ASP D C 1
ATOM 11375 O O . ASP D 1 320 ? -17.2 116.745 65.478 1 79.08 322 ASP D O 1
ATOM 11380 N N . LYS D 1 321 ? -18.759 115.095 65.521 1 78.77 323 LYS D N 1
ATOM 11381 C CA . LYS D 1 321 ? -19.903 115.946 65.838 1 79.34 323 LYS D CA 1
ATOM 11382 C C . LYS D 1 321 ? -19.774 116.764 67.11 1 80.42 323 LYS D C 1
ATOM 11383 O O . LYS D 1 321 ? -20.24 117.905 67.137 1 80.65 323 LYS D O 1
ATOM 11385 N N . GLN D 1 322 ? -19.134 116.204 68.156 1 80.9 324 GLN D N 1
ATOM 11386 C CA . GLN D 1 322 ? -18.966 116.888 69.445 1 81.39 324 GLN D CA 1
ATOM 11387 C C . GLN D 1 322 ? -18.033 118.117 69.362 1 81.02 324 GLN D C 1
ATOM 11388 O O . GLN D 1 322 ? -18.17 119.05 70.156 1 81.54 324 GLN D O 1
ATOM 11390 N N . LYS D 1 323 ? -17.11 118.126 68.398 1 79.74 325 LYS D N 1
ATOM 11391 C CA . LYS D 1 323 ? -16.229 119.278 68.192 1 78.97 325 LYS D CA 1
ATOM 11392 C C . LYS D 1 323 ? -16.637 120.107 66.954 1 77.99 325 LYS D C 1
ATOM 11393 O O . LYS D 1 323 ? -15.889 121.004 66.56 1 78.17 325 LYS D O 1
ATOM 11399 N N . ASN D 1 324 ? -17.809 119.795 66.343 1 76.47 326 ASN D N 1
ATOM 11400 C CA . ASN D 1 324 ? -18.332 120.438 65.144 1 75.31 326 ASN D CA 1
ATOM 11401 C C . ASN D 1 324 ? -17.294 120.409 64.005 1 73.45 326 ASN D C 1
ATOM 11402 O O . ASN D 1 324 ? -17.2 121.358 63.234 1 73.75 326 ASN D O 1
ATOM 11407 N N . GLY D 1 325 ? -16.536 119.32 63.904 1 71.19 327 GLY D N 1
ATOM 11408 C CA . GLY D 1 325 ? -15.512 119.199 62.881 1 69.67 327 GLY D CA 1
ATOM 11409 C C . GLY D 1 325 ? -15.29 117.799 62.365 1 67.6 327 GLY D C 1
ATOM 11410 O O . GLY D 1 325 ? -16.227 117.009 62.282 1 68.1 327 GLY D O 1
ATOM 11411 N N . ILE D 1 326 ? -14.051 117.494 61.982 1 65.32 328 ILE D N 1
ATOM 11412 C CA . ILE D 1 326 ? -13.689 116.188 61.45 1 64.06 328 ILE D CA 1
ATOM 11413 C C . ILE D 1 326 ? -12.432 115.61 62.13 1 63.76 328 ILE D C 1
ATOM 11414 O O . ILE D 1 326 ? -11.61 116.349 62.68 1 63.8 328 ILE D O 1
ATOM 11419 N N . LYS D 1 327 ? -12.294 114.278 62.08 1 63.15 329 LYS D N 1
ATOM 11420 C CA . LYS D 1 327 ? -11.124 113.537 62.553 1 63.09 329 LYS D CA 1
ATOM 11421 C C . LYS D 1 327 ? -10.562 112.839 61.321 1 63.83 329 LYS D C 1
ATOM 11422 O O . LYS D 1 327 ? -11.317 112.247 60.548 1 64.53 329 LYS D O 1
ATOM 11425 N N . VAL D 1 328 ? -9.254 112.964 61.09 1 63.67 330 VAL D N 1
ATOM 11426 C CA . VAL D 1 328 ? -8.612 112.436 59.89 1 64.24 330 VAL D CA 1
ATOM 11427 C C . VAL D 1 328 ? -7.41 111.545 60.248 1 65.86 330 VAL D C 1
ATOM 11428 O O . VAL D 1 328 ? -6.665 111.864 61.17 1 66.49 330 VAL D O 1
ATOM 11432 N N . ASN D 1 329 ? -7.242 110.408 59.553 1 66.35 331 ASN D N 1
ATOM 11433 C CA . ASN D 1 329 ? -6.132 109.493 59.805 1 67.28 331 ASN D CA 1
ATOM 11434 C C . ASN D 1 329 ? -5.56 108.98 58.502 1 67.03 331 ASN D C 1
ATOM 11435 O O . ASN D 1 329 ? -6.306 108.716 57.558 1 67.52 331 ASN D O 1
ATOM 11440 N N . PHE D 1 330 ? -4.242 108.796 58.464 1 66.2 332 PHE D N 1
ATOM 11441 C CA . PHE D 1 330 ? -3.551 108.248 57.306 1 66.12 332 PHE D CA 1
ATOM 11442 C C . PHE D 1 330 ? -2.088 107.952 57.616 1 68.18 332 PHE D C 1
ATOM 11443 O O . PHE D 1 330 ? -1.533 108.488 58.572 1 68.38 332 PHE D O 1
ATOM 11451 N N . LYS D 1 331 ? -1.472 107.061 56.828 1 69.27 333 LYS D N 1
ATOM 11452 C CA . LYS D 1 331 ? -0.074 106.712 56.997 1 70.69 333 LYS D CA 1
ATO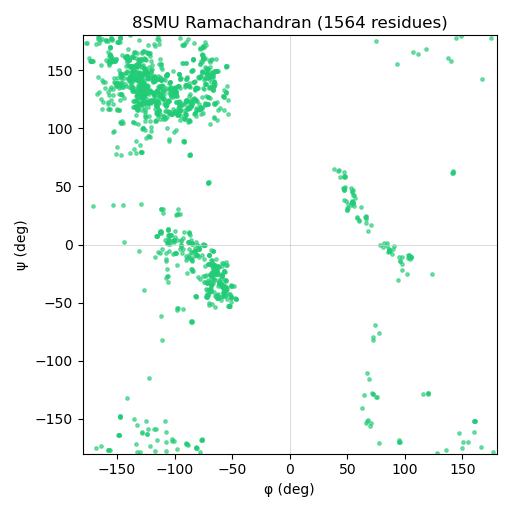M 11453 C C . LYS D 1 331 ? 0.7 107.139 55.765 1 72.34 333 LYS D C 1
ATOM 11454 O O . LYS D 1 331 ? 0.4 106.691 54.662 1 72.67 333 LYS D O 1
ATOM 11460 N N . ILE D 1 332 ? 1.686 108.006 55.945 1 73.41 334 ILE D N 1
ATOM 11461 C CA . ILE D 1 332 ? 2.539 108.442 54.849 1 75.08 334 ILE D CA 1
ATOM 11462 C C . ILE D 1 332 ? 3.744 107.502 54.752 1 77.16 334 ILE D C 1
ATOM 11463 O O . ILE D 1 332 ? 4.322 107.127 55.767 1 77.16 334 ILE D O 1
ATOM 11468 N N . ARG D 1 333 ? 4.115 107.122 53.533 1 79.02 335 ARG D N 1
ATOM 11469 C CA . ARG D 1 333 ? 5.275 106.277 53.289 1 81.45 335 ARG D CA 1
ATOM 11470 C C . ARG D 1 333 ? 6.363 107.113 52.614 1 83.34 335 ARG D C 1
ATOM 11471 O O . ARG D 1 333 ? 6.197 107.547 51.472 1 83.34 335 ARG D O 1
ATOM 11479 N N . HIS D 1 334 ? 7.453 107.385 53.336 1 84.72 336 HIS D N 1
ATOM 11480 C CA . HIS D 1 334 ? 8.562 108.163 52.788 1 86.55 336 HIS D CA 1
ATOM 11481 C C . HIS D 1 334 ? 9.646 107.202 52.322 1 89.34 336 HIS D C 1
ATOM 11482 O O . HIS D 1 334 ? 10.141 106.43 53.135 1 89.73 336 HIS D O 1
ATOM 11489 N N . ASN D 1 335 ? 10.038 107.251 51.042 1 91.17 337 ASN D N 1
ATOM 11490 C CA . ASN D 1 335 ? 11.099 106.378 50.552 1 93.52 337 ASN D CA 1
ATOM 11491 C C . ASN D 1 335 ? 12.418 106.754 51.191 1 95.73 337 ASN D C 1
ATOM 11492 O O . ASN D 1 335 ? 12.762 107.932 51.235 1 95.86 337 ASN D O 1
ATOM 11497 N N . ILE D 1 336 ? 13.161 105.757 51.679 1 97.22 338 ILE D N 1
ATOM 11498 C CA . ILE D 1 336 ? 14.479 105.983 52.246 1 99 338 ILE D CA 1
ATOM 11499 C C . ILE D 1 336 ? 15.501 105.699 51.141 1 101.06 338 ILE D C 1
ATOM 11500 O O . ILE D 1 336 ? 15.284 104.82 50.298 1 101.32 338 ILE D O 1
ATOM 11505 N N . GLU D 1 337 ? 16.618 106.438 51.145 1 102.29 339 GLU D N 1
ATOM 11506 C CA . GLU D 1 337 ? 17.68 106.315 50.147 1 103.66 339 GLU D CA 1
ATOM 11507 C C . GLU D 1 337 ? 18.262 104.907 50.042 1 104.7 339 GLU D C 1
ATOM 11508 O O . GLU D 1 337 ? 18.787 104.55 48.985 1 105.2 339 GLU D O 1
ATOM 11514 N N . ASP D 1 338 ? 18.139 104.086 51.101 1 105.06 340 ASP D N 1
ATOM 11515 C CA . ASP D 1 338 ? 18.664 102.707 51.058 1 105.96 340 ASP D CA 1
ATOM 11516 C C . ASP D 1 338 ? 17.701 101.675 50.435 1 105.7 340 ASP D C 1
ATOM 11517 O O . ASP D 1 338 ? 18.023 100.491 50.397 1 105.7 340 ASP D O 1
ATOM 11522 N N . GLY D 1 339 ? 16.528 102.116 50.001 1 105.15 341 GLY D N 1
ATOM 11523 C CA . GLY D 1 339 ? 15.539 101.22 49.422 1 104.85 341 GLY D CA 1
ATOM 11524 C C . GLY D 1 339 ? 14.386 100.889 50.349 1 104.15 341 GLY D C 1
ATOM 11525 O O . GLY D 1 339 ? 13.395 100.296 49.912 1 104.76 341 GLY D O 1
ATOM 11526 N N . SER D 1 340 ? 14.494 101.261 51.635 1 102.45 342 SER D N 1
ATOM 11527 C CA . SER D 1 340 ? 13.432 100.976 52.589 1 100.96 342 SER D CA 1
ATOM 11528 C C . SER D 1 340 ? 12.385 102.115 52.638 1 98.53 342 SER D C 1
ATOM 11529 O O . SER D 1 340 ? 12.369 102.982 51.754 1 99.04 342 SER D O 1
ATOM 11532 N N . VAL D 1 341 ? 11.452 102.056 53.604 1 95.65 343 VAL D N 1
ATOM 11533 C CA . VAL D 1 341 ? 10.387 103.036 53.759 1 93.09 343 VAL D CA 1
ATOM 11534 C C . VAL D 1 341 ? 10.315 103.5 55.217 1 90.3 343 VAL D C 1
ATOM 11535 O O . VAL D 1 341 ? 10.411 102.694 56.137 1 90.74 343 VAL D O 1
ATOM 11539 N N . GLN D 1 342 ? 10.168 104.806 55.418 1 87.39 344 GLN D N 1
ATOM 11540 C CA . GLN D 1 342 ? 10.015 105.433 56.721 1 85.1 344 GLN D CA 1
ATOM 11541 C C . GLN D 1 342 ? 8.541 105.803 56.842 1 82.57 344 GLN D C 1
ATOM 11542 O O . GLN D 1 342 ? 8.051 106.64 56.087 1 82.69 344 GLN D O 1
ATOM 11548 N N . LEU D 1 343 ? 7.825 105.156 57.763 1 80.09 345 LEU D N 1
ATOM 11549 C CA . LEU D 1 343 ? 6.408 105.428 57.966 1 77.76 345 LEU D CA 1
ATOM 11550 C C . LEU D 1 343 ? 6.214 106.632 58.854 1 74.97 345 LEU D C 1
ATOM 11551 O O . LEU D 1 343 ? 6.932 106.802 59.839 1 74.87 345 LEU D O 1
ATOM 11556 N N . ALA D 1 344 ? 5.226 107.466 58.51 1 72.47 346 ALA D N 1
ATOM 11557 C CA . ALA D 1 344 ? 4.858 108.638 59.285 1 70.28 346 ALA D CA 1
ATOM 11558 C C . ALA D 1 344 ? 3.363 108.552 59.535 1 68.15 346 ALA D C 1
ATOM 11559 O O . ALA D 1 344 ? 2.576 108.838 58.642 1 68.43 346 ALA D O 1
ATOM 11561 N N . ASP D 1 345 ? 2.973 108.114 60.733 1 66.21 347 ASP D N 1
ATOM 11562 C CA . ASP D 1 345 ? 1.582 107.932 61.143 1 64.84 347 ASP D CA 1
ATOM 11563 C C . ASP D 1 345 ? 0.938 109.263 61.496 1 62.41 347 ASP D C 1
ATOM 11564 O O . ASP D 1 345 ? 1.361 109.908 62.447 1 62.12 347 ASP D O 1
ATOM 11569 N N . HIS D 1 346 ? -0.09 109.666 60.737 1 60.59 348 HIS D N 1
ATOM 11570 C CA . HIS D 1 346 ? -0.775 110.94 60.916 1 59.17 348 HIS D CA 1
ATOM 11571 C C . HIS D 1 346 ? -2.111 110.816 61.621 1 57.99 348 HIS D C 1
ATOM 11572 O O . HIS D 1 346 ? -2.963 110.014 61.237 1 58.29 348 HIS D O 1
ATOM 11579 N N . TYR D 1 347 ? -2.292 111.668 62.634 1 56.76 349 TYR D N 1
ATOM 11580 C CA . TYR D 1 347 ? -3.497 111.833 63.447 1 55.94 349 TYR D CA 1
ATOM 11581 C C . TYR D 1 347 ? -3.883 113.297 63.321 1 54.51 349 TYR D C 1
ATOM 11582 O O . TYR D 1 347 ? -3.062 114.148 63.617 1 54.61 349 TYR D O 1
ATOM 11591 N N . GLN D 1 348 ? -5.094 113.598 62.851 1 53.36 350 GLN D N 1
ATOM 11592 C CA . GLN D 1 348 ? -5.495 114.964 62.567 1 52.95 350 GLN D CA 1
ATOM 11593 C C . GLN D 1 348 ? -6.896 115.33 63.046 1 53.46 350 GLN D C 1
ATOM 11594 O O . GLN D 1 348 ? -7.795 114.5 63.058 1 53.12 350 GLN D O 1
ATOM 11600 N N . GLN D 1 349 ? -7.078 116.603 63.405 1 54.41 351 GLN D N 1
ATOM 11601 C CA . GLN D 1 349 ? -8.362 117.162 63.811 1 55.37 351 GLN D CA 1
ATOM 11602 C C . GLN D 1 349 ? -8.571 118.542 63.178 1 54.83 351 GLN D C 1
ATOM 11603 O O . GLN D 1 349 ? -7.646 119.352 63.134 1 54.44 351 GLN D O 1
ATOM 11609 N N . ASN D 1 350 ? -9.775 118.795 62.652 1 54.48 352 ASN D N 1
ATOM 11610 C CA . ASN D 1 350 ? -10.103 120.095 62.089 1 54.77 352 ASN D CA 1
ATOM 11611 C C . ASN D 1 350 ? -11.358 120.605 62.738 1 56.08 352 ASN D C 1
ATOM 11612 O O . ASN D 1 350 ? -12.337 119.877 62.816 1 55.75 352 ASN D O 1
ATOM 11617 N N . THR D 1 351 ? -11.333 121.85 63.219 1 57.31 353 THR D N 1
ATOM 11618 C CA . THR D 1 351 ? -12.501 122.474 63.831 1 58.83 353 THR D CA 1
ATOM 11619 C C . THR D 1 351 ? -12.671 123.859 63.233 1 59.9 353 THR D C 1
ATOM 11620 O O . THR D 1 351 ? -11.686 124.552 62.978 1 60.15 353 THR D O 1
ATOM 11624 N N . PRO D 1 352 ? -13.918 124.278 62.983 1 60.36 354 PRO D N 1
ATOM 11625 C CA . PRO D 1 352 ? -14.134 125.594 62.378 1 60.9 354 PRO D CA 1
ATOM 11626 C C . PRO D 1 352 ? -13.748 126.758 63.289 1 62.04 354 PRO D C 1
ATOM 11627 O O . PRO D 1 352 ? -13.86 126.665 64.512 1 62.33 354 PRO D O 1
ATOM 11631 N N . ILE D 1 353 ? -13.28 127.855 62.681 1 62.35 355 ILE D N 1
ATOM 11632 C CA . ILE D 1 353 ? -12.938 129.081 63.397 1 62.89 355 ILE D CA 1
ATOM 11633 C C . ILE D 1 353 ? -14.215 129.889 63.658 1 64.95 355 ILE D C 1
ATOM 11634 O O . ILE D 1 353 ? -14.429 130.383 64.766 1 65.14 355 ILE D O 1
ATOM 11639 N N . GLY D 1 354 ? -15.059 129.995 62.641 1 66.45 356 GLY D N 1
ATOM 11640 C CA . GLY D 1 354 ? -16.311 130.717 62.755 1 68.51 356 GLY D CA 1
ATOM 11641 C C . GLY D 1 354 ? -17.377 129.974 63.527 1 70.55 356 GLY D C 1
ATOM 11642 O O . GLY D 1 354 ? -17.227 128.797 63.875 1 70.41 356 GLY D O 1
ATOM 11643 N N . ASP D 1 355 ? -18.458 130.687 63.807 1 72.1 357 ASP D N 1
ATOM 11644 C CA . ASP D 1 355 ? -19.598 130.136 64.52 1 74.07 357 ASP D CA 1
ATOM 11645 C C . ASP D 1 355 ? -20.712 129.61 63.585 1 75.27 357 ASP D C 1
ATOM 11646 O O . ASP D 1 355 ? -21.718 129.094 64.067 1 75.57 357 ASP D O 1
ATOM 11651 N N . GLY D 1 356 ? -20.532 129.745 62.275 1 75.82 358 GLY D N 1
ATOM 11652 C CA . GLY D 1 356 ? -21.523 129.317 61.297 1 76.68 358 GLY D CA 1
ATOM 11653 C C . GLY D 1 356 ? -21.61 127.816 61.107 1 77.28 358 GLY D C 1
ATOM 11654 O O . GLY D 1 356 ? -20.763 127.053 61.595 1 77.85 358 GLY D O 1
ATOM 11655 N N . PRO D 1 357 ? -22.643 127.367 60.375 1 76.69 359 PRO D N 1
ATOM 11656 C CA . PRO D 1 357 ? -22.811 125.917 60.174 1 75.86 359 PRO D CA 1
ATOM 11657 C C . PRO D 1 357 ? -21.822 125.338 59.197 1 74.71 359 PRO D C 1
ATOM 11658 O O . PRO D 1 357 ? -21.487 125.971 58.198 1 75.14 359 PRO D O 1
ATOM 11662 N N . VAL D 1 358 ? -21.343 124.135 59.494 1 73.24 360 VAL D N 1
ATOM 11663 C CA . VAL D 1 358 ? -20.403 123.448 58.618 1 72.33 360 VAL D CA 1
ATOM 11664 C C . VAL D 1 358 ? -20.973 122.091 58.198 1 71.7 360 VAL D C 1
ATOM 11665 O O . VAL D 1 358 ? -21.933 121.598 58.803 1 71.84 360 VAL D O 1
ATOM 11669 N N . LEU D 1 359 ? -20.395 121.491 57.151 1 70.72 361 LEU D N 1
ATOM 11670 C CA . LEU D 1 359 ? -20.819 120.182 56.683 1 70.11 361 LEU D CA 1
ATOM 11671 C C . LEU D 1 359 ? -20.058 119.106 57.455 1 69.83 361 LEU D C 1
ATOM 11672 O O . LEU D 1 359 ? -18.828 119.059 57.402 1 69.99 361 LEU D O 1
ATOM 11677 N N . LEU D 1 360 ? -20.779 118.278 58.205 1 69.29 362 LEU D N 1
ATOM 11678 C CA . LEU D 1 360 ? -20.166 117.18 58.937 1 69.35 362 LEU D CA 1
ATOM 11679 C C . LEU D 1 360 ? -20.377 115.966 58.037 1 69.22 362 LEU D C 1
ATOM 11680 O O . LEU D 1 360 ? -21.513 115.599 57.722 1 69.49 362 LEU D O 1
ATOM 11685 N N . PRO D 1 361 ? -19.276 115.435 57.491 1 68.66 363 PRO D N 1
ATOM 11686 C CA . PRO D 1 361 ? -19.396 114.421 56.449 1 68.8 363 PRO D CA 1
ATOM 11687 C C . PRO D 1 361 ? -19.591 112.981 56.864 1 69.65 363 PRO D C 1
ATOM 11688 O O . PRO D 1 361 ? -19.192 112.567 57.953 1 70.32 363 PRO D O 1
ATOM 11692 N N . ASP D 1 362 ? -20.105 112.181 55.925 1 69.53 364 ASP D N 1
ATOM 11693 C CA . ASP D 1 362 ? -20.119 110.739 56.101 1 70.1 364 ASP D CA 1
ATOM 11694 C C . ASP D 1 362 ? -18.658 110.294 55.851 1 69.94 364 ASP D C 1
ATOM 11695 O O . ASP D 1 362 ? -17.871 111.019 55.219 1 69.91 364 ASP D O 1
ATOM 11700 N N . ASN D 1 363 ? -18.295 109.095 56.32 1 69.43 365 ASN D N 1
ATOM 11701 C CA . ASN D 1 363 ? -16.951 108.563 56.123 1 69.06 365 ASN D CA 1
ATOM 11702 C C . ASN D 1 363 ? -16.604 108.479 54.639 1 68.13 365 ASN D C 1
ATOM 11703 O O . ASN D 1 363 ? -17.396 107.972 53.846 1 68.13 365 ASN D O 1
ATOM 11708 N N . HIS D 1 364 ? -15.463 109.046 54.275 1 67.15 366 HIS D N 1
ATOM 11709 C CA . HIS D 1 364 ? -14.956 109.056 52.913 1 66.96 366 HIS D CA 1
ATOM 11710 C C . HIS D 1 364 ? -13.431 109.274 52.96 1 67.93 366 HIS D C 1
ATOM 11711 O O . HIS D 1 364 ? -12.84 109.324 54.047 1 68.09 366 HIS D O 1
ATOM 11718 N N . TYR D 1 365 ? -12.787 109.377 51.794 1 68.38 367 TYR D N 1
ATOM 11719 C CA . TYR D 1 365 ? -11.358 109.623 51.741 1 69.26 367 TYR D CA 1
ATOM 11720 C C . TYR D 1 365 ? -10.96 110.57 50.615 1 69.64 367 TYR D C 1
ATOM 11721 O O . TYR D 1 365 ? -11.731 110.8 49.685 1 69.44 367 TYR D O 1
ATOM 11730 N N . LEU D 1 366 ? -9.754 111.13 50.717 1 69.96 368 LEU D N 1
ATOM 11731 C CA . LEU D 1 366 ? -9.194 111.968 49.68 1 71.02 368 LEU D CA 1
ATOM 11732 C C . LEU D 1 366 ? -8.041 111.199 49.077 1 73.02 368 LEU D C 1
ATOM 11733 O O . LEU D 1 366 ? -7.161 110.735 49.799 1 73.67 368 LEU D O 1
ATOM 11738 N N . SER D 1 367 ? -8.049 111.048 47.762 1 73.85 369 SER D N 1
ATOM 11739 C CA . SER D 1 367 ? -6.998 110.37 47.034 1 75.4 369 SER D CA 1
ATOM 11740 C C . SER D 1 367 ? -6.006 111.456 46.639 1 76.61 369 SER D C 1
ATOM 11741 O O . SER D 1 367 ? -6.33 112.318 45.82 1 76.7 369 SER D O 1
ATOM 11744 N N . THR D 1 368 ? -4.827 111.464 47.269 1 77.33 370 THR D N 1
ATOM 11745 C CA . THR D 1 368 ? -3.839 112.509 47.02 1 78.49 370 THR D CA 1
ATOM 11746 C C . THR D 1 368 ? -2.662 112.017 46.201 1 79.37 370 THR D C 1
ATOM 11747 O O . THR D 1 368 ? -2.227 110.888 46.362 1 79.71 370 THR D O 1
ATOM 11751 N N . GLN D 1 369 ? -2.116 112.887 45.382 1 79.48 371 GLN D N 1
ATOM 11752 C CA . GLN D 1 369 ? -0.962 112.615 44.551 1 80.08 371 GLN D CA 1
ATOM 11753 C C . GLN D 1 369 ? -0.086 113.859 44.66 1 79.98 371 GLN D C 1
ATOM 11754 O O . GLN D 1 369 ? -0.601 114.964 44.553 1 79.95 371 GLN D O 1
ATOM 11760 N N . SER D 1 370 ? 1.216 113.693 44.898 1 80.01 372 SER D N 1
ATOM 11761 C CA . SER D 1 370 ? 2.131 114.826 44.99 1 80.68 372 SER D CA 1
ATOM 11762 C C . SER D 1 370 ? 3.395 114.57 44.196 1 82.13 372 SER D C 1
ATOM 11763 O O . SER D 1 370 ? 3.895 113.445 44.175 1 82.45 372 SER D O 1
ATOM 11766 N N . ALA D 1 371 ? 3.925 115.619 43.557 1 82.84 373 ALA D N 1
ATOM 11767 C CA . ALA D 1 371 ? 5.164 115.543 42.796 1 83.81 373 ALA D CA 1
ATOM 11768 C C . ALA D 1 371 ? 6.069 116.664 43.261 1 84.27 373 ALA D C 1
ATOM 11769 O O . ALA D 1 371 ? 5.663 117.824 43.276 1 84.05 373 ALA D O 1
ATOM 11771 N N . LEU D 1 372 ? 7.286 116.315 43.663 1 84.91 374 LEU D N 1
ATOM 11772 C CA . LEU D 1 372 ? 8.242 117.297 44.149 1 86.08 374 LEU D CA 1
ATOM 11773 C C . LEU D 1 372 ? 9.3 117.583 43.094 1 87.62 374 LEU D C 1
ATOM 11774 O O . LEU D 1 372 ? 9.786 116.667 42.431 1 87.31 374 LEU D O 1
ATOM 11779 N N . SER D 1 373 ? 9.674 118.855 42.96 1 88.87 375 SER D N 1
ATOM 11780 C CA . SER D 1 373 ? 10.679 119.277 41.997 1 90.59 375 SER D CA 1
ATOM 11781 C C . SER D 1 373 ? 11.491 120.49 42.512 1 92.16 375 SER D C 1
ATOM 11782 O O . SER D 1 373 ? 11.251 120.976 43.612 1 92.11 375 SER D O 1
ATOM 11785 N N . LYS D 1 374 ? 12.477 120.948 41.733 1 93.41 376 LYS D N 1
ATOM 11786 C CA . LYS D 1 374 ? 13.286 122.101 42.084 1 95.16 376 LYS D CA 1
ATOM 11787 C C . LYS D 1 374 ? 13.249 123.133 40.952 1 97.4 376 LYS D C 1
ATOM 11788 O O . LYS D 1 374 ? 13.112 122.785 39.78 1 97.34 376 LYS D O 1
ATOM 11790 N N . ASP D 1 375 ? 13.355 124.405 41.318 1 99.14 377 ASP D N 1
ATOM 11791 C CA . ASP D 1 375 ? 13.405 125.532 40.409 1 101.53 377 ASP D CA 1
ATOM 11792 C C . ASP D 1 375 ? 14.891 125.691 40.077 1 104.22 377 ASP D C 1
ATOM 11793 O O . ASP D 1 375 ? 15.719 125.907 40.966 1 104.9 377 ASP D O 1
ATOM 11798 N N . PRO D 1 376 ? 15.252 125.528 38.797 1 105.35 378 PRO D N 1
ATOM 11799 C CA . PRO D 1 376 ? 16.666 125.609 38.419 1 106.47 378 PRO D CA 1
ATOM 11800 C C . PRO D 1 376 ? 17.319 126.961 38.679 1 108.04 378 PRO D C 1
ATOM 11801 O O . PRO D 1 376 ? 18.55 127.054 38.704 1 108.77 378 PRO D O 1
ATOM 11805 N N . ASN D 1 377 ? 16.512 128.015 38.835 1 108.11 379 ASN D N 1
ATOM 11806 C CA . ASN D 1 377 ? 17.044 129.349 39.084 1 108.48 379 ASN D CA 1
ATOM 11807 C C . ASN D 1 377 ? 16.989 129.781 40.557 1 107.48 379 ASN D C 1
ATOM 11808 O O . ASN D 1 377 ? 17.383 130.9 40.882 1 107.76 379 ASN D O 1
ATOM 11813 N N . GLU D 1 378 ? 16.541 128.89 41.444 1 106.07 380 GLU D N 1
ATOM 11814 C CA . GLU D 1 378 ? 16.433 129.197 42.856 1 105.44 380 GLU D CA 1
ATOM 11815 C C . GLU D 1 378 ? 17.65 128.705 43.624 1 104.5 380 GLU D C 1
ATOM 11816 O O . GLU D 1 378 ? 17.893 127.5 43.691 1 105.01 380 GLU D O 1
ATOM 11822 N N . LYS D 1 379 ? 18.416 129.643 44.208 1 102.86 381 LYS D N 1
ATOM 11823 C CA . LYS D 1 379 ? 19.608 129.33 44.994 1 101.54 381 LYS D CA 1
ATOM 11824 C C . LYS D 1 379 ? 19.288 129.002 46.475 1 99.87 381 LYS D C 1
ATOM 11825 O O . LYS D 1 379 ? 20.093 128.35 47.138 1 100.42 381 LYS D O 1
ATOM 11827 N N . ARG D 1 380 ? 18.127 129.441 46.991 1 97.57 382 ARG D N 1
ATOM 11828 C CA . ARG D 1 380 ? 17.758 129.147 48.375 1 95.93 382 ARG D CA 1
ATOM 11829 C C . ARG D 1 380 ? 17.279 127.702 48.518 1 93.9 382 ARG D C 1
ATOM 11830 O O . ARG D 1 380 ? 16.95 127.069 47.513 1 94.42 382 ARG D O 1
ATOM 11838 N N . ASP D 1 381 ? 17.238 127.168 49.761 1 91.45 383 ASP D N 1
ATOM 11839 C CA . ASP D 1 381 ? 16.749 125.804 50.002 1 89.8 383 ASP D CA 1
ATOM 11840 C C . ASP D 1 381 ? 15.247 125.867 49.788 1 87.57 383 ASP D C 1
ATOM 11841 O O . ASP D 1 381 ? 14.584 126.689 50.42 1 87.81 383 ASP D O 1
ATOM 11846 N N . HIS D 1 382 ? 14.722 125.071 48.848 1 85.15 384 HIS D N 1
ATOM 11847 C CA . HIS D 1 382 ? 13.324 125.193 48.469 1 83.17 384 HIS D CA 1
ATOM 11848 C C . HIS D 1 382 ? 12.659 123.887 48.009 1 80.36 384 HIS D C 1
ATOM 11849 O O . HIS D 1 382 ? 13.327 122.874 47.836 1 80.31 384 HIS D O 1
ATOM 11856 N N . MET D 1 383 ? 11.345 123.938 47.769 1 77.96 385 MET D N 1
ATOM 11857 C CA . MET D 1 383 ? 10.596 122.809 47.262 1 76.38 385 MET D CA 1
ATOM 11858 C C . MET D 1 383 ? 9.486 123.304 46.356 1 74.9 385 MET D C 1
ATOM 11859 O O . MET D 1 383 ? 8.717 124.156 46.755 1 75.13 385 MET D O 1
ATOM 11864 N N . VAL D 1 384 ? 9.384 122.753 45.154 1 73.47 386 VAL D N 1
ATOM 11865 C CA . VAL D 1 384 ? 8.281 123.038 44.247 1 72.4 386 VAL D CA 1
ATOM 11866 C C . VAL D 1 384 ? 7.365 121.817 44.331 1 70.84 386 VAL D C 1
ATOM 11867 O O . VAL D 1 384 ? 7.824 120.679 44.241 1 70.86 386 VAL D O 1
ATOM 11871 N N . LEU D 1 385 ? 6.084 122.053 44.569 1 69.35 387 LEU D N 1
ATOM 11872 C CA . LEU D 1 385 ? 5.114 120.995 44.769 1 68.29 387 LEU D CA 1
ATOM 11873 C C . LEU D 1 385 ? 3.914 121.154 43.841 1 66.92 387 LEU D C 1
ATOM 11874 O O . LEU D 1 385 ? 3.391 122.254 43.685 1 66.76 387 LEU D O 1
ATOM 11879 N N . LYS D 1 386 ? 3.503 120.047 43.211 1 65.77 388 LYS D N 1
ATOM 11880 C CA . LYS D 1 386 ? 2.33 119.957 42.354 1 65.08 388 LYS D CA 1
ATOM 11881 C C . LYS D 1 386 ? 1.491 118.808 42.93 1 64.35 388 LYS D C 1
ATOM 11882 O O . LYS D 1 386 ? 1.994 117.7 43.079 1 64.14 388 LYS D O 1
ATOM 11884 N N . GLU D 1 387 ? 0.243 119.09 43.31 1 63.82 389 GLU D N 1
ATOM 11885 C CA . GLU D 1 387 ? -0.639 118.094 43.903 1 64.01 389 GLU D CA 1
ATOM 11886 C C . GLU D 1 387 ? -1.965 117.976 43.183 1 64.11 389 GLU D C 1
ATOM 11887 O O . GLU D 1 387 ? -2.468 118.96 42.653 1 64.21 389 GLU D O 1
ATOM 11893 N N . PHE D 1 388 ? -2.567 116.781 43.231 1 64.05 390 PHE D N 1
ATOM 11894 C CA . PHE D 1 388 ? -3.888 116.511 42.674 1 64.53 390 PHE D CA 1
ATOM 11895 C C . PHE D 1 388 ? -4.655 115.721 43.706 1 63.77 390 PHE D C 1
ATOM 11896 O O . PHE D 1 388 ? -4.211 114.647 44.09 1 63.6 390 PHE D O 1
ATOM 11904 N N . VAL D 1 389 ? -5.776 116.261 44.197 1 63.35 391 VAL D N 1
ATOM 11905 C CA . VAL D 1 389 ? -6.554 115.589 45.235 1 63.36 391 VAL D CA 1
ATOM 11906 C C . VAL D 1 389 ? -8.017 115.452 44.854 1 64.29 391 VAL D C 1
ATOM 11907 O O . VAL D 1 389 ? -8.645 116.441 44.481 1 64.43 391 VAL D O 1
ATOM 11911 N N . THR D 1 390 ? -8.564 114.238 44.946 1 64.79 392 THR D N 1
ATOM 11912 C CA . THR D 1 390 ? -9.959 114.001 44.614 1 66.09 392 THR D CA 1
ATOM 11913 C C . THR D 1 390 ? -10.638 113.239 45.738 1 67.78 392 THR D C 1
ATOM 11914 O O . THR D 1 390 ? -10.095 112.242 46.204 1 68.01 392 THR D O 1
ATOM 11918 N N . ALA D 1 391 ? -11.829 113.679 46.16 1 68.7 393 ALA D N 1
ATOM 11919 C CA . ALA D 1 391 ? -12.583 112.955 47.174 1 70.28 393 ALA D CA 1
ATOM 11920 C C . ALA D 1 391 ? -13.252 111.721 46.532 1 71.98 393 ALA D C 1
ATOM 11921 O O . ALA D 1 391 ? -13.67 111.744 45.365 1 72.14 393 ALA D O 1
ATOM 11923 N N . ALA D 1 392 ? -13.344 110.643 47.302 1 72.85 394 ALA D N 1
ATOM 11924 C CA . ALA D 1 392 ? -13.916 109.379 46.849 1 74.45 394 ALA D CA 1
ATOM 11925 C C . ALA D 1 392 ? -14.443 108.553 48.079 1 76.22 394 ALA D C 1
ATOM 11926 O O . ALA D 1 392 ? -14.321 109.009 49.213 1 76.56 394 ALA D O 1
ATOM 11928 N N . GLY D 1 393 ? -15.059 107.392 47.854 1 77.5 395 GLY D N 1
ATOM 11929 C CA . GLY D 1 393 ? -15.519 106.538 48.939 1 79.53 395 GLY D CA 1
ATOM 11930 C C . GLY D 1 393 ? -17.014 106.531 49.182 1 81.54 395 GLY D C 1
ATOM 11931 O O . GLY D 1 393 ? -17.506 105.71 49.955 1 81.54 395 GLY D O 1
ATOM 11932 N N . ILE D 1 394 ? -17.751 107.453 48.552 1 82.97 396 ILE D N 1
ATOM 11933 C CA . ILE D 1 394 ? -19.21 107.515 48.672 1 84.61 396 ILE D CA 1
ATOM 11934 C C . ILE D 1 394 ? -19.837 107.302 47.279 1 86.75 396 ILE D C 1
ATOM 11935 O O . ILE D 1 394 ? -19.336 107.868 46.301 1 87.25 396 ILE D O 1
ATOM 11940 N N . THR D 1 395 ? -20.961 106.566 47.175 1 87.72 397 THR D N 1
ATOM 11941 C CA . THR D 1 395 ? -21.624 106.398 45.883 1 88.87 397 THR D CA 1
ATOM 11942 C C . THR D 1 395 ? -23.133 106.647 45.959 1 89.32 397 THR D C 1
ATOM 11943 O O . THR D 1 395 ? -23.742 107.077 44.977 1 89.56 397 THR D O 1
#

Nearest PDB structures (foldseek):
  8smu-assembly1_A  TM=9.064E-01  e=1.159E-74  Aequorea victoria
  1q4d-assembly1_A  TM=9.996E-01  e=4.248E-37  Aequorea victoria
  1q73-assembly1_A  TM=9.998E-01  e=5.441E-37  Aequorea victoria
  5mad-assembly3_F  TM=9.995E-01  e=4.464E-37  Aequorea victoria
  2dui-assembly1_A  TM=9.986E-01  e=1.088E-36  Aequorea victoria